Protein 4KRG (pdb70)

CATH classification: 3.40.50.150 (+1 more: 3.40.50.12180)

Organism: Haemonchus contortus (NCBI:txid6289)

Radius of gyration: 30.12 Å; Cα contacts (8 Å, |Δi|>4): 1728; chains: 2; bounding box: 74×87×88 Å

Structure (mmCIF, N/CA/C/O backbone):
data_4KRG
#
_entry.id   4KRG
#
_cell.length_a   72.998
_cell.length_b   72.998
_cell.length_c   360.620
_cell.angle_alpha   90.00
_cell.angle_beta   90.00
_cell.angle_gamma   120.00
#
_symmetry.space_group_name_H-M   'P 65'
#
loop_
_entity.id
_entity.type
_entity.pdbx_description
1 polymer 'Phosphoethanolamine N-methyltransferase 1'
2 non-polymer 'PHOSPHORIC ACID MONO-(2-AMINO-ETHYL) ESTER'
3 non-polymer S-ADENOSYL-L-HOMOCYSTEINE
4 non-polymer 'octyl beta-D-glucopyranoside'
5 non-polymer 'SODIUM ION'
6 water water
#
loop_
_atom_site.group_PDB
_atom_site.id
_atom_site.type_symbol
_atom_site.label_atom_id
_atom_site.label_alt_id
_atom_site.label_comp_id
_atom_site.label_asym_id
_atom_site.label_entity_id
_atom_site.label_seq_id
_atom_site.pdbx_PDB_ins_code
_atom_site.Cartn_x
_atom_site.Cartn_y
_atom_site.Cartn_z
_atom_site.occupancy
_atom_site.B_iso_or_equiv
_atom_site.auth_seq_id
_atom_site.auth_comp_id
_atom_site.auth_asym_id
_atom_site.auth_atom_id
_atom_site.pdbx_PDB_model_num
ATOM 1 N N . LEU A 1 1 ? -15.267 87.361 10.198 1.00 48.56 -5 LEU A N 1
ATOM 2 C CA . LEU A 1 1 ? -16.317 88.099 10.889 1.00 46.07 -5 LEU A CA 1
ATOM 3 C C . LEU A 1 1 ? -17.549 88.245 9.994 1.00 41.59 -5 LEU A C 1
ATOM 4 O O . LEU A 1 1 ? -18.199 89.291 9.983 1.00 44.81 -5 LEU A O 1
ATOM 9 N N . TYR A 1 2 ? -17.871 87.190 9.249 1.00 36.85 -4 TYR A N 1
ATOM 10 C CA . TYR A 1 2 ? -19.075 87.176 8.417 1.00 32.01 -4 TYR A CA 1
ATOM 11 C C . TYR A 1 2 ? -20.162 86.260 8.991 1.00 30.30 -4 TYR A C 1
ATOM 12 O O . TYR A 1 2 ? -19.891 85.474 9.902 1.00 30.48 -4 TYR A O 1
ATOM 21 N N . PHE A 1 3 ? -21.383 86.387 8.470 1.00 26.85 -3 PHE A N 1
ATOM 22 C CA . PHE A 1 3 ? -22.557 85.652 8.963 1.00 25.56 -3 PHE A CA 1
ATOM 23 C C . PHE A 1 3 ? -22.305 84.170 9.237 1.00 25.24 -3 PHE A C 1
ATOM 24 O O . PHE A 1 3 ? -21.865 83.428 8.352 1.00 24.52 -3 PHE A O 1
ATOM 32 N N . GLN A 1 4 ? -22.597 83.757 10.469 1.00 22.86 -2 GLN A N 1
ATOM 33 C CA . GLN A 1 4 ? -22.437 82.372 10.905 1.00 25.32 -2 GLN A CA 1
ATOM 34 C C . GLN A 1 4 ? -21.053 81.801 10.579 1.00 26.79 -2 GLN A C 1
ATOM 35 O O . GLN A 1 4 ? -20.912 80.607 10.305 1.00 27.92 -2 GLN A O 1
ATOM 41 N N . GLY A 1 5 ? -20.036 82.664 10.641 1.00 27.71 -1 GLY A N 1
ATOM 42 C CA . GLY A 1 5 ? -18.676 82.314 10.264 1.00 26.87 -1 GLY A CA 1
ATOM 43 C C . GLY A 1 5 ? -18.039 81.248 11.133 1.00 28.03 -1 GLY A C 1
ATOM 44 O O . GLY A 1 5 ? -16.927 80.795 10.860 1.00 29.82 -1 GLY A O 1
ATOM 45 N N . HIS A 1 6 ? -18.753 80.847 12.181 1.00 28.56 0 HIS A N 1
ATOM 46 C CA . HIS A 1 6 ? -18.260 79.853 13.122 1.00 30.23 0 HIS A CA 1
ATOM 47 C C . HIS A 1 6 ? -18.903 78.480 12.906 1.00 30.92 0 HIS A C 1
ATOM 48 O O . HIS A 1 6 ? -18.424 77.482 13.452 1.00 31.31 0 HIS A O 1
ATOM 63 N N . THR A 1 8 ? -21.131 77.507 9.608 1.00 27.03 2 THR A N 1
ATOM 64 C CA . THR A 1 8 ? -21.691 77.109 8.312 1.00 28.01 2 THR A CA 1
ATOM 65 C C . THR A 1 8 ? -21.067 75.816 7.796 1.00 27.68 2 THR A C 1
ATOM 66 O O . THR A 1 8 ? -19.962 75.445 8.188 1.00 28.42 2 THR A O 1
ATOM 70 N N . ALA A 1 9 ? -21.778 75.141 6.902 1.00 30.36 3 ALA A N 1
ATOM 71 C CA . ALA A 1 9 ? -21.279 73.912 6.302 1.00 30.95 3 ALA A CA 1
ATOM 72 C C . ALA A 1 9 ? -19.963 74.131 5.561 1.00 33.31 3 ALA A C 1
ATOM 73 O O . ALA A 1 9 ? -19.150 73.216 5.463 1.00 36.49 3 ALA A O 1
ATOM 75 N N . GLU A 1 10 ? -19.761 75.339 5.037 1.00 33.56 4 GLU A N 1
ATOM 76 C CA . GLU A 1 10 ? -18.541 75.662 4.303 1.00 34.80 4 GLU A CA 1
ATOM 77 C C . GLU A 1 10 ? -17.358 75.857 5.235 1.00 33.07 4 GLU A C 1
ATOM 78 O O . GLU A 1 10 ? -16.244 75.435 4.929 1.00 35.91 4 GLU A O 1
ATOM 84 N N . VAL A 1 11 ? -17.598 76.520 6.360 1.00 28.63 5 VAL A N 1
ATOM 85 C CA . VAL A 1 11 ? -16.570 76.682 7.376 1.00 28.98 5 VAL A CA 1
ATOM 86 C C . VAL A 1 11 ? -16.177 75.322 7.934 1.00 30.68 5 VAL A C 1
ATOM 87 O O . VAL A 1 11 ? -14.993 75.035 8.106 1.00 29.90 5 VAL A O 1
ATOM 91 N N . ARG A 1 12 ? -17.171 74.479 8.200 1.00 31.98 6 ARG A N 1
ATOM 92 C CA . ARG A 1 12 ? -16.903 73.124 8.676 1.00 31.73 6 ARG A CA 1
ATOM 93 C C . ARG A 1 12 ? -16.255 72.285 7.587 1.00 31.31 6 ARG A C 1
ATOM 94 O O . ARG A 1 12 ? -15.405 71.449 7.871 1.00 33.25 6 ARG A O 1
ATOM 102 N N . ARG A 1 13 ? -16.665 72.505 6.344 1.00 30.96 7 ARG A N 1
ATOM 103 C CA . ARG A 1 13 ? -16.031 71.837 5.219 1.00 29.95 7 ARG A CA 1
ATOM 104 C C . ARG A 1 13 ? -14.559 72.227 5.185 1.00 31.00 7 ARG A C 1
ATOM 105 O O . ARG A 1 13 ? -13.680 71.374 5.042 1.00 30.17 7 ARG A O 1
ATOM 113 N N . ASP A 1 14 ? -14.296 73.520 5.353 1.00 30.49 8 ASP A N 1
ATOM 114 C CA . ASP A 1 14 ? -12.940 74.045 5.244 1.00 30.75 8 ASP A CA 1
ATOM 115 C C . ASP A 1 14 ? -12.074 73.697 6.448 1.00 31.79 8 ASP A C 1
ATOM 116 O O . ASP A 1 14 ? -10.851 73.755 6.368 1.00 34.67 8 ASP A O 1
ATOM 121 N N . SER A 1 15 ? -12.695 73.332 7.566 1.00 31.18 9 SER A N 1
ATOM 122 C CA . SER A 1 15 ? -11.920 72.951 8.746 1.00 30.32 9 SER A CA 1
ATOM 123 C C . SER A 1 15 ? -11.214 71.619 8.514 1.00 28.35 9 SER A C 1
ATOM 124 O O . SER A 1 15 ? -10.142 71.368 9.062 1.00 30.62 9 SER A O 1
ATOM 127 N N . PHE A 1 16 ? -11.821 70.767 7.695 1.00 29.22 10 PHE A N 1
ATOM 128 C CA . PHE A 1 16 ? -11.225 69.481 7.352 1.00 24.89 10 PHE A CA 1
ATOM 129 C C . PHE A 1 16 ? -10.100 69.644 6.337 1.00 24.61 10 PHE A C 1
ATOM 130 O O . PHE A 1 16 ? -9.039 69.044 6.482 1.00 25.41 10 PHE A O 1
ATOM 138 N N . LYS A 1 17 ? -10.331 70.463 5.316 1.00 25.36 11 LYS A N 1
ATOM 139 C CA . LYS A 1 17 ? -9.302 70.760 4.320 1.00 26.06 11 LYS A CA 1
ATOM 140 C C . LYS A 1 17 ? -8.088 71.435 4.964 1.00 27.94 11 LYS A C 1
ATOM 141 O O . LYS A 1 17 ? -6.945 71.164 4.590 1.00 32.44 11 LYS A O 1
ATOM 147 N N . THR A 1 18 ? -8.345 72.290 5.952 1.00 29.09 12 THR A N 1
ATOM 148 C CA . THR A 1 18 ? -7.289 72.942 6.725 1.00 29.38 12 THR A CA 1
ATOM 149 C C . THR A 1 18 ? -6.507 71.933 7.565 1.00 30.13 12 THR A C 1
ATOM 150 O O . THR A 1 18 ? -5.281 72.003 7.655 1.00 30.54 12 THR A O 1
ATOM 154 N N . PHE A 1 19 ? -7.222 71.007 8.195 1.00 30.46 13 PHE A N 1
ATOM 155 C CA . PHE A 1 19 ? -6.578 69.943 8.951 1.00 31.20 13 PHE A CA 1
ATOM 156 C C . PHE A 1 19 ? -5.642 69.149 8.048 1.00 28.70 13 PHE A C 1
ATOM 157 O O . PHE A 1 19 ? -4.490 68.905 8.394 1.00 29.51 13 PHE A O 1
ATOM 165 N N . TRP A 1 20 ? -6.131 68.757 6.880 1.00 27.14 14 TRP A N 1
ATOM 166 C CA . TRP A 1 20 ? -5.314 67.947 5.991 1.00 25.40 14 TRP A CA 1
ATOM 167 C C . TRP A 1 20 ? -4.211 68.747 5.311 1.00 28.15 14 TRP A C 1
ATOM 168 O O . TRP A 1 20 ? -3.191 68.186 4.919 1.00 28.15 14 TRP A O 1
ATOM 179 N N . ASP A 1 21 ? -4.407 70.057 5.195 1.00 30.49 15 ASP A N 1
ATOM 180 C CA . ASP A 1 21 ? -3.349 70.940 4.715 1.00 33.50 15 ASP A CA 1
ATOM 181 C C . ASP A 1 21 ? -2.082 70.792 5.556 1.00 33.62 15 ASP A C 1
ATOM 182 O O . ASP A 1 21 ? -0.974 70.913 5.040 1.00 37.88 15 ASP A O 1
ATOM 187 N N . LYS A 1 22 ? -2.254 70.521 6.848 1.00 29.21 16 LYS A N 1
ATOM 188 C CA . LYS A 1 22 ? -1.126 70.373 7.762 1.00 34.46 16 LYS A CA 1
ATOM 189 C C . LYS A 1 22 ? -0.209 69.208 7.385 1.00 34.23 16 LYS A C 1
ATOM 190 O O . LYS A 1 22 ? 0.939 69.155 7.818 1.00 34.71 16 LYS A O 1
ATOM 196 N N . TYR A 1 23 ? -0.712 68.285 6.568 1.00 32.07 17 TYR A N 1
ATOM 197 C CA . TYR A 1 23 ? 0.036 67.077 6.222 1.00 31.01 17 TYR A CA 1
ATOM 198 C C . TYR A 1 23 ? 0.538 67.052 4.777 1.00 32.32 17 TYR A C 1
ATOM 199 O O . TYR A 1 23 ? 1.273 66.148 4.392 1.00 36.20 17 TYR A O 1
ATOM 208 N N . SER A 1 24 ? 0.159 68.051 3.986 1.00 33.26 18 SER A N 1
ATOM 209 C CA . SER A 1 24 ? 0.531 68.093 2.566 1.00 32.82 18 SER A CA 1
ATOM 210 C C . SER A 1 24 ? 2.039 68.258 2.345 1.00 36.79 18 SER A C 1
ATOM 211 O O . SER A 1 24 ? 2.542 68.043 1.239 1.00 38.06 18 SER A O 1
ATOM 214 N N . ASP A 1 25 ? 2.752 68.638 3.401 1.00 39.30 19 ASP A N 1
ATOM 215 C CA . ASP A 1 25 ? 4.207 68.685 3.373 1.00 44.03 19 ASP A CA 1
ATOM 216 C C . ASP A 1 25 ? 4.762 67.273 3.497 1.00 43.27 19 ASP A C 1
ATOM 217 O O . ASP A 1 25 ? 5.927 67.027 3.188 1.00 45.16 19 ASP A O 1
ATOM 222 N N . LYS A 1 26 ? 3.921 66.350 3.963 1.00 40.20 20 LYS A N 1
ATOM 223 C CA . LYS A 1 26 ? 4.324 64.959 4.153 1.00 38.16 20 LYS A CA 1
ATOM 224 C C . LYS A 1 26 ? 3.397 64.012 3.410 1.00 33.09 20 LYS A C 1
ATOM 225 O O . LYS A 1 26 ? 2.610 63.304 4.031 1.00 32.06 20 LYS A O 1
ATOM 231 N N . PRO A 1 27 ? 3.483 63.996 2.074 1.00 30.79 21 PRO A N 1
ATOM 232 C CA . PRO A 1 27 ? 2.663 63.043 1.323 1.00 26.43 21 PRO A CA 1
ATOM 233 C C . PRO A 1 27 ? 3.242 61.638 1.453 1.00 26.40 21 PRO A C 1
ATOM 234 O O . PRO A 1 27 ? 3.854 61.123 0.512 1.00 27.72 21 PRO A O 1
ATOM 238 N N . ASP A 1 28 ? 3.052 61.029 2.623 1.00 24.55 22 ASP A N 1
ATOM 239 C CA . ASP A 1 28 ? 3.576 59.691 2.887 1.00 25.55 22 ASP A CA 1
ATOM 240 C C . ASP A 1 28 ? 2.607 58.846 3.720 1.00 22.68 22 ASP A C 1
ATOM 241 O O . ASP A 1 28 ? 1.577 59.341 4.176 1.00 21.71 22 ASP A O 1
ATOM 246 N N . THR A 1 29 ? 2.950 57.578 3.928 1.00 23.64 23 THR A N 1
ATOM 247 C CA . THR A 1 29 ? 2.061 56.663 4.638 1.00 24.08 23 THR A CA 1
ATOM 248 C C . THR A 1 29 ? 1.828 57.059 6.096 1.00 25.25 23 THR A C 1
ATOM 249 O O . THR A 1 29 ? 0.820 56.673 6.686 1.00 26.31 23 THR A O 1
ATOM 253 N N . ASN A 1 30 ? 2.750 57.822 6.677 1.00 24.43 24 ASN A N 1
ATOM 254 C CA . ASN A 1 30 ? 2.552 58.324 8.030 1.00 22.66 24 ASN A CA 1
ATOM 255 C C . ASN A 1 30 ? 1.318 59.222 8.102 1.00 24.57 24 ASN A C 1
ATOM 256 O O . ASN A 1 30 ? 0.540 59.140 9.042 1.00 24.86 24 ASN A O 1
ATOM 261 N N . SER A 1 31 ? 1.146 60.081 7.102 1.00 24.51 25 SER A N 1
ATOM 262 C CA . SER A 1 31 ? -0.004 60.981 7.058 1.00 23.75 25 SER A CA 1
ATOM 263 C C . SER A 1 31 ? -1.313 60.258 6.756 1.00 24.11 25 SER A C 1
ATOM 264 O O . SER A 1 31 ? -2.349 60.543 7.368 1.00 24.40 25 SER A O 1
ATOM 283 N N . LEU A 1 34 ? -2.057 58.548 9.784 1.00 21.18 28 LEU A N 1
ATOM 284 C CA . LEU A 1 34 ? -1.871 59.398 10.966 1.00 22.65 28 LEU A CA 1
ATOM 285 C C . LEU A 1 34 ? -1.170 58.635 12.092 1.00 21.06 28 LEU A C 1
ATOM 286 O O . LEU A 1 34 ? -1.631 58.602 13.233 1.00 24.06 28 LEU A O 1
ATOM 291 N N . ASN A 1 35 ? -0.038 58.031 11.746 1.00 21.29 29 ASN A N 1
ATOM 292 C CA . ASN A 1 35 ? 0.695 57.144 12.637 1.00 24.40 29 ASN A CA 1
ATOM 293 C C . ASN A 1 35 ? 2.182 57.337 12.419 1.00 24.80 29 ASN A C 1
ATOM 294 O O . ASN A 1 35 ? 2.649 57.297 11.286 1.00 22.92 29 ASN A O 1
ATOM 299 N N . GLN A 1 36 ? 2.924 57.536 13.505 1.00 27.39 30 GLN A N 1
ATOM 300 C CA . GLN A 1 36 ? 4.345 57.861 13.411 1.00 28.70 30 GLN A CA 1
ATOM 301 C C . GLN A 1 36 ? 5.156 56.694 12.863 1.00 30.08 30 GLN A C 1
ATOM 302 O O . GLN A 1 36 ? 6.276 56.875 12.390 1.00 33.50 30 GLN A O 1
ATOM 308 N N . THR A 1 37 ? 4.584 55.496 12.938 1.00 29.12 31 THR A N 1
ATOM 309 C CA . THR A 1 37 ? 5.254 54.287 12.473 1.00 33.07 31 THR A CA 1
ATOM 310 C C . THR A 1 37 ? 4.367 53.521 11.500 1.00 27.61 31 THR A C 1
ATOM 311 O O . THR A 1 37 ? 4.215 52.308 11.607 1.00 27.17 31 THR A O 1
ATOM 315 N N . ALA A 1 38 ? 3.785 54.242 10.550 1.00 24.15 32 ALA A N 1
ATOM 316 C CA . ALA A 1 38 ? 2.840 53.649 9.615 1.00 22.69 32 ALA A CA 1
ATOM 317 C C . ALA A 1 38 ? 3.505 52.582 8.760 1.00 27.91 32 ALA A C 1
ATOM 318 O O . ALA A 1 38 ? 2.833 51.711 8.209 1.00 32.81 32 ALA A O 1
ATOM 320 N N . GLN A 1 39 ? 4.829 52.652 8.656 1.00 27.34 33 GLN A N 1
ATOM 321 C CA . GLN A 1 39 ? 5.593 51.665 7.906 1.00 29.70 33 GLN A CA 1
ATOM 322 C C . GLN A 1 39 ? 5.334 50.266 8.469 1.00 29.43 33 GLN A C 1
ATOM 323 O O . GLN A 1 39 ? 5.205 49.303 7.717 1.00 30.61 33 GLN A O 1
ATOM 329 N N . ASP A 1 40 ? 5.221 50.174 9.793 1.00 27.69 34 ASP A N 1
ATOM 330 C CA . ASP A 1 40 ? 4.952 48.909 10.474 1.00 30.17 34 ASP A CA 1
ATOM 331 C C . ASP A 1 40 ? 3.638 48.273 10.051 1.00 29.24 34 ASP A C 1
ATOM 332 O O . ASP A 1 40 ? 3.527 47.054 9.988 1.00 30.79 34 ASP A O 1
ATOM 337 N N . LEU A 1 41 ? 2.642 49.107 9.777 1.00 22.41 35 LEU A N 1
ATOM 338 C CA . LEU A 1 41 ? 1.281 48.619 9.579 1.00 20.29 35 LEU A CA 1
ATOM 339 C C . LEU A 1 41 ? 0.808 48.613 8.134 1.00 17.11 35 LEU A C 1
ATOM 340 O O . LEU A 1 41 ? -0.098 47.859 7.797 1.00 16.17 35 LEU A O 1
ATOM 345 N N . GLU A 1 42 ? 1.403 49.449 7.289 1.00 17.94 36 GLU A N 1
ATOM 346 C CA . GLU A 1 42 ? 0.786 49.796 5.998 1.00 17.92 36 GLU A CA 1
ATOM 347 C C . GLU A 1 42 ? 0.442 48.628 5.058 1.00 18.77 36 GLU A C 1
ATOM 348 O O . GLU A 1 42 ? -0.686 48.532 4.566 1.00 14.84 36 GLU A O 1
ATOM 354 N N . ALA A 1 43 ? 1.403 47.748 4.798 1.00 18.85 37 ALA A N 1
ATOM 355 C CA . ALA A 1 43 ? 1.168 46.682 3.828 1.00 17.38 37 ALA A CA 1
ATOM 356 C C . ALA A 1 43 ? 0.146 45.660 4.337 1.00 18.17 37 ALA A C 1
ATOM 357 O O . ALA A 1 43 ? -0.693 45.167 3.580 1.00 18.03 37 ALA A O 1
ATOM 359 N N . SER A 1 44 ? 0.232 45.339 5.622 1.00 18.10 38 SER A N 1
ATOM 360 C CA A SER A 1 44 ? -0.679 44.397 6.257 0.44 16.28 38 SER A CA 1
ATOM 361 C CA B SER A 1 44 ? -0.688 44.370 6.193 0.56 16.37 38 SER A CA 1
ATOM 362 C C . SER A 1 44 ? -2.105 44.932 6.243 1.00 17.42 38 SER A C 1
ATOM 363 O O . SER A 1 44 ? -3.059 44.217 5.960 1.00 20.73 38 SER A O 1
ATOM 368 N N . ASP A 1 45 ? -2.245 46.208 6.583 1.00 16.33 39 ASP A N 1
ATOM 369 C CA . ASP A 1 45 ? -3.557 46.851 6.579 1.00 14.97 39 ASP A CA 1
ATOM 370 C C . ASP A 1 45 ? -4.156 46.860 5.167 1.00 17.16 39 ASP A C 1
ATOM 371 O O . ASP A 1 45 ? -5.308 46.485 4.964 1.00 15.82 39 ASP A O 1
ATOM 376 N N . ARG A 1 46 ? -3.358 47.279 4.194 1.00 17.22 40 ARG A N 1
ATOM 377 C CA . ARG A 1 46 ? -3.827 47.372 2.818 1.00 16.78 40 ARG A CA 1
ATOM 378 C C . ARG A 1 46 ? -4.301 46.008 2.314 1.00 18.18 40 ARG A C 1
ATOM 379 O O . ARG A 1 46 ? -5.351 45.910 1.679 1.00 16.74 40 ARG A O 1
ATOM 387 N N . ALA A 1 47 ? -3.541 44.961 2.638 1.00 16.88 41 ALA A N 1
ATOM 388 C CA . ALA A 1 47 ? -3.896 43.594 2.262 1.00 15.32 41 ALA A CA 1
ATOM 389 C C . ALA A 1 47 ? -5.180 43.120 2.944 1.00 16.07 41 ALA A C 1
ATOM 390 O O . ALA A 1 47 ? -6.001 42.459 2.316 1.00 18.19 41 ALA A O 1
ATOM 392 N N . ASP A 1 48 ? -5.355 43.461 4.221 1.00 15.96 42 ASP A N 1
ATOM 393 C CA . ASP A 1 48 ? -6.601 43.168 4.932 1.00 14.72 42 ASP A CA 1
ATOM 394 C C . ASP A 1 48 ? -7.808 43.742 4.203 1.00 13.42 42 ASP A C 1
ATOM 395 O O . ASP A 1 48 ? -8.834 43.091 4.065 1.00 14.06 42 ASP A O 1
ATOM 400 N N . ILE A 1 49 ? -7.679 44.982 3.756 1.00 12.19 43 ILE A N 1
ATOM 401 C CA . ILE A 1 49 ? -8.771 45.662 3.079 1.00 14.56 43 ILE A CA 1
ATOM 402 C C . ILE A 1 49 ? -8.962 45.124 1.658 1.00 16.43 43 ILE A C 1
ATOM 403 O O . ILE A 1 49 ? -10.068 44.746 1.265 1.00 16.41 43 ILE A O 1
ATOM 408 N N . LEU A 1 50 ? -7.878 45.084 0.892 1.00 15.40 44 LEU A N 1
ATOM 409 C CA . LEU A 1 50 ? -7.966 44.683 -0.507 1.00 14.87 44 LEU A CA 1
ATOM 410 C C . LEU A 1 50 ? -8.405 43.229 -0.683 1.00 17.02 44 LEU A C 1
ATOM 411 O O . LEU A 1 50 ? -9.112 42.899 -1.632 1.00 16.70 44 LEU A O 1
ATOM 416 N N . SER A 1 51 ? -8.015 42.361 0.244 1.00 17.07 45 SER A N 1
ATOM 417 C CA . SER A 1 51 ? -8.403 40.961 0.144 1.00 16.52 45 SER A CA 1
ATOM 418 C C . SER A 1 51 ? -9.876 40.752 0.490 1.00 17.89 45 SER A C 1
ATOM 419 O O . SER A 1 51 ? -10.411 39.663 0.300 1.00 20.09 45 SER A O 1
ATOM 422 N N . SER A 1 52 ? -10.539 41.798 0.978 1.00 15.71 46 SER A N 1
ATOM 423 C CA . SER A 1 52 ? -11.954 41.690 1.330 1.00 17.26 46 SER A CA 1
ATOM 424 C C . SER A 1 52 ? -12.862 42.103 0.176 1.00 17.41 46 SER A C 1
ATOM 425 O O . SER A 1 52 ? -14.071 41.904 0.228 1.00 17.78 46 SER A O 1
ATOM 428 N N . LEU A 1 53 ? -12.272 42.678 -0.865 1.00 14.41 47 LEU A N 1
ATOM 429 C CA . LEU A 1 53 ? -13.041 43.160 -2.010 1.00 12.58 47 LEU A CA 1
ATOM 430 C C . LEU A 1 53 ? -13.380 42.060 -3.017 1.00 13.45 47 LEU A C 1
ATOM 431 O O . LEU A 1 53 ? -12.679 41.057 -3.123 1.00 14.92 47 LEU A O 1
ATOM 436 N N . PRO A 1 54 ? -14.468 42.249 -3.766 1.00 17.86 48 PRO A N 1
ATOM 437 C CA . PRO A 1 54 ? -14.695 41.328 -4.879 1.00 18.38 48 PRO A CA 1
ATOM 438 C C . PRO A 1 54 ? -13.612 41.489 -5.945 1.00 17.10 48 PRO A C 1
ATOM 439 O O . PRO A 1 54 ? -12.914 42.504 -5.970 1.00 16.69 48 PRO A O 1
ATOM 443 N N . HIS A 1 55 ? -13.454 40.480 -6.795 1.00 17.36 49 HIS A N 1
ATOM 444 C CA . HIS A 1 55 ? -12.538 40.579 -7.921 1.00 14.02 49 HIS A CA 1
ATOM 445 C C . HIS A 1 55 ? -12.976 41.720 -8.829 1.00 14.71 49 HIS A C 1
ATOM 446 O O . HIS A 1 55 ? -14.171 41.982 -8.981 1.00 15.00 49 HIS A O 1
ATOM 453 N N . LEU A 1 56 ? -12.011 42.387 -9.452 1.00 14.98 50 LEU A N 1
ATOM 454 C CA . LEU A 1 56 ? -12.290 43.637 -10.156 1.00 15.71 50 LEU A CA 1
ATOM 455 C C . LEU A 1 56 ? -12.083 43.588 -11.669 1.00 16.70 50 LEU A C 1
ATOM 456 O O . LEU A 1 56 ? -12.143 44.622 -12.330 1.00 16.65 50 LEU A O 1
ATOM 461 N N . THR A 1 57 ? -11.854 42.390 -12.205 1.00 16.54 51 THR A N 1
ATOM 462 C CA . THR A 1 57 ? -11.611 42.200 -13.634 1.00 16.10 51 THR A CA 1
ATOM 463 C C . THR A 1 57 ? -12.725 42.856 -14.462 1.00 16.47 51 THR A C 1
ATOM 464 O O . THR A 1 57 ? -13.908 42.579 -14.248 1.00 16.68 51 THR A O 1
ATOM 468 N N . ASN A 1 58 ? -12.328 43.746 -15.378 1.00 16.97 52 ASN A N 1
ATOM 469 C CA . ASN A 1 58 ? -13.237 44.455 -16.283 1.00 19.53 52 ASN A CA 1
ATOM 470 C C . ASN A 1 58 ? -14.130 45.505 -15.626 1.00 20.24 52 ASN A C 1
ATOM 471 O O . ASN A 1 58 ? -15.011 46.073 -16.273 1.00 23.17 52 ASN A O 1
ATOM 476 N N . LYS A 1 59 ? -13.888 45.779 -14.352 1.00 17.74 53 LYS A N 1
ATOM 477 C CA . LYS A 1 59 ? -14.745 46.692 -13.616 1.00 17.95 53 LYS A CA 1
ATOM 478 C C . LYS A 1 59 ? -14.150 48.092 -13.490 1.00 16.71 53 LYS A C 1
ATOM 479 O O . LYS A 1 59 ? -12.932 48.261 -13.504 1.00 15.57 53 LYS A O 1
ATOM 485 N N . ASP A 1 60 ? -15.031 49.084 -13.386 1.00 16.32 54 ASP A N 1
ATOM 486 C CA . ASP A 1 60 ? -14.646 50.471 -13.160 1.00 15.86 54 ASP A CA 1
ATOM 487 C C . ASP A 1 60 ? -14.775 50.820 -11.673 1.00 13.42 54 ASP A C 1
ATOM 488 O O . ASP A 1 60 ? -15.809 50.570 -11.059 1.00 14.47 54 ASP A O 1
ATOM 493 N N . VAL A 1 61 ? -13.724 51.407 -11.114 1.00 13.43 55 VAL A N 1
ATOM 494 C CA . VAL A 1 61 ? -13.652 51.697 -9.686 1.00 12.93 55 VAL A CA 1
ATOM 495 C C . VAL A 1 61 ? -13.407 53.182 -9.454 1.00 15.31 55 VAL A C 1
ATOM 496 O O . VAL A 1 61 ? -12.659 53.814 -10.195 1.00 13.40 55 VAL A O 1
ATOM 500 N N . VAL A 1 62 ? -14.044 53.753 -8.436 1.00 14.20 56 VAL A N 1
ATOM 501 C CA . VAL A 1 62 ? -13.695 55.102 -8.022 1.00 13.08 56 VAL A CA 1
ATOM 502 C C . VAL A 1 62 ? -13.172 55.057 -6.595 1.00 15.12 56 VAL A C 1
ATOM 503 O O . VAL A 1 62 ? -13.854 54.573 -5.691 1.00 16.91 56 VAL A O 1
ATOM 507 N N . ASP A 1 63 ? -11.936 55.519 -6.411 1.00 14.45 57 ASP A N 1
ATOM 508 C CA . ASP A 1 63 ? -11.287 55.524 -5.099 1.00 12.22 57 ASP A CA 1
ATOM 509 C C . ASP A 1 63 ? -11.295 56.955 -4.597 1.00 14.40 57 ASP A C 1
ATOM 510 O O . ASP A 1 63 ? -10.511 57.781 -5.059 1.00 16.36 57 ASP A O 1
ATOM 515 N N . ILE A 1 64 ? -12.195 57.245 -3.660 1.00 13.75 58 ILE A N 1
ATOM 516 C CA . ILE A 1 64 ? -12.435 58.615 -3.208 1.00 15.74 58 ILE A CA 1
ATOM 517 C C . ILE A 1 64 ? -11.735 58.899 -1.879 1.00 16.78 58 ILE A C 1
ATOM 518 O O . ILE A 1 64 ? -11.950 58.196 -0.898 1.00 15.84 58 ILE A O 1
ATOM 523 N N . GLY A 1 65 ? -10.907 59.942 -1.851 1.00 15.22 59 GLY A N 1
ATOM 524 C CA . GLY A 1 65 ? -10.073 60.217 -0.691 1.00 14.38 59 GLY A CA 1
ATOM 525 C C . GLY A 1 65 ? -8.849 59.324 -0.733 1.00 16.27 59 GLY A C 1
ATOM 526 O O . GLY A 1 65 ? -8.340 58.884 0.294 1.00 16.82 59 GLY A O 1
ATOM 527 N N . ALA A 1 66 ? -8.378 59.064 -1.949 1.00 14.88 60 ALA A N 1
ATOM 528 C CA . ALA A 1 66 ? -7.303 58.105 -2.200 1.00 13.69 60 ALA A CA 1
ATOM 529 C C . ALA A 1 66 ? -5.945 58.549 -1.672 1.00 14.39 60 ALA A C 1
ATOM 530 O O . ALA A 1 66 ? -5.038 57.727 -1.538 1.00 14.87 60 ALA A O 1
ATOM 532 N N . GLY A 1 67 ? -5.796 59.845 -1.403 1.00 17.44 61 GLY A N 1
ATOM 533 C CA . GLY A 1 67 ? -4.520 60.393 -0.967 1.00 18.05 61 GLY A CA 1
ATOM 534 C C . GLY A 1 67 ? -3.390 60.026 -1.919 1.00 17.41 61 GLY A C 1
ATOM 535 O O . GLY A 1 67 ? -3.553 60.087 -3.137 1.00 16.97 61 GLY A O 1
ATOM 536 N N . ILE A 1 68 ? -2.254 59.609 -1.365 1.00 17.45 62 ILE A N 1
ATOM 537 C CA . ILE A 1 68 ? -1.087 59.257 -2.169 1.00 17.35 62 ILE A CA 1
ATOM 538 C C . ILE A 1 68 ? -1.295 57.962 -2.953 1.00 18.64 62 ILE A C 1
ATOM 539 O O . ILE A 1 68 ? -0.407 57.519 -3.689 1.00 19.63 62 ILE A O 1
ATOM 544 N N . GLY A 1 69 ? -2.457 57.347 -2.757 1.00 16.41 63 GLY A N 1
ATOM 545 C CA . GLY A 1 69 ? -2.936 56.291 -3.626 1.00 18.36 63 GLY A CA 1
ATOM 546 C C . GLY A 1 69 ? -2.477 54.883 -3.335 1.00 16.89 63 GLY A C 1
ATOM 547 O O . GLY A 1 69 ? -2.400 54.065 -4.254 1.00 18.08 63 GLY A O 1
ATOM 548 N N . ARG A 1 70 ? -2.185 54.571 -2.076 1.00 17.17 64 ARG A N 1
ATOM 549 C CA . ARG A 1 70 ? -1.682 53.230 -1.769 1.00 16.32 64 ARG A CA 1
ATOM 550 C C . ARG A 1 70 ? -2.662 52.107 -2.142 1.00 14.84 64 ARG A C 1
ATOM 551 O O . ARG A 1 70 ? -2.246 51.003 -2.455 1.00 17.75 64 ARG A O 1
ATOM 559 N N . PHE A 1 71 ? -3.957 52.393 -2.127 1.00 14.28 65 PHE A N 1
ATOM 560 C CA . PHE A 1 71 ? -4.936 51.430 -2.621 1.00 13.44 65 PHE A CA 1
ATOM 561 C C . PHE A 1 71 ? -5.085 51.516 -4.139 1.00 15.34 65 PHE A C 1
ATOM 562 O O . PHE A 1 71 ? -5.189 50.491 -4.816 1.00 15.63 65 PHE A O 1
ATOM 570 N N . THR A 1 72 ? -5.108 52.741 -4.661 1.00 16.39 66 THR A N 1
ATOM 571 C CA . THR A 1 72 ? -5.229 52.976 -6.100 1.00 15.63 66 THR A CA 1
ATOM 572 C C . THR A 1 72 ? -4.209 52.152 -6.862 1.00 14.85 66 THR A C 1
ATOM 573 O O . THR A 1 72 ? -4.530 51.523 -7.868 1.00 17.37 66 THR A O 1
ATOM 577 N N . THR A 1 73 ? -2.984 52.138 -6.350 1.00 14.98 67 THR A N 1
ATOM 578 C CA . THR A 1 73 ? -1.886 51.399 -6.955 1.00 16.46 67 THR A CA 1
ATOM 579 C C . THR A 1 73 ? -2.238 49.934 -7.213 1.00 15.80 67 THR A C 1
ATOM 580 O O . THR A 1 73 ? -1.985 49.415 -8.296 1.00 19.15 67 THR A O 1
ATOM 584 N N . VAL A 1 74 ? -2.833 49.277 -6.225 1.00 12.91 68 VAL A N 1
ATOM 585 C CA . VAL A 1 74 ? -3.155 47.865 -6.347 1.00 14.17 68 VAL A CA 1
ATOM 586 C C . VAL A 1 74 ? -4.508 47.643 -7.027 1.00 14.70 68 VAL A C 1
ATOM 587 O O . VAL A 1 74 ? -4.685 46.668 -7.757 1.00 16.47 68 VAL A O 1
ATOM 591 N N . LEU A 1 75 ? -5.454 48.551 -6.802 1.00 17.00 69 LEU A N 1
ATOM 592 C CA . LEU A 1 75 ? -6.775 48.447 -7.428 1.00 15.40 69 LEU A CA 1
ATOM 593 C C . LEU A 1 75 ? -6.672 48.431 -8.954 1.00 15.15 69 LEU A C 1
ATOM 594 O O . LEU A 1 75 ? -7.326 47.634 -9.621 1.00 16.05 69 LEU A O 1
ATOM 599 N N . ALA A 1 76 ? -5.825 49.299 -9.495 1.00 15.25 70 ALA A N 1
ATOM 600 C CA . ALA A 1 76 ? -5.650 49.402 -10.941 1.00 14.23 70 ALA A CA 1
ATOM 601 C C . ALA A 1 76 ? -4.921 48.206 -11.557 1.00 17.53 70 ALA A C 1
ATOM 602 O O . ALA A 1 76 ? -4.810 48.119 -12.778 1.00 21.11 70 ALA A O 1
ATOM 604 N N . GLU A 1 77 ? -4.410 47.295 -10.734 1.00 15.63 71 GLU A N 1
ATOM 605 C CA . GLU A 1 77 ? -3.776 46.085 -11.257 1.00 16.83 71 GLU A CA 1
ATOM 606 C C . GLU A 1 77 ? -4.791 45.164 -11.907 1.00 18.69 71 GLU A C 1
ATOM 607 O O . GLU A 1 77 ? -4.471 44.459 -12.858 1.00 22.50 71 GLU A O 1
ATOM 613 N N . THR A 1 78 ? -6.012 45.146 -11.381 1.00 18.02 72 THR A N 1
ATOM 614 C CA . THR A 1 78 ? -7.028 44.245 -11.920 1.00 17.46 72 THR A CA 1
ATOM 615 C C . THR A 1 78 ? -8.291 44.925 -12.456 1.00 15.92 72 THR A C 1
ATOM 616 O O . THR A 1 78 ? -8.945 44.393 -13.352 1.00 17.84 72 THR A O 1
ATOM 620 N N . ALA A 1 79 ? -8.627 46.095 -11.916 1.00 16.38 73 ALA A N 1
ATOM 621 C CA . ALA A 1 79 ? -9.772 46.863 -12.404 1.00 13.99 73 ALA A CA 1
ATOM 622 C C . ALA A 1 79 ? -9.511 47.332 -13.829 1.00 16.11 73 ALA A C 1
ATOM 623 O O . ALA A 1 79 ? -8.361 47.570 -14.209 1.00 16.60 73 ALA A O 1
ATOM 625 N N . ARG A 1 80 ? -10.565 47.473 -14.622 1.00 14.41 74 ARG A N 1
ATOM 626 C CA . ARG A 1 80 ? -10.392 48.012 -15.962 1.00 15.03 74 ARG A CA 1
ATOM 627 C C . ARG A 1 80 ? -9.860 49.432 -15.870 1.00 16.09 74 ARG A C 1
ATOM 628 O O . ARG A 1 80 ? -8.934 49.805 -16.582 1.00 17.91 74 ARG A O 1
ATOM 636 N N . TRP A 1 81 ? -10.436 50.207 -14.962 1.00 14.33 75 TRP A N 1
ATOM 637 C CA . TRP A 1 81 ? -10.120 51.620 -14.845 1.00 14.25 75 TRP A CA 1
ATOM 638 C C . TRP A 1 81 ? -10.413 52.089 -13.431 1.00 14.98 75 TRP A C 1
ATOM 639 O O . TRP A 1 81 ? -11.355 51.622 -12.798 1.00 17.05 75 TRP A O 1
ATOM 650 N N . VAL A 1 82 ? -9.594 53.006 -12.935 1.00 15.90 76 VAL A N 1
ATOM 651 C CA . VAL A 1 82 ? -9.791 53.567 -11.606 1.00 15.84 76 VAL A CA 1
ATOM 652 C C . VAL A 1 82 ? -9.745 55.085 -11.691 1.00 16.94 76 VAL A C 1
ATOM 653 O O . VAL A 1 82 ? -8.840 55.646 -12.304 1.00 16.66 76 VAL A O 1
ATOM 657 N N . LEU A 1 83 ? -10.732 55.741 -11.093 1.00 15.08 77 LEU A N 1
ATOM 658 C CA . LEU A 1 83 ? -10.677 57.182 -10.887 1.00 16.43 77 LEU A CA 1
ATOM 659 C C . LEU A 1 83 ? -10.254 57.448 -9.454 1.00 19.05 77 LEU A C 1
ATOM 660 O O . LEU A 1 83 ? -10.920 57.026 -8.510 1.00 19.23 77 LEU A O 1
ATOM 665 N N . SER A 1 84 ? -9.147 58.159 -9.293 1.00 13.26 78 SER A N 1
ATOM 666 C CA . SER A 1 84 ? -8.574 58.383 -7.977 1.00 16.43 78 SER A CA 1
ATOM 667 C C . SER A 1 84 ? -8.674 59.867 -7.630 1.00 17.81 78 SER A C 1
ATOM 668 O O . SER A 1 84 ? -8.175 60.714 -8.371 1.00 16.09 78 SER A O 1
ATOM 671 N N . THR A 1 85 ? -9.331 60.185 -6.514 1.00 16.57 79 THR A N 1
ATOM 672 C CA . THR A 1 85 ? -9.581 61.580 -6.144 1.00 17.27 79 THR A CA 1
ATOM 673 C C . THR A 1 85 ? -9.138 61.890 -4.711 1.00 20.55 79 THR A C 1
ATOM 674 O O . THR A 1 85 ? -9.162 61.021 -3.842 1.00 19.41 79 THR A O 1
ATOM 678 N N . ASP A 1 86 ? -8.745 63.139 -4.474 1.00 20.46 80 ASP A N 1
ATOM 679 C CA . ASP A 1 86 ? -8.437 63.625 -3.130 1.00 21.08 80 ASP A CA 1
ATOM 680 C C . ASP A 1 86 ? -8.505 65.142 -3.157 1.00 21.05 80 ASP A C 1
ATOM 681 O O . ASP A 1 86 ? -8.255 65.750 -4.199 1.00 21.15 80 ASP A O 1
ATOM 686 N N . PHE A 1 87 ? -8.842 65.767 -2.031 1.00 20.35 81 PHE A N 1
ATOM 687 C CA . PHE A 1 87 ? -8.921 67.229 -2.032 1.00 20.47 81 PHE A CA 1
ATOM 688 C C . PHE A 1 87 ? -7.604 67.928 -1.667 1.00 19.59 81 PHE A C 1
ATOM 689 O O . PHE A 1 87 ? -7.509 69.152 -1.710 1.00 22.24 81 PHE A O 1
ATOM 697 N N . ILE A 1 88 ? -6.583 67.137 -1.347 1.00 17.95 82 ILE A N 1
ATOM 698 C CA . ILE A 1 88 ? -5.244 67.682 -1.150 1.00 21.40 82 ILE A CA 1
ATOM 699 C C . ILE A 1 88 ? -4.380 67.470 -2.390 1.00 24.03 82 ILE A C 1
ATOM 700 O O . ILE A 1 88 ? -4.095 66.339 -2.772 1.00 22.47 82 ILE A O 1
ATOM 705 N N . GLU A 1 89 ? -3.962 68.576 -2.998 1.00 27.00 83 GLU A N 1
ATOM 706 C CA . GLU A 1 89 ? -3.245 68.576 -4.268 1.00 28.09 83 GLU A CA 1
ATOM 707 C C . GLU A 1 89 ? -1.933 67.800 -4.264 1.00 29.33 83 GLU A C 1
ATOM 708 O O . GLU A 1 89 ? -1.678 67.003 -5.167 1.00 31.18 83 GLU A O 1
ATOM 714 N N . SER A 1 90 ? -1.098 68.021 -3.253 1.00 27.74 84 SER A N 1
ATOM 715 C CA A SER A 1 90 ? 0.200 67.357 -3.208 0.65 26.90 84 SER A CA 1
ATOM 716 C CA B SER A 1 90 ? 0.200 67.357 -3.197 0.35 26.74 84 SER A CA 1
ATOM 717 C C . SER A 1 90 ? 0.047 65.841 -3.080 1.00 23.43 84 SER A C 1
ATOM 718 O O . SER A 1 90 ? 0.878 65.085 -3.573 1.00 24.46 84 SER A O 1
ATOM 723 N N . PHE A 1 91 ? -1.021 65.399 -2.426 1.00 20.05 85 PHE A N 1
ATOM 724 C CA . PHE A 1 91 ? -1.271 63.966 -2.281 1.00 19.48 85 PHE A CA 1
ATOM 725 C C . PHE A 1 91 ? -1.524 63.346 -3.650 1.00 20.76 85 PHE A C 1
ATOM 726 O O . PHE A 1 91 ? -0.926 62.328 -3.995 1.00 21.24 85 PHE A O 1
ATOM 734 N N . ILE A 1 92 ? -2.399 63.978 -4.430 1.00 20.97 86 ILE A N 1
ATOM 735 C CA . ILE A 1 92 ? -2.687 63.530 -5.790 1.00 19.73 86 ILE A CA 1
ATOM 736 C C . ILE A 1 92 ? -1.413 63.557 -6.632 1.00 22.25 86 ILE A C 1
ATOM 737 O O . ILE A 1 92 ? -1.171 62.659 -7.447 1.00 23.68 86 ILE A O 1
ATOM 742 N N . GLU A 1 93 ? -0.593 64.584 -6.430 1.00 21.58 87 GLU A N 1
ATOM 743 C CA . GLU A 1 93 ? 0.681 64.674 -7.133 1.00 21.95 87 GLU A CA 1
ATOM 744 C C . GLU A 1 93 ? 1.605 63.509 -6.784 1.00 21.12 87 GLU A C 1
ATOM 745 O O . GLU A 1 93 ? 2.216 62.916 -7.665 1.00 22.09 87 GLU A O 1
ATOM 751 N N . LYS A 1 94 ? 1.699 63.177 -5.501 1.00 22.40 88 LYS A N 1
ATOM 752 C CA . LYS A 1 94 ? 2.478 62.011 -5.077 1.00 21.72 88 LYS A CA 1
ATOM 753 C C . LYS A 1 94 ? 1.879 60.709 -5.641 1.00 21.60 88 LYS A C 1
ATOM 754 O O . LYS A 1 94 ? 2.609 59.807 -6.037 1.00 23.95 88 LYS A O 1
ATOM 760 N N . ASN A 1 95 ? 0.549 60.637 -5.684 1.00 20.41 89 ASN A N 1
ATOM 761 C CA . ASN A 1 95 ? -0.188 59.524 -6.289 1.00 19.37 89 ASN A CA 1
ATOM 762 C C . ASN A 1 95 ? 0.239 59.311 -7.748 1.00 20.69 89 ASN A C 1
ATOM 763 O O . ASN A 1 95 ? 0.573 58.195 -8.160 1.00 20.80 89 ASN A O 1
ATOM 768 N N . GLN A 1 96 ? 0.239 60.393 -8.522 1.00 21.49 90 GLN A N 1
ATOM 769 C CA . GLN A 1 96 ? 0.642 60.353 -9.934 1.00 19.51 90 GLN A CA 1
ATOM 770 C C . GLN A 1 96 ? 2.100 59.973 -10.155 1.00 20.89 90 GLN A C 1
ATOM 771 O O . GLN A 1 96 ? 2.458 59.457 -11.209 1.00 23.91 90 GLN A O 1
ATOM 777 N N . GLU A 1 97 ? 2.949 60.260 -9.178 1.00 20.58 91 GLU A N 1
ATOM 778 C CA . GLU A 1 97 ? 4.365 59.939 -9.294 1.00 22.33 91 GLU A CA 1
ATOM 779 C C . GLU A 1 97 ? 4.587 58.450 -9.053 1.00 24.08 91 GLU A C 1
ATOM 780 O O . GLU A 1 97 ? 5.234 57.773 -9.853 1.00 25.43 91 GLU A O 1
ATOM 786 N N . ARG A 1 98 ? 4.031 57.946 -7.955 1.00 22.66 92 ARG A N 1
ATOM 787 C CA . ARG A 1 98 ? 4.142 56.537 -7.597 1.00 22.87 92 ARG A CA 1
ATOM 788 C C . ARG A 1 98 ? 3.569 55.655 -8.698 1.00 22.34 92 ARG A C 1
ATOM 789 O O . ARG A 1 98 ? 4.085 54.577 -8.978 1.00 25.59 92 ARG A O 1
ATOM 797 N N . ASN A 1 99 ? 2.500 56.131 -9.323 1.00 20.94 93 ASN A N 1
ATOM 798 C CA . ASN A 1 99 ? 1.758 55.340 -10.298 1.00 21.85 93 ASN A CA 1
ATOM 799 C C . ASN A 1 99 ? 2.017 55.750 -11.745 1.00 21.88 93 ASN A C 1
ATOM 800 O O . ASN A 1 99 ? 1.212 55.465 -12.633 1.00 21.60 93 ASN A O 1
ATOM 805 N N . ALA A 1 100 ? 3.149 56.408 -11.978 1.00 23.20 94 ALA A N 1
ATOM 806 C CA . ALA A 1 100 ? 3.510 56.861 -13.318 1.00 24.09 94 ALA A CA 1
ATOM 807 C C . ALA A 1 100 ? 3.684 55.695 -14.283 1.00 25.69 94 ALA A C 1
ATOM 808 O O . ALA A 1 100 ? 3.609 55.864 -15.497 1.00 27.79 94 ALA A O 1
ATOM 810 N N . HIS A 1 101 ? 3.920 54.508 -13.738 1.00 24.09 95 HIS A N 1
ATOM 811 C CA . HIS A 1 101 ? 4.140 53.330 -14.565 1.00 27.01 95 HIS A CA 1
ATOM 812 C C . HIS A 1 101 ? 2.834 52.696 -15.040 1.00 26.98 95 HIS A C 1
ATOM 813 O O . HIS A 1 101 ? 2.846 51.745 -15.825 1.00 29.10 95 HIS A O 1
ATOM 828 N N . GLY A 1 103 ? -1.279 52.988 -16.636 1.00 22.51 97 GLY A N 1
ATOM 829 C CA . GLY A 1 103 ? -1.968 53.749 -17.659 1.00 20.08 97 GLY A CA 1
ATOM 830 C C . GLY A 1 103 ? -3.483 53.709 -17.606 1.00 21.03 97 GLY A C 1
ATOM 831 O O . GLY A 1 103 ? -4.141 54.250 -18.494 1.00 21.19 97 GLY A O 1
ATOM 832 N N . ASN A 1 104 ? -4.045 53.084 -16.575 1.00 18.80 98 ASN A N 1
ATOM 833 C CA . ASN A 1 104 ? -5.501 52.993 -16.444 1.00 17.22 98 ASN A CA 1
ATOM 834 C C . ASN A 1 104 ? -6.053 53.743 -15.236 1.00 19.83 98 ASN A C 1
ATOM 835 O O . ASN A 1 104 ? -7.110 53.395 -14.710 1.00 18.32 98 ASN A O 1
ATOM 840 N N . ILE A 1 105 ? -5.334 54.772 -14.802 1.00 18.59 99 ILE A N 1
ATOM 841 C CA . ILE A 1 105 ? -5.771 55.579 -13.673 1.00 16.72 99 ILE A CA 1
ATOM 842 C C . ILE A 1 105 ? -6.028 57.022 -14.097 1.00 19.91 99 ILE A C 1
ATOM 843 O O . ILE A 1 105 ? -5.158 57.672 -14.682 1.00 20.79 99 ILE A O 1
ATOM 848 N N . SER A 1 106 ? -7.227 57.514 -13.804 1.00 16.92 100 SER A N 1
ATOM 849 C CA . SER A 1 106 ? -7.531 58.928 -13.952 1.00 17.01 100 SER A CA 1
ATOM 850 C C . SER A 1 106 ? -7.392 59.591 -12.586 1.00 16.03 100 SER A C 1
ATOM 851 O O . SER A 1 106 ? -7.670 58.963 -11.560 1.00 16.97 100 SER A O 1
ATOM 854 N N . TYR A 1 107 ? -6.967 60.853 -12.579 1.00 17.65 101 TYR A N 1
ATOM 855 C CA . TYR A 1 107 ? -6.769 61.600 -11.338 1.00 18.03 101 TYR A CA 1
ATOM 856 C C . TYR A 1 107 ? -7.646 62.836 -11.251 1.00 20.57 101 TYR A C 1
ATOM 857 O O . TYR A 1 107 ? -7.852 63.539 -12.234 1.00 22.82 101 TYR A O 1
ATOM 866 N N . GLN A 1 108 ? -8.145 63.125 -10.060 1.00 20.57 102 GLN A N 1
ATOM 867 C CA . GLN A 1 108 ? -8.909 64.348 -9.885 1.00 20.50 102 GLN A CA 1
ATOM 868 C C . GLN A 1 108 ? -8.606 64.976 -8.543 1.00 21.56 102 GLN A C 1
ATOM 869 O O . GLN A 1 108 ? -8.443 64.273 -7.552 1.00 22.12 102 GLN A O 1
ATOM 875 N N . ILE A 1 109 ? -8.501 66.300 -8.523 1.00 21.50 103 ILE A N 1
ATOM 876 C CA . ILE A 1 109 ? -8.372 67.027 -7.272 1.00 23.16 103 ILE A CA 1
ATOM 877 C C . ILE A 1 109 ? -9.708 67.700 -7.008 1.00 22.84 103 ILE A C 1
ATOM 878 O O . ILE A 1 109 ? -10.186 68.479 -7.829 1.00 24.90 103 ILE A O 1
ATOM 883 N N . GLY A 1 110 ? -10.317 67.389 -5.871 1.00 20.64 104 GLY A N 1
ATOM 884 C CA . GLY A 1 110 ? -11.592 67.981 -5.508 1.00 21.80 104 GLY A CA 1
ATOM 885 C C . GLY A 1 110 ? -12.149 67.380 -4.234 1.00 23.20 104 GLY A C 1
ATOM 886 O O . GLY A 1 110 ? -11.689 66.338 -3.763 1.00 23.09 104 GLY A O 1
ATOM 887 N N . ASP A 1 111 ? -13.152 68.040 -3.671 1.00 22.99 105 ASP A N 1
ATOM 888 C CA . ASP A 1 111 ? -13.790 67.555 -2.459 1.00 21.87 105 ASP A CA 1
ATOM 889 C C . ASP A 1 111 ? -14.830 66.498 -2.821 1.00 21.59 105 ASP A C 1
ATOM 890 O O . ASP A 1 111 ? -15.583 66.664 -3.778 1.00 21.54 105 ASP A O 1
ATOM 895 N N . ALA A 1 112 ? -14.864 65.415 -2.053 1.00 20.45 106 ALA A N 1
ATOM 896 C CA . ALA A 1 112 ? -15.825 64.331 -2.252 1.00 22.29 106 ALA A CA 1
ATOM 897 C C . ALA A 1 112 ? -17.273 64.829 -2.175 1.00 20.10 106 ALA A C 1
ATOM 898 O O . ALA A 1 112 ? -18.178 64.264 -2.795 1.00 20.88 106 ALA A O 1
ATOM 900 N N . VAL A 1 113 ? -17.484 65.886 -1.402 1.00 17.91 107 VAL A N 1
ATOM 901 C CA . VAL A 1 113 ? -18.810 66.478 -1.260 1.00 23.31 107 VAL A CA 1
ATOM 902 C C . VAL A 1 113 ? -19.339 67.047 -2.589 1.00 26.27 107 VAL A C 1
ATOM 903 O O . VAL A 1 113 ? -20.546 67.047 -2.834 1.00 27.90 107 VAL A O 1
ATOM 907 N N . HIS A 1 114 ? -18.428 67.486 -3.457 1.00 26.74 108 HIS A N 1
ATOM 908 C CA . HIS A 1 114 ? -18.796 68.095 -4.741 1.00 24.09 108 HIS A CA 1
ATOM 909 C C . HIS A 1 114 ? -18.638 67.162 -5.929 1.00 24.83 108 HIS A C 1
ATOM 910 O O . HIS A 1 114 ? -18.915 67.553 -7.060 1.00 26.61 108 HIS A O 1
ATOM 917 N N . LEU A 1 115 ? -18.168 65.945 -5.684 1.00 22.05 109 LEU A N 1
ATOM 918 C CA . LEU A 1 115 ? -17.928 65.004 -6.773 1.00 20.90 109 LEU A CA 1
ATOM 919 C C . LEU A 1 115 ? -19.245 64.681 -7.469 1.00 22.56 109 LEU A C 1
ATOM 920 O O . LEU A 1 115 ? -20.282 64.548 -6.821 1.00 23.24 109 LEU A O 1
ATOM 925 N N . GLN A 1 116 ? -19.209 64.603 -8.793 1.00 21.09 110 GLN A N 1
ATOM 926 C CA . GLN A 1 116 ? -20.378 64.218 -9.570 1.00 20.52 110 GLN A CA 1
ATOM 927 C C . GLN A 1 116 ? -19.958 63.328 -10.727 1.00 22.81 110 GLN A C 1
ATOM 928 O O . GLN A 1 116 ? -18.965 63.594 -11.395 1.00 24.88 110 GLN A O 1
ATOM 942 N N . ASP A 1 118 ? -21.793 60.242 -13.739 1.00 22.25 112 ASP A N 1
ATOM 943 C CA . ASP A 1 118 ? -23.029 59.737 -14.319 1.00 25.03 112 ASP A CA 1
ATOM 944 C C . ASP A 1 118 ? -23.657 58.623 -13.478 1.00 24.77 112 ASP A C 1
ATOM 945 O O . ASP A 1 118 ? -22.984 57.984 -12.673 1.00 24.89 112 ASP A O 1
ATOM 950 N N . GLU A 1 119 ? -24.955 58.411 -13.662 1.00 26.19 113 GLU A N 1
ATOM 951 C CA . GLU A 1 119 ? -25.627 57.282 -13.045 1.00 25.59 113 GLU A CA 1
ATOM 952 C C . GLU A 1 119 ? -25.040 56.001 -13.609 1.00 26.04 113 GLU A C 1
ATOM 953 O O . GLU A 1 119 ? -24.632 55.968 -14.776 1.00 25.62 113 GLU A O 1
ATOM 959 N N . LYS A 1 120 ? -25.021 54.955 -12.786 1.00 25.00 114 LYS A N 1
ATOM 960 C CA . LYS A 1 120 ? -24.573 53.631 -13.203 1.00 24.36 114 LYS A CA 1
ATOM 961 C C . LYS A 1 120 ? -23.266 53.724 -13.970 1.00 23.91 114 LYS A C 1
ATOM 962 O O . LYS A 1 120 ? -23.143 53.180 -15.057 1.00 28.63 114 LYS A O 1
ATOM 968 N N . SER A 1 121 ? -22.297 54.426 -13.397 1.00 21.65 115 SER A N 1
ATOM 969 C CA . SER A 1 121 ? -21.038 54.669 -14.078 1.00 20.26 115 SER A CA 1
ATOM 970 C C . SER A 1 121 ? -19.866 53.904 -13.475 1.00 22.13 115 SER A C 1
ATOM 971 O O . SER A 1 121 ? -18.806 53.831 -14.083 1.00 24.99 115 SER A O 1
ATOM 974 N N . VAL A 1 122 ? -20.042 53.354 -12.276 1.00 21.45 116 VAL A N 1
ATOM 975 C CA . VAL A 1 122 ? -18.994 52.528 -11.660 1.00 19.65 116 VAL A CA 1
ATOM 976 C C . VAL A 1 122 ? -19.537 51.222 -11.090 1.00 20.05 116 VAL A C 1
ATOM 977 O O . VAL A 1 122 ? -20.744 51.063 -10.904 1.00 20.16 116 VAL A O 1
ATOM 981 N N . ASP A 1 123 ? -18.629 50.292 -10.822 1.00 17.60 117 ASP A N 1
ATOM 982 C CA . ASP A 1 123 ? -18.985 49.007 -10.244 1.00 17.66 117 ASP A CA 1
ATOM 983 C C . ASP A 1 123 ? -18.582 48.930 -8.785 1.00 15.97 117 ASP A C 1
ATOM 984 O O . ASP A 1 123 ? -19.186 48.197 -8.008 1.00 17.35 117 ASP A O 1
ATOM 989 N N . LEU A 1 124 ? -17.547 49.678 -8.425 1.00 16.26 118 LEU A N 1
ATOM 990 C CA . LEU A 1 124 ? -17.083 49.737 -7.043 1.00 15.37 118 LEU A CA 1
ATOM 991 C C . LEU A 1 124 ? -16.817 51.178 -6.636 1.00 16.89 118 LEU A C 1
ATOM 992 O O . LEU A 1 124 ? -16.103 51.900 -7.327 1.00 16.32 118 LEU A O 1
ATOM 997 N N . VAL A 1 125 ? -17.416 51.598 -5.530 1.00 16.34 119 VAL A N 1
ATOM 998 C CA . VAL A 1 125 ? -17.051 52.851 -4.894 1.00 15.46 119 VAL A CA 1
ATOM 999 C C . VAL A 1 125 ? -16.176 52.473 -3.710 1.00 16.74 119 VAL A C 1
ATOM 1000 O O . VAL A 1 125 ? -16.642 51.846 -2.760 1.00 17.18 119 VAL A O 1
ATOM 1004 N N . PHE A 1 126 ? -14.896 52.815 -3.785 1.00 15.99 120 PHE A N 1
ATOM 1005 C CA . PHE A 1 126 ? -13.960 52.418 -2.750 1.00 12.74 120 PHE A CA 1
ATOM 1006 C C . PHE A 1 126 ? -13.559 53.600 -1.894 1.00 13.65 120 PHE A C 1
ATOM 1007 O O . PHE A 1 126 ? -13.102 54.625 -2.405 1.00 14.11 120 PHE A O 1
ATOM 1015 N N . THR A 1 127 ? -13.718 53.455 -0.586 1.00 13.59 121 THR A N 1
ATOM 1016 C CA . THR A 1 127 ? -13.213 54.443 0.345 1.00 12.90 121 THR A CA 1
ATOM 1017 C C . THR A 1 127 ? -12.554 53.734 1.519 1.00 13.03 121 THR A C 1
ATOM 1018 O O . THR A 1 127 ? -12.816 52.561 1.782 1.00 13.68 121 THR A O 1
ATOM 1022 N N . ASN A 1 128 ? -11.696 54.459 2.219 1.00 14.54 122 ASN A N 1
ATOM 1023 C CA . ASN A 1 128 ? -11.020 53.945 3.402 1.00 15.64 122 ASN A CA 1
ATOM 1024 C C . ASN A 1 128 ? -10.621 55.153 4.242 1.00 16.45 122 ASN A C 1
ATOM 1025 O O . ASN A 1 128 ? -9.764 55.932 3.825 1.00 16.98 122 ASN A O 1
ATOM 1030 N N . TRP A 1 129 ? -11.272 55.315 5.397 1.00 16.45 123 TRP A N 1
ATOM 1031 C CA . TRP A 1 129 ? -11.127 56.506 6.251 1.00 15.11 123 TRP A CA 1
ATOM 1032 C C . TRP A 1 129 ? -11.646 57.808 5.602 1.00 20.18 123 TRP A C 1
ATOM 1033 O O . TRP A 1 129 ? -10.861 58.714 5.332 1.00 20.98 123 TRP A O 1
ATOM 1044 N N . LEU A 1 130 ? -12.953 57.918 5.376 1.00 17.67 124 LEU A N 1
ATOM 1045 C CA . LEU A 1 130 ? -13.493 59.120 4.733 1.00 18.08 124 LEU A CA 1
ATOM 1046 C C . LEU A 1 130 ? -14.742 59.711 5.398 1.00 17.54 124 LEU A C 1
ATOM 1047 O O . LEU A 1 130 ? -14.820 60.924 5.595 1.00 17.32 124 LEU A O 1
ATOM 1068 N N . TYR A 1 133 ? -14.545 62.171 8.130 1.00 22.00 127 TYR A N 1
ATOM 1069 C CA . TYR A 1 133 ? -14.160 63.538 7.778 1.00 20.80 127 TYR A CA 1
ATOM 1070 C C . TYR A 1 133 ? -15.301 64.296 7.091 1.00 19.98 127 TYR A C 1
ATOM 1071 O O . TYR A 1 133 ? -15.082 65.350 6.491 1.00 19.76 127 TYR A O 1
ATOM 1080 N N . LEU A 1 134 ? -16.513 63.756 7.190 1.00 19.35 128 LEU A N 1
ATOM 1081 C CA . LEU A 1 134 ? -17.714 64.408 6.668 1.00 19.85 128 LEU A CA 1
ATOM 1082 C C . LEU A 1 134 ? -18.721 64.639 7.794 1.00 20.24 128 LEU A C 1
ATOM 1083 O O . LEU A 1 134 ? -18.705 63.924 8.785 1.00 20.20 128 LEU A O 1
ATOM 1088 N N . SER A 1 135 ? -19.601 65.629 7.647 1.00 20.70 129 SER A N 1
ATOM 1089 C CA . SER A 1 135 ? -20.669 65.828 8.627 1.00 21.66 129 SER A CA 1
ATOM 1090 C C . SER A 1 135 ? -21.717 64.751 8.417 1.00 20.51 129 SER A C 1
ATOM 1091 O O . SER A 1 135 ? -21.707 64.070 7.394 1.00 18.89 129 SER A O 1
ATOM 1094 N N . ASP A 1 136 ? -22.614 64.596 9.385 1.00 21.13 130 ASP A N 1
ATOM 1095 C CA . ASP A 1 136 ? -23.688 63.615 9.277 1.00 21.81 130 ASP A CA 1
ATOM 1096 C C . ASP A 1 136 ? -24.515 63.798 8.009 1.00 24.15 130 ASP A C 1
ATOM 1097 O O . ASP A 1 136 ? -24.864 62.822 7.346 1.00 25.02 130 ASP A O 1
ATOM 1102 N N . ARG A 1 137 ? -24.826 65.043 7.659 1.00 24.83 131 ARG A N 1
ATOM 1103 C CA . ARG A 1 137 ? -25.626 65.277 6.463 1.00 24.59 131 ARG A CA 1
ATOM 1104 C C . ARG A 1 137 ? -24.851 64.906 5.205 1.00 22.78 131 ARG A C 1
ATOM 1105 O O . ARG A 1 137 ? -25.406 64.321 4.276 1.00 22.90 131 ARG A O 1
ATOM 1113 N N . GLU A 1 138 ? -23.562 65.233 5.187 1.00 24.36 132 GLU A N 1
ATOM 1114 C CA . GLU A 1 138 ? -22.693 64.905 4.059 1.00 21.93 132 GLU A CA 1
ATOM 1115 C C . GLU A 1 138 ? -22.502 63.399 3.860 1.00 20.95 132 GLU A C 1
ATOM 1116 O O . GLU A 1 138 ? -22.431 62.929 2.723 1.00 20.86 132 GLU A O 1
ATOM 1122 N N . VAL A 1 139 ? -22.406 62.652 4.960 1.00 21.24 133 VAL A N 1
ATOM 1123 C CA . VAL A 1 139 ? -22.303 61.197 4.892 1.00 20.09 133 VAL A CA 1
ATOM 1124 C C . VAL A 1 139 ? -23.513 60.627 4.158 1.00 21.63 133 VAL A C 1
ATOM 1125 O O . VAL A 1 139 ? -23.375 59.803 3.250 1.00 21.62 133 VAL A O 1
ATOM 1129 N N . ILE A 1 140 ? -24.697 61.089 4.540 1.00 20.89 134 ILE A N 1
ATOM 1130 C CA . ILE A 1 140 ? -25.934 60.636 3.919 1.00 21.20 134 ILE A CA 1
ATOM 1131 C C . ILE A 1 140 ? -25.956 61.037 2.444 1.00 21.47 134 ILE A C 1
ATOM 1132 O O . ILE A 1 140 ? -26.277 60.226 1.572 1.00 22.80 134 ILE A O 1
ATOM 1137 N N . GLU A 1 141 ? -25.583 62.283 2.172 1.00 21.68 135 GLU A N 1
ATOM 1138 C CA . GLU A 1 141 ? -25.540 62.787 0.807 1.00 21.13 135 GLU A CA 1
ATOM 1139 C C . GLU A 1 141 ? -24.497 62.046 -0.023 1.00 20.81 135 GLU A C 1
ATOM 1140 O O . GLU A 1 141 ? -24.725 61.756 -1.192 1.00 23.62 135 GLU A O 1
ATOM 1146 N N . PHE A 1 142 ? -23.361 61.725 0.585 1.00 20.31 136 PHE A N 1
ATOM 1147 C CA . PHE A 1 142 ? -22.350 60.931 -0.099 1.00 19.23 136 PHE A CA 1
ATOM 1148 C C . PHE A 1 142 ? -22.892 59.561 -0.475 1.00 20.07 136 PHE A C 1
ATOM 1149 O O . PHE A 1 142 ? -22.654 59.075 -1.578 1.00 20.34 136 PHE A O 1
ATOM 1157 N N . LEU A 1 143 ? -23.622 58.937 0.445 1.00 20.79 137 LEU A N 1
ATOM 1158 C CA . LEU A 1 143 ? -24.104 57.573 0.228 1.00 20.59 137 LEU A CA 1
ATOM 1159 C C . LEU A 1 143 ? -25.229 57.494 -0.795 1.00 21.11 137 LEU A C 1
ATOM 1160 O O . LEU A 1 143 ? -25.352 56.503 -1.510 1.00 23.00 137 LEU A O 1
ATOM 1165 N N . LEU A 1 144 ? -26.050 58.535 -0.865 1.00 20.08 138 LEU A N 1
ATOM 1166 C CA . LEU A 1 144 ? -27.070 58.614 -1.906 1.00 20.43 138 LEU A CA 1
ATOM 1167 C C . LEU A 1 144 ? -26.436 58.861 -3.279 1.00 21.73 138 LEU A C 1
ATOM 1168 O O . LEU A 1 144 ? -26.958 58.422 -4.299 1.00 23.27 138 LEU A O 1
ATOM 1173 N N . ASN A 1 145 ? -25.303 59.556 -3.298 1.00 20.67 139 ASN A N 1
ATOM 1174 C CA . ASN A 1 145 ? -24.554 59.761 -4.536 1.00 18.67 139 ASN A CA 1
ATOM 1175 C C . ASN A 1 145 ? -23.898 58.474 -5.024 1.00 19.66 139 ASN A C 1
ATOM 1176 O O . ASN A 1 145 ? -23.955 58.150 -6.208 1.00 21.42 139 ASN A O 1
ATOM 1181 N N . ALA A 1 146 ? -23.276 57.743 -4.105 1.00 18.68 140 ALA A N 1
ATOM 1182 C CA . ALA A 1 146 ? -22.688 56.452 -4.429 1.00 18.41 140 ALA A CA 1
ATOM 1183 C C . ALA A 1 146 ? -23.763 55.551 -5.003 1.00 18.48 140 ALA A C 1
ATOM 1184 O O . ALA A 1 146 ? -23.539 54.811 -5.952 1.00 20.55 140 ALA A O 1
ATOM 1194 N N . ARG A 1 148 ? -26.459 56.453 -6.613 1.00 19.40 142 ARG A N 1
ATOM 1195 C CA . ARG A 1 148 ? -26.754 56.924 -7.961 1.00 19.85 142 ARG A CA 1
ATOM 1196 C C . ARG A 1 148 ? -25.717 56.441 -8.977 1.00 18.96 142 ARG A C 1
ATOM 1197 O O . ARG A 1 148 ? -26.065 56.042 -10.086 1.00 22.29 142 ARG A O 1
ATOM 1205 N N . TRP A 1 149 ? -24.448 56.479 -8.582 1.00 18.39 143 TRP A N 1
ATOM 1206 C CA . TRP A 1 149 ? -23.328 56.161 -9.465 1.00 17.68 143 TRP A CA 1
ATOM 1207 C C . TRP A 1 149 ? -23.138 54.675 -9.699 1.00 19.02 143 TRP A C 1
ATOM 1208 O O . TRP A 1 149 ? -22.619 54.265 -10.731 1.00 23.33 143 TRP A O 1
ATOM 1219 N N . LEU A 1 150 ? -23.534 53.866 -8.726 1.00 17.66 144 LEU A N 1
ATOM 1220 C CA . LEU A 1 150 ? -23.326 52.429 -8.815 1.00 17.44 144 LEU A CA 1
ATOM 1221 C C . LEU A 1 150 ? -24.267 51.766 -9.818 1.00 20.26 144 LEU A C 1
ATOM 1222 O O . LEU A 1 150 ? -25.446 52.119 -9.912 1.00 21.62 144 LEU A O 1
ATOM 1227 N N . ARG A 1 151 ? -23.738 50.811 -10.576 1.00 23.07 145 ARG A N 1
ATOM 1228 C CA . ARG A 1 151 ? -24.578 49.908 -11.355 1.00 22.66 145 ARG A CA 1
ATOM 1229 C C . ARG A 1 151 ? -25.248 48.897 -10.420 1.00 22.94 145 ARG A C 1
ATOM 1230 O O . ARG A 1 151 ? -24.774 48.676 -9.309 1.00 22.20 145 ARG A O 1
ATOM 1238 N N . ALA A 1 152 ? -26.358 48.304 -10.856 1.00 24.72 146 ALA A N 1
ATOM 1239 C CA . ALA A 1 152 ? -26.994 47.231 -10.095 1.00 24.92 146 ALA A CA 1
ATOM 1240 C C . ALA A 1 152 ? -25.965 46.121 -9.881 1.00 28.41 146 ALA A C 1
ATOM 1241 O O . ALA A 1 152 ? -25.119 45.906 -10.747 1.00 29.59 146 ALA A O 1
ATOM 1243 N N . ASP A 1 153 ? -26.044 45.434 -8.738 1.00 28.78 147 ASP A N 1
ATOM 1244 C CA . ASP A 1 153 ? -25.031 44.464 -8.278 1.00 27.13 147 ASP A CA 1
ATOM 1245 C C . ASP A 1 153 ? -23.717 45.108 -7.821 1.00 24.29 147 ASP A C 1
ATOM 1246 O O . ASP A 1 153 ? -22.835 44.422 -7.311 1.00 25.49 147 ASP A O 1
ATOM 1251 N N . GLY A 1 154 ? -23.588 46.418 -8.008 1.00 19.94 148 GLY A N 1
ATOM 1252 C CA . GLY A 1 154 ? -22.377 47.129 -7.636 1.00 18.41 148 GLY A CA 1
ATOM 1253 C C . GLY A 1 154 ? -22.129 47.133 -6.139 1.00 15.99 148 GLY A C 1
ATOM 1254 O O . GLY A 1 154 ? -23.032 46.879 -5.353 1.00 18.85 148 GLY A O 1
ATOM 1255 N N . TYR A 1 155 ? -20.901 47.442 -5.745 1.00 14.40 149 TYR A N 1
ATOM 1256 C CA . 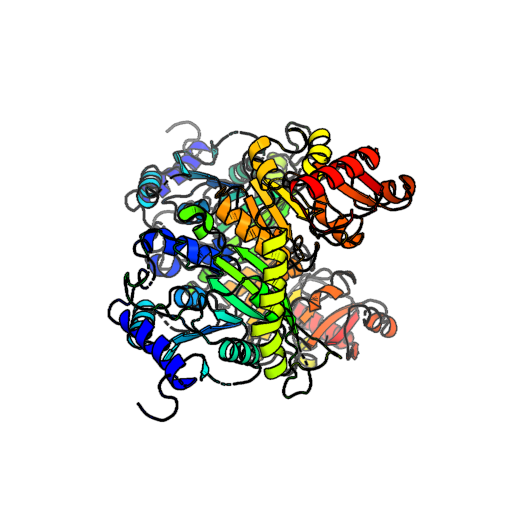TYR A 1 155 ? -20.514 47.429 -4.340 1.00 13.06 149 TYR A CA 1
ATOM 1257 C C . TYR A 1 155 ? -19.910 48.752 -3.899 1.00 15.44 149 TYR A C 1
ATOM 1258 O O . TYR A 1 155 ? -19.388 49.516 -4.713 1.00 15.31 149 TYR A O 1
ATOM 1267 N N . ILE A 1 156 ? -19.982 49.013 -2.596 1.00 13.89 150 ILE A N 1
ATOM 1268 C CA . ILE A 1 156 ? -19.239 50.103 -1.983 1.00 15.64 150 ILE A CA 1
ATOM 1269 C C . ILE A 1 156 ? -18.486 49.552 -0.778 1.00 15.85 150 ILE A C 1
ATOM 1270 O O . ILE A 1 156 ? -19.029 48.766 0.001 1.00 14.61 150 ILE A O 1
ATOM 1275 N N . HIS A 1 157 ? -17.219 49.925 -0.662 1.00 13.61 151 HIS A N 1
ATOM 1276 C CA . HIS A 1 157 ? -16.440 49.573 0.510 1.00 12.57 151 HIS A CA 1
ATOM 1277 C C . HIS A 1 157 ? -16.234 50.823 1.351 1.00 13.51 151 HIS A C 1
ATOM 1278 O O . HIS A 1 157 ? -15.845 51.870 0.832 1.00 13.44 151 HIS A O 1
ATOM 1285 N N . LEU A 1 158 ? -16.483 50.703 2.652 1.00 11.11 152 LEU A N 1
ATOM 1286 C CA . LEU A 1 158 ? -16.184 51.781 3.583 1.00 12.47 152 LEU A CA 1
ATOM 1287 C C . LEU A 1 158 ? -15.412 51.216 4.763 1.00 12.15 152 LEU A C 1
ATOM 1288 O O . LEU A 1 158 ? -15.590 50.067 5.126 1.00 13.44 152 LEU A O 1
ATOM 1293 N N . ARG A 1 159 ? -14.541 52.029 5.340 1.00 14.08 153 ARG A N 1
ATOM 1294 C CA . ARG A 1 159 ? -13.797 51.656 6.533 1.00 13.05 153 ARG A CA 1
ATOM 1295 C C . ARG A 1 159 ? -13.631 52.914 7.360 1.00 13.69 153 ARG A C 1
ATOM 1296 O O . ARG A 1 159 ? -13.155 53.931 6.855 1.00 13.04 153 ARG A O 1
ATOM 1304 N N . GLU A 1 160 ? -14.023 52.865 8.627 1.00 11.13 154 GLU A N 1
ATOM 1305 C CA . GLU A 1 160 ? -13.960 54.066 9.442 1.00 11.61 154 GLU A CA 1
ATOM 1306 C C . GLU A 1 160 ? -13.381 53.799 10.824 1.00 16.64 154 GLU A C 1
ATOM 1307 O O . GLU A 1 160 ? -13.512 52.698 11.359 1.00 16.56 154 GLU A O 1
ATOM 1313 N N . SER A 1 161 ? -12.731 54.809 11.393 1.00 15.20 155 SER A N 1
ATOM 1314 C CA . SER A 1 161 ? -12.335 54.755 12.789 1.00 16.04 155 SER A CA 1
ATOM 1315 C C . SER A 1 161 ? -13.597 54.984 13.593 1.00 18.12 155 SER A C 1
ATOM 1316 O O . SER A 1 161 ? -14.162 56.085 13.584 1.00 19.18 155 SER A O 1
ATOM 1319 N N . CYS A 1 162 ? -14.057 53.946 14.274 1.00 16.58 156 CYS A N 1
ATOM 1320 C CA . CYS A 1 162 ? -15.296 54.066 15.017 1.00 17.00 156 CYS A CA 1
ATOM 1321 C C . CYS A 1 162 ? -15.029 54.331 16.494 1.00 16.40 156 CYS A C 1
ATOM 1322 O O . CYS A 1 162 ? -14.138 53.724 17.083 1.00 18.64 156 CYS A O 1
ATOM 1325 N N . SER A 1 163 ? -15.779 55.275 17.059 1.00 18.03 157 SER A N 1
ATOM 1326 C CA . SER A 1 163 ? -15.741 55.617 18.487 1.00 19.42 157 SER A CA 1
ATOM 1327 C C . SER A 1 163 ? -14.456 56.267 19.024 1.00 19.50 157 SER A C 1
ATOM 1328 O O . SER A 1 163 ? -14.509 57.014 19.999 1.00 22.64 157 SER A O 1
ATOM 1331 N N . GLU A 1 164 ? -13.314 55.984 18.403 1.00 19.22 158 GLU A N 1
ATOM 1332 C CA . GLU A 1 164 ? -12.035 56.524 18.860 1.00 19.47 158 GLU A CA 1
ATOM 1333 C C . GLU A 1 164 ? -11.022 56.532 17.717 1.00 19.33 158 GLU A C 1
ATOM 1334 O O . GLU A 1 164 ? -11.206 55.835 16.720 1.00 16.60 158 GLU A O 1
ATOM 1340 N N . PRO A 1 165 ? -9.935 57.307 17.859 1.00 21.95 159 PRO A N 1
ATOM 1341 C CA . PRO A 1 165 ? -8.963 57.298 16.763 1.00 20.79 159 PRO A CA 1
ATOM 1342 C C . PRO A 1 165 ? -8.318 55.929 16.599 1.00 19.69 159 PRO A C 1
ATOM 1343 O O . PRO A 1 165 ? -8.289 55.143 17.546 1.00 19.37 159 PRO A O 1
ATOM 1347 N N . SER A 1 166 ? -7.798 55.660 15.409 1.00 19.28 160 SER A N 1
ATOM 1348 C CA . SER A 1 166 ? -7.147 54.389 15.125 1.00 17.66 160 SER A CA 1
ATOM 1349 C C . SER A 1 166 ? -6.095 54.070 16.168 1.00 19.01 160 SER A C 1
ATOM 1350 O O . SER A 1 166 ? -5.952 52.925 16.586 1.00 19.43 160 SER A O 1
ATOM 1353 N N . THR A 1 167 ? -5.371 55.103 16.590 1.00 21.22 161 THR A N 1
ATOM 1354 C CA . THR A 1 167 ? -4.315 54.971 17.584 1.00 23.68 161 THR A CA 1
ATOM 1355 C C . THR A 1 167 ? -4.816 55.154 19.020 1.00 20.95 161 THR A C 1
ATOM 1356 O O . THR A 1 167 ? -4.032 55.426 19.919 1.00 22.09 161 THR A O 1
ATOM 1360 N N . GLY A 1 168 ? -6.118 55.009 19.236 1.00 27.02 162 GLY A N 1
ATOM 1361 C CA . GLY A 1 168 ? -6.658 55.001 20.584 1.00 32.62 162 GLY A CA 1
ATOM 1362 C C . GLY A 1 168 ? -6.524 56.325 21.315 1.00 43.70 162 GLY A C 1
ATOM 1363 O O . GLY A 1 168 ? -6.073 57.315 20.739 1.00 45.22 162 GLY A O 1
ATOM 1364 N N . ARG A 1 169 ? -6.902 56.334 22.592 1.00 53.50 163 ARG A N 1
ATOM 1365 C CA . ARG A 1 169 ? -6.995 57.567 23.373 1.00 62.05 163 ARG A CA 1
ATOM 1366 C C . ARG A 1 169 ? -6.024 57.598 24.551 1.00 70.02 163 ARG A C 1
ATOM 1367 O O . ARG A 1 169 ? -6.388 57.166 25.647 1.00 76.87 163 ARG A O 1
ATOM 1375 N N . LEU A 1 170 ? -4.805 58.104 24.360 1.00 68.80 164 LEU A N 1
ATOM 1376 C CA . LEU A 1 170 ? -4.273 58.542 23.074 1.00 61.22 164 LEU A CA 1
ATOM 1377 C C . LEU A 1 170 ? -2.889 57.923 22.982 1.00 54.39 164 LEU A C 1
ATOM 1378 O O . LEU A 1 170 ? -2.118 57.996 23.936 1.00 56.73 164 LEU A O 1
ATOM 1383 N N . LYS A 1 171 ? -2.554 57.315 21.853 1.00 48.30 165 LYS A N 1
ATOM 1384 C CA . LYS A 1 171 ? -1.222 56.729 21.723 1.00 45.89 165 LYS A CA 1
ATOM 1385 C C . LYS A 1 171 ? -0.202 57.721 21.180 1.00 47.02 165 LYS A C 1
ATOM 1386 O O . LYS A 1 171 ? -0.508 58.525 20.295 1.00 42.15 165 LYS A O 1
ATOM 1392 N N . THR A 1 172 ? 1.016 57.639 21.717 1.00 52.63 166 THR A N 1
ATOM 1393 C CA . THR A 1 172 ? 2.180 58.338 21.172 1.00 53.95 166 THR A CA 1
ATOM 1394 C C . THR A 1 172 ? 2.388 57.966 19.709 1.00 48.15 166 THR A C 1
ATOM 1395 O O . THR A 1 172 ? 3.127 58.632 18.990 1.00 51.22 166 THR A O 1
ATOM 1399 N N . ALA A 1 173 ? 1.735 56.888 19.284 1.00 39.37 167 ALA A N 1
ATOM 1400 C CA . ALA A 1 173 ? 1.717 56.481 17.891 1.00 33.22 167 ALA A CA 1
ATOM 1401 C C . ALA A 1 173 ? 1.096 57.555 17.004 1.00 31.10 167 ALA A C 1
ATOM 1402 O O . ALA A 1 173 ? 1.405 57.644 15.822 1.00 32.88 167 ALA A O 1
ATOM 1404 N N . THR A 1 174 ? 0.213 58.367 17.571 1.00 29.14 168 THR A N 1
ATOM 1405 C CA . THR A 1 174 ? -0.557 59.301 16.763 1.00 27.70 168 THR A CA 1
ATOM 1406 C C . THR A 1 174 ? 0.266 60.414 16.121 1.00 28.79 168 THR A C 1
ATOM 1407 O O . THR A 1 174 ? 1.296 60.836 16.648 1.00 31.43 168 THR A O 1
ATOM 1419 N N . HIS A 1 176 ? -1.606 62.998 15.286 1.00 34.70 170 HIS A N 1
ATOM 1420 C CA . HIS A 1 176 ? -2.471 64.085 15.708 1.00 37.30 170 HIS A CA 1
ATOM 1421 C C . HIS A 1 176 ? -1.705 65.034 16.611 1.00 44.31 170 HIS A C 1
ATOM 1422 O O . HIS A 1 176 ? -0.723 64.647 17.246 1.00 46.62 170 HIS A O 1
ATOM 1429 N N . SER A 1 177 ? -2.155 66.282 16.657 1.00 48.12 171 SER A N 1
ATOM 1430 C CA . SER A 1 177 ? -1.605 67.248 17.592 1.00 52.95 171 SER A CA 1
ATOM 1431 C C . SER A 1 177 ? -2.155 66.972 18.987 1.00 54.30 171 SER A C 1
ATOM 1432 O O . SER A 1 177 ? -3.347 66.714 19.154 1.00 51.29 171 SER A O 1
ATOM 1435 N N . ALA A 1 178 ? -1.279 67.023 19.985 1.00 58.93 172 ALA A N 1
ATOM 1436 C CA . ALA A 1 178 ? -1.668 66.742 21.363 1.00 62.11 172 ALA A CA 1
ATOM 1437 C C . ALA A 1 178 ? -2.431 67.906 21.992 1.00 68.13 172 ALA A C 1
ATOM 1438 O O . ALA A 1 178 ? -3.110 67.737 23.006 1.00 71.25 172 ALA A O 1
ATOM 1440 N N . VAL A 1 179 ? -2.312 69.086 21.387 1.00 69.53 173 VAL A N 1
ATOM 1441 C CA . VAL A 1 179 ? -2.922 70.294 21.931 1.00 72.27 173 VAL A CA 1
ATOM 1442 C C . VAL A 1 179 ? -4.112 70.796 21.109 1.00 74.89 173 VAL A C 1
ATOM 1443 O O . VAL A 1 179 ? -5.094 71.288 21.671 1.00 78.59 173 VAL A O 1
ATOM 1447 N N . ASP A 1 180 ? -4.022 70.675 19.785 1.00 72.64 174 ASP A N 1
ATOM 1448 C CA . ASP A 1 180 ? -5.098 71.117 18.898 1.00 72.42 174 ASP A CA 1
ATOM 1449 C C . ASP A 1 180 ? -6.326 70.221 19.041 1.00 69.23 174 ASP A C 1
ATOM 1450 O O . ASP A 1 180 ? -6.209 69.035 19.351 1.00 66.50 174 ASP A O 1
ATOM 1455 N N . ALA A 1 181 ? -7.505 70.791 18.814 1.00 44.88 175 ALA A N 1
ATOM 1456 C CA . ALA A 1 181 ? -8.720 69.996 18.771 1.00 41.22 175 ALA A CA 1
ATOM 1457 C C . ALA A 1 181 ? -8.673 69.102 17.541 1.00 39.59 175 ALA A C 1
ATOM 1458 O O . ALA A 1 181 ? -8.158 69.498 16.493 1.00 39.64 175 ALA A O 1
ATOM 1460 N N . ASN A 1 182 ? -9.207 67.895 17.677 1.00 36.86 176 ASN A N 1
ATOM 1461 C CA . ASN A 1 182 ? -9.307 66.968 16.560 1.00 32.06 176 ASN A CA 1
ATOM 1462 C C . ASN A 1 182 ? -10.737 66.987 16.027 1.00 29.72 176 ASN A C 1
ATOM 1463 O O . ASN A 1 182 ? -11.665 66.579 16.725 1.00 33.43 176 ASN A O 1
ATOM 1468 N N . PRO A 1 183 ? -10.922 67.469 14.787 1.00 27.70 177 PRO A N 1
ATOM 1469 C CA . PRO A 1 183 ? -12.237 67.687 14.167 1.00 27.27 177 PRO A CA 1
ATOM 1470 C C . PRO A 1 183 ? -12.933 66.402 13.734 1.00 25.51 177 PRO A C 1
ATOM 1471 O O . PRO A 1 183 ? -14.125 66.417 13.417 1.00 25.54 177 PRO A O 1
ATOM 1475 N N . THR A 1 184 ? -12.183 65.308 13.714 1.00 22.72 178 THR A N 1
ATOM 1476 C CA . THR A 1 184 ? -12.671 64.033 13.207 1.00 21.29 178 THR A CA 1
ATOM 1477 C C . THR A 1 184 ? -13.949 63.557 13.910 1.00 21.78 178 THR A C 1
ATOM 1478 O O . THR A 1 184 ? -14.110 63.734 15.119 1.00 23.50 178 THR A O 1
ATOM 1482 N N . HIS A 1 185 ? -14.859 62.973 13.134 1.00 20.01 179 HIS A N 1
ATOM 1483 C CA . HIS A 1 185 ? -16.077 62.375 13.664 1.00 20.40 179 HIS A CA 1
ATOM 1484 C C . HIS A 1 185 ? -15.855 60.889 13.902 1.00 18.06 179 HIS A C 1
ATOM 1485 O O . HIS A 1 185 ? -15.848 60.103 12.956 1.00 18.22 179 HIS A O 1
ATOM 1492 N N . TYR A 1 186 ? -15.676 60.500 15.159 1.00 20.08 180 TYR A N 1
ATOM 1493 C CA . TYR A 1 186 ? -15.530 59.085 15.500 1.00 18.65 180 TYR A CA 1
ATOM 1494 C C . TYR A 1 186 ? -16.879 58.517 15.916 1.00 19.97 180 TYR A C 1
ATOM 1495 O O . TYR A 1 186 ? -17.243 58.541 17.091 1.00 20.93 180 TYR A O 1
ATOM 1504 N N . ARG A 1 187 ? -17.625 58.016 14.938 1.00 19.32 181 ARG A N 1
ATOM 1505 C CA . ARG A 1 187 ? -18.988 57.551 15.175 1.00 18.98 181 ARG A CA 1
ATOM 1506 C C . ARG A 1 187 ? -19.000 56.121 15.699 1.00 19.97 181 ARG A C 1
ATOM 1507 O O . ARG A 1 187 ? -18.003 55.415 15.598 1.00 22.41 181 ARG A O 1
ATOM 1515 N N . PHE A 1 188 ? -20.127 55.699 16.260 1.00 18.65 182 PHE A N 1
ATOM 1516 C CA . PHE A 1 188 ? -20.294 54.307 16.659 1.00 15.57 182 PHE A CA 1
ATOM 1517 C C . PHE A 1 188 ? -20.467 53.440 15.419 1.00 17.82 182 PHE A C 1
ATOM 1518 O O . PHE A 1 188 ? -21.157 53.834 14.481 1.00 18.41 182 PHE A O 1
ATOM 1526 N N . SER A 1 189 ? -19.850 52.259 15.427 1.00 16.47 183 SER A N 1
ATOM 1527 C CA . SER A 1 189 ? -19.933 51.315 14.310 1.00 16.01 183 SER A CA 1
ATOM 1528 C C . SER A 1 189 ? -21.369 50.988 13.939 1.00 15.95 183 SER A C 1
ATOM 1529 O O . SER A 1 189 ? -21.692 50.812 12.767 1.00 17.13 183 SER A O 1
ATOM 1532 N N . SER A 1 190 ? -22.228 50.904 14.949 1.00 17.13 184 SER A N 1
ATOM 1533 C CA . SER A 1 190 ? -23.630 50.550 14.743 1.00 17.33 184 SER A CA 1
ATOM 1534 C C . SER A 1 190 ? -24.372 51.567 13.870 1.00 16.51 184 SER A C 1
ATOM 1535 O O . SER A 1 190 ? -25.306 51.213 13.148 1.00 20.14 184 SER A O 1
ATOM 1538 N N . LEU A 1 191 ? -23.949 52.825 13.931 1.00 15.61 185 LEU A N 1
ATOM 1539 C CA . LEU A 1 191 ? -24.605 53.894 13.183 1.00 18.69 185 LEU A CA 1
ATOM 1540 C C . LEU A 1 191 ? -24.351 53.779 11.687 1.00 18.79 185 LEU A C 1
ATOM 1541 O O . LEU A 1 191 ? -25.217 54.085 10.862 1.00 18.08 185 LEU A O 1
ATOM 1546 N N . TYR A 1 192 ? -23.145 53.362 11.334 1.00 17.59 186 TYR A N 1
ATOM 1547 C CA . TYR A 1 192 ? -22.829 53.170 9.937 1.00 16.01 186 TYR A CA 1
ATOM 1548 C C . TYR A 1 192 ? -23.666 52.020 9.389 1.00 17.19 186 TYR A C 1
ATOM 1549 O O . TYR A 1 192 ? -24.317 52.165 8.363 1.00 20.28 186 TYR A O 1
ATOM 1558 N N . ILE A 1 193 ? -23.679 50.892 10.094 1.00 16.53 187 ILE A N 1
ATOM 1559 C CA . ILE A 1 193 ? -24.447 49.726 9.649 1.00 14.74 187 ILE A CA 1
ATOM 1560 C C . ILE A 1 193 ? -25.929 50.067 9.486 1.00 15.65 187 ILE A C 1
ATOM 1561 O O . ILE A 1 193 ? -26.528 49.772 8.456 1.00 17.19 187 ILE A O 1
ATOM 1566 N N . LYS A 1 194 ? -26.513 50.707 10.493 1.00 15.49 188 LYS A N 1
ATOM 1567 C CA . LYS A 1 194 ? -27.932 51.053 10.447 1.00 17.50 188 LYS A CA 1
ATOM 1568 C C . LYS A 1 194 ? -28.258 52.043 9.333 1.00 16.95 188 LYS A C 1
ATOM 1569 O O . LYS A 1 194 ? -29.277 51.905 8.663 1.00 18.90 188 LYS A O 1
ATOM 1575 N N . LEU A 1 195 ? -27.394 53.031 9.127 1.00 16.90 189 LEU A N 1
ATOM 1576 C CA . LEU A 1 195 ? -27.621 53.997 8.051 1.00 19.03 189 LEU A CA 1
ATOM 1577 C C . LEU A 1 195 ? -27.643 53.294 6.705 1.00 19.35 189 LEU A C 1
ATOM 1578 O O . LEU A 1 195 ? -28.526 53.522 5.898 1.00 21.64 189 LEU A O 1
ATOM 1583 N N . LEU A 1 196 ? -26.673 52.421 6.484 1.00 17.93 190 LEU A N 1
ATOM 1584 C CA . LEU A 1 196 ? -26.578 51.694 5.231 1.00 18.44 190 LEU A CA 1
ATOM 1585 C C . LEU A 1 196 ? -27.836 50.871 4.960 1.00 20.29 190 LEU A C 1
ATOM 1586 O O . LEU A 1 196 ? -28.378 50.894 3.855 1.00 21.96 190 LEU A O 1
ATOM 1591 N N . ARG A 1 197 ? -28.310 50.169 5.983 1.00 20.98 191 ARG A N 1
ATOM 1592 C CA . ARG A 1 197 ? -29.483 49.309 5.853 1.00 21.36 191 ARG A CA 1
ATOM 1593 C C . ARG A 1 197 ? -30.762 50.116 5.659 1.00 23.95 191 ARG A C 1
ATOM 1594 O O . ARG A 1 197 ? -31.720 49.633 5.063 1.00 27.71 191 ARG A O 1
ATOM 1602 N N . ALA A 1 198 ? -30.772 51.348 6.155 1.00 23.84 192 ALA A N 1
ATOM 1603 C CA . ALA A 1 198 ? -31.970 52.185 6.097 1.00 24.97 192 ALA A CA 1
ATOM 1604 C C . ALA A 1 198 ? -32.232 52.750 4.706 1.00 24.83 192 ALA A C 1
ATOM 1605 O O . ALA A 1 198 ? -33.385 52.875 4.294 1.00 30.05 192 ALA A O 1
ATOM 1607 N N . ILE A 1 199 ? -31.163 53.107 4.000 1.00 20.62 193 ILE A N 1
ATOM 1608 C CA . ILE A 1 199 ? -31.272 53.825 2.731 1.00 20.31 193 ILE A CA 1
ATOM 1609 C C . ILE A 1 199 ? -32.186 53.138 1.712 1.00 21.78 193 ILE A C 1
ATOM 1610 O O . ILE A 1 199 ? -32.083 51.933 1.467 1.00 24.27 193 ILE A O 1
ATOM 1615 N N . ARG A 1 200 ? -33.097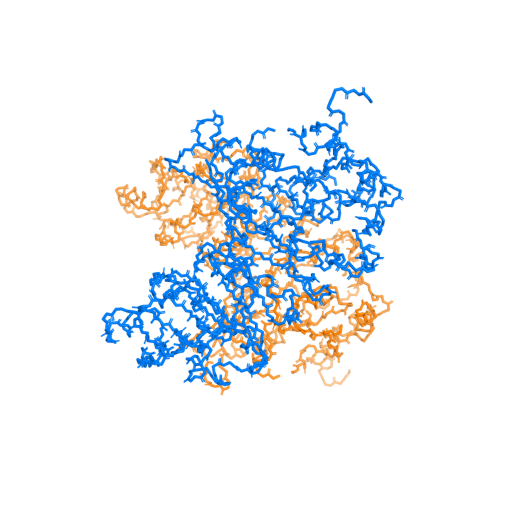 53.924 1.146 1.00 24.16 194 ARG A N 1
ATOM 1616 C CA . ARG A 1 200 ? -33.923 53.506 0.024 1.00 23.80 194 ARG A CA 1
ATOM 1617 C C . ARG A 1 200 ? -33.842 54.613 -1.010 1.00 27.35 194 ARG A C 1
ATOM 1618 O O . ARG A 1 200 ? -34.267 55.736 -0.749 1.00 30.54 194 ARG A O 1
ATOM 1626 N N . TYR A 1 201 ? -33.298 54.298 -2.179 1.00 27.45 195 TYR A N 1
ATOM 1627 C CA . TYR A 1 201 ? -33.091 55.294 -3.227 1.00 26.91 195 TYR A CA 1
ATOM 1628 C C . TYR A 1 201 ? -33.874 54.966 -4.492 1.00 26.52 195 TYR A C 1
ATOM 1629 O O . TYR A 1 201 ? -33.768 53.857 -5.021 1.00 26.59 195 TYR A O 1
ATOM 1638 N N . ARG A 1 202 ? -34.652 55.932 -4.977 1.00 28.31 196 ARG A N 1
ATOM 1639 C CA . ARG A 1 202 ? -35.319 55.789 -6.265 1.00 31.19 196 ARG A CA 1
ATOM 1640 C C . ARG A 1 202 ? -34.491 56.466 -7.345 1.00 30.98 196 ARG A C 1
ATOM 1641 O O . ARG A 1 202 ? -34.215 57.665 -7.264 1.00 30.92 196 ARG A O 1
ATOM 1649 N N . ASP A 1 203 ? -34.096 55.703 -8.359 1.00 28.88 197 ASP A N 1
ATOM 1650 C CA . ASP A 1 203 ? -33.266 56.262 -9.417 1.00 28.11 197 ASP A CA 1
ATOM 1651 C C . ASP A 1 203 ? -34.088 57.045 -10.452 1.00 30.93 197 ASP A C 1
ATOM 1652 O O . ASP A 1 203 ? -35.301 57.199 -10.302 1.00 31.69 197 ASP A O 1
ATOM 1657 N N . SER A 1 204 ? -33.427 57.549 -11.487 1.00 29.41 198 SER A N 1
ATOM 1658 C CA . SER A 1 204 ? -34.096 58.390 -12.473 1.00 31.19 198 SER A CA 1
ATOM 1659 C C . SER A 1 204 ? -35.122 57.622 -13.308 1.00 33.08 198 SER A C 1
ATOM 1660 O O . SER A 1 204 ? -35.998 58.222 -13.929 1.00 35.13 198 SER A O 1
ATOM 1663 N N . ASP A 1 205 ? -35.014 56.299 -13.320 1.00 33.38 199 ASP A N 1
ATOM 1664 C CA . ASP A 1 205 ? -35.981 55.469 -14.025 1.00 34.52 199 ASP A CA 1
ATOM 1665 C C . ASP A 1 205 ? -37.131 55.090 -13.102 1.00 33.25 199 ASP A C 1
ATOM 1666 O O . ASP A 1 205 ? -38.061 54.403 -13.508 1.00 34.86 199 ASP A O 1
ATOM 1671 N N . GLY A 1 206 ? -37.057 55.537 -11.854 1.00 32.64 200 GLY A N 1
ATOM 1672 C CA . GLY A 1 206 ? -38.106 55.264 -10.891 1.00 34.70 200 GLY A CA 1
ATOM 1673 C C . GLY A 1 206 ? -37.988 53.920 -10.191 1.00 36.55 200 GLY A C 1
ATOM 1674 O O . GLY A 1 206 ? -38.958 53.428 -9.617 1.00 38.81 200 GLY A O 1
ATOM 1675 N N . LYS A 1 207 ? -36.803 53.320 -10.234 1.00 35.32 201 LYS A N 1
ATOM 1676 C CA . LYS A 1 207 ? -36.586 52.039 -9.571 1.00 34.86 201 LYS A CA 1
ATOM 1677 C C . LYS A 1 207 ? -36.013 52.237 -8.174 1.00 31.28 201 LYS A C 1
ATOM 1678 O O . LYS A 1 207 ? -35.192 53.131 -7.961 1.00 31.92 201 LYS A O 1
ATOM 1700 N N . TRP A 1 209 ? -33.912 51.131 -4.701 1.00 26.05 203 TRP A N 1
ATOM 1701 C CA . TRP A 1 209 ? -32.734 50.369 -4.327 1.00 22.82 203 TRP A CA 1
ATOM 1702 C C . TRP A 1 209 ? -32.490 50.406 -2.831 1.00 23.39 203 TRP A C 1
ATOM 1703 O O . TRP A 1 209 ? -32.916 51.330 -2.145 1.00 26.75 203 TRP A O 1
ATOM 1714 N N . LYS A 1 210 ? -31.816 49.379 -2.332 1.00 23.65 204 LYS A N 1
ATOM 1715 C CA . LYS A 1 210 ? -31.355 49.364 -0.957 1.00 22.09 204 LYS A CA 1
ATOM 1716 C C . LYS A 1 210 ? -29.956 48.788 -0.922 1.00 21.71 204 LYS A C 1
ATOM 1717 O O . LYS A 1 210 ? -29.472 48.238 -1.912 1.00 21.39 204 LYS A O 1
ATOM 1723 N N . PHE A 1 211 ? -29.309 48.929 0.224 1.00 21.24 205 PHE A N 1
ATOM 1724 C CA . PHE A 1 211 ? -27.983 48.391 0.432 1.00 20.92 205 PHE A CA 1
ATOM 1725 C C . PHE A 1 211 ? -28.087 47.074 1.181 1.00 22.92 205 PHE A C 1
ATOM 1726 O O . PHE A 1 211 ? -28.833 46.970 2.153 1.00 24.75 205 PHE A O 1
ATOM 1734 N N . ASP A 1 212 ? -27.360 46.065 0.713 1.00 21.18 206 ASP A N 1
ATOM 1735 C CA . ASP A 1 212 ? -27.224 44.814 1.443 1.00 21.22 206 ASP A CA 1
ATOM 1736 C C . ASP A 1 212 ? -25.844 44.818 2.093 1.00 20.32 206 ASP A C 1
ATOM 1737 O O . ASP A 1 212 ? -24.838 44.551 1.420 1.00 17.23 206 ASP A O 1
ATOM 1742 N N . VAL A 1 213 ? -25.793 45.151 3.387 1.00 18.61 207 VAL A N 1
ATOM 1743 C CA . VAL A 1 213 ? -24.530 45.187 4.112 1.00 16.49 207 VAL A CA 1
ATOM 1744 C C . VAL A 1 213 ? -24.070 43.765 4.377 1.00 14.92 207 VAL A C 1
ATOM 1745 O O . VAL A 1 213 ? -24.625 43.072 5.227 1.00 17.65 207 VAL A O 1
ATOM 1749 N N . GLN A 1 214 ? -23.049 43.335 3.646 1.00 15.14 208 GLN A N 1
ATOM 1750 C CA . GLN A 1 214 ? -22.668 41.935 3.648 1.00 15.99 208 GLN A CA 1
ATOM 1751 C C . GLN A 1 214 ? -22.003 41.503 4.954 1.00 17.35 208 GLN A C 1
ATOM 1752 O O . GLN A 1 214 ? -22.122 40.350 5.369 1.00 16.67 208 GLN A O 1
ATOM 1758 N N . TRP A 1 215 ? -21.306 42.436 5.593 1.00 11.61 209 TRP A N 1
ATOM 1759 C CA . TRP A 1 215 ? -20.620 42.156 6.843 1.00 12.97 209 TRP A CA 1
ATOM 1760 C C . TRP A 1 215 ? -20.115 43.414 7.496 1.00 13.73 209 TRP A C 1
ATOM 1761 O O . TRP A 1 215 ? -20.018 44.462 6.855 1.00 11.88 209 TRP A O 1
ATOM 1772 N N . SER A 1 216 ? -19.812 43.289 8.784 1.00 12.86 210 SER A N 1
ATOM 1773 C CA . SER A 1 216 ? -19.041 44.277 9.518 1.00 12.57 210 SER A CA 1
ATOM 1774 C C . SER A 1 216 ? -17.892 43.537 10.197 1.00 14.78 210 SER A C 1
ATOM 1775 O O . SER A 1 216 ? -18.113 42.559 10.910 1.00 15.05 210 SER A O 1
ATOM 1778 N N . CYS A 1 217 ? -16.668 44.000 9.982 1.00 13.22 211 CYS A N 1
ATOM 1779 C CA . CYS A 1 217 ? -15.496 43.310 10.503 1.00 11.60 211 CYS A CA 1
ATOM 1780 C C . CYS A 1 217 ? -14.502 44.324 11.018 1.00 11.10 211 CYS A C 1
ATOM 1781 O O . CYS A 1 217 ? -14.483 45.456 10.558 1.00 11.47 211 CYS A O 1
ATOM 1784 N N . SER A 1 218 ? -13.681 43.904 11.970 1.00 9.79 212 SER A N 1
ATOM 1785 C CA . SER A 1 218 ? -12.591 44.720 12.489 1.00 10.43 212 SER A CA 1
ATOM 1786 C C . SER A 1 218 ? -11.355 44.427 11.653 1.00 14.50 212 SER A C 1
ATOM 1787 O O . SER A 1 218 ? -11.071 43.272 11.337 1.00 16.43 212 SER A O 1
ATOM 1790 N N . VAL A 1 219 ? -10.611 45.464 11.301 1.00 11.65 213 VAL A N 1
ATOM 1791 C CA . VAL A 1 219 ? -9.413 45.289 10.493 1.00 11.65 213 VAL A CA 1
ATOM 1792 C C . VAL A 1 219 ? -8.370 44.529 11.308 1.00 13.06 213 VAL A C 1
ATOM 1793 O O . VAL A 1 219 ? -7.950 45.004 12.368 1.00 13.73 213 VAL A O 1
ATOM 1797 N N . PRO A 1 220 ? -7.968 43.330 10.836 1.00 13.55 214 PRO A N 1
ATOM 1798 C CA . PRO A 1 220 ? -7.075 42.434 11.589 1.00 14.59 214 PRO A CA 1
ATOM 1799 C C . PRO A 1 220 ? -5.779 43.073 12.081 1.00 12.45 214 PRO A C 1
ATOM 1800 O O . PRO A 1 220 ? -5.415 42.883 13.242 1.00 14.80 214 PRO A O 1
ATOM 1804 N N . THR A 1 221 ? -5.104 43.824 11.219 1.00 12.19 215 THR A N 1
ATOM 1805 C CA . THR A 1 221 ? -3.865 44.513 11.583 1.00 14.43 215 THR A CA 1
ATOM 1806 C C . THR A 1 221 ? -4.001 45.444 12.792 1.00 15.74 215 THR A C 1
ATOM 1807 O O . THR A 1 221 ? -3.083 45.563 13.606 1.00 17.11 215 THR A O 1
ATOM 1811 N N . TYR A 1 222 ? -5.144 46.111 12.906 1.00 14.83 216 TYR A N 1
ATOM 1812 C CA . TYR A 1 222 ? -5.359 47.026 14.021 1.00 15.25 216 TYR A CA 1
ATOM 1813 C C . TYR A 1 222 ? -5.682 46.322 15.329 1.00 17.16 216 TYR A C 1
ATOM 1814 O O . TYR A 1 222 ? -5.456 46.869 16.405 1.00 19.16 216 TYR A O 1
ATOM 1823 N N . ILE A 1 223 ? -6.187 45.100 15.247 1.00 14.51 217 ILE A N 1
ATOM 1824 C CA . ILE A 1 223 ? -6.325 44.311 16.459 1.00 15.62 217 ILE A CA 1
ATOM 1825 C C . ILE A 1 223 ? -4.952 43.797 16.881 1.00 17.01 217 ILE A C 1
ATOM 1826 O O . ILE A 1 223 ? -4.543 43.987 18.028 1.00 19.72 217 ILE A O 1
ATOM 1831 N N . ARG A 1 224 ? -4.227 43.169 15.956 1.00 14.44 218 ARG A N 1
ATOM 1832 C CA . ARG A 1 224 ? -2.969 42.513 16.314 1.00 17.01 218 ARG A CA 1
ATOM 1833 C C . ARG A 1 224 ? -1.916 43.480 16.809 1.00 19.22 218 ARG A C 1
ATOM 1834 O O . ARG A 1 224 ? -1.205 43.193 17.771 1.00 19.80 218 ARG A O 1
ATOM 1842 N N . ARG A 1 225 ? -1.806 44.626 16.151 1.00 18.66 219 ARG A N 1
ATOM 1843 C CA . ARG A 1 225 ? -0.707 45.543 16.429 1.00 19.81 219 ARG A CA 1
ATOM 1844 C C . ARG A 1 225 ? -1.089 46.782 17.222 1.00 23.01 219 ARG A C 1
ATOM 1845 O O . ARG A 1 225 ? -0.225 47.432 17.800 1.00 27.44 219 ARG A O 1
ATOM 1853 N N . CYS A 1 226 ? -2.376 47.105 17.263 1.00 23.09 220 CYS A N 1
ATOM 1854 C CA . CYS A 1 226 ? -2.824 48.300 17.968 1.00 23.80 220 CYS A CA 1
ATOM 1855 C C . CYS A 1 226 ? -3.863 48.013 19.051 1.00 28.99 220 CYS A C 1
ATOM 1856 O O . CYS A 1 226 ? -4.392 48.941 19.663 1.00 34.00 220 CYS A O 1
ATOM 1859 N N . ASN A 1 227 ? -4.143 46.732 19.285 1.00 29.52 221 ASN A N 1
ATOM 1860 C CA . ASN A 1 227 ? -5.175 46.300 20.238 1.00 31.24 221 ASN A CA 1
ATOM 1861 C C . ASN A 1 227 ? -6.493 47.055 20.067 1.00 27.10 221 ASN A C 1
ATOM 1862 O O . ASN A 1 227 ? -7.207 47.319 21.038 1.00 27.91 221 ASN A O 1
ATOM 1867 N N . ASN A 1 228 ? -6.803 47.392 18.819 1.00 20.62 222 ASN A N 1
ATOM 1868 C CA . ASN A 1 228 ? -7.967 48.194 18.497 1.00 16.26 222 ASN A CA 1
ATOM 1869 C C . ASN A 1 228 ? -8.937 47.419 17.613 1.00 16.96 222 ASN A C 1
ATOM 1870 O O . ASN A 1 228 ? -8.619 47.098 16.464 1.00 16.88 222 ASN A O 1
ATOM 1875 N N . TRP A 1 229 ? -10.115 47.123 18.160 1.00 15.08 223 TRP A N 1
ATOM 1876 C CA . TRP A 1 229 ? -11.163 46.379 17.462 1.00 13.90 223 TRP A CA 1
ATOM 1877 C C . TRP A 1 229 ? -12.099 47.301 16.693 1.00 14.37 223 TRP A C 1
ATOM 1878 O O . TRP A 1 229 ? -12.981 46.837 15.972 1.00 17.04 223 TRP A O 1
ATOM 1889 N N . ARG A 1 230 ? -11.917 48.607 16.859 1.00 13.38 224 ARG A N 1
ATOM 1890 C CA . ARG A 1 230 ? -12.881 49.592 16.359 1.00 15.00 224 ARG A CA 1
ATOM 1891 C C . ARG A 1 230 ? -12.504 50.231 15.021 1.00 16.76 224 ARG A C 1
ATOM 1892 O O . ARG A 1 230 ? -13.087 51.240 14.624 1.00 19.58 224 ARG A O 1
ATOM 1900 N N . GLN A 1 231 ? -11.523 49.649 14.340 1.00 14.32 225 GLN A N 1
ATOM 1901 C CA . GLN A 1 231 ? -11.280 49.960 12.939 1.00 14.99 225 GLN A CA 1
ATOM 1902 C C . GLN A 1 231 ? -12.197 49.048 12.155 1.00 14.85 225 GLN A C 1
ATOM 1903 O O . GLN A 1 231 ? -11.885 47.877 11.932 1.00 13.61 225 GLN A O 1
ATOM 1909 N N . VAL A 1 232 ? -13.345 49.580 11.757 1.00 12.28 226 VAL A N 1
ATOM 1910 C CA . VAL A 1 232 ? -14.418 48.743 11.255 1.00 10.22 226 VAL A CA 1
ATOM 1911 C C . VAL A 1 232 ? -14.666 49.015 9.782 1.00 12.36 226 VAL A C 1
ATOM 1912 O O . VAL A 1 232 ? -14.683 50.166 9.337 1.00 11.17 226 VAL A O 1
ATOM 1916 N N . HIS A 1 233 ? -14.832 47.942 9.016 1.00 11.37 227 HIS A N 1
ATOM 1917 C CA . HIS A 1 233 ? -15.149 48.082 7.601 1.00 10.60 227 HIS A CA 1
ATOM 1918 C C . HIS A 1 233 ? -16.297 47.183 7.156 1.00 13.90 227 HIS A C 1
ATOM 1919 O O . HIS A 1 233 ? -16.652 46.214 7.837 1.00 12.51 227 HIS A O 1
ATOM 1926 N N . TRP A 1 234 ? -16.891 47.547 6.023 1.00 14.66 228 TRP A N 1
ATOM 1927 C CA . TRP A 1 234 ? -18.110 46.924 5.532 1.00 12.10 228 TRP A CA 1
ATOM 1928 C C . TRP A 1 234 ? -18.052 46.827 4.024 1.00 13.38 228 TRP A C 1
ATOM 1929 O O . TRP A 1 234 ? -17.610 47.759 3.358 1.00 13.09 228 TRP A O 1
ATOM 1940 N N . LEU A 1 235 ? -18.508 45.704 3.488 1.00 14.37 229 LEU A N 1
ATOM 1941 C CA . LEU A 1 235 ? -18.748 45.593 2.055 1.00 12.88 229 LEU A CA 1
ATOM 1942 C C . LEU A 1 235 ? -20.255 45.542 1.861 1.00 12.84 229 LEU A C 1
ATOM 1943 O O . LEU A 1 235 ? -20.949 44.746 2.496 1.00 13.41 229 LEU A O 1
ATOM 1948 N N . THR A 1 236 ? -20.749 46.401 0.983 1.00 15.16 230 THR A N 1
ATOM 1949 C CA . THR A 1 236 ? -22.174 46.653 0.850 1.00 13.48 230 THR A CA 1
ATOM 1950 C C . THR A 1 236 ? -22.589 46.634 -0.624 1.00 16.49 230 THR A C 1
ATOM 1951 O O . THR A 1 236 ? -21.930 47.237 -1.472 1.00 15.03 230 THR A O 1
ATOM 1955 N N . LYS A 1 237 ? -23.683 45.940 -0.919 1.00 16.95 231 LYS A N 1
ATOM 1956 C CA . LYS A 1 237 ? -24.110 45.703 -2.291 1.00 18.33 231 LYS A CA 1
ATOM 1957 C C . LYS A 1 237 ? -25.406 46.450 -2.615 1.00 19.43 231 LYS A C 1
ATOM 1958 O O . LYS A 1 237 ? -26.327 46.481 -1.798 1.00 21.86 231 LYS A O 1
ATOM 1964 N N . LYS A 1 238 ? -25.473 47.044 -3.807 1.00 18.70 232 LYS A N 1
ATOM 1965 C CA . LYS A 1 238 ? -26.679 47.722 -4.282 1.00 18.64 232 LYS A CA 1
ATOM 1966 C C . LYS A 1 238 ? -27.638 46.698 -4.874 1.00 17.69 232 LYS A C 1
ATOM 1967 O O . LYS A 1 238 ? -27.328 46.051 -5.871 1.00 21.87 232 LYS A O 1
ATOM 1973 N N . VAL A 1 239 ? -28.800 46.547 -4.247 1.00 19.29 233 VAL A N 1
ATOM 1974 C CA . VAL A 1 239 ? -29.763 45.525 -4.638 1.00 22.12 233 VAL A CA 1
ATOM 1975 C C . VAL A 1 239 ? -31.172 46.115 -4.699 1.00 22.49 233 VAL A C 1
ATOM 1976 O O . VAL A 1 239 ? -31.444 47.139 -4.083 1.00 23.97 233 VAL A O 1
ATOM 1980 N N . PRO A 1 240 ? -32.073 45.469 -5.450 1.00 24.85 234 PRO A N 1
ATOM 1981 C CA . PRO A 1 240 ? -33.415 46.040 -5.597 1.00 28.75 234 PRO A CA 1
ATOM 1982 C C . PRO A 1 240 ? -34.208 46.036 -4.289 1.00 29.19 234 PRO A C 1
ATOM 1983 O O . PRO A 1 240 ? -34.089 45.100 -3.503 1.00 29.30 234 PRO A O 1
ATOM 1987 N N . ALA A 1 241 ? -34.997 47.081 -4.063 1.00 29.53 235 ALA A N 1
ATOM 1988 C CA . ALA A 1 241 ? -35.915 47.127 -2.934 1.00 29.88 235 ALA A CA 1
ATOM 1989 C C . ALA A 1 241 ? -37.341 47.294 -3.451 1.00 37.77 235 ALA A C 1
ATOM 1990 O O . ALA A 1 241 ? -37.929 48.368 -3.319 1.00 39.51 235 ALA A O 1
ATOM 1992 N N . VAL A 1 242 ? -37.888 46.230 -4.037 1.00 40.62 236 VAL A N 1
ATOM 1993 C CA . VAL A 1 242 ? -39.223 46.269 -4.639 1.00 44.91 236 VAL A CA 1
ATOM 1994 C C . VAL A 1 242 ? -40.299 46.653 -3.621 1.00 44.43 236 VAL A C 1
ATOM 1995 O O . VAL A 1 242 ? -40.388 46.060 -2.547 1.00 44.94 236 VAL A O 1
ATOM 1999 N N . GLY A 1 243 ? -41.106 47.653 -3.961 1.00 43.66 237 GLY A N 1
ATOM 2000 C CA . GLY A 1 243 ? -42.231 48.031 -3.129 1.00 41.40 237 GLY A CA 1
ATOM 2001 C C . GLY A 1 243 ? -41.894 48.916 -1.945 1.00 42.05 237 GLY A C 1
ATOM 2002 O O . GLY A 1 243 ? -42.789 49.337 -1.215 1.00 47.34 237 GLY A O 1
ATOM 2003 N N . ASP A 1 244 ? -40.613 49.202 -1.741 1.00 38.34 238 ASP A N 1
ATOM 2004 C CA . ASP A 1 244 ? -40.213 50.044 -0.623 1.00 35.78 238 ASP A CA 1
ATOM 2005 C C . ASP A 1 244 ? -40.445 51.513 -0.954 1.00 38.72 238 ASP A C 1
ATOM 2006 O O . ASP A 1 244 ? -40.707 51.854 -2.108 1.00 39.74 238 ASP A O 1
ATOM 2011 N N . GLU A 1 245 ? -40.363 52.374 0.058 1.00 39.63 239 GLU A N 1
ATOM 2012 C CA . GLU A 1 245 ? -40.530 53.815 -0.140 1.00 39.07 239 GLU A CA 1
ATOM 2013 C C . GLU A 1 245 ? -39.227 54.569 0.136 1.00 32.80 239 GLU A C 1
ATOM 2014 O O . GLU A 1 245 ? -38.454 54.177 1.011 1.00 30.74 239 GLU A O 1
ATOM 2020 N N . GLU A 1 246 ? -38.993 55.650 -0.607 1.00 33.18 240 GLU A N 1
ATOM 2021 C CA . GLU A 1 246 ? -37.742 56.401 -0.501 1.00 33.28 240 GLU A CA 1
ATOM 2022 C C . GLU A 1 246 ? -37.502 56.907 0.907 1.00 34.26 240 GLU A C 1
ATOM 2023 O O . GLU A 1 246 ? -38.442 57.182 1.651 1.00 36.98 240 GLU A O 1
ATOM 2029 N N . THR A 1 247 ? -36.233 57.020 1.271 1.00 32.17 241 THR A N 1
ATOM 2030 C CA . THR A 1 247 ? -35.871 57.651 2.523 1.00 31.38 241 THR A CA 1
ATOM 2031 C C . THR A 1 247 ? -35.187 58.947 2.168 1.00 31.69 241 THR A C 1
ATOM 2032 O O . THR A 1 247 ? -34.153 58.940 1.506 1.00 29.30 241 THR A O 1
ATOM 2036 N N . SER A 1 248 ? -35.772 60.059 2.598 1.00 42.43 242 SER A N 1
ATOM 2037 C CA . SER A 1 248 ? -35.222 61.377 2.307 1.00 41.17 242 SER A CA 1
ATOM 2038 C C . SER A 1 248 ? -33.977 61.635 3.146 1.00 38.24 242 SER A C 1
ATOM 2039 O O . SER A 1 248 ? -33.684 60.880 4.069 1.00 37.83 242 SER A O 1
ATOM 2042 N N . VAL A 1 249 ? -33.255 62.708 2.830 1.00 36.18 243 VAL A N 1
ATOM 2043 C CA . VAL A 1 249 ? -32.086 63.104 3.613 1.00 35.22 243 VAL A CA 1
ATOM 2044 C C . VAL A 1 249 ? -32.491 63.544 5.022 1.00 35.84 243 VAL A C 1
ATOM 2045 O O . VAL A 1 249 ? -31.830 63.203 5.997 1.00 35.11 243 VAL A O 1
ATOM 2049 N N . ASP A 1 250 ? -33.587 64.288 5.123 1.00 36.73 244 ASP A N 1
ATOM 2050 C CA . ASP A 1 250 ? -34.076 64.745 6.419 1.00 37.61 244 ASP A CA 1
ATOM 2051 C C . ASP A 1 250 ? -34.552 63.595 7.308 1.00 36.83 244 ASP A C 1
ATOM 2052 O O . ASP A 1 250 ? -34.308 63.603 8.515 1.00 38.07 244 ASP A O 1
ATOM 2057 N N . ASP A 1 251 ? -35.225 62.615 6.708 1.00 35.41 245 ASP A N 1
ATOM 2058 C CA . ASP A 1 251 ? -35.712 61.440 7.435 1.00 34.50 245 ASP A CA 1
ATOM 2059 C C . ASP A 1 251 ? -34.556 60.573 7.929 1.00 31.77 245 ASP A C 1
ATOM 2060 O O . ASP A 1 251 ? -34.611 60.007 9.017 1.00 32.07 245 ASP A O 1
ATOM 2065 N N . LEU A 1 252 ? -33.511 60.470 7.117 1.00 29.49 246 LEU A N 1
ATOM 2066 C CA . LEU A 1 252 ? -32.331 59.698 7.479 1.00 27.91 246 LEU A CA 1
ATOM 2067 C C . LEU A 1 252 ? -31.500 60.442 8.511 1.00 27.69 246 LEU A C 1
ATOM 2068 O O . LEU A 1 252 ? -30.950 59.836 9.427 1.00 29.62 246 LEU A O 1
ATOM 2073 N N . LEU A 1 253 ? -31.424 61.760 8.364 1.00 28.25 247 LEU A N 1
ATOM 2074 C CA . LEU A 1 253 ? -30.628 62.600 9.257 1.00 27.33 247 LEU A CA 1
ATOM 2075 C C . LEU A 1 253 ? -31.139 62.564 10.694 1.00 27.39 247 LEU A C 1
ATOM 2076 O O . LEU A 1 253 ? -30.354 62.463 11.636 1.00 28.57 247 LEU A O 1
ATOM 2081 N N . ASN A 1 254 ? -32.452 62.628 10.862 1.00 28.59 248 ASN A N 1
ATOM 2082 C CA . ASN A 1 254 ? -33.046 62.507 12.188 1.00 28.98 248 ASN A CA 1
ATOM 2083 C C . ASN A 1 254 ? -32.596 61.236 12.888 1.00 28.05 248 ASN A C 1
ATOM 2084 O O . ASN A 1 254 ? -32.230 61.252 14.061 1.00 28.12 248 ASN A O 1
ATOM 2089 N N . LEU A 1 255 ? -32.628 60.132 12.156 1.00 27.12 249 LEU A N 1
ATOM 2090 C CA . LEU A 1 255 ? -32.236 58.852 12.713 1.00 26.00 249 LEU A CA 1
ATOM 2091 C C . LEU A 1 255 ? -30.743 58.798 13.019 1.00 27.10 249 LEU A C 1
ATOM 2092 O O . LEU A 1 255 ? -30.335 58.433 14.120 1.00 25.88 249 LEU A O 1
ATOM 2097 N N . PHE A 1 256 ? -29.936 59.172 12.035 1.00 25.52 250 PHE A N 1
ATOM 2098 C CA . PHE A 1 256 ? -28.488 59.036 12.108 1.00 23.65 250 PHE A CA 1
ATOM 2099 C C . PHE A 1 256 ? -27.888 59.973 13.157 1.00 26.64 250 PHE A C 1
ATOM 2100 O O . PHE A 1 256 ? -26.926 59.618 13.831 1.00 28.46 250 PHE A O 1
ATOM 2108 N N . SER A 1 257 ? -28.471 61.159 13.307 1.00 24.04 251 SER A N 1
ATOM 2109 C CA . SER A 1 257 ? -27.901 62.196 14.173 1.00 26.65 251 SER A CA 1
ATOM 2110 C C . SER A 1 257 ? -28.423 62.187 15.603 1.00 27.92 251 SER A C 1
ATOM 2111 O O . SER A 1 257 ? -27.698 62.545 16.531 1.00 27.51 251 SER A O 1
ATOM 2114 N N . GLN A 1 258 ? -29.682 61.796 15.777 1.00 30.34 252 GLN A N 1
ATOM 2115 C CA . GLN A 1 258 ? -30.330 61.885 17.086 1.00 35.13 252 GLN A CA 1
ATOM 2116 C C . GLN A 1 258 ? -30.874 60.559 17.639 1.00 37.19 252 GLN A C 1
ATOM 2117 O O . GLN A 1 258 ? -30.450 60.110 18.705 1.00 39.28 252 GLN A O 1
ATOM 2123 N N . ILE A 1 259 ? -31.810 59.945 16.919 1.00 26.82 253 ILE A N 1
ATOM 2124 C CA . ILE A 1 259 ? -32.507 58.748 17.397 1.00 28.18 253 ILE A CA 1
ATOM 2125 C C . ILE A 1 259 ? -31.576 57.565 17.703 1.00 28.20 253 ILE A C 1
ATOM 2126 O O . ILE A 1 259 ? -31.595 57.008 18.807 1.00 26.75 253 ILE A O 1
ATOM 2131 N N . TRP A 1 260 ? -30.773 57.182 16.714 1.00 26.77 254 TRP A N 1
ATOM 2132 C CA . TRP A 1 260 ? -29.867 56.044 16.852 1.00 24.07 254 TRP A CA 1
ATOM 2133 C C . TRP A 1 260 ? -28.747 56.222 17.888 1.00 23.16 254 TRP A C 1
ATOM 2134 O O . TRP A 1 260 ? -28.515 55.318 18.688 1.00 26.26 254 TRP A O 1
ATOM 2145 N N . PRO A 1 261 ? -28.040 57.372 17.880 1.00 24.51 255 PRO A N 1
ATOM 2146 C CA . PRO A 1 261 ? -26.980 57.495 18.893 1.00 24.36 255 PRO A CA 1
ATOM 2147 C C . PRO A 1 261 ? -27.546 57.453 20.309 1.00 27.08 255 PRO A C 1
ATOM 2148 O O . PRO A 1 261 ? -26.874 57.005 21.237 1.00 26.15 255 PRO A O 1
ATOM 2152 N N . ALA A 1 262 ? -28.784 57.910 20.458 1.00 27.31 256 ALA A N 1
ATOM 2153 C CA . ALA A 1 262 ? -29.468 57.859 21.737 1.00 30.54 256 ALA A CA 1
ATOM 2154 C C . ALA A 1 262 ? -29.759 56.413 22.127 1.00 31.90 256 ALA A C 1
ATOM 2155 O O . ALA A 1 262 ? -29.494 56.004 23.258 1.00 35.98 256 ALA A O 1
ATOM 2157 N N . GLU A 1 263 ? -30.312 55.647 21.191 1.00 28.22 257 GLU A N 1
ATOM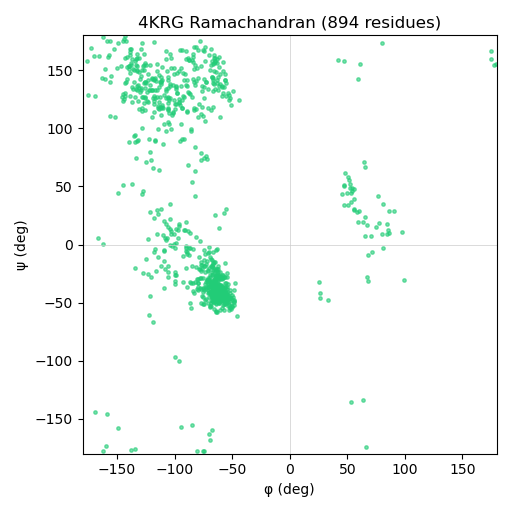 2158 C CA . GLU A 1 263 ? -30.617 54.245 21.437 1.00 25.85 257 GLU A CA 1
ATOM 2159 C C . GLU A 1 263 ? -29.354 53.456 21.726 1.00 24.34 257 GLU A C 1
ATOM 2160 O O . GLU A 1 263 ? -29.365 52.572 22.569 1.00 28.21 257 GLU A O 1
ATOM 2166 N N . GLN A 1 264 ? -28.265 53.773 21.033 1.00 23.36 258 GLN A N 1
ATOM 2167 C CA . GLN A 1 264 ? -26.986 53.136 21.322 1.00 20.36 258 GLN A CA 1
ATOM 2168 C C . GLN A 1 264 ? -26.557 53.409 22.752 1.00 21.22 258 GLN A C 1
ATOM 2169 O O . GLN A 1 264 ? -26.146 52.495 23.466 1.00 22.88 258 GLN A O 1
ATOM 2175 N N . LYS A 1 265 ? -26.661 54.664 23.175 1.00 24.78 259 LYS A N 1
ATOM 2176 C CA . LYS A 1 265 ? -26.239 55.030 24.525 1.00 24.29 259 LYS A CA 1
ATOM 2177 C C . LYS A 1 265 ? -26.977 54.264 25.623 1.00 27.11 259 LYS A C 1
ATOM 2178 O O . LYS A 1 265 ? -26.378 53.915 26.641 1.00 29.00 259 LYS A O 1
ATOM 2184 N N . THR A 1 266 ? -28.261 53.979 25.424 1.00 26.76 260 THR A N 1
ATOM 2185 C CA . THR A 1 266 ? -28.990 53.197 26.422 1.00 30.09 260 THR A CA 1
ATOM 2186 C C . THR A 1 266 ? -28.474 51.760 26.492 1.00 27.66 260 THR A C 1
ATOM 2187 O O . THR A 1 266 ? -28.467 51.150 27.560 1.00 30.73 260 THR A O 1
ATOM 2191 N N . TRP A 1 267 ? -28.046 51.219 25.358 1.00 23.44 261 TRP A N 1
ATOM 2192 C CA . TRP A 1 267 ? -27.492 49.872 25.340 1.00 22.75 261 TRP A CA 1
ATOM 2193 C C . TRP A 1 267 ? -26.118 49.811 26.005 1.00 22.99 261 TRP A C 1
ATOM 2194 O O . TRP A 1 267 ? -25.820 48.865 26.738 1.00 24.36 261 TRP A O 1
ATOM 2205 N N . ASP A 1 268 ? -25.297 50.831 25.775 1.00 21.85 262 ASP A N 1
ATOM 2206 C CA . ASP A 1 268 ? -24.028 50.943 26.487 1.00 22.69 262 ASP A CA 1
ATOM 2207 C C . ASP A 1 268 ? -24.248 50.914 27.999 1.00 22.22 262 ASP A C 1
ATOM 2208 O O . ASP A 1 268 ? -23.510 50.268 28.729 1.00 22.60 262 ASP A O 1
ATOM 2213 N N . GLU A 1 269 ? -25.277 51.612 28.460 1.00 24.95 263 GLU A N 1
ATOM 2214 C CA . GLU A 1 269 ? -25.583 51.682 29.887 1.00 27.46 263 GLU A CA 1
ATOM 2215 C C . GLU A 1 269 ? -26.011 50.345 30.455 1.00 27.55 263 GLU A C 1
ATOM 2216 O O . GLU A 1 269 ? -25.775 50.056 31.624 1.00 29.34 263 GLU A O 1
ATOM 2222 N N . LYS A 1 270 ? -26.668 49.536 29.637 1.00 26.96 264 LYS A N 1
ATOM 2223 C CA . LYS A 1 270 ? -27.109 48.227 30.097 1.00 30.37 264 LYS A CA 1
ATOM 2224 C C . LYS A 1 270 ? -25.976 47.205 30.091 1.00 29.74 264 LYS A C 1
ATOM 2225 O O . LYS A 1 270 ? -25.896 46.358 30.975 1.00 33.37 264 LYS A O 1
ATOM 2231 N N . LEU A 1 271 ? -25.093 47.296 29.104 1.00 26.69 265 LEU A N 1
ATOM 2232 C CA . LEU A 1 271 ? -24.168 46.200 28.829 1.00 23.99 265 LEU A CA 1
ATOM 2233 C C . LEU A 1 271 ? -22.693 46.410 29.178 1.00 22.43 265 LEU A C 1
ATOM 2234 O O . LEU A 1 271 ? -21.960 45.438 29.331 1.00 24.53 265 LEU A O 1
ATOM 2239 N N . ASP A 1 272 ? -22.247 47.653 29.306 1.00 21.74 266 ASP A N 1
ATOM 2240 C CA . ASP A 1 272 ? -20.811 47.904 29.456 1.00 24.34 266 ASP A CA 1
ATOM 2241 C C . ASP A 1 272 ? -20.175 47.366 30.750 1.00 24.80 266 ASP A C 1
ATOM 2242 O O . ASP A 1 272 ? -18.995 47.017 30.772 1.00 26.08 266 ASP A O 1
ATOM 2247 N N . ASN A 1 273 ? -20.943 47.285 31.826 1.00 24.68 267 ASN A N 1
ATOM 2248 C CA . ASN A 1 273 ? -20.377 46.759 33.066 1.00 27.71 267 ASN A CA 1
ATOM 2249 C C . ASN A 1 273 ? -20.530 45.252 33.238 1.00 22.90 267 ASN A C 1
ATOM 2250 O O . ASN A 1 273 ? -20.296 44.722 34.326 1.00 24.05 267 ASN A O 1
ATOM 2255 N N . GLU A 1 274 ? -20.910 44.559 32.169 1.00 22.79 268 GLU A N 1
ATOM 2256 C CA . GLU A 1 274 ? -21.153 43.122 32.264 1.00 23.64 268 GLU A CA 1
ATOM 2257 C C . GLU A 1 274 ? -19.896 42.380 32.706 1.00 25.11 268 GLU A C 1
ATOM 2258 O O . GLU A 1 274 ? -18.924 42.279 31.950 1.00 23.15 268 GLU A O 1
ATOM 2264 N N . LYS A 1 275 ? -19.923 41.868 33.932 1.00 17.81 269 LYS A N 1
ATOM 2265 C CA . LYS A 1 275 ? -18.774 41.167 34.505 1.00 19.74 269 LYS A CA 1
ATOM 2266 C C . LYS A 1 275 ? -18.659 39.704 34.072 1.00 21.22 269 LYS A C 1
ATOM 2267 O O . LYS A 1 275 ? -17.592 39.102 34.189 1.00 20.07 269 LYS A O 1
ATOM 2273 N N . TYR A 1 276 ? -19.765 39.141 33.591 1.00 19.22 270 TYR A N 1
ATOM 2274 C CA . TYR A 1 276 ? -19.832 37.751 33.140 1.00 17.45 270 TYR A CA 1
ATOM 2275 C C . TYR A 1 276 ? -21.203 37.560 32.506 1.00 19.01 270 TYR A C 1
ATOM 2276 O O . TYR A 1 276 ? -22.058 38.426 32.644 1.00 21.20 270 TYR A O 1
ATOM 2285 N N . SER A 1 277 ? -21.426 36.441 31.822 1.00 19.89 271 SER A N 1
ATOM 2286 C CA . SER A 1 277 ? -22.743 36.165 31.238 1.00 21.05 271 SER A CA 1
ATOM 2287 C C . SER A 1 277 ? -23.488 35.187 32.133 1.00 20.13 271 SER A C 1
ATOM 2288 O O . SER A 1 277 ? -22.867 34.320 32.744 1.00 20.30 271 SER A O 1
ATOM 2291 N N . TRP A 1 278 ? -24.810 35.306 32.225 1.00 19.08 272 TRP A N 1
ATOM 2292 C CA . TRP A 1 278 ? -25.537 34.364 33.068 1.00 19.24 272 TRP A CA 1
ATOM 2293 C C . TRP A 1 278 ? -25.434 32.953 32.529 1.00 15.31 272 TRP A C 1
ATOM 2294 O O . TRP A 1 278 ? -25.589 31.991 33.267 1.00 15.72 272 TRP A O 1
ATOM 2305 N N . THR A 1 279 ? -25.135 32.844 31.240 1.00 14.86 273 THR A N 1
ATOM 2306 C CA . THR A 1 279 ? -25.075 31.548 30.583 1.00 15.21 273 THR A CA 1
ATOM 2307 C C . THR A 1 279 ? -23.772 30.809 30.876 1.00 14.83 273 THR A C 1
ATOM 2308 O O . THR A 1 279 ? -23.645 29.634 30.547 1.00 14.99 273 THR A O 1
ATOM 2312 N N . ASP A 1 280 ? -22.803 31.501 31.476 1.00 14.87 274 ASP A N 1
ATOM 2313 C CA . ASP A 1 280 ? -21.514 30.892 31.805 1.00 14.75 274 ASP A CA 1
ATOM 2314 C C . ASP A 1 280 ? -21.691 29.613 32.605 1.00 16.99 274 ASP A C 1
ATOM 2315 O O . ASP A 1 280 ? -21.137 28.569 32.253 1.00 19.43 274 ASP A O 1
ATOM 2320 N N . LYS A 1 281 ? -22.464 29.716 33.684 1.00 16.16 275 LYS A N 1
ATOM 2321 C CA . LYS A 1 281 ? -22.714 28.599 34.588 1.00 21.92 275 LYS A CA 1
ATOM 2322 C C . LYS A 1 281 ? -23.377 27.432 33.859 1.00 24.08 275 LYS A C 1
ATOM 2323 O O . LYS A 1 281 ? -23.088 26.271 34.143 1.00 26.69 275 LYS A O 1
ATOM 2329 N N . ILE A 1 282 ? -24.254 27.748 32.911 1.00 21.54 276 ILE A N 1
ATOM 2330 C CA . ILE A 1 282 ? -24.956 26.729 32.130 1.00 20.55 276 ILE A CA 1
ATOM 2331 C C . ILE A 1 282 ? -24.031 26.023 31.146 1.00 18.00 276 ILE A C 1
ATOM 2332 O O . ILE A 1 282 ? -23.982 24.798 31.097 1.00 20.81 276 ILE A O 1
ATOM 2337 N N . PHE A 1 283 ? -23.299 26.808 30.365 1.00 18.46 277 PHE A N 1
ATOM 2338 C CA . PHE A 1 283 ? -22.371 26.275 29.373 1.00 18.55 277 PHE A CA 1
ATOM 2339 C C . PHE A 1 283 ? -21.215 25.522 30.020 1.00 22.63 277 PHE A C 1
ATOM 2340 O O . PHE A 1 283 ? -20.552 24.716 29.370 1.00 25.53 277 PHE A O 1
ATOM 2348 N N . SER A 1 284 ? -20.966 25.797 31.295 1.00 19.94 278 SER A N 1
ATOM 2349 C CA . SER A 1 284 ? -19.869 25.154 32.015 1.00 24.96 278 SER A CA 1
ATOM 2350 C C . SER A 1 284 ? -20.040 23.638 32.096 1.00 26.45 278 SER A C 1
ATOM 2351 O O . SER A 1 284 ? -19.059 22.899 32.180 1.00 29.88 278 SER A O 1
ATOM 2354 N N . ASN A 1 285 ? -21.280 23.168 32.056 1.00 26.75 279 ASN A N 1
ATOM 2355 C CA . ASN A 1 285 ? -21.525 21.733 32.147 1.00 30.53 279 ASN A CA 1
ATOM 2356 C C . ASN A 1 285 ? -21.710 21.031 30.801 1.00 30.73 279 ASN A C 1
ATOM 2357 O O . ASN A 1 285 ? -22.139 19.878 30.766 1.00 33.68 279 ASN A O 1
ATOM 2362 N N . ALA A 1 286 ? -21.377 21.714 29.704 1.00 25.93 280 ALA A N 1
ATOM 2363 C CA . ALA A 1 286 ? -21.500 21.125 28.367 1.00 23.79 280 ALA A CA 1
ATOM 2364 C C . ALA A 1 286 ? -20.281 21.369 27.487 1.00 25.81 280 ALA A C 1
ATOM 2365 O O . ALA A 1 286 ? -20.067 20.668 26.499 1.00 26.97 280 ALA A O 1
ATOM 2367 N N . ILE A 1 287 ? -19.490 22.374 27.834 1.00 26.33 281 ILE A N 1
ATOM 2368 C CA . ILE A 1 287 ? -18.274 22.644 27.083 1.00 25.70 281 ILE A CA 1
ATOM 2369 C C . ILE A 1 287 ? -17.054 22.177 27.871 1.00 26.25 281 ILE A C 1
ATOM 2370 O O . ILE A 1 287 ? -16.853 22.569 29.022 1.00 26.43 281 ILE A O 1
ATOM 2375 N N . ASP A 1 288 ? -16.256 21.317 27.246 1.00 26.11 282 ASP A N 1
ATOM 2376 C CA . ASP A 1 288 ? -15.020 20.822 27.833 1.00 23.60 282 ASP A CA 1
ATOM 2377 C C . ASP A 1 288 ? -13.940 20.893 26.769 1.00 22.95 282 ASP A C 1
ATOM 2378 O O . ASP A 1 288 ? -14.202 21.376 25.672 1.00 22.44 282 ASP A O 1
ATOM 2383 N N . ASP A 1 289 ? -12.741 20.403 27.068 1.00 28.07 283 ASP A N 1
ATOM 2384 C CA . ASP A 1 289 ? -11.648 20.468 26.093 1.00 31.55 283 ASP A CA 1
ATOM 2385 C C . ASP A 1 289 ? -11.735 19.402 24.992 1.00 30.35 283 ASP A C 1
ATOM 2386 O O . ASP A 1 289 ? -10.858 19.316 24.137 1.00 33.51 283 ASP A O 1
ATOM 2391 N N . GLU A 1 290 ? -12.792 18.598 25.012 1.00 27.45 284 GLU A N 1
ATOM 2392 C CA . GLU A 1 290 ? -13.116 17.749 23.872 1.00 28.64 284 GLU A CA 1
ATOM 2393 C C . GLU A 1 290 ? -13.973 18.528 22.870 1.00 28.45 284 GLU A C 1
ATOM 2394 O O . GLU A 1 290 ? -13.880 18.306 21.667 1.00 33.61 284 GLU A O 1
ATOM 2400 N N . VAL A 1 291 ? -14.803 19.441 23.371 1.00 21.34 285 VAL A N 1
ATOM 2401 C CA . VAL A 1 291 ? -15.547 20.352 22.504 1.00 20.50 285 VAL A CA 1
ATOM 2402 C C . VAL A 1 291 ? -14.631 21.448 21.969 1.00 20.65 285 VAL A C 1
ATOM 2403 O O . VAL A 1 291 ? -14.660 21.768 20.779 1.00 21.06 285 VAL A O 1
ATOM 2407 N N . VAL A 1 292 ? -13.818 22.015 22.857 1.00 21.71 286 VAL A N 1
ATOM 2408 C CA . VAL A 1 292 ? -12.906 23.103 22.509 1.00 20.25 286 VAL A CA 1
ATOM 2409 C C . VAL A 1 292 ? -11.456 22.739 22.824 1.00 25.00 286 VAL A C 1
ATOM 2410 O O . VAL A 1 292 ? -10.981 22.967 23.934 1.00 27.79 286 VAL A O 1
ATOM 2414 N N . PRO A 1 293 ? -10.747 22.155 21.850 1.00 27.15 287 PRO A N 1
ATOM 2415 C CA . PRO A 1 293 ? -9.338 21.825 22.102 1.00 28.36 287 PRO A CA 1
ATOM 2416 C C . PRO A 1 293 ? -8.495 23.088 22.286 1.00 25.35 287 PRO A C 1
ATOM 2417 O O . PRO A 1 293 ? -8.879 24.159 21.809 1.00 24.57 287 PRO A O 1
ATOM 2421 N N . LYS A 1 294 ? -7.364 22.970 22.975 1.00 23.23 288 LYS A N 1
ATOM 2422 C CA . LYS A 1 294 ? -6.500 24.126 23.192 1.00 21.87 288 LYS A CA 1
ATOM 2423 C C . LYS A 1 294 ? -6.012 24.697 21.866 1.00 21.76 288 LYS A C 1
ATOM 2424 O O . LYS A 1 294 ? -5.666 23.949 20.950 1.00 26.74 288 LYS A O 1
ATOM 2430 N N . ASN A 1 295 ? -6.008 26.022 21.770 1.00 16.70 289 ASN A N 1
ATOM 2431 C CA . ASN A 1 295 ? -5.583 26.736 20.560 1.00 20.23 289 ASN A CA 1
ATOM 2432 C C . ASN A 1 295 ? -6.465 26.486 19.321 1.00 21.73 289 ASN A C 1
ATOM 2433 O O . ASN A 1 295 ? -6.050 26.741 18.192 1.00 21.78 289 ASN A O 1
ATOM 2438 N N . SER A 1 296 ? -7.688 26.009 19.530 1.00 19.34 290 SER A N 1
ATOM 2439 C CA . SER A 1 296 ? -8.631 25.857 18.428 1.00 19.25 290 SER A CA 1
ATOM 2440 C C . SER A 1 296 ? -9.328 27.191 18.156 1.00 20.88 290 SER A C 1
ATOM 2441 O O . SER A 1 296 ? -9.168 28.141 18.921 1.00 22.58 290 SER A O 1
ATOM 2444 N N . THR A 1 297 ? -10.074 27.276 17.056 1.00 17.46 291 THR A N 1
ATOM 2445 C CA . THR A 1 297 ? -10.914 28.442 16.799 1.00 14.93 291 THR A CA 1
ATOM 2446 C C . THR A 1 297 ? -12.387 28.042 16.877 1.00 13.45 291 THR A C 1
ATOM 2447 O O . THR A 1 297 ? -12.852 27.199 16.120 1.00 15.40 291 THR A O 1
ATOM 2451 N N . ALA A 1 298 ? -13.105 28.640 17.816 1.00 14.22 292 ALA A N 1
ATOM 2452 C CA . ALA A 1 298 ? -14.523 28.359 18.008 1.00 16.35 292 ALA A CA 1
ATOM 2453 C C . ALA A 1 298 ? -15.378 29.329 17.196 1.00 15.15 292 ALA A C 1
ATOM 2454 O O . ALA A 1 298 ? -15.060 30.510 17.090 1.00 16.69 292 ALA A O 1
ATOM 2456 N N . TYR A 1 299 ? -16.468 28.833 16.630 1.00 15.00 293 TYR A N 1
ATOM 2457 C CA . TYR A 1 299 ? -17.432 29.694 15.966 1.00 13.32 293 TYR A CA 1
ATOM 2458 C C . TYR A 1 299 ? -18.566 29.935 16.949 1.00 14.08 293 TYR A C 1
ATOM 2459 O O . TYR A 1 299 ? -19.189 28.990 17.420 1.00 15.57 293 TYR A O 1
ATOM 2468 N N . VAL A 1 300 ? -18.811 31.194 17.282 1.00 12.11 294 VAL A N 1
ATOM 2469 C CA . VAL A 1 300 ? -19.856 31.536 18.243 1.00 17.36 294 VAL A CA 1
ATOM 2470 C C . VAL A 1 300 ? -20.942 32.385 17.585 1.00 16.48 294 VAL A C 1
ATOM 2471 O O . VAL A 1 300 ? -20.647 33.337 16.869 1.00 18.60 294 VAL A O 1
ATOM 2475 N N . PHE A 1 301 ? -22.201 32.026 17.818 1.00 13.81 295 PHE A N 1
ATOM 2476 C CA . PHE A 1 301 ? -23.319 32.709 17.176 1.00 12.93 295 PHE A CA 1
ATOM 2477 C C . PHE A 1 301 ? -24.322 33.144 18.246 1.00 15.36 295 PHE A C 1
ATOM 2478 O O . PHE A 1 301 ? -24.872 32.310 18.954 1.00 16.29 295 PHE A O 1
ATOM 2486 N N . THR A 1 302 ? -24.540 34.452 18.380 1.00 13.54 296 THR A N 1
ATOM 2487 C CA . THR A 1 302 ? -25.459 34.976 19.400 1.00 16.25 296 THR A CA 1
ATOM 2488 C C . THR A 1 302 ? -26.386 36.065 18.839 1.00 16.49 296 THR A C 1
ATOM 2489 O O . THR A 1 302 ? -26.025 37.242 18.816 1.00 16.81 296 THR A O 1
ATOM 2493 N N . PRO A 1 303 ? -27.590 35.669 18.388 1.00 16.57 297 PRO A N 1
ATOM 2494 C CA . PRO A 1 303 ? -28.516 36.623 17.766 1.00 16.62 297 PRO A CA 1
ATOM 2495 C C . PRO A 1 303 ? -29.211 37.527 18.782 1.00 19.96 297 PRO A C 1
ATOM 2496 O O . PRO A 1 303 ? -29.704 38.592 18.399 1.00 21.42 297 PRO A O 1
ATOM 2500 N N . ARG A 1 304 ? -29.255 37.099 20.043 1.00 18.86 298 ARG A N 1
ATOM 2501 C CA . ARG A 1 304 ? -29.876 37.876 21.120 1.00 17.65 298 ARG A CA 1
ATOM 2502 C C . ARG A 1 304 ? -31.284 38.338 20.761 1.00 18.79 298 ARG A C 1
ATOM 2503 O O . ARG A 1 304 ? -31.572 39.534 20.765 1.00 18.97 298 ARG A O 1
ATOM 2511 N N . GLN A 1 305 ? -32.155 37.383 20.453 1.00 18.38 299 GLN A N 1
ATOM 2512 C CA . GLN A 1 305 ? -33.528 37.698 20.093 1.00 16.97 299 GLN A CA 1
ATOM 2513 C C . GLN A 1 305 ? -34.426 37.825 21.318 1.00 17.80 299 GLN A C 1
ATOM 2514 O O . GLN A 1 305 ? -35.095 38.839 21.507 1.00 18.45 299 GLN A O 1
ATOM 2520 N N . ARG A 1 306 ? -34.446 36.790 22.149 1.00 17.51 300 ARG A N 1
ATOM 2521 C CA . ARG A 1 306 ? -35.312 36.781 23.321 1.00 20.76 300 ARG A CA 1
ATOM 2522 C C . ARG A 1 306 ? -34.884 37.832 24.337 1.00 20.77 300 ARG A C 1
ATOM 2523 O O . ARG A 1 306 ? -35.710 38.394 25.046 1.00 24.73 300 ARG A O 1
ATOM 2531 N N . SER A 1 307 ? -33.590 38.106 24.394 1.00 18.28 301 SER A N 1
ATOM 2532 C CA . SER A 1 307 ? -33.049 38.982 25.417 1.00 16.08 301 SER A CA 1
ATOM 2533 C C . SER A 1 307 ? -31.669 39.460 25.018 1.00 16.19 301 SER A C 1
ATOM 2534 O O . SER A 1 307 ? -30.898 38.700 24.444 1.00 15.90 301 SER A O 1
ATOM 2537 N N . PRO A 1 308 ? -31.338 40.719 25.339 1.00 15.61 302 PRO A N 1
ATOM 2538 C CA . PRO A 1 308 ? -29.985 41.202 25.034 1.00 18.33 302 PRO A CA 1
ATOM 2539 C C . PRO A 1 308 ? -28.915 40.489 25.857 1.00 17.67 302 PRO A C 1
ATOM 2540 O O . PRO A 1 308 ? -27.741 40.458 25.475 1.00 15.45 302 PRO A O 1
ATOM 2544 N N . PHE A 1 309 ? -29.331 39.914 26.981 1.00 17.46 303 PHE A N 1
ATOM 2545 C CA . PHE A 1 309 ? -28.411 39.259 27.902 1.00 17.16 303 PHE A CA 1
ATOM 2546 C C . PHE A 1 309 ? -28.190 37.783 27.591 1.00 16.10 303 PHE A C 1
ATOM 2547 O O . PHE A 1 309 ? -27.352 37.129 28.216 1.00 16.51 303 PHE A O 1
ATOM 2555 N N . LEU A 1 310 ? -28.946 37.261 26.632 1.00 15.42 304 LEU A N 1
ATOM 2556 C CA . LEU A 1 310 ? -28.776 35.874 26.211 1.00 16.70 304 LEU A CA 1
ATOM 2557 C C . LEU A 1 310 ? -27.680 35.798 25.148 1.00 16.36 304 LEU A C 1
ATOM 2558 O O . LEU A 1 310 ? -27.909 36.097 23.975 1.00 13.69 304 LEU A O 1
ATOM 2563 N N . HIS A 1 311 ? -26.484 35.414 25.579 1.00 16.71 305 HIS A N 1
ATOM 2564 C CA . HIS A 1 311 ? -25.346 35.283 24.679 1.00 15.65 305 HIS A CA 1
ATOM 2565 C C . HIS A 1 311 ? -24.250 34.440 25.319 1.00 16.48 305 HIS A C 1
ATOM 2566 O O . HIS A 1 311 ? -24.405 33.941 26.430 1.00 18.15 305 HIS A O 1
ATOM 2573 N N . VAL A 1 312 ? -23.146 34.293 24.596 1.00 16.86 306 VAL A N 1
ATOM 2574 C CA . VAL A 1 312 ? -22.014 33.477 25.006 1.00 17.30 306 VAL A CA 1
ATOM 2575 C C . VAL A 1 312 ? -20.900 34.406 25.449 1.00 15.13 306 VAL A C 1
ATOM 2576 O O . VAL A 1 312 ? -20.617 35.400 24.777 1.00 15.27 306 VAL A O 1
ATOM 2580 N N . ASN A 1 313 ? -20.277 34.096 26.580 1.00 14.98 307 ASN A N 1
ATOM 2581 C CA . ASN A 1 313 ? -19.165 34.894 27.079 1.00 14.91 307 ASN A CA 1
ATOM 2582 C C . ASN A 1 313 ? -17.893 34.463 26.362 1.00 15.22 307 ASN A C 1
ATOM 2583 O O . ASN A 1 313 ? -17.125 33.638 26.865 1.00 14.90 307 ASN A O 1
ATOM 2588 N N . SER A 1 314 ? -17.688 35.026 25.176 1.00 14.03 308 SER A N 1
ATOM 2589 C CA . SER A 1 314 ? -16.598 34.612 24.305 1.00 14.34 308 SER A CA 1
ATOM 2590 C C . SER A 1 314 ? -15.228 34.899 24.907 1.00 16.10 308 SER A C 1
ATOM 2591 O O . SER A 1 314 ? -14.256 34.193 24.627 1.00 14.82 308 SER A O 1
ATOM 2594 N N . HIS A 1 315 ? -15.145 35.935 25.734 1.00 14.31 309 HIS A N 1
ATOM 2595 C CA . HIS A 1 315 ? -13.893 36.227 26.404 1.00 14.40 309 HIS A CA 1
ATOM 2596 C C . HIS A 1 315 ? -13.558 35.147 27.417 1.00 15.94 309 HIS A C 1
ATOM 2597 O O . HIS A 1 315 ? -12.419 34.702 27.493 1.00 15.44 309 HIS A O 1
ATOM 2604 N N . LEU A 1 316 ? -14.555 34.703 28.172 1.00 16.83 310 LEU A N 1
ATOM 2605 C CA . LEU A 1 316 ? -14.340 33.621 29.124 1.00 17.39 310 LEU A CA 1
ATOM 2606 C C . LEU A 1 316 ? -14.034 32.314 28.393 1.00 18.72 310 LEU A C 1
ATOM 2607 O O . LEU A 1 316 ? -13.212 31.513 28.842 1.00 20.50 310 LEU A O 1
ATOM 2612 N N . LEU A 1 317 ? -14.693 32.107 27.258 1.00 17.73 311 LEU A N 1
ATOM 2613 C CA . LEU A 1 317 ? -14.425 30.942 26.435 1.00 16.51 311 LEU A CA 1
ATOM 2614 C C . LEU A 1 317 ? -12.953 30.907 26.043 1.00 16.39 311 LEU A C 1
ATOM 2615 O O . LEU A 1 317 ? -12.258 29.946 26.333 1.00 18.57 311 LEU A O 1
ATOM 2620 N N . ALA A 1 318 ? -12.480 31.973 25.406 1.00 16.37 312 ALA A N 1
ATOM 2621 C CA . ALA A 1 318 ? -11.082 32.064 25.004 1.00 16.68 312 ALA A CA 1
ATOM 2622 C C . ALA A 1 318 ? -10.117 31.915 26.178 1.00 20.82 312 ALA A C 1
ATOM 2623 O O . ALA A 1 318 ? -9.048 31.320 26.045 1.00 22.44 312 ALA A O 1
ATOM 2625 N N . GLU A 1 319 ? -10.480 32.471 27.327 1.00 18.05 313 GLU A N 1
ATOM 2626 C CA . GLU A 1 319 ? -9.605 32.397 28.495 1.00 19.31 313 GLU A CA 1
ATOM 2627 C C . GLU A 1 319 ? -9.496 30.981 29.034 1.00 17.71 313 GLU A C 1
ATOM 2628 O O . GLU A 1 319 ? -8.398 30.461 29.219 1.00 22.88 313 GLU A O 1
ATOM 2634 N N . LYS A 1 320 ? -10.644 30.360 29.285 1.00 16.74 314 LYS A N 1
ATOM 2635 C CA . LYS A 1 320 ? -10.684 29.059 29.937 1.00 20.06 314 LYS A CA 1
ATOM 2636 C C . LYS A 1 320 ? -10.202 27.915 29.055 1.00 21.03 314 LYS A C 1
ATOM 2637 O O . LYS A 1 320 ? -9.665 26.936 29.557 1.00 23.61 314 LYS A O 1
ATOM 2643 N N . PHE A 1 321 ? -10.393 28.026 27.746 1.00 19.23 315 PHE A N 1
ATOM 2644 C CA . PHE A 1 321 ? -9.993 26.936 26.864 1.00 21.97 315 PHE A CA 1
ATOM 2645 C C . PHE A 1 321 ? -8.797 27.258 25.975 1.00 24.00 315 PHE A C 1
ATOM 2646 O O . PHE A 1 321 ? -8.438 26.467 25.106 1.00 26.73 315 PHE A O 1
ATOM 2654 N N . THR A 1 322 ? -8.167 28.401 26.235 1.00 23.00 316 THR A N 1
ATOM 2655 C CA . THR A 1 322 ? -7.003 28.857 25.477 1.00 22.22 316 THR A CA 1
ATOM 2656 C C . THR A 1 322 ? -7.245 28.724 23.993 1.00 23.87 316 THR A C 1
ATOM 2657 O O . THR A 1 322 ? -6.435 28.136 23.279 1.00 27.30 316 THR A O 1
ATOM 2661 N N . CYS A 1 323 ? -8.369 29.265 23.537 1.00 23.50 317 CYS A N 1
ATOM 2662 C CA . CYS A 1 323 ? -8.778 29.129 22.150 1.00 21.29 317 CYS A CA 1
ATOM 2663 C C . CYS A 1 323 ? -9.062 30.491 21.544 1.00 19.72 317 CYS A C 1
ATOM 2664 O O . CYS A 1 323 ? -9.224 31.470 22.266 1.00 17.46 317 CYS A O 1
ATOM 2667 N N . ASN A 1 324 ? -9.122 30.547 20.218 1.00 16.70 318 ASN A N 1
ATOM 2668 C CA . ASN A 1 324 ? -9.524 31.762 19.531 1.00 14.71 318 ASN A CA 1
ATOM 2669 C C . ASN A 1 324 ? -11.020 31.698 19.251 1.00 15.94 318 ASN A C 1
ATOM 2670 O O . ASN A 1 324 ? -11.579 30.613 19.116 1.00 16.91 318 ASN A O 1
ATOM 2675 N N . VAL A 1 325 ? -11.678 32.847 19.173 1.00 14.39 319 VAL A N 1
ATOM 2676 C CA . VAL A 1 325 ? -13.127 32.854 19.017 1.00 16.62 319 VAL A CA 1
ATOM 2677 C C . VAL A 1 325 ? -13.565 33.879 17.976 1.00 16.74 319 VAL A C 1
ATOM 2678 O O . VAL A 1 325 ? -13.076 35.010 17.970 1.00 15.73 319 VAL A O 1
ATOM 2682 N N . TRP A 1 326 ? -14.459 33.458 17.082 1.00 14.05 320 TRP A N 1
ATOM 2683 C CA . TRP A 1 326 ? -15.201 34.373 16.227 1.00 14.10 320 TRP A CA 1
ATOM 2684 C C . TRP A 1 326 ? -16.670 34.340 16.641 1.00 14.50 320 TRP A C 1
ATOM 2685 O O . TRP A 1 326 ? -17.325 33.305 16.550 1.00 15.51 320 TRP A O 1
ATOM 2696 N N . ASN A 1 327 ? -17.180 35.479 17.094 1.00 12.39 321 ASN A N 1
ATOM 2697 C CA . ASN A 1 327 ? -18.530 35.569 17.622 1.00 11.23 321 ASN A CA 1
ATOM 2698 C C . ASN A 1 327 ? -19.353 36.462 16.708 1.00 13.26 321 ASN A C 1
ATOM 2699 O O . ASN A 1 327 ? -19.054 37.648 16.544 1.00 14.81 321 ASN A O 1
ATOM 2704 N N . VAL A 1 328 ? -20.387 35.877 16.115 1.00 13.34 322 VAL A N 1
ATOM 2705 C CA . VAL A 1 328 ? -21.291 36.581 15.209 1.00 14.48 322 VAL A CA 1
ATOM 2706 C C . VAL A 1 328 ? -22.408 37.235 16.007 1.00 15.51 322 VAL A C 1
ATOM 2707 O O . VAL A 1 328 ? -23.031 36.584 16.844 1.00 15.39 322 VAL A O 1
ATOM 2711 N N . GLU A 1 329 ? -22.647 38.521 15.758 1.00 15.02 323 GLU A N 1
ATOM 2712 C CA . GLU A 1 329 ? -23.780 39.240 16.339 1.00 13.63 323 GLU A CA 1
ATOM 2713 C C . GLU A 1 329 ? -24.707 39.653 15.193 1.00 16.64 323 GLU A C 1
ATOM 2714 O O . GLU A 1 329 ? -24.246 39.887 14.073 1.00 15.89 323 GLU A O 1
ATOM 2720 N N . THR A 1 330 ? -26.007 39.745 15.456 1.00 12.63 324 THR A N 1
ATOM 2721 C CA . THR A 1 330 ? -26.944 40.189 14.423 1.00 15.40 324 THR A CA 1
ATOM 2722 C C . THR A 1 330 ? -27.672 41.479 14.801 1.00 17.12 324 THR A C 1
ATOM 2723 O O . THR A 1 330 ? -28.403 42.042 13.991 1.00 16.44 324 THR A O 1
ATOM 2727 N N . LYS A 1 331 ? -27.471 41.938 16.032 1.00 17.99 325 LYS A N 1
ATOM 2728 C CA . LYS A 1 331 ? -28.059 43.197 16.486 1.00 19.43 325 LYS A CA 1
ATOM 2729 C C . LYS A 1 331 ? -26.989 44.291 16.543 1.00 18.85 325 LYS A C 1
ATOM 2730 O O . LYS A 1 331 ? -26.067 44.213 17.357 1.00 17.49 325 LYS A O 1
ATOM 2736 N N . GLU A 1 332 ? -27.116 45.299 15.680 1.00 18.17 326 GLU A N 1
ATOM 2737 C CA . GLU A 1 332 ? -26.105 46.354 15.554 1.00 15.99 326 GLU A CA 1
ATOM 2738 C C . GLU A 1 332 ? -25.666 46.976 16.878 1.00 15.48 326 GLU A C 1
ATOM 2739 O O . GLU A 1 332 ? -24.475 47.165 17.113 1.00 14.58 326 GLU A O 1
ATOM 2745 N N . TYR A 1 333 ? -26.631 47.294 17.738 1.00 14.77 327 TYR A N 1
ATOM 2746 C CA . TYR A 1 333 ? -26.335 47.990 18.983 1.00 15.06 327 TYR A CA 1
ATOM 2747 C C . TYR A 1 333 ? -25.581 47.091 19.937 1.00 16.07 327 TYR A C 1
ATOM 2748 O O . TYR A 1 333 ? -24.760 47.555 20.723 1.00 16.67 327 TYR A O 1
ATOM 2757 N N . LEU A 1 334 ? -25.878 45.800 19.869 1.00 16.17 328 LEU A N 1
ATOM 2758 C CA . LEU A 1 334 ? -25.288 44.831 20.782 1.00 17.25 328 LEU A CA 1
ATOM 2759 C C . LEU A 1 334 ? -23.906 44.425 20.272 1.00 15.94 328 LEU A C 1
ATOM 2760 O O . LEU A 1 334 ? -22.989 44.178 21.048 1.00 17.19 328 LEU A O 1
ATOM 2765 N N . TYR A 1 335 ? -23.754 44.407 18.955 1.00 17.11 329 TYR A N 1
ATOM 2766 C CA . TYR A 1 335 ? -22.448 44.206 18.337 1.00 15.99 329 TYR A CA 1
ATOM 2767 C C . TYR A 1 335 ? -21.480 45.312 18.755 1.00 12.37 329 TYR A C 1
ATOM 2768 O O . TYR A 1 335 ? -20.330 45.035 19.101 1.00 13.10 329 TYR A O 1
ATOM 2777 N N . ARG A 1 336 ? -21.945 46.558 18.734 1.00 14.10 330 ARG A N 1
ATOM 2778 C CA . ARG A 1 336 ? -21.126 47.676 19.187 1.00 12.89 330 ARG A CA 1
ATOM 2779 C C . ARG A 1 336 ? -20.627 47.422 20.626 1.00 12.98 330 ARG A C 1
ATOM 2780 O O . ARG A 1 336 ? -19.443 47.596 20.917 1.00 12.78 330 ARG A O 1
ATOM 2788 N N . THR A 1 337 ? -21.522 47.027 21.530 1.00 14.13 331 THR A N 1
ATOM 2789 C CA . THR A 1 337 ? -21.114 46.784 22.920 1.00 15.98 331 THR A CA 1
ATOM 2790 C C . THR A 1 337 ? -20.101 45.650 23.035 1.00 15.40 331 THR A C 1
ATOM 2791 O O . THR A 1 337 ? -19.302 45.618 23.966 1.00 16.62 331 THR A O 1
ATOM 2795 N N . SER A 1 338 ? -20.133 44.714 22.095 1.00 15.36 332 SER A N 1
ATOM 2796 C CA . SER A 1 338 ? -19.119 43.662 22.078 1.00 15.80 332 SER A CA 1
ATOM 2797 C C . SER A 1 338 ? -17.767 44.224 21.657 1.00 13.23 332 SER A C 1
ATOM 2798 O O . SER A 1 338 ? -16.729 43.797 22.164 1.00 13.85 332 SER A O 1
ATOM 2801 N N . LEU A 1 339 ? -17.773 45.179 20.730 1.00 13.14 333 LEU A N 1
ATOM 2802 C CA . LEU A 1 339 ? -16.531 45.863 20.351 1.00 12.04 333 LEU A CA 1
ATOM 2803 C C . LEU A 1 339 ? -15.974 46.677 21.520 1.00 16.41 333 LEU A C 1
ATOM 2804 O O . LEU A 1 339 ? -14.766 46.727 21.739 1.00 15.55 333 LEU A O 1
ATOM 2809 N N . THR A 1 340 ? -16.862 47.311 22.276 1.00 16.17 334 THR A N 1
ATOM 2810 C CA . THR A 1 340 ? -16.441 48.062 23.450 1.00 16.82 334 THR A CA 1
ATOM 2811 C C . THR A 1 340 ? -15.744 47.138 24.449 1.00 15.28 334 THR A C 1
ATOM 2812 O O . THR A 1 340 ? -14.649 47.432 24.921 1.00 14.48 334 THR A O 1
ATOM 2816 N N . LYS A 1 341 ? -16.365 46.002 24.735 1.00 15.88 335 LYS A N 1
ATOM 2817 C CA . LYS A 1 341 ? -15.753 45.009 25.609 1.00 14.59 335 LYS A CA 1
ATOM 2818 C C . LYS A 1 341 ? -14.402 44.535 25.061 1.00 16.47 335 LYS A C 1
ATOM 2819 O O . LYS A 1 341 ? -13.424 44.458 25.802 1.00 17.62 335 LYS A O 1
ATOM 2825 N N . ALA A 1 342 ? -14.345 44.250 23.761 1.00 14.13 336 ALA A N 1
ATOM 2826 C CA . ALA A 1 342 ? -13.121 43.751 23.143 1.00 14.34 336 ALA A CA 1
ATOM 2827 C C . ALA A 1 342 ? -11.949 44.716 23.317 1.00 15.70 336 ALA A C 1
ATOM 2828 O O . ALA A 1 342 ? -10.829 44.297 23.585 1.00 16.29 336 ALA A O 1
ATOM 2830 N N . ASN A 1 343 ? -12.209 46.012 23.178 1.00 13.23 337 ASN A N 1
ATOM 2831 C CA . ASN A 1 343 ? -11.148 47.004 23.318 1.00 15.59 337 ASN A CA 1
ATOM 2832 C C . ASN A 1 343 ? -10.639 47.142 24.740 1.00 17.94 337 ASN A C 1
ATOM 2833 O O . ASN A 1 343 ? -9.467 47.435 24.964 1.00 18.91 337 ASN A O 1
ATOM 2838 N N . ASN A 1 344 ? -11.526 46.948 25.706 1.00 16.92 338 ASN A N 1
ATOM 2839 C CA . ASN A 1 344 ? -11.121 47.039 27.095 1.00 17.75 338 ASN A CA 1
ATOM 2840 C C . ASN A 1 344 ? -10.381 45.789 27.567 1.00 18.56 338 ASN A C 1
ATOM 2841 O O . ASN A 1 344 ? -9.417 45.890 28.314 1.00 21.56 338 ASN A O 1
ATOM 2846 N N . GLN A 1 345 ? -10.803 44.618 27.100 1.00 15.73 339 GLN A N 1
ATOM 2847 C CA . GLN A 1 345 ? -10.141 43.377 27.493 1.00 15.45 339 GLN A CA 1
ATOM 2848 C C . GLN A 1 345 ? -8.787 43.190 26.812 1.00 17.30 339 GLN A C 1
ATOM 2849 O O . GLN A 1 345 ? -7.836 42.721 27.433 1.00 18.72 339 GLN A O 1
ATOM 2855 N N . LYS A 1 346 ? -8.698 43.559 25.539 1.00 16.66 340 LYS A N 1
ATOM 2856 C CA . LYS A 1 346 ? -7.462 43.399 24.783 1.00 16.72 340 LYS A CA 1
ATOM 2857 C C . LYS A 1 346 ? -6.945 41.960 24.788 1.00 15.86 340 LYS A C 1
ATOM 2858 O O . LYS A 1 346 ? -5.771 41.722 25.061 1.00 14.83 340 LYS A O 1
ATOM 2864 N N . ASP A 1 347 ? -7.841 41.015 24.503 1.00 15.17 341 ASP A N 1
ATOM 2865 C CA . ASP A 1 347 ? -7.475 39.629 24.220 1.00 14.58 341 ASP A CA 1
ATOM 2866 C C . ASP A 1 347 ? -7.642 39.429 22.720 1.00 16.49 341 ASP A C 1
ATOM 2867 O O . ASP A 1 347 ? -8.768 39.318 22.223 1.00 15.67 341 ASP A O 1
ATOM 2872 N N . GLN A 1 348 ? -6.520 39.373 22.008 1.00 15.82 342 GLN A N 1
ATOM 2873 C CA . GLN A 1 348 ? -6.524 39.355 20.552 1.00 13.49 342 GLN A CA 1
ATOM 2874 C C . GLN A 1 348 ? -7.123 38.072 19.974 1.00 13.99 342 GLN A C 1
ATOM 2875 O O . GLN A 1 348 ? -7.428 37.995 18.782 1.00 18.08 342 GLN A O 1
ATOM 2881 N N . ARG A 1 349 ? -7.296 37.070 20.822 1.00 14.99 343 ARG A N 1
ATOM 2882 C CA . ARG A 1 349 ? -7.872 35.809 20.388 1.00 14.26 343 ARG A CA 1
ATOM 2883 C C . ARG A 1 349 ? -9.371 35.915 20.123 1.00 14.54 343 ARG A C 1
ATOM 2884 O O . ARG A 1 349 ? -9.947 35.043 19.480 1.00 15.02 343 ARG A O 1
ATOM 2892 N N . VAL A 1 350 ? -9.996 36.979 20.626 1.00 12.44 344 VAL A N 1
ATOM 2893 C CA . VAL A 1 350 ? -11.448 37.130 20.534 1.00 13.11 344 VAL A CA 1
ATOM 2894 C C . VAL A 1 350 ? -11.809 38.150 19.467 1.00 14.86 344 VAL A C 1
ATOM 2895 O O . VAL A 1 350 ? -11.304 39.272 19.483 1.00 15.79 344 VAL A O 1
ATOM 2899 N N . ARG A 1 351 ? -12.669 37.750 18.532 1.00 12.60 345 ARG A N 1
ATOM 2900 C CA . ARG A 1 351 ? -13.070 38.615 17.425 1.00 11.58 345 ARG A CA 1
ATOM 2901 C C . ARG A 1 351 ? -14.585 38.590 17.275 1.00 13.24 345 ARG A C 1
ATOM 2902 O O . ARG A 1 351 ? -15.224 37.591 17.588 1.00 19.02 345 ARG A O 1
ATOM 2910 N N . PHE A 1 352 ? -15.158 39.689 16.803 1.00 12.14 346 PHE A N 1
ATOM 2911 C CA . PHE A 1 352 ? -16.594 39.763 16.558 1.00 13.37 346 PHE A CA 1
ATOM 2912 C C . PHE A 1 352 ? -16.836 40.237 15.143 1.00 13.14 346 PHE A C 1
ATOM 2913 O O . PHE A 1 352 ? -16.002 40.921 14.557 1.00 14.10 346 PHE A O 1
ATOM 2921 N N . GLY A 1 353 ? -17.982 39.862 14.596 1.00 14.29 347 GLY A N 1
ATOM 2922 C CA . GLY A 1 353 ? -18.423 40.376 13.317 1.00 13.44 347 GLY A CA 1
ATOM 2923 C C . GLY A 1 353 ? -19.916 40.581 13.407 1.00 14.48 347 GLY A C 1
ATOM 2924 O O . GLY A 1 353 ? -20.591 39.917 14.191 1.00 16.91 347 GLY A O 1
ATOM 2925 N N . TRP A 1 354 ? -20.436 41.516 12.626 1.00 13.26 348 TRP A N 1
ATOM 2926 C CA . TRP A 1 354 ? -21.874 41.648 12.493 1.00 13.66 348 TRP A CA 1
ATOM 2927 C C . TRP A 1 354 ? -22.293 41.077 11.145 1.00 14.78 348 TRP A C 1
ATOM 2928 O O . TRP A 1 354 ? -21.639 41.314 10.127 1.00 13.26 348 TRP A O 1
ATOM 2939 N N . ASN A 1 355 ? -23.381 40.317 11.151 1.00 13.74 349 ASN A N 1
ATOM 2940 C CA . ASN A 1 355 ? -24.041 39.902 9.926 1.00 14.35 349 ASN A CA 1
ATOM 2941 C C . ASN A 1 355 ? -25.548 40.019 10.110 1.00 15.05 349 ASN A C 1
ATOM 2942 O O . ASN A 1 355 ? -26.043 39.989 11.229 1.00 16.04 349 ASN A O 1
ATOM 2947 N N . GLU A 1 356 ? -26.274 40.151 9.009 1.00 13.64 350 GLU A N 1
ATOM 2948 C CA . GLU A 1 356 ? -27.725 40.276 9.067 1.00 17.34 350 GLU A CA 1
ATOM 2949 C C . GLU A 1 356 ? -28.381 38.985 9.557 1.00 16.68 350 GLU A C 1
ATOM 2950 O O . GLU A 1 356 ? -29.424 39.021 10.200 1.00 17.72 350 GLU A O 1
ATOM 2956 N N . SER A 1 357 ? -27.759 37.848 9.247 1.00 14.57 351 SER A N 1
ATOM 2957 C CA . SER A 1 357 ? -28.326 36.535 9.554 1.00 14.28 351 SER A CA 1
ATOM 2958 C C . SER A 1 357 ? -27.227 35.504 9.638 1.00 15.25 351 SER A C 1
ATOM 2959 O O . SER A 1 357 ? -26.074 35.803 9.334 1.00 17.73 351 SER A O 1
ATOM 2962 N N . LEU A 1 358 ? -27.588 34.282 10.017 1.00 14.95 352 LEU A N 1
ATOM 2963 C CA . LEU A 1 358 ? -26.637 33.177 10.006 1.00 16.20 352 LEU A CA 1
ATOM 2964 C C . LEU A 1 358 ? -26.125 32.919 8.592 1.00 16.41 352 LEU A C 1
ATOM 2965 O O . LEU A 1 358 ? -24.927 32.721 8.382 1.00 18.27 352 LEU A O 1
ATOM 2970 N N A SER A 1 359 ? -27.028 32.920 7.618 0.49 15.94 353 SER A N 1
ATOM 2971 N N C SER A 1 359 ? -27.050 32.924 7.637 0.51 15.89 353 SER A N 1
ATOM 2972 C CA A SER A 1 359 ? -26.640 32.626 6.241 0.49 17.49 353 SER A CA 1
ATOM 2973 C CA C SER A 1 359 ? -26.735 32.688 6.231 0.51 17.84 353 SER A CA 1
ATOM 2974 C C A SER A 1 359 ? -25.630 33.640 5.706 0.49 16.21 353 SER A C 1
ATOM 2975 C C C SER A 1 359 ? -25.648 33.635 5.731 0.51 16.38 353 SER A C 1
ATOM 2976 O O A SER A 1 359 ? -24.780 33.296 4.890 0.49 16.99 353 SER A O 1
ATOM 2977 O O C SER A 1 359 ? -24.763 33.241 4.975 0.51 16.83 353 SER A O 1
ATOM 2982 N N . SER A 1 360 ? -25.719 34.885 6.170 1.00 14.51 354 SER A N 1
ATOM 2983 C CA . SER A 1 360 ? -24.738 35.904 5.793 1.00 14.81 354 SER A CA 1
ATOM 2984 C C . SER A 1 360 ? -23.330 35.518 6.251 1.00 13.50 354 SER A C 1
ATOM 2985 O O . SER A 1 360 ? -22.371 35.588 5.480 1.00 14.44 354 SER A O 1
ATOM 2988 N N . SER A 1 361 ? -23.220 35.098 7.508 1.00 14.08 355 SER A N 1
ATOM 2989 C CA . SER A 1 361 ? -21.931 34.709 8.072 1.00 12.80 355 SER A CA 1
ATOM 2990 C C . SER A 1 361 ? -21.396 33.452 7.392 1.00 12.97 355 SER A C 1
ATOM 2991 O O . SER A 1 361 ? -20.198 33.319 7.149 1.00 15.43 355 SER A O 1
ATOM 2994 N N . ILE A 1 362 ? -22.288 32.521 7.090 1.00 15.70 356 ILE A N 1
ATOM 2995 C CA . ILE A 1 362 ? -21.871 31.292 6.429 1.00 16.31 356 ILE A CA 1
ATOM 2996 C C . ILE A 1 362 ? -21.287 31.593 5.047 1.00 18.18 356 ILE A C 1
ATOM 2997 O O . ILE A 1 362 ? -20.263 31.026 4.678 1.00 17.56 356 ILE A O 1
ATOM 3002 N N . ASP A 1 363 ? -21.919 32.494 4.294 1.00 18.16 357 ASP A N 1
ATOM 3003 C CA . ASP A 1 363 ? -21.399 32.899 2.984 1.00 17.95 357 ASP A CA 1
ATOM 3004 C C . ASP A 1 363 ? -19.988 33.461 3.096 1.00 16.46 357 ASP A C 1
ATOM 3005 O O . ASP A 1 363 ? -19.085 33.032 2.385 1.00 16.48 357 ASP A O 1
ATOM 3010 N N . TYR A 1 364 ? -19.816 34.426 3.988 1.00 14.71 358 TYR A N 1
ATOM 3011 C CA . TYR A 1 364 ? -18.513 35.011 4.280 1.00 14.44 358 TYR A CA 1
ATOM 3012 C C . TYR A 1 364 ? -17.446 33.946 4.509 1.00 15.23 358 TYR A C 1
ATOM 3013 O O . TYR A 1 364 ? -16.385 33.962 3.889 1.00 14.20 358 TYR A O 1
ATOM 3022 N N . TRP A 1 365 ? -17.733 33.005 5.398 1.00 12.64 359 TRP A N 1
ATOM 3023 C CA . TRP A 1 365 ? -16.718 32.028 5.768 1.00 14.79 359 TRP A CA 1
ATOM 3024 C C . TRP A 1 365 ? -16.555 30.932 4.719 1.00 14.80 359 TRP A C 1
ATOM 3025 O O . TRP A 1 365 ? -15.472 30.382 4.548 1.00 14.57 359 TRP A O 1
ATOM 3036 N N . ASN A 1 366 ? -17.629 30.640 3.998 1.00 16.39 360 ASN A N 1
ATOM 3037 C CA . ASN A 1 366 ? -17.560 29.744 2.853 1.00 20.65 360 ASN A CA 1
ATOM 3038 C C . ASN A 1 366 ? -16.592 30.278 1.808 1.00 20.23 360 ASN A C 1
ATOM 3039 O O . ASN A 1 366 ? -15.724 29.554 1.315 1.00 21.11 360 ASN A O 1
ATOM 3044 N N . GLN A 1 367 ? -16.743 31.558 1.479 1.00 19.50 361 GLN A N 1
ATOM 3045 C CA . GLN A 1 367 ? -15.897 32.205 0.484 1.00 19.44 361 GLN A CA 1
ATOM 3046 C C . GLN A 1 367 ? -14.434 32.171 0.888 1.00 19.38 361 GLN A C 1
ATOM 3047 O O . GLN A 1 367 ? -13.546 32.252 0.038 1.00 20.05 361 GLN A O 1
ATOM 3053 N N . ARG A 1 368 ? -14.191 32.041 2.187 1.00 16.58 362 ARG A N 1
ATOM 3054 C CA . ARG A 1 368 ? -12.837 32.082 2.718 1.00 15.39 362 ARG A CA 1
ATOM 3055 C C . ARG A 1 368 ? -12.284 30.699 3.074 1.00 17.12 362 ARG A C 1
ATOM 3056 O O . ARG A 1 368 ? -11.208 30.584 3.652 1.00 18.97 362 ARG A O 1
ATOM 3064 N N . ASP A 1 369 ? -13.013 29.656 2.684 1.00 18.00 363 ASP A N 1
ATOM 3065 C CA . ASP A 1 369 ? -12.628 28.269 2.951 1.00 20.31 363 ASP A CA 1
ATOM 3066 C C . ASP A 1 369 ? -12.261 28.012 4.407 1.00 18.24 363 ASP A C 1
ATOM 3067 O O . ASP A 1 369 ? -11.272 27.337 4.702 1.00 18.78 363 ASP A O 1
ATOM 3072 N N . ALA A 1 370 ? -13.081 28.542 5.306 1.00 16.74 364 ALA A N 1
ATOM 3073 C CA . ALA A 1 370 ? -12.898 28.354 6.737 1.00 15.19 364 ALA A CA 1
ATOM 3074 C C . ALA A 1 370 ? -13.425 27.000 7.173 1.00 15.37 364 ALA A C 1
ATOM 3075 O O . ALA A 1 370 ? -14.435 26.517 6.667 1.00 17.09 364 ALA A O 1
ATOM 3077 N N . SER A 1 371 ? -12.727 26.390 8.124 1.00 17.18 365 SER A N 1
ATOM 3078 C CA . SER A 1 371 ? -13.227 25.206 8.799 1.00 17.33 365 SER A CA 1
ATOM 3079 C C . SER A 1 371 ? -12.998 25.388 10.299 1.00 18.35 365 SER A C 1
ATOM 3080 O O . SER A 1 371 ? -11.919 25.104 10.814 1.00 17.53 365 SER A O 1
ATOM 3083 N N . PHE A 1 372 ? -14.012 25.890 10.995 1.00 16.34 366 PHE A N 1
ATOM 3084 C CA . PHE A 1 372 ? -13.897 26.123 12.429 1.00 15.08 366 PHE A CA 1
ATOM 3085 C C . PHE A 1 372 ? -13.845 24.800 13.173 1.00 15.82 366 PHE A C 1
ATOM 3086 O O . PHE A 1 372 ? -14.213 23.767 12.621 1.00 17.53 366 PHE A O 1
ATOM 3094 N N . ASP A 1 373 ? -13.402 24.833 14.427 1.00 16.18 367 ASP A N 1
ATOM 3095 C CA . ASP A 1 373 ? -13.191 23.602 15.194 1.00 17.17 367 ASP A CA 1
ATOM 3096 C C . ASP A 1 373 ? -14.402 23.130 16.000 1.00 19.66 367 ASP A C 1
ATOM 3097 O O . ASP A 1 373 ? -14.487 21.962 16.371 1.00 19.31 367 ASP A O 1
ATOM 3102 N N . CYS A 1 374 ? -15.330 24.047 16.263 1.00 19.41 368 CYS A N 1
ATOM 3103 C CA . CYS A 1 374 ? -16.530 23.761 17.038 1.00 17.45 368 CYS A CA 1
ATOM 3104 C C . CYS A 1 374 ? -17.496 24.938 16.934 1.00 19.45 368 CYS A C 1
ATOM 3105 O O . CYS A 1 374 ? -17.118 26.020 16.479 1.00 19.92 368 CYS A O 1
ATOM 3116 N N . VAL A 1 376 ? -20.418 27.112 19.356 1.00 16.66 370 VAL A N 1
ATOM 3117 C CA . VAL A 1 376 ? -21.166 27.387 20.581 1.00 17.30 370 VAL A CA 1
ATOM 3118 C C . VAL A 1 376 ? -22.163 28.484 20.233 1.00 17.77 370 VAL A C 1
ATOM 3119 O O . VAL A 1 376 ? -21.782 29.501 19.657 1.00 16.03 370 VAL A O 1
ATOM 3123 N N . ALA A 1 377 ? -23.437 28.284 20.551 1.00 15.88 371 ALA A N 1
ATOM 3124 C CA . ALA A 1 377 ? -24.447 29.258 20.145 1.00 15.78 371 ALA A CA 1
ATOM 3125 C C . ALA A 1 377 ? -25.624 29.328 21.091 1.00 15.87 371 ALA A C 1
ATOM 3126 O O . ALA A 1 377 ? -25.967 28.344 21.747 1.00 17.06 371 ALA A O 1
ATOM 3128 N N . THR A 1 378 ? -26.243 30.502 21.145 1.00 14.48 372 THR A N 1
ATOM 3129 C CA . THR A 1 378 ? -27.500 30.689 21.852 1.00 15.58 372 THR A CA 1
ATOM 3130 C C . THR A 1 378 ? -28.574 30.941 20.792 1.00 19.21 372 THR A C 1
ATOM 3131 O O . THR A 1 378 ? -28.298 31.604 19.800 1.00 21.89 372 THR A O 1
ATOM 3135 N N . GLU A 1 379 ? -29.778 30.402 20.986 1.00 16.64 373 GLU A N 1
ATOM 3136 C CA . GLU A 1 379 ? -30.920 30.668 20.096 1.00 17.03 373 GLU A CA 1
ATOM 3137 C C . GLU A 1 379 ? -30.757 30.261 18.627 1.00 18.35 373 GLU A C 1
ATOM 3138 O O . GLU A 1 379 ? -31.371 30.874 17.752 1.00 20.52 373 GLU A O 1
ATOM 3144 N N . LEU A 1 380 ? -29.956 29.241 18.344 1.00 17.41 374 LEU A N 1
ATOM 3145 C CA . LEU A 1 380 ? -29.761 28.810 16.954 1.00 18.03 374 LEU A CA 1
ATOM 3146 C C . LEU A 1 380 ? -31.039 28.274 16.316 1.00 16.67 374 LEU A C 1
ATOM 3147 O O . LEU A 1 380 ? -31.485 28.780 15.288 1.00 17.48 374 LEU A O 1
ATOM 3152 N N . LEU A 1 381 ? -31.617 27.240 16.922 1.00 19.16 375 LEU A N 1
ATOM 3153 C CA . LEU A 1 381 ? -32.838 26.627 16.398 1.00 18.53 375 LEU A CA 1
ATOM 3154 C C . LEU A 1 381 ? -34.017 27.593 16.482 1.00 21.51 375 LEU A C 1
ATOM 3155 O O . LEU A 1 381 ? -34.914 27.563 15.644 1.00 25.57 375 LEU A O 1
ATOM 3160 N N . ALA A 1 382 ? -33.997 28.454 17.494 1.00 19.57 376 ALA A N 1
ATOM 3161 C CA . ALA A 1 382 ? -35.088 29.384 17.739 1.00 21.10 376 ALA A CA 1
ATOM 3162 C C . ALA A 1 382 ? -35.215 30.440 16.639 1.00 22.93 376 ALA A C 1
ATOM 3163 O O . ALA A 1 382 ? -36.318 30.862 16.300 1.00 24.57 376 ALA A O 1
ATOM 3165 N N . THR A 1 383 ? -34.084 30.853 16.071 1.00 23.12 377 THR A N 1
ATOM 3166 C CA . THR A 1 383 ? -34.065 31.986 15.142 1.00 22.11 377 THR A CA 1
ATOM 3167 C C . THR A 1 383 ? -33.742 31.645 13.682 1.00 24.58 377 THR A C 1
ATOM 3168 O O . THR A 1 383 ? -34.019 32.445 12.785 1.00 26.50 377 THR A O 1
ATOM 3172 N N . CYS A 1 384 ? -33.150 30.475 13.443 1.00 23.03 378 CYS A N 1
ATOM 3173 C CA . CYS A 1 384 ? -32.719 30.091 12.094 1.00 23.72 378 CYS A CA 1
ATOM 3174 C C . CYS A 1 384 ? -33.537 28.945 11.514 1.00 23.26 378 CYS A C 1
ATOM 3175 O O . CYS A 1 384 ? -34.058 28.112 12.261 1.00 22.64 378 CYS A O 1
ATOM 3178 N N . ASP A 1 385 ? -33.630 28.887 10.185 1.00 23.82 379 ASP A N 1
ATOM 3179 C CA . ASP A 1 385 ? -34.332 27.775 9.538 1.00 25.13 379 ASP A CA 1
ATOM 3180 C C . ASP A 1 385 ? -33.410 26.594 9.227 1.00 24.71 379 ASP A C 1
ATOM 3181 O O . ASP A 1 385 ? -32.181 26.716 9.292 1.00 23.14 379 ASP A O 1
ATOM 3186 N N . ASP A 1 386 ? -34.013 25.453 8.903 1.00 25.00 380 ASP A N 1
ATOM 3187 C CA . ASP A 1 386 ? -33.262 24.244 8.592 1.00 26.99 380 ASP A CA 1
ATOM 3188 C C . ASP A 1 386 ? -32.225 24.454 7.503 1.00 25.60 380 ASP A C 1
ATOM 3189 O O . ASP A 1 386 ? -31.088 24.003 7.630 1.00 25.00 380 ASP A O 1
ATOM 3194 N N . GLU A 1 387 ? -32.625 25.126 6.430 1.00 25.43 381 GLU A N 1
ATOM 3195 C CA . GLU A 1 387 ? -31.722 25.362 5.314 1.00 26.19 381 GLU A CA 1
ATOM 3196 C C . GLU A 1 387 ? -30.415 26.032 5.752 1.00 23.45 381 GLU A C 1
ATOM 3197 O O . GLU A 1 387 ? -29.344 25.614 5.336 1.00 25.18 381 GLU A O 1
ATOM 3203 N N . SER A 1 388 ? -30.493 27.042 6.618 1.00 21.86 382 SER A N 1
ATOM 3204 C CA A SER A 1 388 ? -29.275 27.719 7.050 0.35 20.57 382 SER A CA 1
ATOM 3205 C CA B SER A 1 388 ? -29.305 27.748 7.109 0.65 20.54 382 SER A CA 1
ATOM 3206 C C . SER A 1 388 ? -28.488 26.896 8.071 1.00 19.91 382 SER A C 1
ATOM 3207 O O . SER A 1 388 ? -27.261 26.896 8.046 1.00 21.00 382 SER A O 1
ATOM 3212 N N . ILE A 1 389 ? -29.185 26.185 8.947 1.00 19.95 383 ILE A N 1
ATOM 3213 C CA . ILE A 1 389 ? -28.508 25.355 9.931 1.00 18.64 383 ILE A CA 1
ATOM 3214 C C . ILE A 1 389 ? -27.759 24.211 9.247 1.00 18.86 383 ILE A C 1
ATOM 3215 O O . ILE A 1 389 ? -26.620 23.907 9.590 1.00 21.41 383 ILE A O 1
ATOM 3220 N N . ASN A 1 390 ? -28.392 23.596 8.258 1.00 20.99 384 ASN A N 1
ATOM 3221 C CA . ASN A 1 390 ? -27.756 22.520 7.512 1.00 22.34 384 ASN A CA 1
ATOM 3222 C C . ASN A 1 390 ? -26.449 22.953 6.848 1.00 21.78 384 ASN A C 1
ATOM 3223 O O . ASN A 1 390 ? -25.560 22.141 6.623 1.00 25.16 384 ASN A O 1
ATOM 3228 N N . SER A 1 391 ? -26.325 24.240 6.549 1.00 21.36 385 SER A N 1
ATOM 3229 C CA . SER A 1 391 ? -25.154 24.732 5.832 1.00 20.53 385 SER A CA 1
ATOM 3230 C C . SER A 1 391 ? -23.998 25.080 6.756 1.00 19.62 385 SER A C 1
ATOM 3231 O O . SER A 1 391 ? -22.927 25.461 6.297 1.00 22.20 385 SER A O 1
ATOM 3234 N N . ILE A 1 392 ? -24.211 24.955 8.058 1.00 20.50 386 ILE A N 1
ATOM 3235 C CA . ILE A 1 392 ? -23.150 25.231 9.018 1.00 19.66 386 ILE A CA 1
ATOM 3236 C C . ILE A 1 392 ? -21.955 24.305 8.773 1.00 21.44 386 ILE A C 1
ATOM 3237 O O . ILE A 1 392 ? -20.803 24.728 8.842 1.00 19.48 386 ILE A O 1
ATOM 3242 N N . ALA A 1 393 ? -22.240 23.052 8.430 1.00 22.69 387 ALA A N 1
ATOM 3243 C CA . ALA A 1 393 ? -21.192 22.060 8.184 1.00 22.54 387 ALA A CA 1
ATOM 3244 C C . ALA A 1 393 ? -20.171 22.500 7.135 1.00 22.45 387 ALA A C 1
ATOM 3245 O O . ALA A 1 393 ? -19.017 22.083 7.173 1.00 24.33 387 ALA A O 1
ATOM 3247 N N . SER A 1 394 ? -20.593 23.341 6.198 1.00 20.56 388 SER A N 1
ATOM 3248 C CA . SER A 1 394 ? -19.696 23.783 5.137 1.00 20.81 388 SER A CA 1
ATOM 3249 C C . SER A 1 394 ? -18.584 24.693 5.661 1.00 19.87 388 SER A C 1
ATOM 3250 O O . SER A 1 394 ? -17.618 24.963 4.945 1.00 19.86 388 SER A O 1
ATOM 3253 N N . ILE A 1 395 ? -18.718 25.161 6.903 1.00 17.37 389 ILE A N 1
ATOM 3254 C CA . ILE A 1 395 ? -17.643 25.916 7.553 1.00 16.62 389 ILE A CA 1
ATOM 3255 C C . ILE A 1 395 ? -17.117 25.234 8.817 1.00 18.57 389 ILE A C 1
ATOM 3256 O O . ILE A 1 395 ? -16.384 25.851 9.588 1.00 21.35 389 ILE A O 1
ATOM 3269 N N . LYS A 1 397 ? -15.025 21.805 10.565 1.00 19.74 391 LYS A N 1
ATOM 3270 C CA . LYS A 1 397 ? -14.163 20.658 10.309 1.00 21.36 391 LYS A CA 1
ATOM 3271 C C . LYS A 1 397 ? -14.988 19.379 10.435 1.00 22.21 391 LYS A C 1
ATOM 3272 O O . LYS A 1 397 ? -16.067 19.398 11.026 1.00 20.81 391 LYS A O 1
ATOM 3278 N N . PRO A 1 398 ? -14.507 18.270 9.850 1.00 23.52 392 PRO A N 1
ATOM 3279 C CA . PRO A 1 398 ? -15.217 17.008 10.071 1.00 26.18 392 PRO A CA 1
ATOM 3280 C C . PRO A 1 398 ? -15.308 16.711 11.560 1.00 25.85 392 PRO A C 1
ATOM 3281 O O . PRO A 1 398 ? -14.318 16.904 12.267 1.00 27.21 392 PRO A O 1
ATOM 3285 N N . GLU A 1 399 ? -16.481 16.281 12.018 1.00 25.25 393 GLU A N 1
ATOM 3286 C CA . GLU A 1 399 ? -16.710 15.882 13.411 1.00 26.36 393 GLU A CA 1
ATOM 3287 C C . GLU A 1 399 ? -16.631 17.022 14.423 1.00 24.71 393 GLU A C 1
ATOM 3288 O O . GLU A 1 399 ? -16.489 16.775 15.616 1.00 25.47 393 GLU A O 1
ATOM 3294 N N . ALA A 1 400 ? -16.716 18.261 13.954 1.00 22.95 394 ALA A N 1
ATOM 3295 C CA . ALA A 1 400 ? -16.758 19.400 14.859 1.00 20.87 394 ALA A CA 1
ATOM 3296 C C . ALA A 1 400 ? -17.920 19.197 15.825 1.00 20.81 394 ALA A C 1
ATOM 3297 O O . ALA A 1 400 ? -18.984 18.727 15.424 1.00 22.01 394 ALA A O 1
ATOM 3299 N N . LYS A 1 401 ? -17.709 19.527 17.095 1.00 21.18 395 LYS A N 1
ATOM 3300 C CA . LYS A 1 401 ? -18.753 19.380 18.103 1.00 21.23 395 LYS A CA 1
ATOM 3301 C C . LYS A 1 401 ? -19.473 20.701 18.292 1.00 22.26 395 LYS A C 1
ATOM 3302 O O . LYS A 1 401 ? -18.882 21.767 18.130 1.00 19.52 395 LYS A O 1
ATOM 3308 N N . VAL A 1 402 ? -20.754 20.635 18.630 1.00 21.93 396 VAL A N 1
ATOM 3309 C CA . VAL A 1 402 ? -21.529 21.843 18.863 1.00 20.29 396 VAL A CA 1
ATOM 3310 C C . VAL A 1 402 ? -22.192 21.775 20.233 1.00 20.03 396 VAL A C 1
ATOM 3311 O O . VAL A 1 402 ? -22.411 20.692 20.777 1.00 19.70 396 VAL A O 1
ATOM 3315 N N . VAL A 1 403 ? -22.475 22.945 20.794 1.00 20.41 397 VAL A N 1
ATOM 3316 C CA . VAL A 1 403 ? -23.209 23.063 22.045 1.00 19.32 397 VAL A CA 1
ATOM 3317 C C . VAL A 1 403 ? -24.215 24.191 21.863 1.00 19.73 397 VAL A C 1
ATOM 3318 O O . VAL A 1 403 ? -23.840 25.317 21.531 1.00 20.85 397 VAL A O 1
ATOM 3322 N N . LEU A 1 404 ? -25.493 23.886 22.050 1.00 19.50 398 LEU A N 1
ATOM 3323 C CA . LEU A 1 404 ? -26.540 24.883 21.857 1.00 19.28 398 LEU A CA 1
ATOM 3324 C C . LEU A 1 404 ? -27.312 25.110 23.145 1.00 17.83 398 LEU A C 1
ATOM 3325 O O . LEU A 1 404 ? -27.698 24.154 23.806 1.00 18.38 398 LEU A O 1
ATOM 3330 N N . LEU A 1 405 ? -27.530 26.371 23.503 1.00 18.62 399 LEU A N 1
ATOM 3331 C CA . LEU A 1 405 ? -28.472 26.708 24.568 1.00 18.49 399 LEU A CA 1
ATOM 3332 C C . LEU A 1 405 ? -29.701 27.273 23.878 1.00 19.42 399 LEU A C 1
ATOM 3333 O O . LEU A 1 405 ? -29.597 28.191 23.063 1.00 21.07 399 LEU A O 1
ATOM 3338 N N . GLU A 1 406 ? -30.865 26.708 24.170 1.00 17.67 400 GLU A N 1
ATOM 3339 C CA . GLU A 1 406 ? -32.064 27.067 23.427 1.00 18.81 400 GLU A CA 1
ATOM 3340 C C . GLU A 1 406 ? -33.232 27.453 24.317 1.00 18.35 400 GLU A C 1
ATOM 3341 O O . GLU A 1 406 ? -33.605 26.693 25.203 1.00 18.62 400 GLU A O 1
ATOM 3347 N N . PRO A 1 407 ? -33.826 28.634 24.072 1.00 18.50 401 PRO A N 1
ATOM 3348 C CA . PRO A 1 407 ? -35.083 28.978 24.739 1.00 17.66 401 PRO A CA 1
ATOM 3349 C C . PRO A 1 407 ? -36.260 28.232 24.105 1.00 17.73 401 PRO A C 1
ATOM 3350 O O . PRO A 1 407 ? -36.391 28.183 22.883 1.00 16.72 401 PRO A O 1
ATOM 3354 N N . VAL A 1 408 ? -37.093 27.619 24.936 1.00 18.35 402 VAL A N 1
ATOM 3355 C CA . VAL A 1 408 ? -38.268 26.909 24.448 1.00 17.56 402 VAL A CA 1
ATOM 3356 C C . VAL A 1 408 ? -39.452 27.204 25.353 1.00 18.50 402 VAL A C 1
ATOM 3357 O O . VAL A 1 408 ? -39.292 27.774 26.428 1.00 17.69 402 VAL A O 1
ATOM 3361 N N . SER A 1 409 ? -40.640 26.822 24.903 1.00 19.84 403 SER A N 1
ATOM 3362 C CA . SER A 1 409 ? -41.823 26.841 25.752 1.00 21.82 403 SER A CA 1
ATOM 3363 C C . SER A 1 409 ? -42.055 25.416 26.236 1.00 20.29 403 SER A C 1
ATOM 3364 O O . SER A 1 409 ? -41.436 24.975 27.202 1.00 22.35 403 SER A O 1
ATOM 3367 N N . GLY A 1 410 ? -42.939 24.689 25.562 1.00 20.28 404 GLY A N 1
ATOM 3368 C CA . GLY A 1 410 ? -43.092 23.276 25.838 1.00 21.14 404 GLY A CA 1
ATOM 3369 C C . GLY A 1 410 ? -41.833 22.540 25.422 1.00 24.77 404 GLY A C 1
ATOM 3370 O O . GLY A 1 410 ? -41.224 22.873 24.406 1.00 27.59 404 GLY A O 1
ATOM 3371 N N . ILE A 1 411 ? -41.423 21.548 26.202 1.00 22.72 405 ILE A N 1
ATOM 3372 C CA . ILE A 1 411 ? -40.245 20.771 25.848 1.00 24.26 405 ILE A CA 1
ATOM 3373 C C . ILE A 1 411 ? -40.622 19.587 24.965 1.00 27.14 405 ILE A C 1
ATOM 3374 O O . ILE A 1 411 ? -41.323 18.677 25.393 1.00 26.18 405 ILE A O 1
ATOM 3379 N N . ASP A 1 412 ? -40.149 19.621 23.724 1.00 30.26 406 ASP A N 1
ATOM 3380 C CA . ASP A 1 412 ? -40.457 18.597 22.735 1.00 32.28 406 ASP A CA 1
ATOM 3381 C C . ASP A 1 412 ? -39.156 17.968 22.257 1.00 32.42 406 ASP A C 1
ATOM 3382 O O . ASP A 1 412 ? -38.662 18.309 21.183 1.00 31.43 406 ASP A O 1
ATOM 3387 N N . GLU A 1 413 ? -38.607 17.050 23.048 1.00 32.06 407 GLU A N 1
ATOM 3388 C CA . GLU A 1 413 ? -37.280 16.503 22.770 1.00 32.18 407 GLU A CA 1
ATOM 3389 C C . GLU A 1 413 ? -37.212 15.689 21.476 1.00 31.86 407 GLU A C 1
ATOM 3390 O O . GLU A 1 413 ? -36.235 15.775 20.735 1.00 29.75 407 GLU A O 1
ATOM 3396 N N . THR A 1 414 ? -38.255 14.913 21.206 1.00 30.68 408 THR A N 1
ATOM 3397 C CA . THR A 1 414 ? -38.322 14.112 19.988 1.00 32.67 408 THR A CA 1
ATOM 3398 C C . THR A 1 414 ? -38.227 14.989 18.741 1.00 33.70 408 THR A C 1
ATOM 3399 O O . THR A 1 414 ? -37.524 14.669 17.779 1.00 33.69 408 THR A O 1
ATOM 3403 N N . SER A 1 415 ? -38.923 16.116 18.776 1.00 32.66 409 SER A N 1
ATOM 3404 C CA . SER A 1 415 ? -38.958 17.025 17.646 1.00 31.08 409 SER A CA 1
ATOM 3405 C C . SER A 1 415 ? -37.619 17.735 17.446 1.00 27.73 409 SER A C 1
ATOM 3406 O O . SER A 1 415 ? -37.160 17.900 16.317 1.00 29.69 409 SER A O 1
ATOM 3409 N N . VAL A 1 416 ? -37.002 18.157 18.547 1.00 25.45 410 VAL A N 1
ATOM 3410 C CA . VAL A 1 416 ? -35.708 18.828 18.503 1.00 23.14 410 VAL A CA 1
ATOM 3411 C C . VAL A 1 416 ? -34.646 17.934 17.864 1.00 24.45 410 VAL A C 1
ATOM 3412 O O . VAL A 1 416 ? -33.857 18.380 17.030 1.00 24.85 410 VAL A O 1
ATOM 3416 N N . ARG A 1 417 ? -34.640 16.667 18.253 1.00 27.41 411 ARG A N 1
ATOM 3417 C CA . ARG A 1 417 ? -33.732 15.697 17.662 1.00 30.57 411 ARG A CA 1
ATOM 3418 C C . ARG A 1 417 ? -33.961 15.589 16.163 1.00 30.12 411 ARG A C 1
ATOM 3419 O O . ARG A 1 417 ? -33.018 15.519 15.386 1.00 30.93 411 ARG A O 1
ATOM 3427 N N . GLN A 1 418 ? -35.221 15.594 15.758 1.00 30.83 412 GLN A N 1
ATOM 3428 C CA . GLN A 1 418 ? -35.546 15.409 14.356 1.00 32.36 412 GLN A CA 1
ATOM 3429 C C . GLN A 1 418 ? -35.126 16.598 13.493 1.00 32.86 412 GLN A C 1
ATOM 3430 O O . GLN A 1 418 ? -34.697 16.410 12.357 1.00 36.08 412 GLN A O 1
ATOM 3436 N N . ARG A 1 419 ? -35.231 17.812 14.025 1.00 30.22 413 ARG A N 1
ATOM 3437 C CA . ARG A 1 419 ? -34.734 18.975 13.303 1.00 28.50 413 ARG A CA 1
ATOM 3438 C C . ARG A 1 419 ? -33.233 18.855 13.078 1.00 29.92 413 ARG A C 1
ATOM 3439 O O . ARG A 1 419 ? -32.752 18.974 11.952 1.00 28.30 413 ARG A O 1
ATOM 3455 N N . THR A 1 421 ? -31.246 16.250 13.372 1.00 26.81 415 THR A N 1
ATOM 3456 C CA . THR A 1 421 ? -30.921 15.069 12.572 1.00 28.73 415 THR A CA 1
ATOM 3457 C C . THR A 1 421 ? -31.190 15.335 11.089 1.00 31.50 415 THR A C 1
ATOM 3458 O O . THR A 1 421 ? -30.479 14.833 10.219 1.00 32.44 415 THR A O 1
ATOM 3462 N N . THR A 1 422 ? -32.198 16.155 10.804 1.00 29.43 416 THR A N 1
ATOM 3463 C CA . THR A 1 422 ? -32.490 16.557 9.428 1.00 31.02 416 THR A CA 1
ATOM 3464 C C . THR A 1 422 ? -31.410 17.506 8.900 1.00 30.20 416 THR A C 1
ATOM 3465 O O . THR A 1 422 ? -31.077 17.499 7.712 1.00 33.44 416 THR A O 1
ATOM 3469 N N . CYS A 1 423 ? -30.861 18.311 9.798 1.00 26.62 417 CYS A N 1
ATOM 3470 C CA . CYS A 1 423 ? -29.865 19.306 9.428 1.00 28.04 417 CYS A CA 1
ATOM 3471 C C . CYS A 1 423 ? -28.445 18.769 9.550 1.00 27.52 417 CYS A C 1
ATOM 3472 O O . CYS A 1 423 ? -27.479 19.525 9.498 1.00 31.07 417 CYS A O 1
ATOM 3475 N N . GLY A 1 424 ? -28.328 17.457 9.715 1.00 26.72 418 GLY A N 1
ATOM 3476 C CA . GLY A 1 424 ? -27.049 16.790 9.583 1.00 28.66 418 GLY A CA 1
ATOM 3477 C C . GLY A 1 424 ? -26.285 16.504 10.859 1.00 29.53 418 GLY A C 1
ATOM 3478 O O . GLY A 1 424 ? -25.119 16.119 10.803 1.00 3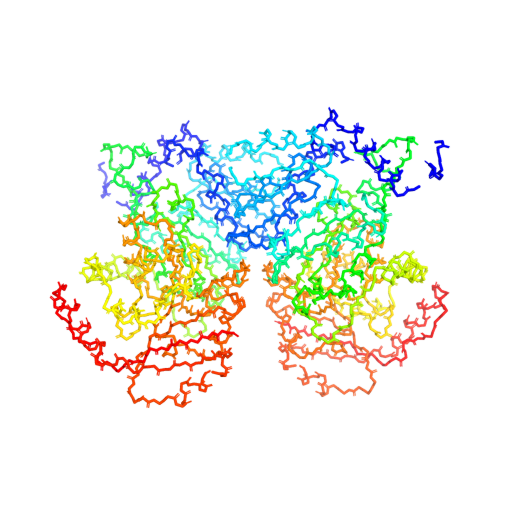1.13 418 GLY A O 1
ATOM 3479 N N . PHE A 1 425 ? -26.920 16.678 12.011 1.00 28.31 419 PHE A N 1
ATOM 3480 C CA . PHE A 1 425 ? -26.212 16.429 13.258 1.00 25.41 419 PHE A CA 1
ATOM 3481 C C . PHE A 1 425 ? -26.306 14.973 13.689 1.00 26.95 419 PHE A C 1
ATOM 3482 O O . PHE A 1 425 ? -27.199 14.242 13.267 1.00 27.97 419 PHE A O 1
ATOM 3490 N N . LYS A 1 426 ? -25.365 14.564 14.532 1.00 27.44 420 LYS A N 1
ATOM 3491 C CA . LYS A 1 426 ? -25.296 13.200 15.035 1.00 28.47 420 LYS A CA 1
ATOM 3492 C C . LYS A 1 426 ? -24.942 13.241 16.513 1.00 27.42 420 LYS A C 1
ATOM 3493 O O . LYS A 1 426 ? -24.462 14.263 17.004 1.00 26.36 420 LYS A O 1
ATOM 3499 N N . ASN A 1 427 ? -25.173 12.133 17.211 1.00 28.22 421 ASN A N 1
ATOM 3500 C CA . ASN A 1 427 ? -24.874 12.039 18.633 1.00 29.36 421 ASN A CA 1
ATOM 3501 C C . ASN A 1 427 ? -25.496 13.199 19.400 1.00 28.28 421 ASN A C 1
ATOM 3502 O O . ASN A 1 427 ? -24.808 13.948 20.093 1.00 31.07 421 ASN A O 1
ATOM 3507 N N . ILE A 1 428 ? -26.807 13.346 19.251 1.00 26.74 422 ILE A N 1
ATOM 3508 C CA . ILE A 1 428 ? -27.552 14.423 19.888 1.00 23.98 422 ILE A CA 1
ATOM 3509 C C . ILE A 1 428 ? -27.941 14.038 21.310 1.00 24.23 422 ILE A C 1
ATOM 3510 O O . ILE A 1 428 ? -28.537 12.988 21.530 1.00 25.67 422 ILE A O 1
ATOM 3515 N N . THR A 1 429 ? -27.599 14.884 22.274 1.00 21.66 423 THR A N 1
ATOM 3516 C CA . THR A 1 429 ? -28.099 14.732 23.633 1.00 22.90 423 THR A CA 1
ATOM 3517 C C . THR A 1 429 ? -28.815 16.017 24.013 1.00 22.54 423 THR A C 1
ATOM 3518 O O . THR A 1 429 ? -28.437 17.095 23.563 1.00 23.85 423 THR A O 1
ATOM 3522 N N . ILE A 1 430 ? -29.860 15.904 24.821 1.00 22.30 424 ILE A N 1
ATOM 3523 C CA . ILE A 1 430 ? -30.629 17.069 25.225 1.00 22.01 424 ILE A CA 1
ATOM 3524 C C . ILE A 1 430 ? -30.827 17.053 26.734 1.00 23.95 424 ILE A C 1
ATOM 3525 O O . ILE A 1 430 ? -31.356 16.089 27.273 1.00 27.29 424 ILE A O 1
ATOM 3530 N N . VAL A 1 431 ? -30.399 18.117 27.407 1.00 21.98 425 VAL A N 1
ATOM 3531 C CA . VAL A 1 431 ? -30.599 18.263 28.847 1.00 21.78 425 VAL A CA 1
ATOM 3532 C C . VAL A 1 431 ? -31.451 19.493 29.159 1.00 20.65 425 VAL A C 1
ATOM 3533 O O . VAL A 1 431 ? -31.145 20.591 28.721 1.00 18.83 425 VAL A O 1
ATOM 3537 N N . ASP A 1 432 ? -32.528 19.296 29.910 1.00 21.96 426 ASP A N 1
ATOM 3538 C CA . ASP A 1 432 ? -33.351 20.392 30.395 1.00 19.94 426 ASP A CA 1
ATOM 3539 C C . ASP A 1 432 ? -32.543 21.186 31.425 1.00 19.42 426 ASP A C 1
ATOM 3540 O O . ASP A 1 432 ? -32.196 20.661 32.488 1.00 21.19 426 ASP A O 1
ATOM 3545 N N . VAL A 1 433 ? -32.244 22.447 31.114 1.00 19.64 427 VAL A N 1
ATOM 3546 C CA . VAL A 1 433 ? -31.546 23.325 32.056 1.00 21.24 427 VAL A CA 1
ATOM 3547 C C . VAL A 1 433 ? -32.394 24.513 32.520 1.00 22.33 427 VAL A C 1
ATOM 3548 O O . VAL A 1 433 ? -31.858 25.569 32.846 1.00 21.26 427 VAL A O 1
ATOM 3552 N N . THR A 1 434 ? -33.709 24.332 32.569 1.00 20.78 428 THR A N 1
ATOM 3553 C CA . THR A 1 434 ? -34.621 25.421 32.921 1.00 19.55 428 THR A CA 1
ATOM 3554 C C . THR A 1 434 ? -34.402 25.991 34.325 1.00 19.81 428 THR A C 1
ATOM 3555 O O . THR A 1 434 ? -34.289 27.205 34.497 1.00 18.39 428 THR A O 1
ATOM 3559 N N . GLN A 1 435 ? -34.345 25.116 35.325 1.00 19.91 429 GLN A N 1
ATOM 3560 C CA . GLN A 1 435 ? -34.172 25.560 36.706 1.00 20.10 429 GLN A CA 1
ATOM 3561 C C . GLN A 1 435 ? -32.810 26.205 36.937 1.00 20.11 429 GLN A C 1
ATOM 3562 O O . GLN A 1 435 ? -32.717 27.234 37.602 1.00 18.83 429 GLN A O 1
ATOM 3568 N N . GLU A 1 436 ? -31.759 25.602 36.385 1.00 21.31 430 GLU A N 1
ATOM 3569 C CA . GLU A 1 436 ? -30.414 26.172 36.467 1.00 20.58 430 GLU A CA 1
ATOM 3570 C C . GLU A 1 436 ? -30.371 27.564 35.835 1.00 19.21 430 GLU A C 1
ATOM 3571 O O . GLU A 1 436 ? -29.774 28.489 36.384 1.00 18.74 430 GLU A O 1
ATOM 3577 N N . SER A 1 437 ? -31.009 27.701 34.676 1.00 16.54 431 SER A N 1
ATOM 3578 C CA . SER A 1 437 ? -31.054 28.971 33.963 1.00 15.63 431 SER A CA 1
ATOM 3579 C C . SER A 1 437 ? -31.843 30.017 34.746 1.00 15.45 431 SER A C 1
ATOM 3580 O O . SER A 1 437 ? -31.433 31.172 34.824 1.00 16.97 431 SER A O 1
ATOM 3583 N N . LEU A 1 438 ? -32.970 29.606 35.320 1.00 16.57 432 LEU A N 1
ATOM 3584 C CA . LEU A 1 438 ? -33.761 30.482 36.178 1.00 17.42 432 LEU A CA 1
ATOM 3585 C C . LEU A 1 438 ? -32.914 31.047 37.313 1.00 15.60 432 LEU A C 1
ATOM 3586 O O . LEU A 1 438 ? -32.951 32.242 37.591 1.00 17.40 432 LEU A O 1
ATOM 3591 N N . ASN A 1 439 ? -32.134 30.185 37.952 1.00 15.93 433 ASN A N 1
ATOM 3592 C CA . ASN A 1 439 ? -31.294 30.597 39.070 1.00 16.24 433 ASN A CA 1
ATOM 3593 C C . ASN A 1 439 ? -30.170 31.522 38.616 1.00 16.32 433 ASN A C 1
ATOM 3594 O O . ASN A 1 439 ? -29.896 32.537 39.247 1.00 17.99 433 ASN A O 1
ATOM 3599 N N . ALA A 1 440 ? -29.516 31.151 37.520 1.00 14.53 434 ALA A N 1
ATOM 3600 C CA . ALA A 1 440 ? -28.369 31.902 37.024 1.00 16.00 434 ALA A CA 1
ATOM 3601 C C . ALA A 1 440 ? -28.779 33.262 36.464 1.00 15.03 434 ALA A C 1
ATOM 3602 O O . ALA A 1 440 ? -28.095 34.258 36.690 1.00 16.77 434 ALA A O 1
ATOM 3604 N N . GLU A 1 441 ? -29.891 33.313 35.735 1.00 15.76 435 GLU A N 1
ATOM 3605 C CA . GLU A 1 441 ? -30.349 34.588 35.185 1.00 16.64 435 GLU A CA 1
ATOM 3606 C C . GLU A 1 441 ? -30.721 35.587 36.277 1.00 15.49 435 GLU A C 1
ATOM 3607 O O . GLU A 1 441 ? -30.364 36.760 36.190 1.00 16.22 435 GLU A O 1
ATOM 3613 N N . VAL A 1 442 ? -31.429 35.137 37.308 1.00 17.10 436 VAL A N 1
ATOM 3614 C CA . VAL A 1 442 ? -31.786 36.054 38.391 1.00 17.57 436 VAL A CA 1
ATOM 3615 C C . VAL A 1 442 ? -30.540 36.535 39.153 1.00 17.72 436 VAL A C 1
ATOM 3616 O O . VAL A 1 442 ? -30.427 37.716 39.481 1.00 19.99 436 VAL A O 1
ATOM 3620 N N . SER A 1 443 ? -29.587 35.634 39.379 1.00 14.70 437 SER A N 1
ATOM 3621 C CA . SER A 1 443 ? -28.353 35.985 40.075 1.00 14.56 437 SER A CA 1
ATOM 3622 C C . SER A 1 443 ? -27.609 37.057 39.302 1.00 17.08 437 SER A C 1
ATOM 3623 O O . SER A 1 443 ? -27.037 37.971 39.886 1.00 18.51 437 SER A O 1
ATOM 3626 N N . PHE A 1 444 ? -27.620 36.924 37.983 1.00 15.37 438 PHE A N 1
ATOM 3627 C CA . PHE A 1 444 ? -26.924 37.841 37.094 1.00 14.75 438 PHE A CA 1
ATOM 3628 C C . PHE A 1 444 ? -27.557 39.232 37.083 1.00 16.22 438 PHE A C 1
ATOM 3629 O O . PHE A 1 444 ? -26.863 40.244 37.075 1.00 17.36 438 PHE A O 1
ATOM 3637 N N . ILE A 1 445 ? -28.880 39.280 37.068 1.00 16.42 439 ILE A N 1
ATOM 3638 C CA . ILE A 1 445 ? -29.603 40.551 37.024 1.00 16.41 439 ILE A CA 1
ATOM 3639 C C . ILE A 1 445 ? -29.449 41.343 38.325 1.00 17.86 439 ILE A C 1
ATOM 3640 O O . ILE A 1 445 ? -29.213 42.559 38.308 1.00 18.89 439 ILE A O 1
ATOM 3645 N N . LYS A 1 446 ? -29.571 40.655 39.454 1.00 17.85 440 LYS A N 1
ATOM 3646 C CA . LYS A 1 446 ? -29.443 41.310 40.751 1.00 18.28 440 LYS A CA 1
ATOM 3647 C C . LYS A 1 446 ? -28.025 41.832 40.943 1.00 20.28 440 LYS A C 1
ATOM 3648 O O . LYS A 1 446 ? -27.818 42.919 41.483 1.00 21.04 440 LYS A O 1
ATOM 3654 N N . ASP A 1 447 ? -27.057 41.036 40.495 1.00 19.35 441 ASP A N 1
ATOM 3655 C CA . ASP A 1 447 ? -25.638 41.337 40.648 1.00 18.84 441 ASP A CA 1
ATOM 3656 C C . ASP A 1 447 ? -25.239 42.582 39.874 1.00 16.13 441 ASP A C 1
ATOM 3657 O O . ASP A 1 447 ? -24.362 43.330 40.294 1.00 18.21 441 ASP A O 1
ATOM 3662 N N . HIS A 1 448 ? -25.887 42.787 38.733 1.00 15.27 442 HIS A N 1
ATOM 3663 C CA . HIS A 1 448 ? -25.606 43.938 37.881 1.00 17.26 442 HIS A CA 1
ATOM 3664 C C . HIS A 1 448 ? -26.611 45.068 38.087 1.00 22.02 442 HIS A C 1
ATOM 3665 O O . HIS A 1 448 ? -26.521 46.110 37.430 1.00 23.51 442 HIS A O 1
ATOM 3672 N N . ASN A 1 449 ? -27.557 44.858 39.003 1.00 19.74 443 ASN A N 1
ATOM 3673 C CA . ASN A 1 449 ? -28.583 45.851 39.315 1.00 20.73 443 ASN A CA 1
ATOM 3674 C C . ASN A 1 449 ? -29.371 46.267 38.079 1.00 22.62 443 ASN A C 1
ATOM 3675 O O . ASN A 1 449 ? -29.704 47.434 37.895 1.00 27.63 443 ASN A O 1
ATOM 3680 N N . LEU A 1 450 ? -29.662 45.300 37.222 1.00 22.92 444 LEU A N 1
ATOM 3681 C CA . LEU A 1 450 ? -30.498 45.552 36.063 1.00 20.84 444 LEU A CA 1
ATOM 3682 C C . LEU A 1 450 ? -31.949 45.469 36.514 1.00 20.32 444 LEU A C 1
ATOM 3683 O O . LEU A 1 450 ? -32.389 44.432 36.990 1.00 22.15 444 LEU A O 1
ATOM 3688 N N . ASP A 1 451 ? -32.693 46.559 36.400 1.00 41.91 445 ASP A N 1
ATOM 3689 C CA . ASP A 1 451 ? -34.099 46.515 36.783 1.00 44.36 445 ASP A CA 1
ATOM 3690 C C . ASP A 1 451 ? -34.925 45.942 35.647 1.00 39.46 445 ASP A C 1
ATOM 3691 O O . ASP A 1 451 ? -35.781 46.617 35.080 1.00 42.18 445 ASP A O 1
ATOM 3696 N N . VAL A 1 452 ? -34.649 44.688 35.312 1.00 31.19 446 VAL A N 1
ATOM 3697 C CA . VAL A 1 452 ? -35.343 44.025 34.226 1.00 29.99 446 VAL A CA 1
ATOM 3698 C C . VAL A 1 452 ? -35.883 42.679 34.705 1.00 32.30 446 VAL A C 1
ATOM 3699 O O . VAL A 1 452 ? -35.530 42.212 35.791 1.00 35.39 446 VAL A O 1
ATOM 3703 N N . GLU A 1 453 ? -36.743 42.059 33.903 1.00 28.95 447 GLU A N 1
ATOM 3704 C CA . GLU A 1 453 ? -37.302 40.764 34.268 1.00 28.12 447 GLU A CA 1
ATOM 3705 C C . GLU A 1 453 ? -36.460 39.658 33.670 1.00 21.83 447 GLU A C 1
ATOM 3706 O O . GLU A 1 453 ? -35.613 39.918 32.819 1.00 23.16 447 GLU A O 1
ATOM 3712 N N . LEU A 1 454 ? -36.682 38.427 34.118 1.00 20.52 448 LEU A N 1
ATOM 3713 C CA . LEU A 1 454 ? -35.996 37.286 33.530 1.00 19.74 448 LEU A CA 1
ATOM 3714 C C . LEU A 1 454 ? -36.516 37.107 32.113 1.00 20.10 448 LEU A C 1
ATOM 3715 O O . LEU A 1 454 ? -37.640 37.512 31.817 1.00 20.58 448 LEU A O 1
ATOM 3720 N N . SER A 1 455 ? -35.696 36.510 31.245 1.00 17.14 449 SER A N 1
ATOM 3721 C CA . SER A 1 455 ? -36.118 36.161 29.891 1.00 16.10 449 SER A CA 1
ATOM 3722 C C . SER A 1 455 ? -37.458 35.434 29.939 1.00 19.51 449 SER A C 1
ATOM 3723 O O . SER A 1 4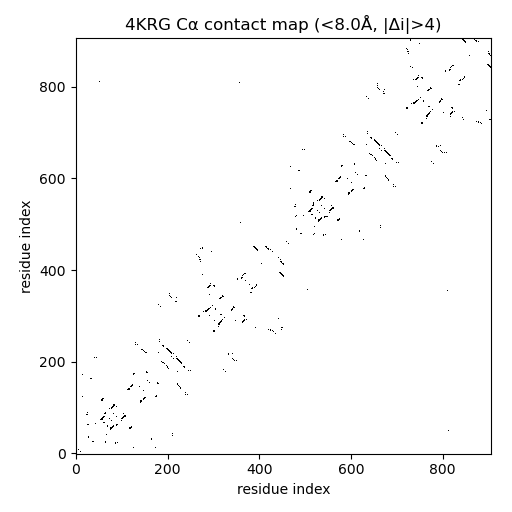55 ? -38.324 35.659 29.096 1.00 24.85 449 SER A O 1
ATOM 3726 N N . GLY A 1 456 ? -37.627 34.575 30.941 1.00 20.60 450 GLY A N 1
ATOM 3727 C CA . GLY A 1 456 ? -38.919 33.984 31.233 1.00 20.59 450 GLY A CA 1
ATOM 3728 C C . GLY A 1 456 ? -39.218 32.743 30.423 1.00 21.60 450 GLY A C 1
ATOM 3729 O O . GLY A 1 456 ? -40.358 32.277 30.393 1.00 24.99 450 GLY A O 1
ATOM 3730 N N . CYS A 1 457 ? -38.193 32.210 29.764 1.00 21.22 451 CYS A N 1
ATOM 3731 C CA . CYS A 1 457 ? -38.346 31.030 28.922 1.00 20.99 451 CYS A CA 1
ATOM 3732 C C . CYS A 1 457 ? -37.792 29.792 29.602 1.00 20.33 451 CYS A C 1
ATOM 3733 O O . CYS A 1 457 ? -37.040 29.895 30.569 1.00 21.38 451 CYS A O 1
ATOM 3736 N N . ASN A 1 458 ? -38.166 28.622 29.090 1.00 18.31 452 ASN A N 1
ATOM 3737 C CA . ASN A 1 458 ? -37.511 27.380 29.474 1.00 19.34 452 ASN A CA 1
ATOM 3738 C C . ASN A 1 458 ? -36.248 27.207 28.631 1.00 18.48 452 ASN A C 1
ATOM 3739 O O . ASN A 1 458 ? -36.113 27.857 27.597 1.00 18.35 452 ASN A O 1
ATOM 3744 N N . TYR A 1 459 ? -35.320 26.357 29.072 1.00 16.21 453 TYR A N 1
ATOM 3745 C CA . TYR A 1 459 ? -34.054 26.204 28.359 1.00 15.88 453 TYR A CA 1
ATOM 3746 C C . TYR A 1 459 ? -33.587 24.769 28.201 1.00 16.45 453 TYR A C 1
ATOM 3747 O O . TYR A 1 459 ? -33.637 23.978 29.140 1.00 17.47 453 TYR A O 1
ATOM 3756 N N . LEU A 1 460 ? -33.128 24.455 26.994 1.00 17.04 454 LEU A N 1
ATOM 3757 C CA . LEU A 1 460 ? -32.507 23.175 26.708 1.00 16.48 454 LEU A CA 1
ATOM 3758 C C . LEU A 1 460 ? -31.036 23.399 26.411 1.00 15.73 454 LEU A C 1
ATOM 3759 O O . LEU A 1 460 ? -30.661 24.367 25.740 1.00 17.27 454 LEU A O 1
ATOM 3764 N N . LEU A 1 461 ? -30.200 22.504 26.915 1.00 15.78 455 LEU A N 1
ATOM 3765 C CA . LEU A 1 461 ? -28.785 22.529 26.599 1.00 17.35 455 LEU A CA 1
ATOM 3766 C C . LEU A 1 461 ? -28.534 21.312 25.735 1.00 21.14 455 LEU A C 1
ATOM 3767 O O . LEU A 1 461 ? -28.795 20.186 26.152 1.00 24.06 455 LEU A O 1
ATOM 3772 N N . ILE A 1 462 ? -28.052 21.542 24.521 1.00 22.42 456 ILE A N 1
ATOM 3773 C CA . ILE A 1 462 ? -27.897 20.469 23.547 1.00 23.84 456 ILE A CA 1
ATOM 3774 C C . ILE A 1 462 ? -26.441 20.335 23.091 1.00 23.60 456 ILE A C 1
ATOM 3775 O O . ILE A 1 462 ? -25.761 21.335 22.856 1.00 22.07 456 ILE A O 1
ATOM 3780 N N . LYS A 1 463 ? -25.967 19.094 22.993 1.00 23.30 457 LYS A N 1
ATOM 3781 C CA . LYS A 1 463 ? -24.642 18.804 22.466 1.00 21.60 457 LYS A CA 1
ATOM 3782 C C . LYS A 1 463 ? -24.799 17.809 21.326 1.00 23.43 457 LYS A C 1
ATOM 3783 O O . LYS A 1 463 ? -25.600 16.878 21.422 1.00 24.72 457 LYS A O 1
ATOM 3789 N N . ALA A 1 464 ? -24.048 18.016 20.248 1.00 24.09 458 ALA A N 1
ATOM 3790 C CA . ALA A 1 464 ? -24.036 17.090 19.121 1.00 26.34 458 ALA A CA 1
ATOM 3791 C C . ALA A 1 464 ? -22.768 17.283 18.300 1.00 27.41 458 ALA A C 1
ATOM 3792 O O . ALA A 1 464 ? -21.869 18.020 18.694 1.00 26.87 458 ALA A O 1
ATOM 3794 N N . SER A 1 465 ? -22.692 16.607 17.166 1.00 29.64 459 SER A N 1
ATOM 3795 C CA . SER A 1 465 ? -21.586 16.818 16.252 1.00 37.42 459 SER A CA 1
ATOM 3796 C C . SER A 1 465 ? -22.079 16.582 14.844 1.00 39.93 459 SER A C 1
ATOM 3797 O O . SER A 1 465 ? -23.210 16.145 14.644 1.00 39.49 459 SER A O 1
ATOM 3800 N N . LEU A 1 466 ? -21.227 16.872 13.870 1.00 43.93 460 LEU A N 1
ATOM 3801 C CA . LEU A 1 466 ? -21.570 16.672 12.468 1.00 45.96 460 LEU A CA 1
ATOM 3802 C C . LEU A 1 466 ? -20.892 15.420 11.918 1.00 52.59 460 LEU A C 1
ATOM 3803 O O . LEU A 1 466 ? -21.344 14.815 10.943 1.00 56.76 460 LEU A O 1
ATOM 3809 N N . LEU B 1 1 ? 30.063 6.875 -16.377 1.00 52.16 -5 LEU B N 1
ATOM 3810 C CA . LEU B 1 1 ? 30.775 5.785 -17.034 1.00 53.44 -5 LEU B CA 1
ATOM 3811 C C . LEU B 1 1 ? 30.405 4.452 -16.406 1.00 50.47 -5 LEU B C 1
ATOM 3812 O O . LEU B 1 1 ? 30.604 3.394 -17.002 1.00 52.32 -5 LEU B O 1
ATOM 3817 N N . TYR B 1 2 ? 29.853 4.512 -15.200 1.00 44.18 -4 TYR B N 1
ATOM 3818 C CA . TYR B 1 2 ? 29.439 3.308 -14.495 1.00 39.06 -4 TYR B CA 1
ATOM 3819 C C . TYR B 1 2 ? 28.159 2.727 -15.091 1.00 34.37 -4 TYR B C 1
ATOM 3820 O O . TYR B 1 2 ? 27.650 3.244 -16.087 1.00 32.98 -4 TYR B O 1
ATOM 3829 N N . PHE B 1 3 ? 27.657 1.652 -14.486 1.00 29.84 -3 PHE B N 1
ATOM 3830 C CA . PHE B 1 3 ? 26.481 0.939 -14.989 1.00 30.93 -3 PHE B CA 1
ATOM 3831 C C . PHE B 1 3 ? 25.287 1.853 -15.262 1.00 31.82 -3 PHE B C 1
ATOM 3832 O O . PHE B 1 3 ? 24.788 2.533 -14.358 1.00 24.77 -3 PHE B O 1
ATOM 3840 N N . GLN B 1 4 ? 24.845 1.855 -16.518 1.00 32.14 -2 GLN B N 1
ATOM 3841 C CA . GLN B 1 4 ? 23.696 2.640 -16.957 1.00 32.66 -2 GLN B CA 1
ATOM 3842 C C . GLN B 1 4 ? 23.857 4.133 -16.636 1.00 31.86 -2 GLN B C 1
ATOM 3843 O O . GLN B 1 4 ? 22.872 4.846 -16.437 1.00 31.76 -2 GLN B O 1
ATOM 3849 N N . GLY B 1 5 ? 25.105 4.603 -16.625 1.00 31.53 -1 GLY B N 1
ATOM 3850 C CA . GLY B 1 5 ? 25.419 5.968 -16.230 1.00 31.15 -1 GLY B CA 1
ATOM 3851 C C . GLY B 1 5 ? 24.843 7.059 -17.115 1.00 34.74 -1 GLY B C 1
ATOM 3852 O O . GLY B 1 5 ? 24.996 8.252 -16.825 1.00 30.95 -1 GLY B O 1
ATOM 3853 N N . HIS B 1 6 ? 24.176 6.652 -18.192 1.00 34.19 0 HIS B N 1
ATOM 3854 C CA . HIS B 1 6 ? 23.586 7.594 -19.131 1.00 36.41 0 HIS B CA 1
ATOM 3855 C C . HIS B 1 6 ? 22.061 7.642 -19.027 1.00 40.08 0 HIS B C 1
ATOM 3856 O O . HIS B 1 6 ? 21.413 8.356 -19.797 1.00 41.35 0 HIS B O 1
ATOM 3871 N N . THR B 1 8 ? 20.089 6.160 -15.645 1.00 37.80 2 THR B N 1
ATOM 3872 C CA . THR B 1 8 ? 19.457 5.914 -14.341 1.00 40.24 2 THR B CA 1
ATOM 3873 C C . THR B 1 8 ? 18.646 7.124 -13.865 1.00 43.94 2 THR B C 1
ATOM 3874 O O . THR B 1 8 ? 18.863 8.249 -14.318 1.00 45.02 2 THR B O 1
ATOM 3878 N N . ALA B 1 9 ? 17.711 6.882 -12.951 1.00 44.93 3 ALA B N 1
ATOM 3879 C CA . ALA B 1 9 ? 16.897 7.948 -12.379 1.00 44.07 3 ALA B CA 1
ATOM 3880 C C . ALA B 1 9 ? 17.771 8.962 -11.654 1.00 39.85 3 ALA B C 1
ATOM 3881 O O . ALA B 1 9 ? 17.520 10.168 -11.723 1.00 39.61 3 ALA B O 1
ATOM 3883 N N . GLU B 1 10 ? 18.790 8.464 -10.956 1.00 37.31 4 GLU B N 1
ATOM 3884 C CA . GLU B 1 10 ? 19.746 9.324 -10.267 1.00 36.85 4 GLU B CA 1
ATOM 3885 C C . GLU B 1 10 ? 20.504 10.199 -11.254 1.00 34.90 4 GLU B C 1
ATOM 3886 O O . GLU B 1 10 ? 20.744 11.374 -10.997 1.00 37.53 4 GLU B O 1
ATOM 3892 N N . VAL B 1 11 ? 20.890 9.612 -12.381 1.00 31.27 5 VAL B N 1
ATOM 3893 C CA . VAL B 1 11 ? 21.574 10.355 -13.428 1.00 36.30 5 VAL B CA 1
ATOM 3894 C C . VAL B 1 11 ? 20.660 11.442 -13.981 1.00 39.09 5 VAL B C 1
ATOM 3895 O O . VAL B 1 11 ? 21.077 12.588 -14.159 1.00 41.66 5 VAL B O 1
ATOM 3899 N N . ARG B 1 12 ? 19.406 11.081 -14.233 1.00 33.84 6 ARG B N 1
ATOM 3900 C CA . ARG B 1 12 ? 18.425 12.043 -14.729 1.00 33.48 6 ARG B CA 1
ATOM 3901 C C . ARG B 1 12 ? 18.082 13.086 -13.676 1.00 30.51 6 ARG B C 1
ATOM 3902 O O . ARG B 1 12 ? 17.867 14.247 -14.001 1.00 29.85 6 ARG B O 1
ATOM 3910 N N . ARG B 1 13 ? 18.029 12.669 -12.416 1.00 30.32 7 ARG B N 1
ATOM 3911 C CA . ARG B 1 13 ? 17.804 13.611 -11.329 1.00 32.04 7 ARG B CA 1
ATOM 3912 C C . ARG B 1 13 ? 18.950 14.623 -11.315 1.00 34.19 7 ARG B C 1
ATOM 3913 O O . ARG B 1 13 ? 18.731 15.827 -11.175 1.00 33.01 7 ARG B O 1
ATOM 3921 N N . ASP B 1 14 ? 20.167 14.120 -11.506 1.00 37.60 8 ASP B N 1
ATOM 3922 C CA . ASP B 1 14 ? 21.378 14.940 -11.500 1.00 40.04 8 ASP B CA 1
ATOM 3923 C C . ASP B 1 14 ? 21.386 16.005 -12.584 1.00 38.01 8 ASP B C 1
ATOM 3924 O O . ASP B 1 14 ? 21.824 17.130 -12.354 1.00 38.06 8 ASP B O 1
ATOM 3929 N N . SER B 1 15 ? 20.912 15.646 -13.771 1.00 38.60 9 SER B N 1
ATOM 3930 C CA . SER B 1 15 ? 20.870 16.590 -14.883 1.00 37.36 9 SER B CA 1
ATOM 3931 C C . SER B 1 15 ? 20.015 17.813 -14.558 1.00 29.20 9 SER B C 1
ATOM 3932 O O . SER B 1 15 ? 20.321 18.923 -14.985 1.00 26.91 9 SER B O 1
ATOM 3935 N N . PHE B 1 16 ? 18.950 17.604 -13.793 1.00 27.99 10 PHE B N 1
ATOM 3936 C CA . PHE B 1 16 ? 18.080 18.697 -13.376 1.00 23.63 10 PHE B CA 1
ATOM 3937 C C . PHE B 1 16 ? 18.738 19.548 -12.303 1.00 25.52 10 PHE B C 1
ATOM 3938 O O . PHE B 1 16 ? 18.523 20.759 -12.242 1.00 26.20 10 PHE B O 1
ATOM 3946 N N . LYS B 1 17 ? 19.533 18.907 -11.452 1.00 28.42 11 LYS B N 1
ATOM 3947 C CA . LYS B 1 17 ? 20.321 19.615 -10.449 1.00 28.94 11 LYS B CA 1
ATOM 3948 C C . LYS B 1 17 ? 21.369 20.465 -11.151 1.00 27.91 11 LYS B C 1
ATOM 3949 O O . LYS B 1 17 ? 21.441 21.682 -10.943 1.00 26.55 11 LYS B O 1
ATOM 3955 N N . THR B 1 18 ? 22.168 19.806 -11.989 1.00 30.18 12 THR B N 1
ATOM 3956 C CA . THR B 1 18 ? 23.160 20.468 -12.835 1.00 32.24 12 THR B CA 1
ATOM 3957 C C . THR B 1 18 ? 22.557 21.656 -13.584 1.00 30.20 12 THR B C 1
ATOM 3958 O O . THR B 1 18 ? 23.118 22.756 -13.574 1.00 32.80 12 THR B O 1
ATOM 3962 N N . PHE B 1 19 ? 21.411 21.421 -14.219 1.00 25.81 13 PHE B N 1
ATOM 3963 C CA . PHE B 1 19 ? 20.684 22.457 -14.938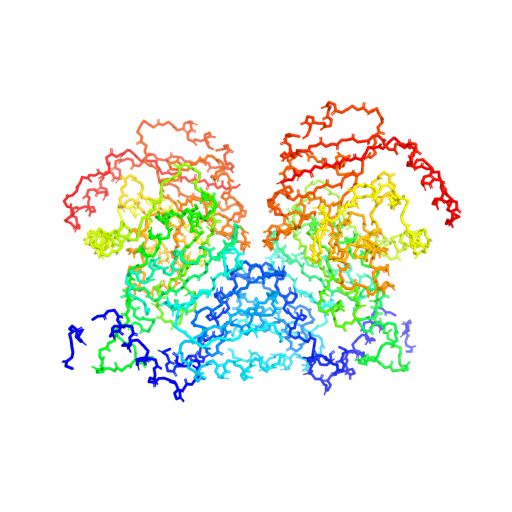 1.00 23.43 13 PHE B CA 1
ATOM 3964 C C . PHE B 1 19 ? 20.433 23.661 -14.052 1.00 24.06 13 PHE B C 1
ATOM 3965 O O . PHE B 1 19 ? 20.816 24.780 -14.388 1.00 26.21 13 PHE B O 1
ATOM 3973 N N . TRP B 1 20 ? 19.795 23.436 -12.912 1.00 22.55 14 TRP B N 1
ATOM 3974 C CA . TRP B 1 20 ? 19.424 24.550 -12.051 1.00 22.88 14 TRP B CA 1
ATOM 3975 C C . TRP B 1 20 ? 20.634 25.177 -11.374 1.00 26.33 14 TRP B C 1
ATOM 3976 O O . TRP B 1 20 ? 20.657 26.385 -11.129 1.00 25.57 14 TRP B O 1
ATOM 3987 N N . ASP B 1 21 ? 21.648 24.359 -11.106 1.00 28.80 15 ASP B N 1
ATOM 3988 C CA . ASP B 1 21 ? 22.912 24.848 -10.567 1.00 31.39 15 ASP B CA 1
ATOM 3989 C C . ASP B 1 21 ? 23.561 25.877 -11.491 1.00 32.68 15 ASP B C 1
ATOM 3990 O O . ASP B 1 21 ? 24.326 26.722 -11.034 1.00 34.51 15 ASP B O 1
ATOM 3995 N N . LYS B 1 22 ? 23.257 25.804 -12.786 1.00 30.14 16 LYS B N 1
ATOM 3996 C CA . LYS B 1 22 ? 23.790 26.773 -13.736 1.00 33.43 16 LYS B CA 1
ATOM 3997 C C . LYS B 1 22 ? 23.303 28.181 -13.407 1.00 32.63 16 LYS B C 1
ATOM 3998 O O . LYS B 1 22 ? 23.947 29.164 -13.762 1.00 35.48 16 LYS B O 1
ATOM 4004 N N . TYR B 1 23 ? 22.174 28.271 -12.708 1.00 28.92 17 TYR B N 1
ATOM 4005 C CA . TYR B 1 23 ? 21.593 29.563 -12.358 1.00 27.45 17 TYR B CA 1
ATOM 4006 C C . TYR B 1 23 ? 21.836 29.916 -10.893 1.00 25.97 17 TYR B C 1
ATOM 4007 O O . TYR B 1 23 ? 21.245 30.851 -10.368 1.00 25.27 17 TYR B O 1
ATOM 4016 N N . SER B 1 24 ? 22.737 29.179 -10.252 1.00 28.05 18 SER B N 1
ATOM 4017 C CA . SER B 1 24 ? 22.979 29.337 -8.818 1.00 27.86 18 SER B CA 1
ATOM 4018 C C . SER B 1 24 ? 23.577 30.693 -8.435 1.00 27.38 18 SER B C 1
ATOM 4019 O O . SER B 1 24 ? 23.252 31.246 -7.382 1.00 26.04 18 SER B O 1
ATOM 4022 N N . ASP B 1 25 ? 24.442 31.235 -9.289 1.00 27.74 19 ASP B N 1
ATOM 4023 C CA . ASP B 1 25 ? 25.086 32.512 -8.992 1.00 32.21 19 ASP B CA 1
ATOM 4024 C C . ASP B 1 25 ? 24.246 33.711 -9.433 1.00 27.41 19 ASP B C 1
ATOM 4025 O O . ASP B 1 25 ? 24.728 34.842 -9.435 1.00 29.01 19 ASP B O 1
ATOM 4030 N N . LYS B 1 26 ? 22.994 33.463 -9.814 1.00 25.75 20 LYS B N 1
ATOM 4031 C CA . LYS B 1 26 ? 22.056 34.554 -10.080 1.00 26.56 20 LYS B CA 1
ATOM 4032 C C . LYS B 1 26 ? 20.714 34.303 -9.412 1.00 23.96 20 LYS B C 1
ATOM 4033 O O . LYS B 1 26 ? 19.742 33.960 -10.080 1.00 20.77 20 LYS B O 1
ATOM 4039 N N . PRO B 1 27 ? 20.670 34.480 -8.083 1.00 25.75 21 PRO B N 1
ATOM 4040 C CA . PRO B 1 27 ? 19.471 34.257 -7.274 1.00 25.59 21 PRO B CA 1
ATOM 4041 C C . PRO B 1 27 ? 18.494 35.419 -7.427 1.00 24.65 21 PRO B C 1
ATOM 4042 O O . PRO B 1 27 ? 18.324 36.224 -6.507 1.00 23.01 21 PRO B O 1
ATOM 4046 N N . ASP B 1 28 ? 17.847 35.492 -8.587 1.00 26.83 22 ASP B N 1
ATOM 4047 C CA . ASP B 1 28 ? 16.951 36.602 -8.890 1.00 28.08 22 ASP B CA 1
ATOM 4048 C C . ASP B 1 28 ? 15.726 36.179 -9.698 1.00 25.99 22 ASP B C 1
ATOM 4049 O O . ASP B 1 28 ? 15.595 35.018 -10.094 1.00 23.48 22 ASP B O 1
ATOM 4054 N N . THR B 1 29 ? 14.839 37.137 -9.946 1.00 24.61 23 THR B N 1
ATOM 4055 C CA . THR B 1 29 ? 13.597 36.866 -10.653 1.00 21.48 23 THR B CA 1
ATOM 4056 C C . THR B 1 29 ? 13.843 36.442 -12.095 1.00 21.48 23 THR B C 1
ATOM 4057 O O . THR B 1 29 ? 13.076 35.653 -12.644 1.00 21.28 23 THR B O 1
ATOM 4061 N N . ASN B 1 30 ? 14.902 36.962 -12.711 1.00 21.55 24 ASN B N 1
ATOM 4062 C CA . ASN B 1 30 ? 15.264 36.506 -14.049 1.00 21.67 24 ASN B CA 1
ATOM 4063 C C . ASN B 1 30 ? 15.464 34.991 -14.094 1.00 21.58 24 ASN B C 1
ATOM 4064 O O . ASN B 1 30 ? 14.991 34.325 -15.006 1.00 24.53 24 ASN B O 1
ATOM 4069 N N . SER B 1 31 ? 16.146 34.453 -13.088 1.00 18.63 25 SER B N 1
ATOM 4070 C CA . SER B 1 31 ? 16.411 33.021 -13.020 1.00 18.05 25 SER B CA 1
ATOM 4071 C C . SER B 1 31 ? 15.167 32.204 -12.673 1.00 19.60 25 SER B C 1
ATOM 4072 O O . SER B 1 31 ? 14.969 31.106 -13.197 1.00 20.06 25 SER B O 1
ATOM 4091 N N . LEU B 1 34 ? 13.156 32.097 -15.757 1.00 20.11 28 LEU B N 1
ATOM 4092 C CA . LEU B 1 34 ? 14.006 31.854 -16.931 1.00 24.33 28 LEU B CA 1
ATOM 4093 C C . LEU B 1 34 ? 13.747 32.890 -18.029 1.00 27.12 28 LEU B C 1
ATOM 4094 O O . LEU B 1 34 ? 13.646 32.561 -19.212 1.00 26.56 28 LEU B O 1
ATOM 4099 N N . ASN B 1 35 ? 13.644 34.149 -17.610 1.00 29.60 29 ASN B N 1
ATOM 4100 C CA . ASN B 1 35 ? 13.207 35.233 -18.478 1.00 28.73 29 ASN B CA 1
ATOM 4101 C C . ASN B 1 35 ? 14.046 36.481 -18.247 1.00 27.50 29 ASN B C 1
ATOM 4102 O O . ASN B 1 35 ? 14.196 36.924 -17.115 1.00 26.38 29 ASN B O 1
ATOM 4107 N N . GLN B 1 36 ? 14.596 37.038 -19.322 1.00 31.42 30 GLN B N 1
ATOM 4108 C CA . GLN B 1 36 ? 15.417 38.246 -19.235 1.00 34.64 30 GLN B CA 1
ATOM 4109 C C . GLN B 1 36 ? 14.568 39.443 -18.820 1.00 37.11 30 GLN B C 1
ATOM 4110 O O . GLN B 1 36 ? 15.069 40.400 -18.233 1.00 41.28 30 GLN B O 1
ATOM 4116 N N . THR B 1 37 ? 13.278 39.378 -19.136 1.00 34.68 31 THR B N 1
ATOM 4117 C CA . THR B 1 37 ? 12.347 40.460 -18.836 1.00 36.27 31 THR B CA 1
ATOM 4118 C C . THR B 1 37 ? 11.462 40.121 -17.644 1.00 32.81 31 THR B C 1
ATOM 4119 O O . THR B 1 37 ? 10.296 40.506 -17.607 1.00 34.83 31 THR B O 1
ATOM 4123 N N . ALA B 1 38 ? 12.017 39.399 -16.674 1.00 29.67 32 ALA B N 1
ATOM 4124 C CA . ALA B 1 38 ? 11.234 38.927 -15.538 1.00 24.38 32 ALA B CA 1
ATOM 4125 C C . ALA B 1 38 ? 10.507 40.066 -14.830 1.00 27.14 32 ALA B C 1
ATOM 4126 O O . ALA B 1 38 ? 9.327 39.950 -14.514 1.00 25.65 32 ALA B O 1
ATOM 4128 N N . GLN B 1 39 ? 11.200 41.179 -14.612 1.00 31.64 33 GLN B N 1
ATOM 4129 C CA . GLN B 1 39 ? 10.622 42.286 -13.849 1.00 35.08 33 GLN B CA 1
ATOM 4130 C C . GLN B 1 39 ? 9.408 42.966 -14.484 1.00 33.90 33 GLN B C 1
ATOM 4131 O O . GLN B 1 39 ? 8.702 43.714 -13.813 1.00 33.38 33 GLN B O 1
ATOM 4137 N N . ASP B 1 40 ? 9.169 42.720 -15.769 1.00 34.62 34 ASP B N 1
ATOM 4138 C CA . ASP B 1 40 ? 7.962 43.224 -16.424 1.00 35.83 34 ASP B CA 1
ATOM 4139 C C . ASP B 1 40 ? 6.893 42.151 -16.456 1.00 31.29 34 ASP B C 1
ATOM 4140 O O . ASP B 1 40 ? 5.837 42.327 -17.061 1.00 32.02 34 ASP B O 1
ATOM 4145 N N . LEU B 1 41 ? 7.189 41.035 -15.803 1.00 22.06 35 LEU B N 1
ATOM 4146 C CA . LEU B 1 41 ? 6.274 39.908 -15.719 1.00 21.10 35 LEU B CA 1
ATOM 4147 C C . LEU B 1 41 ? 6.061 39.482 -14.282 1.00 20.10 35 LEU B C 1
ATOM 4148 O O . LEU B 1 41 ? 5.041 38.884 -13.953 1.00 20.79 35 LEU B O 1
ATOM 4153 N N . GLU B 1 42 ? 7.035 39.780 -13.430 1.00 20.04 36 GLU B N 1
ATOM 4154 C CA . GLU B 1 42 ? 7.115 39.155 -12.109 1.00 19.90 36 GLU B CA 1
ATOM 4155 C C . GLU B 1 42 ? 5.899 39.421 -11.229 1.00 21.20 36 GLU B C 1
ATOM 4156 O O . GLU B 1 42 ? 5.257 38.486 -10.750 1.00 21.34 36 GLU B O 1
ATOM 4162 N N . ALA B 1 43 ? 5.588 40.691 -11.009 1.00 19.31 37 ALA B N 1
ATOM 4163 C CA . ALA B 1 43 ? 4.530 41.039 -10.069 1.00 17.77 37 ALA B CA 1
ATOM 4164 C C . ALA B 1 43 ? 3.141 40.574 -10.517 1.00 16.62 37 ALA B C 1
ATOM 4165 O O . ALA B 1 43 ? 2.347 40.099 -9.705 1.00 17.73 37 ALA B O 1
ATOM 4167 N N . SER B 1 44 ? 2.842 40.723 -11.801 1.00 16.81 38 SER B N 1
ATOM 4168 C CA . SER B 1 44 ? 1.518 40.375 -12.296 1.00 15.03 38 SER B CA 1
ATOM 4169 C C . SER B 1 44 ? 1.305 38.864 -12.306 1.00 15.62 38 SER B C 1
ATOM 4170 O O . SER B 1 44 ? 0.233 38.375 -11.960 1.00 13.34 38 SER B O 1
ATOM 4173 N N . ASP B 1 45 ? 2.330 38.125 -12.719 1.00 15.62 39 ASP B N 1
ATOM 4174 C CA . ASP B 1 45 ? 2.269 36.667 -12.693 1.00 15.20 39 ASP B CA 1
ATOM 4175 C C . ASP B 1 45 ? 2.051 36.183 -11.266 1.00 13.58 39 ASP B C 1
ATOM 4176 O O . ASP B 1 45 ? 1.231 35.303 -11.008 1.00 12.00 39 ASP B O 1
ATOM 4181 N N . ARG B 1 46 ? 2.790 36.777 -10.339 1.00 12.32 40 ARG B N 1
ATOM 4182 C CA . ARG B 1 46 ? 2.671 36.427 -8.934 1.00 12.29 40 ARG B CA 1
ATOM 4183 C C . ARG B 1 46 ? 1.242 36.672 -8.452 1.00 12.59 40 ARG B C 1
ATOM 4184 O O . ARG B 1 46 ? 0.660 35.821 -7.781 1.00 14.04 40 ARG B O 1
ATOM 4192 N N . ALA B 1 47 ? 0.668 37.812 -8.831 1.00 12.83 41 ALA B N 1
ATOM 4193 C CA . ALA B 1 47 ? -0.711 38.123 -8.464 1.00 15.37 41 ALA B CA 1
ATOM 4194 C C . ALA B 1 47 ? -1.705 37.145 -9.099 1.00 18.78 41 ALA B C 1
ATOM 4195 O O . ALA B 1 47 ? -2.661 36.712 -8.447 1.00 17.54 41 ALA B O 1
ATOM 4197 N N . ASP B 1 48 ? -1.482 36.802 -10.363 1.00 15.88 42 ASP B N 1
ATOM 4198 C CA . ASP B 1 48 ? -2.345 35.844 -11.051 1.00 14.95 42 ASP B CA 1
ATOM 4199 C C . ASP B 1 48 ? -2.449 34.562 -10.240 1.00 15.39 42 ASP B C 1
ATOM 4200 O O . ASP B 1 48 ? -3.536 34.057 -9.993 1.00 16.33 42 ASP B O 1
ATOM 4205 N N . ILE B 1 49 ? -1.300 34.047 -9.825 1.00 13.67 43 ILE B N 1
ATOM 4206 C CA . ILE B 1 49 ? -1.245 32.792 -9.093 1.00 10.13 43 ILE B CA 1
ATOM 4207 C C . ILE B 1 49 ? -1.836 32.929 -7.694 1.00 13.34 43 ILE B C 1
ATOM 4208 O O . ILE B 1 49 ? -2.719 32.166 -7.302 1.00 14.17 43 ILE B O 1
ATOM 4213 N N . LEU B 1 50 ? -1.351 33.909 -6.941 1.00 14.38 44 LEU B N 1
ATOM 4214 C CA . LEU B 1 50 ? -1.770 34.073 -5.556 1.00 16.93 44 LEU B CA 1
ATOM 4215 C C . LEU B 1 50 ? -3.269 34.296 -5.422 1.00 15.63 44 LEU B C 1
ATOM 4216 O O . LEU B 1 50 ? -3.905 33.742 -4.531 1.00 16.22 44 LEU B O 1
ATOM 4221 N N . SER B 1 51 ? -3.837 35.090 -6.322 1.00 15.12 45 SER B N 1
ATOM 4222 C CA . SER B 1 51 ? -5.253 35.422 -6.228 1.00 16.08 45 SER B CA 1
ATOM 4223 C C . SER B 1 51 ? -6.169 34.220 -6.464 1.00 15.17 45 SER B C 1
ATOM 4224 O O . SER B 1 51 ? -7.343 34.269 -6.122 1.00 19.58 45 SER B O 1
ATOM 4227 N N . SER B 1 52 ? -5.633 33.137 -7.024 1.00 14.42 46 SER B N 1
ATOM 4228 C CA . SER B 1 52 ? -6.439 31.946 -7.300 1.00 16.49 46 SER B CA 1
ATOM 4229 C C . SER B 1 52 ? -6.518 30.981 -6.126 1.00 15.60 46 SER B C 1
ATOM 4230 O O . SER B 1 52 ? -7.275 30.018 -6.166 1.00 15.52 46 SER B O 1
ATOM 4233 N N . LEU B 1 53 ? -5.726 31.232 -5.090 1.00 16.40 47 LEU B N 1
ATOM 4234 C CA . LEU B 1 53 ? -5.635 30.319 -3.953 1.00 13.36 47 LEU B CA 1
ATOM 4235 C C . LEU B 1 53 ? -6.746 30.552 -2.932 1.00 13.59 47 LEU B C 1
ATOM 4236 O O . LEU B 1 53 ? -7.313 31.646 -2.859 1.00 15.68 47 LEU B O 1
ATOM 4241 N N . PRO B 1 54 ? -7.050 29.525 -2.124 1.00 14.83 48 PRO B N 1
ATOM 4242 C CA . PRO B 1 54 ? -7.955 29.750 -0.995 1.00 13.45 48 PRO B CA 1
ATOM 4243 C C . PRO B 1 54 ? -7.325 30.709 0.009 1.00 16.12 48 PRO B C 1
ATOM 4244 O O . PRO B 1 54 ? -6.106 30.863 0.033 1.00 16.72 48 PRO B O 1
ATOM 4248 N N . HIS B 1 55 ? -8.145 31.359 0.824 1.00 17.14 49 HIS B N 1
ATOM 4249 C CA . HIS B 1 55 ? -7.610 32.167 1.909 1.00 16.69 49 HIS B CA 1
ATOM 4250 C C . HIS B 1 55 ? -6.850 31.256 2.871 1.00 19.90 49 HIS B C 1
ATOM 4251 O O . HIS B 1 55 ? -7.250 30.111 3.096 1.00 19.87 49 HIS B O 1
ATOM 4258 N N . LEU B 1 56 ? -5.761 31.763 3.444 1.00 19.36 50 LEU B N 1
ATOM 4259 C CA . LEU B 1 56 ? -4.807 30.898 4.144 1.00 17.79 50 LEU B CA 1
ATOM 4260 C C . LEU B 1 56 ? -4.780 31.015 5.672 1.00 15.14 50 LEU B C 1
ATOM 4261 O O . LEU B 1 56 ? -3.952 30.382 6.329 1.00 16.38 50 LEU B O 1
ATOM 4266 N N . THR B 1 57 ? -5.693 31.805 6.230 1.00 18.11 51 THR B N 1
ATOM 4267 C CA . THR B 1 57 ? -5.731 32.042 7.679 1.00 17.51 51 THR B CA 1
ATOM 4268 C C . THR B 1 57 ? -5.739 30.742 8.503 1.00 17.82 51 THR B C 1
ATOM 4269 O O . THR B 1 57 ? -6.571 29.857 8.284 1.00 17.73 51 THR B O 1
ATOM 4273 N N . ASN B 1 58 ? -4.793 30.642 9.438 1.00 15.29 52 ASN B N 1
ATOM 4274 C CA . ASN B 1 58 ? -4.618 29.465 10.290 1.00 15.69 52 ASN B CA 1
ATOM 4275 C C . ASN B 1 58 ? -4.200 28.195 9.558 1.00 17.10 52 ASN B C 1
ATOM 4276 O O . ASN B 1 58 ? -4.141 27.122 10.161 1.00 18.17 52 ASN B O 1
ATOM 4281 N N . LYS B 1 59 ? -3.897 28.321 8.270 1.00 16.90 53 LYS B N 1
ATOM 4282 C CA . LYS B 1 59 ? -3.518 27.171 7.461 1.00 16.10 53 LYS B CA 1
ATOM 4283 C C . LYS B 1 59 ? -2.002 26.935 7.402 1.00 16.65 53 LYS B C 1
ATOM 4284 O O . LYS B 1 59 ? -1.210 27.881 7.442 1.00 17.52 53 LYS B O 1
ATOM 4290 N N . ASP B 1 60 ? -1.616 25.663 7.299 1.00 15.26 54 ASP B N 1
ATOM 4291 C CA . ASP B 1 60 ? -0.217 25.271 7.125 1.00 15.81 54 ASP B CA 1
ATOM 4292 C C . ASP B 1 60 ? 0.070 24.996 5.648 1.00 16.12 54 ASP B C 1
ATOM 4293 O O . ASP B 1 60 ? -0.652 24.242 5.003 1.00 18.23 54 ASP B O 1
ATOM 4298 N N . VAL B 1 61 ? 1.142 25.590 5.139 1.00 13.79 55 VAL B N 1
ATOM 4299 C CA . VAL B 1 61 ? 1.445 25.572 3.718 1.00 14.25 55 VAL B CA 1
ATOM 4300 C C . VAL B 1 61 ? 2.857 25.070 3.485 1.00 16.52 55 VAL B C 1
ATOM 4301 O O . VAL B 1 61 ? 3.771 25.433 4.215 1.00 19.80 55 VAL B O 1
ATOM 4305 N N . VAL B 1 62 ? 3.051 24.242 2.465 1.00 16.14 56 VAL B N 1
ATOM 4306 C CA . VAL B 1 62 ? 4.407 23.997 2.001 1.00 17.81 56 VAL B CA 1
ATOM 4307 C C . VAL B 1 62 ? 4.593 24.508 0.570 1.00 18.45 56 VAL B C 1
ATOM 4308 O O . VAL B 1 62 ? 3.752 24.277 -0.300 1.00 17.26 56 VAL B O 1
ATOM 4312 N N . ASP B 1 63 ? 5.686 25.235 0.358 1.00 15.03 57 ASP B N 1
ATOM 4313 C CA . ASP B 1 63 ? 6.039 25.785 -0.944 1.00 15.42 57 ASP B CA 1
ATOM 4314 C C . ASP B 1 63 ? 7.220 24.959 -1.421 1.00 15.98 57 ASP B C 1
ATOM 4315 O O . ASP B 1 63 ? 8.355 25.193 -1.003 1.00 16.05 57 ASP B O 1
ATOM 4320 N N . ILE B 1 64 ? 6.947 23.967 -2.265 1.00 16.34 58 ILE B N 1
ATOM 4321 C CA . ILE B 1 64 ? 7.988 23.061 -2.742 1.00 17.69 58 ILE B CA 1
ATOM 4322 C C . ILE B 1 64 ? 8.596 23.573 -4.041 1.00 17.03 58 ILE B C 1
ATOM 4323 O O . ILE B 1 64 ? 7.878 23.856 -4.995 1.00 17.59 58 ILE B O 1
ATOM 4328 N N . GLY B 1 65 ? 9.920 23.694 -4.072 1.00 16.95 59 GLY B N 1
ATOM 4329 C CA . GLY B 1 65 ? 10.600 24.299 -5.206 1.00 17.18 59 GLY B CA 1
ATOM 4330 C C . GLY B 1 65 ? 10.467 25.808 -5.166 1.00 17.23 59 GLY B C 1
ATOM 4331 O O . GLY B 1 65 ? 10.250 26.456 -6.187 1.00 19.06 59 GLY B O 1
ATOM 4332 N N . ALA B 1 66 ? 10.620 26.369 -3.971 1.00 17.62 60 ALA B N 1
ATOM 4333 C CA . ALA B 1 66 ? 10.303 27.775 -3.721 1.00 19.85 60 ALA B CA 1
ATOM 4334 C C . ALA B 1 66 ? 11.265 28.786 -4.347 1.00 18.67 60 ALA B C 1
ATOM 4335 O O . ALA B 1 66 ? 10.903 29.948 -4.521 1.00 18.97 60 ALA B O 1
ATOM 4337 N N . GLY B 1 67 ? 12.488 28.361 -4.658 1.00 20.37 61 GLY B N 1
ATOM 4338 C CA . GLY B 1 67 ? 13.483 29.264 -5.213 1.00 19.07 61 GLY B CA 1
ATOM 4339 C C . GLY B 1 67 ? 13.837 30.358 -4.219 1.00 19.36 61 GLY B C 1
ATOM 4340 O O . GLY B 1 67 ? 14.046 30.081 -3.040 1.00 21.25 61 GLY B O 1
ATOM 4341 N N . ILE B 1 68 ? 13.888 31.604 -4.681 1.00 17.30 62 ILE B N 1
ATOM 4342 C CA . ILE B 1 68 ? 14.223 32.712 -3.794 1.00 17.18 62 ILE B CA 1
ATOM 4343 C C . ILE B 1 68 ? 13.026 33.202 -2.973 1.00 19.94 62 ILE B C 1
ATOM 4344 O O . ILE B 1 68 ? 13.117 34.210 -2.266 1.00 22.09 62 ILE B O 1
ATOM 4349 N N . GLY B 1 69 ? 11.904 32.496 -3.073 1.00 17.38 63 GLY B N 1
ATOM 4350 C CA . GLY B 1 69 ? 10.764 32.768 -2.217 1.00 17.15 63 GLY B CA 1
ATOM 4351 C C . GLY B 1 69 ? 9.772 33.774 -2.763 1.00 17.53 63 GLY B C 1
ATOM 4352 O O . GLY B 1 69 ? 9.102 34.464 -1.991 1.00 18.54 63 GLY B O 1
ATOM 4353 N N . ARG B 1 70 ? 9.670 33.860 -4.088 1.00 16.42 64 ARG B N 1
ATOM 4354 C CA . ARG B 1 70 ? 8.726 34.770 -4.733 1.00 13.19 64 ARG B CA 1
ATOM 4355 C C . ARG B 1 70 ? 7.321 34.611 -4.139 1.00 16.84 64 ARG B C 1
ATOM 4356 O O . ARG B 1 70 ? 6.683 35.588 -3.761 1.00 18.21 64 ARG B O 1
ATOM 4364 N N . PHE B 1 71 ? 6.866 33.370 -4.008 1.00 13.33 65 PHE B N 1
ATOM 4365 C CA . PHE B 1 71 ? 5.550 33.102 -3.437 1.00 14.30 65 PHE B CA 1
ATOM 4366 C C . PHE B 1 71 ? 5.550 32.928 -1.910 1.00 14.76 65 PHE B C 1
ATOM 4367 O O . PHE B 1 71 ? 4.611 33.353 -1.237 1.00 15.55 65 PHE B O 1
ATOM 4375 N N . THR B 1 72 ? 6.596 32.306 -1.371 1.00 13.91 66 THR B N 1
ATOM 4376 C CA . THR B 1 72 ? 6.719 32.107 0.075 1.00 12.23 66 THR B CA 1
ATOM 4377 C C . THR B 1 72 ? 6.542 33.414 0.845 1.00 14.51 66 THR B C 1
ATOM 4378 O O . THR B 1 72 ? 5.866 33.454 1.867 1.00 15.13 66 THR B O 1
ATOM 4382 N N . THR B 1 73 ? 7.135 34.486 0.332 1.00 17.11 67 THR B N 1
ATOM 4383 C CA . THR B 1 73 ? 7.014 35.804 0.933 1.00 17.51 67 THR B CA 1
ATOM 4384 C C . THR B 1 73 ? 5.553 36.185 1.168 1.00 19.27 67 THR B C 1
ATOM 4385 O O . THR B 1 73 ? 5.196 36.649 2.249 1.00 23.37 67 THR B O 1
ATOM 4389 N N . VAL B 1 74 ? 4.701 35.964 0.176 1.00 17.76 68 VAL B N 1
ATOM 4390 C CA . VAL B 1 74 ? 3.314 36.387 0.290 1.00 15.78 68 VAL B CA 1
ATOM 4391 C C . VAL B 1 74 ? 2.463 35.362 1.027 1.00 13.31 68 VAL B C 1
ATOM 4392 O O . VAL B 1 74 ? 1.618 35.724 1.839 1.00 14.25 68 VAL B O 1
ATOM 4396 N N . LEU B 1 75 ? 2.692 34.084 0.752 1.00 14.59 69 LEU B N 1
ATOM 4397 C CA . LEU B 1 75 ? 1.963 33.024 1.442 1.00 15.36 69 LEU B CA 1
ATOM 4398 C C . LEU B 1 75 ? 2.079 33.191 2.958 1.00 16.75 69 LEU B C 1
ATOM 4399 O O . LEU B 1 75 ? 1.097 33.081 3.690 1.00 17.01 69 LEU B O 1
ATOM 4404 N N . ALA B 1 76 ? 3.289 33.493 3.411 1.00 17.22 70 ALA B N 1
ATOM 4405 C CA . ALA B 1 76 ? 3.573 33.624 4.831 1.00 16.54 70 ALA B CA 1
ATOM 4406 C C . ALA B 1 76 ? 2.877 34.822 5.465 1.00 16.49 70 ALA B C 1
ATOM 4407 O O . ALA B 1 76 ? 2.750 34.893 6.682 1.00 15.63 70 ALA B O 1
ATOM 4409 N N . GLU B 1 77 ? 2.443 35.772 4.648 1.00 16.13 71 GLU B N 1
ATOM 4410 C CA . GLU B 1 77 ? 1.784 36.966 5.164 1.00 18.89 71 GLU B CA 1
ATOM 4411 C C . GLU B 1 77 ? 0.393 36.661 5.711 1.00 18.66 71 GLU B C 1
ATOM 4412 O O . GLU B 1 77 ? -0.127 37.403 6.538 1.00 20.36 71 GLU B O 1
ATOM 4418 N N . THR B 1 78 ? -0.207 35.564 5.259 1.00 17.87 72 THR B N 1
ATOM 4419 C CA . THR B 1 78 ? -1.522 35.167 5.760 1.00 17.75 72 THR B CA 1
ATOM 4420 C C . THR B 1 78 ? -1.568 33.759 6.358 1.00 17.93 72 THR B C 1
ATOM 4421 O O . THR B 1 78 ? -2.422 33.476 7.201 1.00 19.68 72 THR B O 1
ATOM 4425 N N . ALA B 1 79 ? -0.664 32.878 5.920 1.00 16.27 73 ALA B N 1
ATOM 4426 C CA . ALA B 1 79 ? -0.638 31.494 6.409 1.00 15.36 73 ALA B CA 1
ATOM 4427 C C . ALA B 1 79 ? -0.245 31.446 7.875 1.00 15.56 73 ALA B C 1
ATOM 4428 O O . ALA B 1 79 ? 0.379 32.379 8.375 1.00 17.64 73 ALA B O 1
ATOM 4430 N N . ARG B 1 80 ? -0.592 30.368 8.571 1.00 16.19 74 ARG B N 1
ATOM 4431 C CA . ARG B 1 80 ? -0.050 30.174 9.914 1.00 15.66 74 ARG B CA 1
ATOM 4432 C C . ARG B 1 80 ? 1.450 29.941 9.826 1.00 15.85 74 ARG B C 1
ATOM 4433 O O . ARG B 1 80 ? 2.222 30.550 10.551 1.00 17.51 74 ARG B O 1
ATOM 4441 N N . TRP B 1 81 ? 1.848 29.063 8.915 1.00 16.80 75 TRP B N 1
ATOM 4442 C CA . TRP B 1 81 ? 3.231 28.626 8.820 1.00 15.74 75 TRP B CA 1
ATOM 4443 C C . TRP B 1 81 ? 3.511 28.140 7.408 1.00 14.69 75 TRP B C 1
ATOM 4444 O O . TRP B 1 81 ? 2.669 27.492 6.794 1.00 15.37 75 TRP B O 1
ATOM 4455 N N . VAL B 1 82 ? 4.691 28.467 6.894 1.00 13.12 76 VAL B N 1
ATOM 4456 C CA . VAL B 1 82 ? 5.092 28.034 5.558 1.00 15.32 76 VAL B CA 1
ATOM 4457 C C . VAL B 1 82 ? 6.431 27.310 5.611 1.00 18.60 76 VAL B C 1
ATOM 4458 O O . VAL B 1 82 ? 7.401 27.837 6.155 1.00 18.38 76 VAL B O 1
ATOM 4462 N N . LEU B 1 83 ? 6.480 26.102 5.060 1.00 16.32 77 LEU B N 1
ATOM 4463 C CA . LEU B 1 83 ? 7.752 25.446 4.795 1.00 15.48 77 LEU B CA 1
ATOM 4464 C C . LEU B 1 83 ? 8.140 25.798 3.372 1.00 16.48 77 LEU B C 1
ATOM 4465 O O . LEU B 1 83 ? 7.348 25.628 2.446 1.00 17.75 77 LEU B O 1
ATOM 4470 N N . SER B 1 84 ? 9.355 26.301 3.200 1.00 15.96 78 SER B N 1
ATOM 4471 C CA . SER B 1 84 ? 9.822 26.760 1.902 1.00 16.15 78 SER B CA 1
ATOM 4472 C C . SER B 1 84 ? 11.051 25.940 1.495 1.00 18.74 78 SER B C 1
ATOM 4473 O O . SER B 1 84 ? 12.122 26.076 2.092 1.00 21.16 78 SER B O 1
ATOM 4476 N N . THR B 1 85 ? 10.897 25.077 0.492 1.00 18.84 79 THR B N 1
ATOM 4477 C CA . THR B 1 85 ? 11.974 24.163 0.106 1.00 19.25 79 THR B CA 1
ATOM 4478 C C . THR B 1 85 ? 12.527 24.414 -1.302 1.00 21.36 79 THR B C 1
ATOM 4479 O O . THR B 1 85 ? 11.839 24.955 -2.174 1.00 21.13 79 THR B O 1
ATOM 4483 N N . ASP B 1 86 ? 13.779 24.007 -1.511 1.00 19.96 80 ASP B N 1
ATOM 4484 C CA . ASP B 1 86 ? 14.406 24.036 -2.828 1.00 19.81 80 ASP B CA 1
ATOM 4485 C C . ASP B 1 86 ? 15.666 23.198 -2.772 1.00 20.00 80 ASP B C 1
ATOM 4486 O O . ASP B 1 86 ? 16.177 22.921 -1.686 1.00 17.88 80 ASP B O 1
ATOM 4491 N N . PHE B 1 87 ? 16.184 22.795 -3.929 1.00 21.61 81 PHE B N 1
ATOM 4492 C CA . PHE B 1 87 ? 17.441 22.043 -3.922 1.00 22.34 81 PHE B CA 1
ATOM 4493 C C . PHE B 1 87 ? 18.687 22.879 -4.238 1.00 22.83 81 PHE B C 1
ATOM 4494 O O . PHE B 1 87 ? 19.805 22.374 -4.188 1.00 27.24 81 PHE B O 1
ATOM 4502 N N . ILE B 1 88 ? 18.490 24.162 -4.532 1.00 20.16 82 ILE B N 1
ATOM 4503 C CA . ILE B 1 88 ? 19.619 25.063 -4.730 1.00 20.21 82 ILE B CA 1
ATOM 4504 C C . ILE B 1 88 ? 19.850 25.922 -3.492 1.00 19.80 82 ILE B C 1
ATOM 4505 O O . ILE B 1 88 ? 19.022 26.768 -3.152 1.00 19.81 82 ILE B O 1
ATOM 4510 N N . GLU B 1 89 ? 20.980 25.692 -2.825 1.00 21.98 83 GLU B N 1
ATOM 4511 C CA . GLU B 1 89 ? 21.308 26.374 -1.577 1.00 21.91 83 GLU B CA 1
ATOM 4512 C C . GLU B 1 89 ? 21.314 27.891 -1.726 1.00 21.91 83 GLU B C 1
ATOM 4513 O O . GLU B 1 89 ? 20.763 28.605 -0.892 1.00 20.87 83 GLU B O 1
ATOM 4519 N N . SER B 1 90 ? 21.922 28.385 -2.797 1.00 24.17 84 SER B N 1
ATOM 4520 C CA . SER B 1 90 ? 21.972 29.826 -3.024 1.00 26.69 84 SER B CA 1
ATOM 4521 C C . SER B 1 90 ? 20.577 30.440 -3.159 1.00 24.23 84 SER B C 1
ATOM 4522 O O . SER B 1 90 ? 20.376 31.602 -2.822 1.00 24.55 84 SER B O 1
ATOM 4525 N N . PHE B 1 91 ? 19.617 29.660 -3.648 1.00 22.74 85 PHE B N 1
ATOM 4526 C CA . PHE B 1 91 ? 18.241 30.138 -3.780 1.00 19.08 85 PHE B CA 1
ATOM 4527 C C . PHE B 1 91 ? 17.577 30.250 -2.419 1.00 20.55 85 PHE B C 1
ATOM 4528 O O . PHE B 1 91 ? 16.941 31.257 -2.116 1.00 20.90 85 PHE B O 1
ATOM 4536 N N . ILE B 1 92 ? 17.723 29.212 -1.599 1.00 22.64 86 ILE B N 1
ATOM 4537 C CA . ILE B 1 92 ? 17.153 29.221 -0.256 1.00 21.38 86 ILE B CA 1
ATOM 4538 C C . ILE B 1 92 ? 17.816 30.287 0.616 1.00 20.30 86 ILE B C 1
ATOM 4539 O O . ILE B 1 92 ? 17.152 30.939 1.424 1.00 21.22 86 ILE B O 1
ATOM 4544 N N . GLU B 1 93 ? 19.121 30.482 0.449 1.00 21.34 87 GLU B N 1
ATOM 4545 C CA . GLU B 1 93 ? 19.795 31.542 1.193 1.00 23.17 87 GLU B CA 1
ATOM 4546 C C . GLU B 1 93 ? 19.215 32.916 0.852 1.00 24.08 87 GLU B C 1
ATOM 4547 O O . GLU B 1 93 ? 19.035 33.754 1.732 1.00 24.72 87 GLU B O 1
ATOM 4553 N N . LYS B 1 94 ? 18.903 33.131 -0.421 1.00 23.02 88 LYS B N 1
ATOM 4554 C CA . LYS B 1 94 ? 18.271 34.378 -0.850 1.00 22.65 88 LYS B CA 1
ATOM 4555 C C . LYS B 1 94 ? 16.856 34.494 -0.277 1.00 21.03 88 LYS B C 1
ATOM 4556 O O . LYS B 1 94 ? 16.445 35.560 0.169 1.00 24.38 88 LYS B O 1
ATOM 4562 N N . ASN B 1 95 ? 16.127 33.384 -0.304 1.00 18.25 89 ASN B N 1
ATOM 4563 C CA . ASN B 1 95 ? 14.811 33.253 0.328 1.00 18.35 89 ASN B CA 1
ATOM 4564 C C . ASN B 1 95 ? 14.859 33.739 1.783 1.00 19.77 89 ASN B C 1
ATOM 4565 O O . ASN B 1 95 ? 14.080 34.610 2.190 1.00 19.67 89 ASN B O 1
ATOM 4570 N N . GLN B 1 96 ? 15.786 33.180 2.559 1.00 21.56 90 GLN B N 1
ATOM 4571 C CA . GLN B 1 96 ? 15.967 33.566 3.962 1.00 20.23 90 GLN B CA 1
ATOM 4572 C C . GLN B 1 96 ? 16.274 35.048 4.118 1.00 21.04 90 GLN B C 1
ATOM 4573 O O . GLN B 1 96 ? 15.678 35.727 4.947 1.00 21.39 90 GLN B O 1
ATOM 4579 N N . GLU B 1 97 ? 17.221 35.533 3.323 1.00 25.43 91 GLU B N 1
ATOM 4580 C CA . GLU B 1 97 ? 17.568 36.950 3.276 1.00 26.97 91 GLU B CA 1
ATOM 4581 C C . GLU B 1 97 ? 16.324 37.8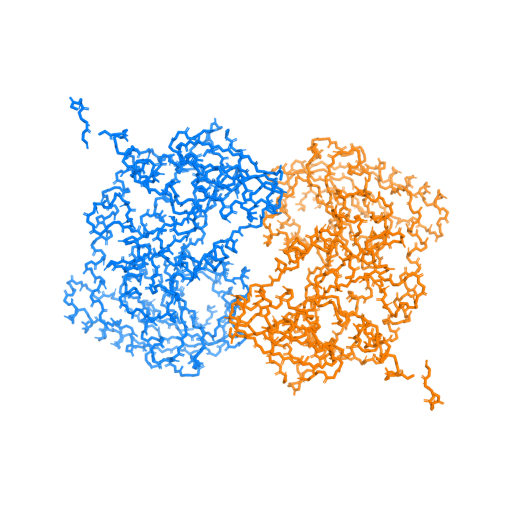20 3.048 1.00 26.01 91 GLU B C 1
ATOM 4582 O O . GLU B 1 97 ? 16.033 38.715 3.845 1.00 27.23 91 GLU B O 1
ATOM 4588 N N . ARG B 1 98 ? 15.580 37.535 1.979 1.00 19.42 92 ARG B N 1
ATOM 4589 C CA . ARG B 1 98 ? 14.395 38.318 1.628 1.00 19.69 92 ARG B CA 1
ATOM 4590 C C . ARG B 1 98 ? 13.337 38.300 2.727 1.00 20.31 92 ARG B C 1
ATOM 4591 O O . ARG B 1 98 ? 12.563 39.243 2.866 1.00 23.64 92 ARG B O 1
ATOM 4599 N N . ASN B 1 99 ? 13.307 37.226 3.506 1.00 18.36 93 ASN B N 1
ATOM 4600 C CA . ASN B 1 99 ? 12.228 37.013 4.466 1.00 18.89 93 ASN B CA 1
ATOM 4601 C C . ASN B 1 99 ? 12.669 36.961 5.925 1.00 21.60 93 ASN B C 1
ATOM 4602 O O . ASN B 1 99 ? 11.967 36.407 6.771 1.00 22.72 93 ASN B O 1
ATOM 4607 N N . ALA B 1 100 ? 13.823 37.560 6.214 1.00 23.32 94 ALA B N 1
ATOM 4608 C CA . ALA B 1 100 ? 14.408 37.529 7.551 1.00 25.17 94 ALA B CA 1
ATOM 4609 C C . ALA B 1 100 ? 13.533 38.214 8.594 1.00 26.31 94 ALA B C 1
ATOM 4610 O O . ALA B 1 100 ? 13.612 37.914 9.780 1.00 26.56 94 ALA B O 1
ATOM 4612 N N . HIS B 1 101 ? 12.693 39.136 8.149 1.00 26.19 95 HIS B N 1
ATOM 4613 C CA . HIS B 1 101 ? 11.841 39.870 9.073 1.00 28.90 95 HIS B CA 1
ATOM 4614 C C . HIS B 1 101 ? 10.565 39.095 9.373 1.00 25.66 95 HIS B C 1
ATOM 4615 O O . HIS B 1 101 ? 9.801 39.470 10.261 1.00 25.66 95 HIS B O 1
ATOM 4630 N N . GLY B 1 103 ? 8.609 35.649 10.632 1.00 19.15 97 GLY B N 1
ATOM 4631 C CA . GLY B 1 103 ? 8.932 34.671 11.654 1.00 19.58 97 GLY B CA 1
ATOM 4632 C C . GLY B 1 103 ? 8.210 33.338 11.553 1.00 20.17 97 GLY B C 1
ATOM 4633 O O . GLY B 1 103 ? 8.427 32.453 12.379 1.00 20.37 97 GLY B O 1
ATOM 4634 N N . ASN B 1 104 ? 7.358 33.177 10.549 1.00 16.52 98 ASN B N 1
ATOM 4635 C CA . ASN B 1 104 ? 6.562 31.955 10.437 1.00 15.32 98 ASN B CA 1
ATOM 4636 C C . ASN B 1 104 ? 6.951 31.089 9.247 1.00 16.54 98 ASN B C 1
ATOM 4637 O O . ASN B 1 104 ? 6.119 30.387 8.681 1.00 15.72 98 ASN B O 1
ATOM 4642 N N . ILE B 1 105 ? 8.223 31.138 8.873 1.00 17.52 99 ILE B N 1
ATOM 4643 C CA . ILE B 1 105 ? 8.705 30.366 7.740 1.00 17.86 99 ILE B CA 1
ATOM 4644 C C . ILE B 1 105 ? 9.840 29.433 8.157 1.00 18.85 99 ILE B C 1
ATOM 4645 O O . ILE B 1 105 ? 10.772 29.839 8.852 1.00 16.78 99 ILE B O 1
ATOM 4650 N N . SER B 1 106 ? 9.741 28.178 7.737 1.00 17.51 100 SER B N 1
ATOM 4651 C CA . SER B 1 106 ? 10.811 27.210 7.912 1.00 17.84 100 SER B CA 1
ATOM 4652 C C . SER B 1 106 ? 11.379 26.879 6.540 1.00 18.77 100 SER B C 1
ATOM 4653 O O . SER B 1 106 ? 10.634 26.813 5.564 1.00 20.55 100 SER B O 1
ATOM 4656 N N . TYR B 1 107 ? 12.691 26.666 6.472 1.00 18.59 101 TYR B N 1
ATOM 4657 C CA . TYR B 1 107 ? 13.376 26.455 5.202 1.00 18.13 101 TYR B CA 1
ATOM 4658 C C . TYR B 1 107 ? 14.051 25.094 5.151 1.00 18.74 101 TYR B C 1
ATOM 4659 O O . TYR B 1 107 ? 14.600 24.616 6.146 1.00 19.31 101 TYR B O 1
ATOM 4668 N N . GLN B 1 108 ? 14.032 24.472 3.983 1.00 18.33 102 GLN B N 1
ATOM 4669 C CA . GLN B 1 108 ? 14.702 23.192 3.834 1.00 17.26 102 GLN B CA 1
ATOM 4670 C C . GLN B 1 108 ? 15.353 23.088 2.471 1.00 19.58 102 GLN B C 1
ATOM 4671 O O . GLN B 1 108 ? 14.709 23.315 1.453 1.00 19.38 102 GLN B O 1
ATOM 4677 N N . ILE B 1 109 ? 16.639 22.755 2.459 1.00 22.00 103 ILE B N 1
ATOM 4678 C CA . ILE B 1 109 ? 17.337 22.492 1.211 1.00 20.17 103 ILE B CA 1
ATOM 4679 C C . ILE B 1 109 ? 17.283 20.999 0.948 1.00 19.01 103 ILE B C 1
ATOM 4680 O O . ILE B 1 109 ? 17.804 20.207 1.726 1.00 20.55 103 ILE B O 1
ATOM 4685 N N . GLY B 1 110 ? 16.636 20.616 -0.146 1.00 21.30 104 GLY B N 1
ATOM 4686 C CA . GLY B 1 110 ? 16.520 19.218 -0.508 1.00 22.43 104 GLY B CA 1
ATOM 4687 C C . GLY B 1 110 ? 15.722 19.035 -1.778 1.00 25.16 104 GLY B C 1
ATOM 4688 O O . GLY B 1 110 ? 14.905 19.881 -2.139 1.00 23.61 104 GLY B O 1
ATOM 4689 N N . ASP B 1 111 ? 15.967 17.922 -2.459 1.00 27.04 105 ASP B N 1
ATOM 4690 C CA . ASP B 1 111 ? 15.253 17.589 -3.682 1.00 24.51 105 ASP B CA 1
ATOM 4691 C C . ASP B 1 111 ? 13.834 17.133 -3.352 1.00 23.38 105 ASP B C 1
ATOM 4692 O O . ASP B 1 111 ? 13.648 16.208 -2.562 1.00 23.91 105 ASP B O 1
ATOM 4697 N N . ALA B 1 112 ? 12.848 17.779 -3.971 1.00 21.88 106 ALA B N 1
ATOM 4698 C CA . ALA B 1 112 ? 11.429 17.504 -3.742 1.00 21.90 106 ALA B CA 1
ATOM 4699 C C . ALA B 1 112 ? 11.049 16.017 -3.763 1.00 23.98 106 ALA B C 1
ATOM 4700 O O . ALA B 1 112 ? 10.134 15.584 -3.055 1.00 22.34 106 ALA B O 1
ATOM 4702 N N . VAL B 1 113 ? 11.747 15.243 -4.588 1.00 23.17 107 VAL B N 1
ATOM 4703 C CA . VAL B 1 113 ? 11.456 13.824 -4.745 1.00 25.02 107 VAL B CA 1
ATOM 4704 C C . VAL B 1 113 ? 11.703 13.048 -3.447 1.00 25.02 107 VAL B C 1
ATOM 4705 O O . VAL B 1 113 ? 11.065 12.024 -3.195 1.00 28.01 107 VAL B O 1
ATOM 4709 N N . HIS B 1 114 ? 12.607 13.555 -2.612 1.00 23.05 108 HIS B N 1
ATOM 4710 C CA . HIS B 1 114 ? 12.978 12.868 -1.375 1.00 24.14 108 HIS B CA 1
ATOM 4711 C C . HIS B 1 114 ? 12.435 13.539 -0.124 1.00 24.17 108 HIS B C 1
ATOM 4712 O O . HIS B 1 114 ? 12.723 13.119 0.993 1.00 26.31 108 HIS B O 1
ATOM 4719 N N . LEU B 1 115 ? 11.641 14.581 -0.328 1.00 22.28 109 LEU B N 1
ATOM 4720 C CA . LEU B 1 115 ? 10.974 15.296 0.751 1.00 22.09 109 LEU B CA 1
ATOM 4721 C C . LEU B 1 115 ? 9.963 14.393 1.454 1.00 21.74 109 LEU B C 1
ATOM 4722 O O . LEU B 1 115 ? 9.188 13.694 0.807 1.00 22.99 109 LEU B O 1
ATOM 4727 N N . GLN B 1 116 ? 9.974 14.396 2.779 1.00 23.66 110 GLN B N 1
ATOM 4728 C CA . GLN B 1 116 ? 9.002 13.614 3.533 1.00 24.79 110 GLN B CA 1
ATOM 4729 C C . GLN B 1 116 ? 8.299 14.459 4.583 1.00 25.01 110 GLN B C 1
ATOM 4730 O O . GLN B 1 116 ? 8.896 15.364 5.165 1.00 25.04 110 GLN B O 1
ATOM 4744 N N . ASP B 1 118 ? 4.804 14.148 7.698 1.00 27.07 112 ASP B N 1
ATOM 4745 C CA . ASP B 1 118 ? 3.766 13.357 8.345 1.00 27.77 112 ASP B CA 1
ATOM 4746 C C . ASP B 1 118 ? 2.472 13.346 7.527 1.00 24.04 112 ASP B C 1
ATOM 4747 O O . ASP B 1 118 ? 2.243 14.230 6.700 1.00 21.93 112 ASP B O 1
ATOM 4752 N N . GLU B 1 119 ? 1.638 12.336 7.769 1.00 23.17 113 GLU B N 1
ATOM 4753 C CA . GLU B 1 119 ? 0.308 12.262 7.177 1.00 21.79 113 GLU B CA 1
ATOM 4754 C C . GLU B 1 119 ? -0.552 13.375 7.748 1.00 22.41 113 GLU B C 1
ATOM 4755 O O . GLU B 1 119 ? -0.436 13.697 8.932 1.00 21.26 113 GLU B O 1
ATOM 4761 N N . LYS B 1 120 ? -1.422 13.939 6.914 1.00 24.55 114 LYS B N 1
ATOM 4762 C CA . LYS B 1 120 ? -2.396 14.937 7.357 1.00 26.74 114 LYS B CA 1
ATOM 4763 C C . LYS B 1 120 ? -1.709 16.086 8.084 1.00 22.07 114 LYS B C 1
ATOM 4764 O O . LYS B 1 120 ? -2.128 16.479 9.165 1.00 22.17 114 LYS B O 1
ATOM 4770 N N . SER B 1 121 ? -0.649 16.615 7.485 1.00 20.01 115 SER B N 1
ATOM 4771 C CA . SER B 1 121 ? 0.175 17.613 8.154 1.00 21.16 115 SER B CA 1
ATOM 4772 C C . SER B 1 121 ? 0.187 18.977 7.460 1.00 21.01 115 SER B C 1
ATOM 4773 O O . SER B 1 121 ? 0.811 19.915 7.954 1.00 20.65 115 SER B O 1
ATOM 4776 N N . VAL B 1 122 ? -0.477 19.087 6.311 1.00 20.04 116 VAL B N 1
ATOM 4777 C CA . VAL B 1 122 ? -0.518 20.363 5.584 1.00 20.18 116 VAL B CA 1
ATOM 4778 C C . VAL B 1 122 ? -1.888 20.656 4.989 1.00 17.90 116 VAL B C 1
ATOM 4779 O O . VAL B 1 122 ? -2.639 19.746 4.654 1.00 19.41 116 VAL B O 1
ATOM 4783 N N . ASP B 1 123 ? -2.204 21.935 4.855 1.00 14.25 117 ASP B N 1
ATOM 4784 C CA . ASP B 1 123 ? -3.493 22.334 4.319 1.00 13.89 117 ASP B CA 1
ATOM 4785 C C . ASP B 1 123 ? -3.412 22.694 2.844 1.00 18.32 117 ASP B C 1
ATOM 4786 O O . ASP B 1 123 ? -4.398 22.580 2.121 1.00 17.19 117 ASP B O 1
ATOM 4791 N N . LEU B 1 124 ? -2.234 23.126 2.405 1.00 16.20 118 LEU B N 1
ATOM 4792 C CA . LEU B 1 124 ? -2.014 23.459 1.001 1.00 13.22 118 LEU B CA 1
ATOM 4793 C C . LEU B 1 124 ? -0.610 23.100 0.571 1.00 14.08 118 LEU B C 1
ATOM 4794 O O . LEU B 1 124 ? 0.362 23.553 1.164 1.00 14.24 118 LEU B O 1
ATOM 4799 N N . VAL B 1 125 ? -0.502 22.274 -0.458 1.00 12.10 119 VAL B N 1
ATOM 4800 C CA . VAL B 1 125 ? 0.775 22.084 -1.117 1.00 12.61 119 VAL B CA 1
ATOM 4801 C C . VAL B 1 125 ? 0.815 23.068 -2.282 1.00 13.80 119 VAL B C 1
ATOM 4802 O O . VAL B 1 125 ? -0.022 23.011 -3.181 1.00 14.24 119 VAL B O 1
ATOM 4806 N N . PHE B 1 126 ? 1.766 23.993 -2.242 1.00 13.83 120 PHE B N 1
ATOM 4807 C CA . PHE B 1 126 ? 1.901 24.981 -3.297 1.00 12.52 120 PHE B CA 1
ATOM 4808 C C . PHE B 1 126 ? 3.099 24.648 -4.156 1.00 14.32 120 PHE B C 1
ATOM 4809 O O . PHE B 1 126 ? 4.205 24.476 -3.647 1.00 16.00 120 PHE B O 1
ATOM 4817 N N . THR B 1 127 ? 2.885 24.555 -5.459 1.00 12.91 121 THR B N 1
ATOM 4818 C CA . THR B 1 127 ? 3.992 24.460 -6.394 1.00 14.65 121 THR B CA 1
ATOM 4819 C C . THR B 1 127 ? 3.728 25.427 -7.538 1.00 16.38 121 THR B C 1
ATOM 4820 O O . THR B 1 127 ? 2.579 25.776 -7.819 1.00 18.05 121 THR B O 1
ATOM 4824 N N . ASN B 1 128 ? 4.794 25.873 -8.186 1.00 12.89 122 ASN B N 1
ATOM 4825 C CA . ASN B 1 128 ? 4.681 26.701 -9.380 1.00 13.80 122 ASN B CA 1
ATOM 4826 C C . ASN B 1 128 ? 5.918 26.443 -10.216 1.00 13.66 122 ASN B C 1
ATOM 4827 O O . ASN B 1 128 ? 7.017 26.836 -9.824 1.00 16.62 122 ASN B O 1
ATOM 4832 N N . TRP B 1 129 ? 5.726 25.764 -11.346 1.00 12.75 123 TRP B N 1
ATOM 4833 C CA . TRP B 1 129 ? 6.818 25.301 -12.207 1.00 14.78 123 TRP B CA 1
ATOM 4834 C C . TRP B 1 129 ? 7.669 24.266 -11.472 1.00 16.55 123 TRP B C 1
ATOM 4835 O O . TRP B 1 129 ? 8.803 24.541 -11.098 1.00 18.04 123 TRP B O 1
ATOM 4846 N N . LEU B 1 130 ? 7.127 23.073 -11.270 1.00 16.54 124 LEU B N 1
ATOM 4847 C CA . LEU B 1 130 ? 7.894 22.014 -10.623 1.00 15.96 124 LEU B CA 1
ATOM 4848 C C . LEU B 1 130 ? 7.828 20.668 -11.345 1.00 15.93 124 LEU B C 1
ATOM 4849 O O . LEU B 1 130 ? 8.857 20.036 -11.551 1.00 19.04 124 LEU B O 1
ATOM 4870 N N . TYR B 1 133 ? 10.141 19.591 -14.011 1.00 18.75 127 TYR B N 1
ATOM 4871 C CA . TYR B 1 133 ? 11.509 19.256 -13.627 1.00 19.05 127 TYR B CA 1
ATOM 4872 C C . TYR B 1 133 ? 11.574 17.870 -12.987 1.00 22.16 127 TYR B C 1
ATOM 4873 O O . TYR B 1 133 ? 12.547 17.534 -12.316 1.00 22.94 127 TYR B O 1
ATOM 4882 N N . LEU B 1 134 ? 10.535 17.070 -13.215 1.00 22.33 128 LEU B N 1
ATOM 4883 C CA . LEU B 1 134 ? 10.451 15.713 -12.676 1.00 21.46 128 LEU B CA 1
ATOM 4884 C C . LEU B 1 134 ? 10.125 14.724 -13.791 1.00 23.23 128 LEU B C 1
ATOM 4885 O O . LEU B 1 134 ? 9.368 15.049 -14.702 1.00 24.56 128 LEU B O 1
ATOM 4890 N N . SER B 1 135 ? 10.678 13.515 -13.719 1.00 24.10 129 SER B N 1
ATOM 4891 C CA . SER B 1 135 ? 10.309 12.474 -14.677 1.00 24.29 129 SER B CA 1
ATOM 4892 C C . SER B 1 135 ? 8.843 12.135 -14.468 1.00 23.37 129 SER B C 1
ATOM 4893 O O . SER B 1 135 ? 8.288 12.422 -13.409 1.00 24.00 129 SER B O 1
ATOM 4896 N N . ASP B 1 136 ? 8.220 11.529 -15.475 1.00 24.49 130 ASP B N 1
ATOM 4897 C CA . ASP B 1 136 ? 6.833 11.095 -15.367 1.00 23.51 130 ASP B CA 1
ATOM 4898 C C . ASP B 1 136 ? 6.615 10.318 -14.066 1.00 23.45 130 ASP B C 1
ATOM 4899 O O . ASP B 1 136 ? 5.682 10.598 -13.316 1.00 21.81 130 ASP B O 1
ATOM 4904 N N . ARG B 1 137 ? 7.495 9.357 -13.790 1.00 26.49 131 ARG B N 1
ATOM 4905 C CA . ARG B 1 137 ? 7.399 8.562 -12.568 1.00 24.93 131 ARG B CA 1
ATOM 4906 C C . ARG B 1 137 ? 7.485 9.424 -11.305 1.00 24.93 131 ARG B C 1
ATOM 4907 O O . ARG B 1 137 ? 6.702 9.250 -10.365 1.00 24.94 131 ARG B O 1
ATOM 4915 N N . GLU B 1 138 ? 8.432 10.357 -11.281 1.00 20.43 132 GLU B N 1
ATOM 4916 C CA . GLU B 1 138 ? 8.577 11.248 -10.132 1.00 20.50 132 GLU B CA 1
ATOM 4917 C C . GLU B 1 138 ? 7.368 12.170 -9.959 1.00 21.14 132 GLU B C 1
ATOM 4918 O O . GLU B 1 138 ? 7.029 12.544 -8.840 1.00 21.09 132 GLU B O 1
ATOM 4924 N N . VAL B 1 139 ? 6.717 12.529 -11.061 1.00 21.19 133 VAL B N 1
ATOM 4925 C CA . VAL B 1 139 ? 5.510 13.344 -10.983 1.00 19.29 133 VAL B CA 1
ATOM 4926 C C . VAL B 1 139 ? 4.410 12.575 -10.252 1.00 19.95 133 VAL B C 1
ATOM 4927 O O . VAL B 1 139 ? 3.790 13.091 -9.321 1.00 20.77 133 VAL B O 1
ATOM 4931 N N . ILE B 1 140 ? 4.190 11.330 -10.659 1.00 21.00 134 ILE B N 1
ATOM 4932 C CA . ILE B 1 140 ? 3.156 10.493 -10.051 1.00 21.40 134 ILE B CA 1
ATOM 4933 C C . ILE B 1 140 ? 3.394 10.277 -8.555 1.00 23.48 134 ILE B C 1
ATOM 4934 O O . ILE B 1 140 ? 2.484 10.453 -7.742 1.00 24.91 134 ILE B O 1
ATOM 4939 N N . GLU B 1 141 ? 4.619 9.911 -8.192 1.00 24.61 135 GLU B N 1
ATOM 4940 C CA . GLU B 1 141 ? 4.963 9.704 -6.791 1.00 23.26 135 GLU B CA 1
ATOM 4941 C C . GLU B 1 141 ? 4.795 10.986 -5.986 1.00 23.20 135 GLU B C 1
ATOM 4942 O O . GLU B 1 141 ? 4.411 10.945 -4.820 1.00 24.11 135 GLU B O 1
ATOM 4948 N N . PHE B 1 142 ? 5.082 12.122 -6.614 1.00 21.89 136 PHE B N 1
ATOM 4949 C CA . PHE B 1 142 ? 4.924 13.409 -5.952 1.00 20.99 136 PHE B CA 1
ATOM 4950 C C . PHE B 1 142 ? 3.475 13.637 -5.555 1.00 22.78 136 PHE B C 1
ATOM 4951 O O . PHE B 1 142 ? 3.188 13.974 -4.405 1.00 22.45 136 PHE B O 1
ATOM 4959 N N . LEU B 1 143 ? 2.563 13.450 -6.507 1.00 20.84 137 LEU B N 1
ATOM 4960 C CA . LEU B 1 143 ? 1.142 13.678 -6.252 1.00 18.38 137 LEU B CA 1
ATOM 4961 C C . LEU B 1 143 ? 0.620 12.730 -5.185 1.00 19.85 137 LEU B C 1
ATOM 4962 O O . LEU B 1 143 ? -0.232 13.093 -4.380 1.00 23.30 137 LEU B O 1
ATOM 4967 N N . LEU B 1 144 ? 1.151 11.516 -5.172 1.00 22.52 138 LEU B N 1
ATOM 4968 C CA . LEU B 1 144 ? 0.783 10.544 -4.152 1.00 23.38 138 LEU B CA 1
ATOM 4969 C C . LEU B 1 144 ? 1.335 10.917 -2.772 1.00 23.05 138 LEU B C 1
ATOM 4970 O O . LEU B 1 144 ? 0.721 10.605 -1.751 1.00 23.17 138 LEU B O 1
ATOM 4975 N N . ASN B 1 145 ? 2.487 11.583 -2.743 1.00 22.94 139 ASN B N 1
ATOM 4976 C CA . ASN B 1 145 ? 2.976 12.192 -1.506 1.00 22.00 139 ASN B CA 1
ATOM 4977 C C . ASN B 1 145 ? 2.010 13.269 -1.027 1.00 20.57 139 ASN B C 1
ATOM 4978 O O . ASN B 1 145 ? 1.643 13.312 0.144 1.00 20.97 139 ASN B O 1
ATOM 4983 N N . ALA B 1 146 ? 1.609 14.142 -1.946 1.00 18.82 140 ALA B N 1
ATOM 4984 C CA . ALA B 1 146 ? 0.664 15.206 -1.627 1.00 19.35 140 ALA B CA 1
ATOM 4985 C C . ALA B 1 146 ? -0.612 14.617 -1.033 1.00 19.92 140 ALA B C 1
ATOM 4986 O O . ALA B 1 146 ? -1.117 15.098 -0.024 1.00 20.02 140 ALA B O 1
ATOM 4996 N N . ARG B 1 148 ? -0.833 12.034 0.640 1.00 23.06 142 ARG B N 1
ATOM 4997 C CA . ARG B 1 148 ? -0.497 11.600 1.991 1.00 22.04 142 ARG B CA 1
ATOM 4998 C C . ARG B 1 148 ? -0.471 12.763 2.986 1.00 20.83 142 ARG B C 1
ATOM 4999 O O . ARG B 1 148 ? -1.035 12.677 4.078 1.00 20.77 142 ARG B O 1
ATOM 5007 N N . TRP B 1 149 ? 0.181 13.849 2.582 1.00 20.03 143 TRP B N 1
ATOM 5008 C CA . TRP B 1 149 ? 0.417 15.011 3.434 1.00 19.00 143 TRP B CA 1
ATOM 5009 C C . TRP B 1 149 ? -0.818 15.853 3.706 1.00 18.26 143 TRP B C 1
ATOM 5010 O O . TRP B 1 149 ? -0.992 16.374 4.803 1.00 21.10 143 TRP B O 1
ATOM 5021 N N . LEU B 1 150 ? -1.667 16.001 2.697 1.00 19.45 144 LEU B N 1
ATOM 5022 C CA . LEU B 1 150 ? -2.799 16.919 2.783 1.00 18.53 144 LEU B CA 1
ATOM 5023 C C . LEU B 1 150 ? -3.833 16.490 3.816 1.00 19.03 144 LEU B C 1
ATOM 5024 O O . LEU B 1 150 ? -4.243 15.327 3.859 1.00 22.37 144 LEU B O 1
ATOM 5029 N N . ARG B 1 151 ? -4.247 17.438 4.653 1.00 18.92 145 ARG B N 1
ATOM 5030 C CA . ARG B 1 151 ? -5.372 17.229 5.559 1.00 19.32 145 ARG B CA 1
ATOM 5031 C C . ARG B 1 151 ? -6.682 17.116 4.765 1.00 23.79 145 ARG B C 1
ATOM 5032 O O . ARG B 1 151 ? -6.711 17.402 3.569 1.00 25.51 145 ARG B O 1
ATOM 5040 N N . ALA B 1 152 ? -7.753 16.683 5.427 1.00 26.08 146 ALA B N 1
ATOM 5041 C CA . ALA B 1 152 ? -9.078 16.634 4.812 1.00 25.62 146 ALA B CA 1
ATOM 5042 C C . ALA B 1 152 ? -9.410 17.965 4.143 1.00 25.69 146 ALA B C 1
ATOM 5043 O O . ALA B 1 152 ? -9.224 19.022 4.746 1.00 24.02 146 ALA B O 1
ATOM 5045 N N . ASP B 1 153 ? -9.888 17.904 2.900 1.00 25.96 147 ASP B N 1
ATOM 5046 C CA . ASP B 1 153 ? -10.243 19.097 2.127 1.00 27.37 147 ASP B CA 1
ATOM 5047 C C . ASP B 1 153 ? -9.084 20.075 1.928 1.00 23.11 147 ASP B C 1
ATOM 5048 O O . ASP B 1 153 ? -9.299 21.278 1.775 1.00 21.97 147 ASP B O 1
ATOM 5053 N N . GLY B 1 154 ? -7.862 19.554 1.931 1.00 19.79 148 GLY B N 1
ATOM 5054 C CA . GLY B 1 154 ? -6.689 20.363 1.660 1.00 17.55 148 GLY B CA 1
ATOM 5055 C C . GLY B 1 154 ? -6.520 20.527 0.163 1.00 17.98 148 GLY B C 1
ATOM 5056 O O . GLY B 1 154 ? -7.196 19.856 -0.615 1.00 17.18 148 GLY B O 1
ATOM 5057 N N . TYR B 1 155 ? -5.609 21.407 -0.241 1.00 17.58 149 TYR B N 1
ATOM 5058 C CA . TYR B 1 155 ? -5.455 21.762 -1.650 1.00 16.96 149 TYR B CA 1
ATOM 5059 C C . TYR B 1 155 ? -4.027 21.590 -2.136 1.00 17.08 149 TYR B C 1
ATOM 5060 O O . TYR B 1 155 ? -3.081 21.737 -1.368 1.00 15.19 149 TYR B O 1
ATOM 5069 N N . ILE B 1 156 ? -3.880 21.285 -3.423 1.00 16.14 150 ILE B N 1
ATOM 5070 C CA . ILE B 1 156 ? -2.595 21.399 -4.090 1.00 15.04 150 ILE B CA 1
ATOM 5071 C C . ILE B 1 156 ? -2.752 22.374 -5.254 1.00 14.49 150 ILE B C 1
ATOM 5072 O O . ILE B 1 156 ? -3.726 22.308 -6.000 1.00 15.82 150 ILE B O 1
ATOM 5077 N N . HIS B 1 157 ? -1.818 23.305 -5.379 1.00 13.68 151 HIS B N 1
ATOM 5078 C CA . HIS B 1 157 ? -1.773 24.152 -6.560 1.00 12.61 151 HIS B CA 1
ATOM 5079 C C . HIS B 1 157 ? -0.589 23.731 -7.425 1.00 15.26 151 HIS B C 1
ATOM 5080 O O . HIS B 1 157 ? 0.520 23.540 -6.922 1.00 14.82 151 HIS B O 1
ATOM 5087 N N . LEU B 1 158 ? -0.839 23.592 -8.725 1.00 14.79 152 LEU B N 1
ATOM 5088 C CA . LEU B 1 158 ? 0.191 23.238 -9.694 1.00 13.27 152 LEU B CA 1
ATOM 5089 C C . LEU B 1 158 ? 0.121 24.230 -10.841 1.00 13.37 152 LEU B C 1
ATOM 5090 O O . LEU B 1 158 ? -0.960 24.648 -11.215 1.00 12.76 152 LEU B O 1
ATOM 5095 N N . ARG B 1 159 ? 1.275 24.611 -11.378 1.00 11.68 153 ARG B N 1
ATOM 5096 C CA . ARG B 1 159 ? 1.348 25.475 -12.554 1.00 12.23 153 ARG B CA 1
ATOM 5097 C C . ARG B 1 159 ? 2.532 25.003 -13.375 1.00 15.40 153 ARG B C 1
ATOM 5098 O O . ARG B 1 159 ? 3.646 24.910 -12.861 1.00 16.71 153 ARG B O 1
ATOM 5106 N N . GLU B 1 160 ? 2.309 24.700 -14.647 1.00 16.44 154 GLU B N 1
ATOM 5107 C CA . GLU B 1 160 ? 3.384 24.145 -15.459 1.00 16.81 154 GLU B CA 1
ATOM 5108 C C . GLU B 1 160 ? 3.442 24.743 -16.858 1.00 17.35 154 GLU B C 1
ATOM 5109 O O . GLU B 1 160 ? 2.439 25.222 -17.385 1.00 15.63 154 GLU B O 1
ATOM 5115 N N . SER B 1 161 ? 4.632 24.711 -17.447 1.00 16.56 155 SER B N 1
ATOM 5116 C CA . SER B 1 161 ? 4.792 25.043 -18.853 1.00 13.55 155 SER B CA 1
ATOM 5117 C C . SER B 1 161 ? 4.377 23.831 -19.671 1.00 17.14 155 SER B C 1
ATOM 5118 O O . SER B 1 161 ? 5.061 22.806 -19.672 1.00 21.01 155 SER B O 1
ATOM 5121 N N . CYS B 1 162 ? 3.247 23.943 -20.357 1.00 15.26 156 CYS B N 1
ATOM 5122 C CA . CYS B 1 162 ? 2.733 22.828 -21.141 1.00 16.00 156 CYS B CA 1
ATOM 5123 C C . CYS B 1 162 ? 3.090 22.955 -22.623 1.00 16.92 156 CYS B C 1
ATOM 5124 O O . CYS B 1 162 ? 3.014 24.039 -23.203 1.00 18.28 156 CYS B O 1
ATOM 5127 N N . SER B 1 163 ? 3.514 21.837 -23.206 1.00 18.92 157 SER B N 1
ATOM 5128 C CA . SER B 1 163 ? 3.778 21.710 -24.639 1.00 18.37 157 SER B CA 1
ATOM 5129 C C . SER B 1 163 ? 4.970 22.501 -25.183 1.00 18.90 157 SER B C 1
ATOM 5130 O O . SER B 1 163 ? 5.600 22.067 -26.145 1.00 22.52 157 SER B O 1
ATOM 5133 N N . GLU B 1 164 ? 5.270 23.652 -24.589 1.00 17.93 158 GLU B N 1
ATOM 5134 C CA . GLU B 1 164 ? 6.394 24.477 -25.032 1.00 19.81 158 GLU B CA 1
ATOM 5135 C C . GLU B 1 164 ? 6.866 25.413 -23.918 1.00 20.32 158 GLU B C 1
ATOM 5136 O O . GLU B 1 164 ? 6.128 25.656 -22.962 1.00 18.74 158 GLU B O 1
ATOM 5142 N N . PRO B 1 165 ? 8.098 25.941 -24.034 1.00 20.94 159 PRO B N 1
ATOM 5143 C CA . PRO B 1 165 ? 8.597 26.822 -22.970 1.00 21.02 159 PRO B CA 1
ATOM 5144 C C . PRO B 1 165 ? 7.705 28.030 -22.742 1.00 18.90 159 PRO B C 1
ATOM 5145 O O . PRO B 1 165 ? 6.959 28.425 -23.639 1.00 20.06 159 PRO B O 1
ATOM 5149 N N . SER B 1 166 ? 7.790 28.615 -21.554 1.00 18.04 160 SER B N 1
ATOM 5150 C CA . SER B 1 166 ? 7.000 29.794 -21.232 1.00 18.07 160 SER B CA 1
ATOM 5151 C C . SER B 1 166 ? 7.277 30.908 -22.228 1.00 21.00 160 SER B C 1
ATOM 5152 O O . SER B 1 166 ? 6.413 31.742 -22.496 1.00 23.59 160 SER B O 1
ATOM 5155 N N . THR B 1 167 ? 8.479 30.897 -22.791 1.00 21.86 161 THR B N 1
ATOM 5156 C CA . THR B 1 167 ? 8.930 31.964 -23.672 1.00 24.45 161 THR B CA 1
ATOM 5157 C C . THR B 1 167 ? 8.741 31.680 -25.163 1.00 28.34 161 THR B C 1
ATOM 5158 O O . THR B 1 167 ? 9.340 32.349 -25.992 1.00 31.43 161 THR B O 1
ATOM 5162 N N . GLY B 1 168 ? 7.914 30.696 -25.505 1.00 56.60 162 GLY B N 1
ATOM 5163 C CA . GLY B 1 168 ? 7.490 30.513 -26.886 1.00 63.57 162 GLY B CA 1
ATOM 5164 C C . GLY B 1 168 ? 8.455 29.804 -27.823 1.00 71.56 162 GLY B C 1
ATOM 5165 O O . GLY B 1 168 ? 9.595 29.520 -27.451 1.00 71.02 162 GLY B O 1
ATOM 5166 N N . ARG B 1 169 ? 7.980 29.528 -29.041 1.00 80.13 163 ARG B N 1
ATOM 5167 C CA . ARG B 1 169 ? 8.740 28.829 -30.089 1.00 87.26 163 ARG B CA 1
ATOM 5168 C C . ARG B 1 169 ? 10.169 29.335 -30.265 1.00 90.89 163 ARG B C 1
ATOM 5169 O O . ARG B 1 169 ? 11.136 28.588 -30.091 1.00 92.30 163 ARG B O 1
ATOM 5177 N N . LEU B 1 170 ? 10.275 30.609 -30.634 1.00 92.62 164 LEU B N 1
ATOM 5178 C CA . LEU B 1 170 ? 11.534 31.230 -31.023 1.00 92.41 164 LEU B CA 1
ATOM 5179 C C . LEU B 1 170 ? 11.525 32.676 -30.550 1.00 89.45 164 LEU B C 1
ATOM 5180 O O . LEU B 1 170 ? 11.776 33.591 -31.334 1.00 94.42 164 LEU B O 1
ATOM 5185 N N . LYS B 1 171 ? 11.216 32.890 -29.276 1.00 81.27 165 LYS B N 1
ATOM 5186 C CA . LYS B 1 171 ? 11.184 34.246 -28.747 1.00 75.99 165 LYS B CA 1
ATOM 5187 C C . LYS B 1 171 ? 12.391 34.515 -27.873 1.00 72.19 165 LYS B C 1
ATOM 5188 O O . LYS B 1 171 ? 12.872 33.630 -27.159 1.00 68.85 165 LYS B O 1
ATOM 5194 N N . THR B 1 172 ? 12.878 35.749 -27.938 1.00 71.17 166 THR B N 1
ATOM 5195 C CA . THR B 1 172 ? 13.974 36.189 -27.092 1.00 63.79 166 THR B CA 1
ATOM 5196 C C . THR B 1 172 ? 13.497 36.274 -25.650 1.00 56.09 166 THR B C 1
ATOM 5197 O O . THR B 1 172 ? 12.414 35.783 -25.314 1.00 54.75 166 THR B O 1
ATOM 5201 N N . ALA B 1 173 ? 14.317 36.892 -24.807 1.00 51.14 167 ALA B N 1
ATOM 5202 C CA . ALA B 1 173 ? 14.086 36.943 -23.365 1.00 46.49 167 ALA B CA 1
ATOM 5203 C C . ALA B 1 173 ? 14.231 35.582 -22.674 1.00 42.74 167 ALA B C 1
ATOM 5204 O O . ALA B 1 173 ? 14.239 35.511 -21.450 1.00 44.74 167 ALA B O 1
ATOM 5206 N N . THR B 1 174 ? 14.361 34.504 -23.439 1.00 39.23 168 THR B N 1
ATOM 5207 C CA . THR B 1 174 ? 14.592 33.203 -22.820 1.00 38.02 168 THR B CA 1
ATOM 5208 C C . THR B 1 174 ? 15.991 33.127 -22.216 1.00 37.68 168 THR B C 1
ATOM 5209 O O . THR B 1 174 ? 16.957 33.648 -22.784 1.00 38.33 168 THR B O 1
ATOM 5221 N N . HIS B 1 176 ? 17.179 30.141 -21.499 1.00 35.66 170 HIS B N 1
ATOM 5222 C CA . HIS B 1 176 ? 17.653 28.842 -21.951 1.00 37.10 170 HIS B CA 1
ATOM 5223 C C . HIS B 1 176 ? 18.857 29.012 -22.862 1.00 39.61 170 HIS B C 1
ATOM 5224 O O . HIS B 1 176 ? 18.921 29.959 -23.647 1.00 38.50 170 HIS B O 1
ATOM 5231 N N . SER B 1 177 ? 19.813 28.094 -22.743 1.00 44.38 171 SER B N 1
ATOM 5232 C CA . SER B 1 177 ? 21.027 28.129 -23.552 1.00 44.11 171 SER B CA 1
ATOM 5233 C C . SER B 1 177 ? 20.705 27.967 -25.030 1.00 46.11 171 SER B C 1
ATOM 5234 O O . SER B 1 177 ? 19.822 27.192 -25.399 1.00 45.61 171 SER B O 1
ATOM 5237 N N . ALA B 1 178 ? 21.429 28.703 -25.869 1.00 49.03 172 ALA B N 1
ATOM 5238 C CA . ALA B 1 178 ? 21.237 28.642 -27.314 1.00 50.84 172 ALA B CA 1
ATOM 5239 C C . ALA B 1 178 ? 21.714 27.311 -27.884 1.00 55.28 172 ALA B C 1
ATOM 5240 O O . ALA B 1 178 ? 21.316 26.924 -28.982 1.00 59.74 172 ALA B O 1
ATOM 5242 N N . VAL B 1 179 ? 22.566 26.614 -27.137 1.00 56.52 173 VAL B N 1
ATOM 5243 C CA . VAL B 1 179 ? 23.142 25.362 -27.618 1.00 63.23 173 VAL B CA 1
ATOM 5244 C C . VAL B 1 179 ? 22.854 24.140 -26.735 1.00 66.03 173 VAL B C 1
ATOM 5245 O O . VAL B 1 179 ? 22.504 23.075 -27.247 1.00 69.33 173 VAL B O 1
ATOM 5249 N N . ASP B 1 180 ? 22.991 24.300 -25.420 1.00 64.81 174 ASP B N 1
ATOM 5250 C CA . ASP B 1 180 ? 22.885 23.180 -24.482 1.00 65.15 174 ASP B CA 1
ATOM 5251 C C . ASP B 1 180 ? 21.521 22.492 -24.502 1.00 60.91 174 ASP B C 1
ATOM 5252 O O . ASP B 1 180 ? 20.504 23.108 -24.824 1.00 59.34 174 ASP B O 1
ATOM 5257 N N . ALA B 1 181 ? 21.511 21.209 -24.158 1.00 43.72 175 ALA B N 1
ATOM 5258 C CA . ALA B 1 181 ? 20.269 20.452 -24.100 1.00 42.32 175 ALA B CA 1
ATOM 5259 C C . ALA B 1 181 ? 19.432 20.895 -22.909 1.00 39.59 175 ALA B C 1
ATOM 5260 O O . ALA B 1 181 ? 19.937 21.039 -21.799 1.00 40.74 175 ALA B O 1
ATOM 5262 N N . ASN B 1 182 ? 18.148 21.111 -23.157 1.00 36.22 176 ASN B N 1
ATOM 5263 C CA . ASN B 1 182 ? 17.197 21.463 -22.120 1.00 27.70 176 ASN B CA 1
ATOM 5264 C C . ASN B 1 182 ? 16.509 20.185 -21.662 1.00 24.15 176 ASN B C 1
ATOM 5265 O O . ASN B 1 182 ? 15.879 19.503 -22.461 1.00 24.16 176 ASN B O 1
ATOM 5270 N N . PRO B 1 183 ? 16.639 19.845 -20.372 1.00 27.29 177 PRO B N 1
ATOM 5271 C CA . PRO B 1 183 ? 16.037 18.601 -19.882 1.00 25.72 177 PRO B CA 1
ATOM 5272 C C . PRO B 1 183 ? 14.563 18.740 -19.501 1.00 25.77 177 PRO B C 1
ATOM 5273 O O . PRO B 1 183 ? 13.938 17.738 -19.147 1.00 25.83 177 PRO B O 1
ATOM 5277 N N . THR B 1 184 ? 14.020 19.954 -19.580 1.00 24.47 178 THR B N 1
ATOM 5278 C CA . THR B 1 184 ? 12.655 20.220 -19.126 1.00 22.04 178 THR B CA 1
ATOM 5279 C C . THR B 1 184 ? 11.625 19.404 -19.901 1.00 24.96 178 THR B C 1
ATOM 5280 O O . THR B 1 184 ? 11.715 19.268 -21.126 1.00 24.38 178 THR B O 1
ATOM 5284 N N . HIS B 1 185 ? 10.656 18.846 -19.181 1.00 21.77 179 HIS B N 1
ATOM 5285 C CA . HIS B 1 185 ? 9.541 18.166 -19.820 1.00 20.44 179 HIS B CA 1
ATOM 5286 C C . HIS B 1 185 ? 8.400 19.159 -19.989 1.00 19.44 179 HIS B C 1
ATOM 5287 O O . HIS B 1 185 ? 7.964 19.787 -19.022 1.00 21.79 179 HIS B O 1
ATOM 5294 N N . TYR B 1 186 ? 7.932 19.319 -21.223 1.00 18.98 180 TYR B N 1
ATOM 5295 C CA . TYR B 1 186 ? 6.788 20.177 -21.500 1.00 18.80 180 TYR B CA 1
ATOM 5296 C C . TYR B 1 186 ? 5.595 19.319 -21.906 1.00 21.24 180 TYR B C 1
ATOM 5297 O O . TYR B 1 186 ? 5.361 19.089 -23.093 1.00 25.54 180 TYR B O 1
ATOM 5306 N N . ARG B 1 187 ? 4.846 18.849 -20.910 1.00 19.90 181 ARG B N 1
ATOM 5307 C CA . ARG B 1 187 ? 3.746 17.905 -21.122 1.00 18.79 181 ARG B CA 1
ATOM 5308 C C . ARG B 1 187 ? 2.464 18.588 -21.587 1.00 17.28 181 ARG B C 1
ATOM 5309 O O . ARG B 1 187 ? 2.221 19.746 -21.256 1.00 16.94 181 ARG B O 1
ATOM 5317 N N . PHE B 1 188 ? 1.639 17.863 -22.339 1.00 19.87 182 PHE B N 1
ATOM 5318 C CA . PHE B 1 188 ? 0.316 18.358 -22.716 1.00 17.99 182 PHE B CA 1
ATOM 5319 C C . PHE B 1 188 ? -0.474 18.635 -21.440 1.00 18.81 182 PHE B C 1
ATOM 5320 O O . PHE B 1 188 ? -0.452 17.826 -20.508 1.00 17.37 182 PHE B O 1
ATOM 5328 N N . SER B 1 189 ? -1.177 19.763 -21.408 1.00 16.33 183 SER B N 1
ATOM 5329 C CA . SER B 1 189 ? -1.966 20.157 -20.243 1.00 18.35 183 SER B CA 1
ATOM 5330 C C . SER B 1 189 ? -2.971 19.081 -19.872 1.00 17.39 183 SER B C 1
ATOM 5331 O O . SER B 1 189 ? -3.283 18.879 -18.700 1.00 17.66 183 SER B O 1
ATOM 5334 N N . SER B 1 190 ? -3.465 18.389 -20.893 1.00 18.56 184 SER B N 1
ATOM 5335 C CA . SER B 1 190 ? -4.461 17.340 -20.717 1.00 17.36 184 SER B CA 1
ATOM 5336 C C . SER B 1 190 ? -3.935 16.181 -19.874 1.00 17.31 184 SER B C 1
ATOM 5337 O O . SER B 1 190 ? -4.691 15.556 -19.130 1.00 21.75 184 SER B O 1
ATOM 5340 N N . LEU B 1 191 ? -2.645 15.890 -19.986 1.00 16.35 185 LEU B N 1
ATOM 5341 C CA . LEU B 1 191 ? -2.063 14.777 -19.233 1.00 18.76 185 LEU B CA 1
ATOM 5342 C C . LEU B 1 191 ? -2.139 15.054 -17.737 1.00 18.65 185 LEU B C 1
ATOM 5343 O O . LEU B 1 191 ? -2.450 14.168 -16.937 1.00 18.79 185 LEU B O 1
ATOM 5348 N N . TYR B 1 192 ? -1.854 16.297 -17.371 1.00 18.96 186 TYR B N 1
ATOM 5349 C CA . TYR B 1 192 ? -1.885 16.705 -15.979 1.00 15.87 186 TYR B CA 1
ATOM 5350 C C . TYR B 1 192 ? -3.294 16.625 -15.400 1.00 14.89 186 TYR B C 1
ATOM 5351 O O . TYR B 1 192 ? -3.484 16.130 -14.301 1.00 14.26 186 TYR B O 1
ATOM 5360 N N . ILE B 1 193 ? -4.286 17.101 -16.140 1.00 16.26 187 ILE B N 1
ATOM 5361 C CA . ILE B 1 193 ? -5.657 17.038 -15.644 1.00 15.97 187 ILE B CA 1
ATOM 5362 C C . ILE B 1 193 ? -6.098 15.588 -15.477 1.00 18.85 187 ILE B C 1
ATOM 5363 O O . ILE B 1 193 ? -6.585 15.201 -14.415 1.00 19.61 187 ILE B O 1
ATOM 5368 N N . LYS B 1 194 ? -5.909 14.784 -16.519 1.00 18.16 188 LYS B N 1
ATOM 5369 C CA . LYS B 1 194 ? -6.289 13.375 -16.469 1.00 19.34 188 LYS B CA 1
ATOM 5370 C C . LYS B 1 194 ? -5.603 12.602 -15.338 1.00 20.86 188 LYS B C 1
ATOM 5371 O O . LYS B 1 194 ? -6.231 11.763 -14.695 1.00 22.48 188 LYS B O 1
ATOM 5377 N N . LEU B 1 195 ? -4.329 12.884 -15.085 1.00 19.55 189 LEU B N 1
ATOM 5378 C CA . LEU B 1 195 ? -3.629 12.222 -13.982 1.00 19.42 189 LEU B CA 1
ATOM 5379 C C . LEU B 1 195 ? -4.223 12.622 -12.632 1.00 19.89 189 LEU B C 1
ATOM 5380 O O . LEU B 1 195 ? -4.523 11.773 -11.808 1.00 21.76 189 LEU B O 1
ATOM 5385 N N . LEU B 1 196 ? -4.404 13.919 -12.419 1.00 19.38 190 LEU B N 1
ATOM 5386 C CA . LEU B 1 196 ? -4.996 14.400 -11.176 1.00 19.15 190 LEU B CA 1
ATOM 5387 C C . LEU B 1 196 ? -6.362 13.767 -10.915 1.00 18.76 190 LEU B C 1
ATOM 5388 O O . LEU B 1 196 ? -6.691 13.410 -9.782 1.00 22.89 190 LEU B O 1
ATOM 5393 N N . ARG B 1 197 ? -7.142 13.607 -11.976 1.00 17.78 191 ARG B N 1
ATOM 5394 C CA . ARG B 1 197 ? -8.496 13.069 -11.865 1.00 20.25 191 ARG B CA 1
ATOM 5395 C C . ARG B 1 197 ? -8.526 11.556 -11.727 1.00 20.82 191 ARG B C 1
ATOM 5396 O O . ARG B 1 197 ? -9.510 10.996 -11.254 1.00 23.64 191 ARG B O 1
ATOM 5404 N N . ALA B 1 198 ? -7.453 10.897 -12.146 1.00 19.25 192 ALA B N 1
ATOM 5405 C CA . ALA B 1 198 ? -7.411 9.440 -12.138 1.00 21.48 192 ALA B CA 1
ATOM 5406 C C . ALA B 1 198 ? -6.998 8.889 -10.780 1.00 21.51 192 ALA B C 1
ATOM 5407 O O . ALA B 1 198 ? -7.451 7.818 -10.379 1.00 23.39 192 ALA B O 1
ATOM 5409 N N . ILE B 1 199 ? -6.130 9.620 -10.085 1.00 21.80 193 ILE B N 1
ATOM 5410 C CA . ILE B 1 199 ? -5.566 9.158 -8.822 1.00 22.94 193 ILE B CA 1
ATOM 5411 C C . ILE B 1 199 ? -6.636 8.782 -7.792 1.00 25.18 193 ILE B C 1
ATOM 5412 O O . ILE B 1 199 ? -7.557 9.556 -7.515 1.00 27.22 193 ILE B O 1
ATOM 5417 N N . ARG B 1 200 ? -6.509 7.577 -7.246 1.00 28.27 194 ARG B N 1
ATOM 5418 C CA . ARG B 1 200 ? -7.297 7.143 -6.100 1.00 26.93 194 ARG B CA 1
ATOM 5419 C C . ARG B 1 200 ? -6.319 6.684 -5.032 1.00 28.31 194 ARG B C 1
ATOM 5420 O O . ARG B 1 200 ? -5.467 5.833 -5.293 1.00 28.38 194 ARG B O 1
ATOM 5428 N N . TYR B 1 201 ? -6.440 7.249 -3.835 1.00 29.32 195 TYR B N 1
ATOM 5429 C CA . TYR B 1 201 ? -5.482 7.004 -2.758 1.00 29.10 195 TYR B CA 1
ATOM 5430 C C . TYR B 1 201 ? -6.150 6.509 -1.471 1.00 29.63 195 TYR B C 1
ATOM 5431 O O . TYR B 1 201 ? -7.170 7.054 -1.046 1.00 29.10 195 TYR B O 1
ATOM 5440 N N . ARG B 1 202 ? -5.567 5.476 -0.859 1.00 32.04 196 ARG B N 1
ATOM 5441 C CA . ARG B 1 202 ? -6.052 4.933 0.411 1.00 30.29 196 ARG B CA 1
ATOM 5442 C C . ARG B 1 202 ? -5.132 5.340 1.565 1.00 29.13 196 ARG B C 1
ATOM 5443 O O . ARG B 1 202 ? -3.961 4.964 1.582 1.00 30.08 196 ARG B O 1
ATOM 5451 N N . ASP B 1 203 ? -5.645 6.097 2.531 1.00 29.15 197 ASP B N 1
ATOM 5452 C CA . ASP B 1 203 ? -4.795 6.513 3.649 1.00 30.62 197 ASP B CA 1
ATOM 5453 C C . ASP B 1 203 ? -4.587 5.389 4.676 1.00 37.77 197 ASP B C 1
ATOM 5454 O O . ASP B 1 203 ? -5.173 4.310 4.552 1.00 39.70 197 ASP B O 1
ATOM 5459 N N . SER B 1 204 ? -3.751 5.635 5.681 1.00 39.03 198 SER B N 1
ATOM 5460 C CA . SER B 1 204 ? -3.411 4.600 6.657 1.00 44.25 198 SER B CA 1
ATOM 5461 C C . SER B 1 204 ? -4.580 4.254 7.576 1.00 47.35 198 SER B C 1
ATOM 5462 O O . SER B 1 204 ? -4.494 3.328 8.380 1.00 48.48 198 SER B O 1
ATOM 5465 N N . ASP B 1 205 ? -5.669 5.004 7.461 1.00 47.31 199 ASP B N 1
ATOM 5466 C CA . ASP B 1 205 ? -6.874 4.716 8.227 1.00 47.31 199 ASP B CA 1
ATOM 5467 C C . ASP B 1 205 ? -7.894 3.978 7.357 1.00 44.48 199 ASP B C 1
ATOM 5468 O O . ASP B 1 205 ? -9.045 3.786 7.753 1.00 43.83 199 ASP B O 1
ATOM 5473 N N . GLY B 1 206 ? -7.455 3.570 6.168 1.00 40.79 200 GLY B N 1
ATOM 5474 C CA . GLY B 1 206 ? -8.292 2.819 5.251 1.00 38.37 200 GLY B CA 1
ATOM 5475 C C . GLY B 1 206 ? -9.261 3.662 4.440 1.00 37.26 200 GLY B C 1
ATOM 5476 O O . GLY B 1 206 ? -10.124 3.124 3.742 1.00 35.83 200 GLY B O 1
ATOM 5477 N N . LYS B 1 207 ? -9.120 4.983 4.518 1.00 36.12 201 LYS B N 1
ATOM 5478 C CA . LYS B 1 207 ? -10.031 5.883 3.813 1.00 33.79 201 LYS B CA 1
ATOM 5479 C C . LYS B 1 207 ? -9.590 6.115 2.368 1.00 30.81 201 LYS B C 1
ATOM 5480 O O . LYS B 1 207 ? -8.399 6.287 2.099 1.00 30.11 201 LYS B O 1
ATOM 5494 N N . TRP B 1 209 ? -9.487 8.368 -1.048 1.00 26.58 203 TRP B N 1
ATOM 5495 C CA . TRP B 1 209 ? -9.556 9.763 -1.466 1.00 24.54 203 TRP B CA 1
ATOM 5496 C C . TRP B 1 209 ? -9.327 9.906 -2.963 1.00 25.55 203 TRP B C 1
ATOM 5497 O O . TRP B 1 209 ? -8.755 9.025 -3.606 1.00 26.56 203 TRP B O 1
ATOM 5508 N N . LYS B 1 210 ? -9.772 11.036 -3.504 1.00 24.62 204 LYS B N 1
ATOM 5509 C CA . LYS B 1 210 ? -9.552 11.375 -4.897 1.00 23.92 204 LYS B CA 1
ATOM 5510 C C . LYS B 1 210 ? -9.347 12.873 -4.984 1.00 22.75 204 LYS B C 1
ATOM 5511 O O . LYS B 1 210 ? -9.460 13.583 -3.985 1.00 25.32 204 LYS B O 1
ATOM 5517 N N . PHE B 1 211 ? -9.033 13.351 -6.178 1.00 20.43 205 PHE B N 1
ATOM 5518 C CA . PHE B 1 211 ? -8.830 14.771 -6.391 1.00 19.12 205 PHE B CA 1
ATOM 5519 C C . PHE B 1 211 ? -10.021 15.358 -7.131 1.00 21.47 205 PHE B C 1
ATOM 5520 O O . PHE B 1 211 ? -10.593 14.713 -8.007 1.00 23.12 205 PHE B O 1
ATOM 5528 N N . ASP B 1 212 ? -10.409 16.570 -6.747 1.00 19.86 206 ASP B N 1
ATOM 5529 C CA . ASP B 1 212 ? -11.359 17.367 -7.511 1.00 19.39 206 ASP B CA 1
ATOM 5530 C C . ASP B 1 212 ? -10.566 18.518 -8.116 1.00 17.98 206 ASP B C 1
ATOM 5531 O O . ASP B 1 212 ? -10.181 19.443 -7.400 1.00 17.70 206 ASP B O 1
ATOM 5536 N N . VAL B 1 213 ? -10.278 18.427 -9.417 1.00 17.05 207 VAL B N 1
ATOM 5537 C CA . VAL B 1 213 ? -9.644 19.517 -10.142 1.00 15.65 207 VAL B CA 1
ATOM 5538 C C . VAL B 1 213 ? -10.732 20.535 -10.398 1.00 14.34 207 VAL B C 1
ATOM 5539 O O . VAL B 1 213 ? -11.673 20.273 -11.147 1.00 19.63 207 VAL B O 1
ATOM 5543 N N . GLN B 1 214 ? -10.625 21.689 -9.754 1.00 13.23 208 GLN B N 1
ATOM 5544 C CA . GLN B 1 214 ? -11.743 22.623 -9.750 1.00 16.25 208 GLN B CA 1
ATOM 5545 C C . GLN B 1 214 ? -11.759 23.517 -10.981 1.00 16.78 208 GLN B C 1
ATOM 5546 O O . GLN B 1 214 ? -12.787 24.105 -11.306 1.00 14.88 208 GLN B O 1
ATOM 5552 N N . TRP B 1 215 ? -10.610 23.601 -11.649 1.00 16.53 209 TRP B N 1
ATOM 5553 C CA . TRP B 1 215 ? -10.459 24.352 -12.890 1.00 13.58 209 TRP B CA 1
ATOM 5554 C C . TRP B 1 215 ? -9.071 24.193 -13.473 1.00 16.16 209 TRP B C 1
ATOM 5555 O O . TRP B 1 215 ? -8.118 23.870 -12.755 1.00 12.49 209 TRP B O 1
ATOM 5566 N N . SER B 1 216 ? -8.974 24.431 -14.780 1.00 15.94 210 SER B N 1
ATOM 5567 C CA . SER B 1 216 ? -7.698 24.545 -15.476 1.00 15.40 210 SER B CA 1
ATOM 5568 C C . SER B 1 216 ? -7.702 25.861 -16.234 1.00 14.36 210 SER B C 1
ATOM 5569 O O . SER B 1 216 ? -8.569 26.084 -17.081 1.00 14.80 210 SER B O 1
ATOM 5572 N N . CYS B 1 217 ? -6.737 26.730 -15.945 1.00 13.40 211 CYS B N 1
ATOM 5573 C CA . CYS B 1 217 ? -6.704 28.057 -16.558 1.00 13.96 211 CYS B CA 1
ATOM 5574 C C . CYS B 1 217 ? -5.316 28.465 -17.027 1.00 15.07 211 CYS B C 1
ATOM 5575 O O . CYS B 1 217 ? -4.311 28.053 -16.457 1.00 16.34 211 CYS B O 1
ATOM 5578 N N . SER B 1 218 ? -5.275 29.302 -18.058 1.00 14.02 212 SER B N 1
ATOM 5579 C CA . SER B 1 218 ? -4.029 29.901 -18.522 1.00 14.03 212 SER B CA 1
ATOM 5580 C C . SER B 1 218 ? -3.696 31.093 -17.634 1.00 14.74 212 SER B C 1
ATOM 5581 O O . SER B 1 218 ? -4.588 31.852 -17.247 1.00 15.28 212 SER B O 1
ATOM 5584 N N . VAL B 1 219 ? -2.421 31.274 -17.313 1.00 13.40 213 VAL B N 1
ATOM 5585 C CA . VAL B 1 219 ? -2.016 32.426 -16.522 1.00 13.18 213 VAL B CA 1
ATOM 5586 C C . VAL B 1 219 ? -2.139 33.666 -17.402 1.00 14.61 213 VAL B C 1
ATOM 5587 O O . VAL B 1 219 ? -1.465 33.758 -18.430 1.00 16.31 213 VAL B O 1
ATOM 5591 N N . PRO B 1 220 ? -3.018 34.616 -17.023 1.00 13.74 214 PRO B N 1
ATOM 5592 C CA . PRO B 1 220 ? -3.322 35.735 -17.928 1.00 12.66 214 PRO B CA 1
ATOM 5593 C C . PRO B 1 220 ? -2.117 36.600 -18.291 1.00 15.13 214 PRO B C 1
ATOM 5594 O O . PRO B 1 220 ? -2.034 37.064 -19.429 1.00 16.12 214 PRO B O 1
ATOM 5598 N N . THR B 1 221 ? -1.196 36.799 -17.354 1.00 15.74 215 THR B N 1
ATOM 5599 C CA . THR B 1 221 ? -0.003 37.593 -17.619 1.00 15.48 215 THR B CA 1
ATOM 5600 C C . THR B 1 221 ? 0.718 37.127 -18.880 1.00 14.65 215 THR B C 1
ATOM 5601 O O . THR B 1 221 ? 1.102 37.935 -19.719 1.00 16.46 215 THR B O 1
ATOM 5605 N N . TYR B 1 222 ? 0.884 35.817 -19.017 1.00 15.74 216 TYR B N 1
ATOM 5606 C CA . TYR B 1 222 ? 1.582 35.252 -20.170 1.00 14.46 216 TYR B CA 1
ATOM 5607 C C . TYR B 1 222 ? 0.797 35.357 -21.479 1.00 16.68 216 TYR B C 1
ATOM 5608 O O . TYR B 1 222 ? 1.386 35.443 -22.558 1.00 17.99 216 TYR B O 1
ATOM 5617 N N . ILE B 1 223 ? -0.528 35.363 -21.394 1.00 16.01 217 ILE B N 1
ATOM 5618 C CA . ILE B 1 223 ? -1.317 35.668 -22.577 1.00 15.19 217 ILE B CA 1
ATOM 5619 C C . ILE B 1 223 ? -1.067 37.123 -22.962 1.00 17.19 217 ILE B C 1
ATOM 5620 O O . ILE B 1 223 ? -0.765 37.425 -24.117 1.00 19.22 217 ILE B O 1
ATOM 5625 N N . ARG B 1 224 ? -1.179 38.022 -21.988 1.00 17.83 218 ARG B N 1
ATOM 5626 C CA . ARG B 1 224 ? -1.084 39.457 -22.255 1.00 19.94 218 ARG B CA 1
ATOM 5627 C C . ARG B 1 224 ? 0.295 39.898 -22.708 1.00 21.75 218 ARG B C 1
ATOM 5628 O O . ARG B 1 224 ? 0.432 40.796 -23.539 1.00 23.74 218 ARG B O 1
ATOM 5636 N N . ARG B 1 225 ? 1.321 39.277 -22.150 1.00 22.52 219 ARG B N 1
ATOM 5637 C CA . ARG B 1 225 ? 2.687 39.716 -22.394 1.00 24.36 219 ARG B CA 1
ATOM 5638 C C . ARG B 1 225 ? 3.414 38.895 -23.441 1.00 24.54 219 ARG B C 1
ATOM 5639 O O . ARG B 1 225 ? 4.232 39.426 -24.184 1.00 29.44 219 ARG B O 1
ATOM 5647 N N . CYS B 1 226 ? 3.119 37.602 -23.500 1.00 23.80 220 CYS B N 1
ATOM 5648 C CA . CYS B 1 226 ? 3.820 36.710 -24.420 1.00 23.64 220 CYS B CA 1
ATOM 5649 C C . CYS B 1 226 ? 2.924 36.130 -25.514 1.00 22.38 220 CYS B C 1
ATOM 5650 O O . CYS B 1 226 ? 3.409 35.545 -26.480 1.00 24.19 220 CYS B O 1
ATOM 5653 N N . ASN B 1 227 ? 1.620 36.315 -25.366 1.00 24.46 221 ASN B N 1
ATOM 5654 C CA . ASN B 1 227 ? 0.656 35.619 -26.211 1.00 23.49 221 ASN B CA 1
ATOM 5655 C C . ASN B 1 227 ? 0.940 34.117 -26.173 1.00 18.48 221 ASN B C 1
ATOM 5656 O O . ASN B 1 227 ? 1.102 33.459 -27.201 1.00 19.29 221 ASN B O 1
ATOM 5661 N N . ASN B 1 228 ? 1.023 33.595 -24.955 1.00 17.44 222 ASN B N 1
ATOM 5662 C CA . ASN B 1 228 ? 1.186 32.170 -24.731 1.00 14.96 222 ASN B CA 1
ATOM 5663 C C . ASN B 1 228 ? 0.121 31.697 -23.753 1.00 16.46 222 ASN B C 1
ATOM 5664 O O . ASN B 1 228 ? 0.102 32.110 -22.594 1.00 17.83 222 ASN B O 1
ATOM 5669 N N . TRP B 1 229 ? -0.775 30.847 -24.241 1.00 15.35 223 TRP B N 1
ATOM 5670 C CA . TRP B 1 229 ? -1.889 30.335 -23.454 1.00 13.70 223 TRP B CA 1
ATOM 5671 C C . TRP B 1 229 ? -1.478 29.083 -22.694 1.00 13.13 223 TRP B C 1
ATOM 5672 O O . TRP B 1 229 ? -2.262 28.527 -21.929 1.00 13.76 223 TRP B O 1
ATOM 5683 N N . ARG B 1 230 ? -0.246 28.639 -22.909 1.00 16.81 224 ARG B N 1
ATOM 5684 C CA . ARG B 1 230 ? 0.185 27.322 -22.435 1.00 17.31 224 ARG B CA 1
ATOM 5685 C C . ARG B 1 230 ? 0.914 27.338 -21.094 1.00 15.62 224 ARG B C 1
ATOM 5686 O O . ARG B 1 230 ? 1.606 26.379 -20.740 1.00 15.19 224 ARG B O 1
ATOM 5694 N N . GLN B 1 231 ? 0.751 28.435 -20.359 1.00 13.72 225 GLN B N 1
ATOM 5695 C CA . GLN B 1 231 ? 1.141 28.500 -18.960 1.00 13.06 225 GLN B CA 1
ATOM 5696 C C . GLN B 1 231 ? -0.112 28.155 -18.189 1.00 15.53 225 GLN B C 1
ATOM 5697 O O . GLN B 1 231 ? -0.925 29.029 -17.888 1.00 17.49 225 GLN B O 1
ATOM 5703 N N . VAL B 1 232 ? -0.289 26.872 -17.907 1.00 13.99 226 VAL B N 1
ATOM 5704 C CA . VAL B 1 232 ? -1.544 26.395 -17.351 1.00 15.56 226 VAL B CA 1
ATOM 5705 C C . VAL B 1 232 ? -1.373 26.118 -15.868 1.00 15.87 226 VAL B C 1
ATOM 5706 O O . VAL B 1 232 ? -0.352 25.572 -15.452 1.00 17.32 226 VAL B O 1
ATOM 5710 N N . HIS B 1 233 ? -2.365 26.509 -15.069 1.00 13.73 227 HIS B N 1
ATOM 5711 C CA . HIS B 1 233 ? -2.374 26.151 -13.649 1.00 12.51 227 HIS B CA 1
ATOM 5712 C C . HIS B 1 233 ? -3.705 25.566 -13.169 1.00 12.12 227 HIS B C 1
ATOM 5713 O O . HIS B 1 233 ? -4.734 25.723 -13.816 1.00 13.77 227 HIS B O 1
ATOM 5720 N N . TRP B 1 234 ? -3.661 24.864 -12.043 1.00 11.92 228 TRP B N 1
ATOM 5721 C CA . TRP B 1 234 ? -4.806 24.112 -11.557 1.00 11.76 228 TRP B CA 1
ATOM 5722 C C . TRP B 1 234 ? -4.887 24.228 -10.049 1.00 10.43 228 TRP B C 1
ATOM 5723 O O . TRP B 1 234 ? -3.864 24.225 -9.376 1.00 13.58 228 TRP B O 1
ATOM 5734 N N . LEU B 1 235 ? -6.104 24.315 -9.524 1.00 12.58 229 LEU B N 1
ATOM 5735 C CA . LEU B 1 235 ? -6.338 24.182 -8.092 1.00 13.12 229 LEU B CA 1
ATOM 5736 C C . LEU B 1 235 ? -7.166 22.936 -7.859 1.00 14.83 229 LEU B C 1
ATOM 5737 O O . LEU B 1 235 ? -8.234 22.762 -8.450 1.00 18.02 229 LEU B O 1
ATOM 5742 N N . THR B 1 236 ? -6.670 22.078 -6.983 1.00 13.90 230 THR B N 1
ATOM 5743 C CA . THR B 1 236 ? -7.240 20.758 -6.803 1.00 14.27 230 THR B CA 1
ATOM 5744 C C . THR B 1 236 ? -7.435 20.483 -5.318 1.00 13.75 230 THR B C 1
ATOM 5745 O O . THR B 1 236 ? -6.570 20.802 -4.506 1.00 15.14 230 THR B O 1
ATOM 5749 N N . LYS B 1 237 ? -8.581 19.896 -4.976 1.00 14.89 231 LYS B N 1
ATOM 5750 C CA . LYS B 1 237 ? -8.964 19.665 -3.587 1.00 15.19 231 LYS B CA 1
ATOM 5751 C C . LYS B 1 237 ? -8.976 18.177 -3.256 1.00 18.17 231 LYS B C 1
ATOM 5752 O O . LYS B 1 237 ? -9.414 17.364 -4.071 1.00 17.15 231 LYS B O 1
ATOM 5758 N N . LYS B 1 238 ? -8.504 17.818 -2.061 1.00 17.38 232 LYS B N 1
ATOM 5759 C CA . LYS B 1 238 ? -8.574 16.431 -1.597 1.00 19.70 232 LYS B CA 1
ATOM 5760 C C . LYS B 1 238 ? -9.965 16.130 -1.035 1.00 22.35 232 LYS B C 1
ATOM 5761 O O . LYS B 1 238 ? -10.390 16.734 -0.051 1.00 23.52 232 LYS B O 1
ATOM 5767 N N . VAL B 1 239 ? -10.675 15.205 -1.676 1.00 22.41 233 VAL B N 1
ATOM 5768 C CA . VAL B 1 239 ? -12.051 14.884 -1.303 1.00 24.17 233 VAL B CA 1
ATOM 5769 C C . VAL B 1 239 ? -12.260 13.371 -1.221 1.00 24.14 233 VAL B C 1
ATOM 5770 O O . VAL B 1 239 ? -11.488 12.610 -1.797 1.00 24.71 233 VAL B O 1
ATOM 5774 N N . PRO B 1 240 ? -13.303 12.931 -0.497 1.00 26.66 234 PRO B N 1
ATOM 5775 C CA . PRO B 1 240 ? -13.531 11.491 -0.318 1.00 26.86 234 PRO B CA 1
ATOM 5776 C C . PRO B 1 240 ? -13.826 10.750 -1.629 1.00 27.29 234 PRO B C 1
ATOM 5777 O O . PRO B 1 240 ? -14.282 11.366 -2.593 1.00 30.75 234 PRO B O 1
ATOM 5781 N N . ALA B 1 241 ? -13.559 9.446 -1.653 1.00 26.01 235 ALA B N 1
ATOM 5782 C CA . ALA B 1 241 ? -13.786 8.615 -2.834 1.00 27.97 235 ALA B CA 1
ATOM 5783 C C . ALA B 1 241 ? -14.132 7.178 -2.439 1.00 33.71 235 ALA B C 1
ATOM 5784 O O . ALA B 1 241 ? -13.607 6.229 -3.025 1.00 34.40 235 ALA B O 1
ATOM 5786 N N . VAL B 1 242 ? -15.013 7.032 -1.448 1.00 35.51 236 VAL B N 1
ATOM 5787 C CA . VAL B 1 242 ? -15.393 5.728 -0.898 1.00 38.89 236 VAL B CA 1
ATOM 5788 C C . VAL B 1 242 ? -15.852 4.749 -1.975 1.00 44.03 236 VAL B C 1
ATOM 5789 O O . VAL B 1 242 ? -16.720 5.070 -2.790 1.00 44.46 236 VAL B O 1
ATOM 5793 N N . GLY B 1 243 ? -15.276 3.553 -1.973 1.00 46.76 237 GLY B N 1
ATOM 5794 C CA . GLY B 1 243 ? -15.687 2.535 -2.918 1.00 47.90 237 GLY B CA 1
ATOM 5795 C C . GLY B 1 243 ? -14.787 2.413 -4.131 1.00 49.69 237 GLY B C 1
ATOM 5796 O O . GLY B 1 243 ? -14.658 1.330 -4.697 1.00 55.51 237 GLY B O 1
ATOM 5797 N N . ASP B 1 244 ? -14.169 3.514 -4.546 1.00 45.74 238 ASP B N 1
ATOM 5798 C CA . ASP B 1 244 ? -13.289 3.480 -5.709 1.00 45.70 238 ASP B CA 1
ATOM 5799 C C . ASP B 1 244 ? -12.051 2.637 -5.416 1.00 45.92 238 ASP B C 1
ATOM 5800 O O . ASP B 1 244 ? -11.671 2.479 -4.257 1.00 44.57 238 ASP B O 1
ATOM 5805 N N . GLU B 1 245 ? -11.431 2.098 -6.464 1.00 47.77 239 GLU B N 1
ATOM 5806 C CA . GLU B 1 245 ? -10.251 1.243 -6.313 1.00 50.95 239 GLU B CA 1
ATOM 5807 C C . GLU B 1 245 ? -8.930 2.010 -6.448 1.00 45.17 239 GLU B C 1
ATOM 5808 O O . GLU B 1 245 ? -8.766 2.842 -7.343 1.00 43.82 239 GLU B O 1
ATOM 5814 N N . GLU B 1 246 ? -7.991 1.709 -5.554 1.00 43.81 240 GLU B N 1
ATOM 5815 C CA . GLU B 1 246 ? -6.697 2.382 -5.517 1.00 40.44 240 GLU B CA 1
ATOM 5816 C C . GLU B 1 246 ? -5.901 2.159 -6.797 1.00 38.97 240 GLU B C 1
ATOM 5817 O O . GLU B 1 246 ? -5.788 1.039 -7.291 1.00 41.92 240 GLU B O 1
ATOM 5823 N N . THR B 1 247 ? -5.356 3.245 -7.328 1.00 36.02 241 THR B N 1
ATOM 5824 C CA . THR B 1 247 ? -4.551 3.196 -8.533 1.00 32.70 241 THR B CA 1
ATOM 5825 C C . THR B 1 247 ? -3.108 2.939 -8.154 1.00 34.00 241 THR B C 1
ATOM 5826 O O . THR B 1 247 ? -2.567 3.615 -7.282 1.00 36.55 241 THR B O 1
ATOM 5830 N N . SER B 1 248 ? -2.484 1.973 -8.816 1.00 35.33 242 SER B N 1
ATOM 5831 C CA . SER B 1 248 ? -1.065 1.708 -8.614 1.00 31.70 242 SER B CA 1
ATOM 5832 C C . SER B 1 248 ? -0.239 2.654 -9.477 1.00 30.12 242 SER B C 1
ATOM 5833 O O . SER B 1 248 ? -0.696 3.076 -10.539 1.00 28.80 242 SER B O 1
ATOM 5836 N N . VAL B 1 249 ? 0.971 2.982 -9.023 1.00 29.02 243 VAL B N 1
ATOM 5837 C CA . VAL B 1 249 ? 1.889 3.833 -9.789 1.00 30.87 243 VAL B CA 1
ATOM 5838 C C . VAL B 1 249 ? 2.118 3.315 -11.207 1.00 29.29 243 VAL B C 1
ATOM 5839 O O . VAL B 1 249 ? 2.076 4.077 -12.170 1.00 28.53 243 VAL B O 1
ATOM 5843 N N . ASP B 1 250 ? 2.357 2.015 -11.331 1.00 30.59 244 ASP B N 1
ATOM 5844 C CA . ASP B 1 250 ? 2.627 1.419 -12.631 1.00 29.56 244 ASP B CA 1
ATOM 5845 C C . ASP B 1 250 ? 1.486 1.635 -13.625 1.00 29.20 244 ASP B C 1
ATOM 5846 O O . ASP B 1 250 ? 1.727 1.976 -14.783 1.00 29.49 244 ASP B O 1
ATOM 5851 N N . ASP B 1 251 ? 0.251 1.449 -13.170 1.00 31.71 245 ASP B N 1
ATOM 5852 C CA . ASP B 1 251 ? -0.912 1.647 -14.031 1.00 35.04 245 ASP B CA 1
ATOM 5853 C C . ASP B 1 251 ? -1.008 3.089 -14.510 1.00 34.62 245 ASP B C 1
ATOM 5854 O O . 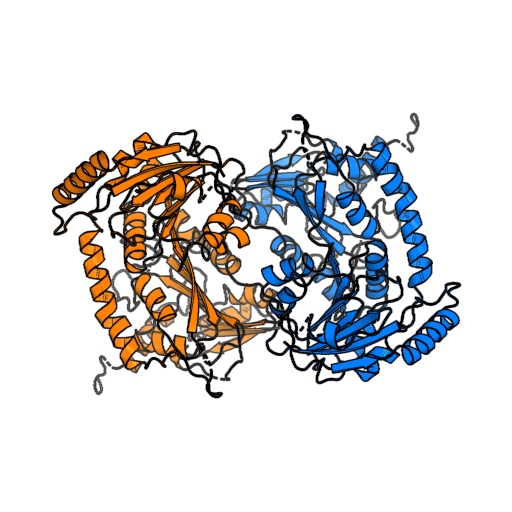ASP B 1 251 ? -1.160 3.346 -15.704 1.00 34.50 245 ASP B O 1
ATOM 5859 N N . LEU B 1 252 ? -0.909 4.020 -13.565 1.00 34.34 246 LEU B N 1
ATOM 5860 C CA . LEU B 1 252 ? -0.930 5.444 -13.871 1.00 32.45 246 LEU B CA 1
ATOM 5861 C C . LEU B 1 252 ? 0.199 5.829 -14.816 1.00 31.92 246 LEU B C 1
ATOM 5862 O O . LEU B 1 252 ? -0.003 6.615 -15.739 1.00 30.31 246 LEU B O 1
ATOM 5867 N N . LEU B 1 253 ? 1.380 5.256 -14.604 1.00 31.72 247 LEU B N 1
ATOM 5868 C CA . LEU B 1 253 ? 2.529 5.562 -15.453 1.00 30.66 247 LEU B CA 1
ATOM 5869 C C . LEU B 1 253 ? 2.272 5.217 -16.917 1.00 31.01 247 LEU B C 1
ATOM 5870 O O . LEU B 1 253 ? 2.569 6.009 -17.810 1.00 30.52 247 LEU B O 1
ATOM 5875 N N . ASN B 1 254 ? 1.700 4.047 -17.169 1.00 31.80 248 ASN B N 1
ATOM 5876 C CA . ASN B 1 254 ? 1.392 3.685 -18.545 1.00 34.29 248 ASN B CA 1
ATOM 5877 C C . ASN B 1 254 ? 0.339 4.598 -19.167 1.00 33.13 248 ASN B C 1
ATOM 5878 O O . ASN B 1 254 ? 0.424 4.941 -20.341 1.00 34.25 248 ASN B O 1
ATOM 5883 N N . LEU B 1 255 ? -0.657 4.987 -18.382 1.00 30.87 249 LEU B N 1
ATOM 5884 C CA . LEU B 1 255 ? -1.651 5.927 -18.873 1.00 29.14 249 LEU B CA 1
ATOM 5885 C C . LEU B 1 255 ? -1.005 7.289 -19.113 1.00 26.99 249 LEU B C 1
ATOM 5886 O O . LEU B 1 255 ? -1.167 7.889 -20.171 1.00 24.70 249 LEU B O 1
ATOM 5891 N N . PHE B 1 256 ? -0.251 7.753 -18.126 1.00 24.86 250 PHE B N 1
ATOM 5892 C CA . PHE B 1 256 ? 0.354 9.076 -18.155 1.00 24.17 250 PHE B CA 1
ATOM 5893 C C . PHE B 1 256 ? 1.392 9.201 -19.268 1.00 23.43 250 PHE B C 1
ATOM 5894 O O . PHE B 1 256 ? 1.458 10.227 -19.939 1.00 24.18 250 PHE B O 1
ATOM 5902 N N . SER B 1 257 ? 2.189 8.154 -19.473 1.00 24.44 251 SER B N 1
ATOM 5903 C CA . SER B 1 257 ? 3.321 8.230 -20.399 1.00 26.36 251 SER B CA 1
ATOM 5904 C C . SER B 1 257 ? 3.053 7.631 -21.772 1.00 28.69 251 SER B C 1
ATOM 5905 O O . SER B 1 257 ? 3.721 7.981 -22.742 1.00 30.34 251 SER B O 1
ATOM 5908 N N . GLN B 1 258 ? 2.094 6.717 -21.852 1.00 28.46 252 GLN B N 1
ATOM 5909 C CA . GLN B 1 258 ? 1.869 5.975 -23.086 1.00 29.38 252 GLN B CA 1
ATOM 5910 C C . GLN B 1 258 ? 0.487 6.187 -23.686 1.00 30.95 252 GLN B C 1
ATOM 5911 O O . GLN B 1 258 ? 0.355 6.753 -24.772 1.00 30.06 252 GLN B O 1
ATOM 5917 N N . ILE B 1 259 ? -0.537 5.718 -22.978 1.00 31.47 253 ILE B N 1
ATOM 5918 C CA . ILE B 1 259 ? -1.894 5.699 -23.516 1.00 31.26 253 ILE B CA 1
ATOM 5919 C C . ILE B 1 259 ? -2.454 7.098 -23.779 1.00 29.08 253 ILE B C 1
ATOM 5920 O O . ILE B 1 259 ? -2.845 7.420 -24.907 1.00 30.12 253 ILE B O 1
ATOM 5925 N N . TRP B 1 260 ? -2.487 7.925 -22.739 1.00 27.53 254 TRP B N 1
ATOM 5926 C CA . TRP B 1 260 ? -3.010 9.283 -22.864 1.00 25.46 254 TRP B CA 1
ATOM 5927 C C . TRP B 1 260 ? -2.277 10.169 -23.882 1.00 24.18 254 TRP B C 1
ATOM 5928 O O . TRP B 1 260 ? -2.928 10.901 -24.620 1.00 27.22 254 TRP B O 1
ATOM 5939 N N . PRO B 1 261 ? -0.931 10.124 -23.918 1.00 26.01 255 PRO B N 1
ATOM 5940 C CA . PRO B 1 261 ? -0.259 10.933 -24.945 1.00 27.32 255 PRO B CA 1
ATOM 5941 C C . PRO B 1 261 ? -0.679 10.550 -26.362 1.00 25.32 255 PRO B C 1
ATOM 5942 O O . PRO B 1 261 ? -0.899 11.424 -27.200 1.00 24.47 255 PRO B O 1
ATOM 5946 N N . ALA B 1 262 ? -0.800 9.253 -26.615 1.00 25.90 256 ALA B N 1
ATOM 5947 C CA . ALA B 1 262 ? -1.226 8.776 -27.920 1.00 27.12 256 ALA B CA 1
ATOM 5948 C C . ALA B 1 262 ? -2.665 9.196 -28.205 1.00 26.60 256 ALA B C 1
ATOM 5949 O O . ALA B 1 262 ? -3.000 9.555 -29.333 1.00 27.07 256 ALA B O 1
ATOM 5951 N N . GLU B 1 263 ? -3.513 9.153 -27.182 1.00 25.76 257 GLU B N 1
ATOM 5952 C CA . GLU B 1 263 ? -4.893 9.598 -27.320 1.00 25.23 257 GLU B CA 1
ATOM 5953 C C . GLU B 1 263 ? -4.974 11.073 -27.686 1.00 27.27 257 GLU B C 1
ATOM 5954 O O . GLU B 1 263 ? -5.775 11.449 -28.525 1.00 32.35 257 GLU B O 1
ATOM 5960 N N . GLN B 1 264 ? -4.154 11.908 -27.058 1.00 23.13 258 GLN B N 1
ATOM 5961 C CA . GLN B 1 264 ? -4.132 13.328 -27.391 1.00 26.05 258 GLN B CA 1
ATOM 5962 C C . GLN B 1 264 ? -3.711 13.544 -28.835 1.00 26.44 258 GLN B C 1
ATOM 5963 O O . GLN B 1 264 ? -4.281 14.375 -29.540 1.00 25.30 258 GLN B O 1
ATOM 5969 N N . LYS B 1 265 ? -2.712 12.785 -29.268 1.00 24.29 259 LYS B N 1
ATOM 5970 C CA . LYS B 1 265 ? -2.167 12.914 -30.615 1.00 26.55 259 LYS B CA 1
ATOM 5971 C C . LYS B 1 265 ? -3.221 12.644 -31.689 1.00 28.30 259 LYS B C 1
ATOM 5972 O O . LYS B 1 265 ? -3.263 13.328 -32.712 1.00 28.67 259 LYS B O 1
ATOM 5978 N N . THR B 1 266 ? -4.090 11.669 -31.445 1.00 28.77 260 THR B N 1
ATOM 5979 C CA . THR B 1 266 ? -5.168 11.373 -32.385 1.00 29.44 260 THR B CA 1
ATOM 5980 C C . THR B 1 266 ? -6.174 12.528 -32.498 1.00 27.74 260 THR B C 1
ATOM 5981 O O . THR B 1 266 ? -6.800 12.711 -33.541 1.00 31.38 260 THR B O 1
ATOM 5985 N N . TRP B 1 267 ? -6.327 13.301 -31.425 1.00 25.45 261 TRP B N 1
ATOM 5986 C CA . TRP B 1 267 ? -7.208 14.469 -31.436 1.00 24.93 261 TRP B CA 1
ATOM 5987 C C . TRP B 1 267 ? -6.520 15.670 -32.084 1.00 24.77 261 TRP B C 1
ATOM 5988 O O . TRP B 1 267 ? -7.147 16.436 -32.820 1.00 25.43 261 TRP B O 1
ATOM 5999 N N . ASP B 1 268 ? -5.227 15.825 -31.813 1.00 24.34 262 ASP B N 1
ATOM 6000 C CA . ASP B 1 268 ? -4.431 16.864 -32.459 1.00 25.47 262 ASP B CA 1
ATOM 6001 C C . ASP B 1 268 ? -4.572 16.817 -33.976 1.00 26.78 262 ASP B C 1
ATOM 6002 O O . ASP B 1 268 ? -4.912 17.808 -34.605 1.00 29.71 262 ASP B O 1
ATOM 6007 N N . GLU B 1 269 ? -4.318 15.652 -34.556 1.00 27.27 263 GLU B N 1
ATOM 6008 C CA . GLU B 1 269 ? -4.397 15.483 -36.003 1.00 28.55 263 GLU B CA 1
ATOM 6009 C C . GLU B 1 269 ? -5.762 15.836 -36.576 1.00 27.77 263 GLU B C 1
ATOM 6010 O O . GLU B 1 269 ? -5.851 16.413 -37.654 1.00 31.08 263 GLU B O 1
ATOM 6016 N N . LYS B 1 270 ? -6.823 15.490 -35.855 1.00 26.93 264 LYS B N 1
ATOM 6017 C CA . LYS B 1 270 ? -8.183 15.727 -36.339 1.00 28.63 264 LYS B CA 1
ATOM 6018 C C . LYS B 1 270 ? -8.632 17.186 -36.244 1.00 26.44 264 LYS B C 1
ATOM 6019 O O . LYS B 1 270 ? -9.466 17.635 -37.029 1.00 26.74 264 LYS B O 1
ATOM 6025 N N . LEU B 1 271 ? -8.082 17.918 -35.281 1.00 23.97 265 LEU B N 1
ATOM 6026 C CA . LEU B 1 271 ? -8.571 19.257 -34.976 1.00 22.53 265 LEU B CA 1
ATOM 6027 C C . LEU B 1 271 ? -7.581 20.400 -35.216 1.00 23.66 265 LEU B C 1
ATOM 6028 O O . LEU B 1 271 ? -7.998 21.544 -35.383 1.00 22.49 265 LEU B O 1
ATOM 6033 N N . ASP B 1 272 ? -6.284 20.111 -35.226 1.00 23.38 266 ASP B N 1
ATOM 6034 C CA . ASP B 1 272 ? -5.289 21.183 -35.310 1.00 25.44 266 ASP B CA 1
ATOM 6035 C C . ASP B 1 272 ? -5.428 22.061 -36.551 1.00 31.01 266 ASP B C 1
ATOM 6036 O O . ASP B 1 272 ? -5.082 23.240 -36.536 1.00 37.08 266 ASP B O 1
ATOM 6041 N N . ASN B 1 273 ? -5.936 21.492 -37.628 1.00 29.09 267 ASN B N 1
ATOM 6042 C CA . ASN B 1 273 ? -6.022 22.253 -38.860 1.00 31.46 267 ASN B CA 1
ATOM 6043 C C . ASN B 1 273 ? -7.456 22.615 -39.217 1.00 31.69 267 ASN B C 1
ATOM 6044 O O . ASN B 1 273 ? -7.768 22.921 -40.369 1.00 36.48 267 ASN B O 1
ATOM 6049 N N . GLU B 1 274 ? -8.320 22.582 -38.207 1.00 27.64 268 GLU B N 1
ATOM 6050 C CA . GLU B 1 274 ? -9.685 23.068 -38.332 1.00 27.22 268 GLU B CA 1
ATOM 6051 C C . GLU B 1 274 ? -9.611 24.535 -38.746 1.00 28.54 268 GLU B C 1
ATOM 6052 O O . GLU B 1 274 ? -8.873 25.321 -38.146 1.00 32.61 268 GLU B O 1
ATOM 6058 N N . LYS B 1 275 ? -10.359 24.900 -39.780 1.00 20.49 269 LYS B N 1
ATOM 6059 C CA . LYS B 1 275 ? -10.297 26.251 -40.333 1.00 22.39 269 LYS B CA 1
ATOM 6060 C C . LYS B 1 275 ? -11.442 27.139 -39.840 1.00 24.12 269 LYS B C 1
ATOM 6061 O O . LYS B 1 275 ? -11.284 28.349 -39.695 1.00 24.42 269 LYS B O 1
ATOM 6067 N N . TYR B 1 276 ? -12.588 26.511 -39.592 1.00 23.05 270 TYR B N 1
ATOM 6068 C CA . TYR B 1 276 ? -13.802 27.162 -39.103 1.00 19.31 270 TYR B CA 1
ATOM 6069 C C . TYR B 1 276 ? -14.633 26.045 -38.466 1.00 18.46 270 TYR B C 1
ATOM 6070 O O . TYR B 1 276 ? -14.242 24.885 -38.536 1.00 21.92 270 TYR B O 1
ATOM 6079 N N . SER B 1 277 ? -15.766 26.368 -37.850 1.00 20.11 271 SER B N 1
ATOM 6080 C CA . SER B 1 277 ? -16.647 25.321 -37.323 1.00 17.66 271 SER B CA 1
ATOM 6081 C C . SER B 1 277 ? -17.864 25.210 -38.217 1.00 17.67 271 SER B C 1
ATOM 6082 O O . SER B 1 277 ? -18.294 26.202 -38.800 1.00 16.14 271 SER B O 1
ATOM 6085 N N . TRP B 1 278 ? -18.436 24.017 -38.328 1.00 16.15 272 TRP B N 1
ATOM 6086 C CA . TRP B 1 278 ? -19.629 23.891 -39.144 1.00 16.74 272 TRP B CA 1
ATOM 6087 C C . TRP B 1 278 ? -20.784 24.710 -38.582 1.00 17.92 272 TRP B C 1
ATOM 6088 O O . TRP B 1 278 ? -21.658 25.138 -39.320 1.00 19.13 272 TRP B O 1
ATOM 6099 N N . THR B 1 279 ? -20.769 24.950 -37.274 1.00 17.58 273 THR B N 1
ATOM 6100 C CA . THR B 1 279 ? -21.861 25.676 -36.632 1.00 17.17 273 THR B CA 1
ATOM 6101 C C . THR B 1 279 ? -21.859 27.168 -36.980 1.00 18.34 273 THR B C 1
ATOM 6102 O O . THR B 1 279 ? -22.844 27.862 -36.742 1.00 17.69 273 THR B O 1
ATOM 6106 N N . ASP B 1 280 ? -20.751 27.651 -37.539 1.00 18.04 274 ASP B N 1
ATOM 6107 C CA . ASP B 1 280 ? -20.593 29.072 -37.859 1.00 21.12 274 ASP B CA 1
ATOM 6108 C C . ASP B 1 280 ? -21.742 29.653 -38.665 1.00 21.83 274 ASP B C 1
ATOM 6109 O O . ASP B 1 280 ? -22.287 30.698 -38.320 1.00 21.48 274 ASP B O 1
ATOM 6114 N N . LYS B 1 281 ? -22.102 28.975 -39.747 1.00 20.14 275 LYS B N 1
ATOM 6115 C CA . LYS B 1 281 ? -23.138 29.490 -40.624 1.00 23.28 275 LYS B CA 1
ATOM 6116 C C . LYS B 1 281 ? -24.495 29.425 -39.931 1.00 24.90 275 LYS B C 1
ATOM 6117 O O . LYS B 1 281 ? -25.382 30.230 -40.204 1.00 29.16 275 LYS B O 1
ATOM 6123 N N . ILE B 1 282 ? -24.638 28.473 -39.016 1.00 22.68 276 ILE B N 1
ATOM 6124 C CA . ILE B 1 282 ? -25.866 28.323 -38.248 1.00 20.65 276 ILE B CA 1
ATOM 6125 C C . ILE B 1 282 ? -25.991 29.430 -37.202 1.00 20.01 276 ILE B C 1
ATOM 6126 O O . ILE B 1 282 ? -27.032 30.067 -37.086 1.00 23.52 276 ILE B O 1
ATOM 6131 N N . PHE B 1 283 ? -24.919 29.663 -36.451 1.00 17.97 277 PHE B N 1
ATOM 6132 C CA . PHE B 1 283 ? -24.915 30.691 -35.413 1.00 19.26 277 PHE B CA 1
ATOM 6133 C C . PHE B 1 283 ? -25.035 32.101 -35.985 1.00 22.74 277 PHE B C 1
ATOM 6134 O O . PHE B 1 283 ? -25.702 32.947 -35.404 1.00 26.30 277 PHE B O 1
ATOM 6142 N N . SER B 1 284 ? -24.388 32.348 -37.122 1.00 24.82 278 SER B N 1
ATOM 6143 C CA . SER B 1 284 ? -24.294 33.698 -37.692 1.00 27.91 278 SER B CA 1
ATOM 6144 C C . SER B 1 284 ? -25.649 34.348 -37.933 1.00 34.07 278 SER B C 1
ATOM 6145 O O . SER B 1 284 ? -25.776 35.573 -37.906 1.00 38.16 278 SER B O 1
ATOM 6148 N N . ASN B 1 285 ? -26.660 33.525 -38.175 1.00 34.40 279 ASN B N 1
ATOM 6149 C CA . ASN B 1 285 ? -28.011 34.027 -38.372 1.00 36.37 279 ASN B CA 1
ATOM 6150 C C . ASN B 1 285 ? -28.699 34.401 -37.056 1.00 33.59 279 ASN B C 1
ATOM 6151 O O . ASN B 1 285 ? -29.640 35.195 -37.043 1.00 34.80 279 ASN B O 1
ATOM 6156 N N . ALA B 1 286 ? -28.209 33.839 -35.953 1.00 26.94 280 ALA B N 1
ATOM 6157 C CA . ALA B 1 286 ? -28.821 34.049 -34.644 1.00 25.54 280 ALA B CA 1
ATOM 6158 C C . ALA B 1 286 ? -28.083 35.099 -33.831 1.00 25.55 280 ALA B C 1
ATOM 6159 O O . ALA B 1 286 ? -28.663 35.741 -32.959 1.00 29.82 280 ALA B O 1
ATOM 6161 N N . ILE B 1 287 ? -26.799 35.266 -34.107 1.00 22.81 281 ILE B N 1
ATOM 6162 C CA . ILE B 1 287 ? -25.989 36.185 -33.325 1.00 23.09 281 ILE B CA 1
ATOM 6163 C C . ILE B 1 287 ? -25.887 37.540 -34.016 1.00 24.96 281 ILE B C 1
ATOM 6164 O O . ILE B 1 287 ? -25.498 37.627 -35.178 1.00 27.11 281 ILE B O 1
ATOM 6169 N N . ASP B 1 288 ? -26.252 38.596 -33.298 1.00 26.98 282 ASP B N 1
ATOM 6170 C CA . ASP B 1 288 ? -26.021 39.957 -33.768 1.00 27.31 282 ASP B CA 1
ATOM 6171 C C . ASP B 1 288 ? -25.534 40.806 -32.603 1.00 26.37 282 ASP B C 1
ATOM 6172 O O . ASP B 1 288 ? -25.354 40.286 -31.507 1.00 25.88 282 ASP B O 1
ATOM 6177 N N . ASP B 1 289 ? -25.333 42.103 -32.824 1.00 30.47 283 ASP B N 1
ATOM 6178 C CA . ASP B 1 289 ? -24.774 42.963 -31.775 1.00 30.43 283 ASP B CA 1
ATOM 6179 C C . ASP B 1 289 ? -25.756 43.306 -30.649 1.00 30.40 283 ASP B C 1
ATOM 6180 O O . ASP B 1 289 ? -25.385 43.954 -29.674 1.00 33.04 283 ASP B O 1
ATOM 6185 N N . GLU B 1 290 ? -27.006 42.876 -30.782 1.00 29.80 284 GLU B N 1
ATOM 6186 C CA . GLU B 1 290 ? -27.920 42.905 -29.650 1.00 30.30 284 GLU B CA 1
ATOM 6187 C C . GLU B 1 290 ? -27.591 41.748 -28.702 1.00 29.67 284 GLU B C 1
ATOM 6188 O O . GLU B 1 290 ? -27.658 41.895 -27.480 1.00 29.03 284 GLU B O 1
ATOM 6194 N N . VAL B 1 291 ? -27.232 40.597 -29.268 1.00 25.60 285 VAL B N 1
ATOM 6195 C CA . VAL B 1 291 ? -26.738 39.493 -28.459 1.00 23.91 285 VAL B CA 1
ATOM 6196 C C . VAL B 1 291 ? -25.364 39.836 -27.895 1.00 24.15 285 VAL B C 1
ATOM 6197 O O . VAL B 1 291 ? -25.154 39.777 -26.687 1.00 24.43 285 VAL B O 1
ATOM 6201 N N . VAL B 1 292 ? -24.440 40.204 -28.783 1.00 24.15 286 VAL B N 1
ATOM 6202 C CA . VAL B 1 292 ? -23.055 40.493 -28.417 1.00 22.65 286 VAL B CA 1
ATOM 6203 C C . VAL B 1 292 ? -22.679 41.951 -28.698 1.00 25.29 286 VAL B C 1
ATOM 6204 O O . VAL B 1 292 ? -22.195 42.270 -29.781 1.00 29.09 286 VAL B O 1
ATOM 6208 N N . PRO B 1 293 ? -22.901 42.846 -27.724 1.00 27.00 287 PRO B N 1
ATOM 6209 C CA . PRO B 1 293 ? -22.514 44.251 -27.912 1.00 27.74 287 PRO B CA 1
ATOM 6210 C C . PRO B 1 293 ? -21.008 44.410 -28.130 1.00 27.43 287 PRO B C 1
ATOM 6211 O O . PRO B 1 293 ? -20.235 43.513 -27.792 1.00 27.02 287 PRO B O 1
ATOM 6215 N N . LYS B 1 294 ? -20.599 45.545 -28.687 1.00 30.22 288 LYS B N 1
ATOM 6216 C CA . LYS B 1 294 ? -19.182 45.814 -28.924 1.00 28.85 288 LYS B CA 1
ATOM 6217 C C . LYS B 1 294 ? -18.378 45.781 -27.625 1.00 22.69 288 LYS B C 1
ATOM 6218 O O . LYS B 1 294 ? -18.807 46.323 -26.610 1.00 22.54 288 LYS B O 1
ATOM 6224 N N . ASN B 1 295 ? -17.221 45.123 -27.666 1.00 22.50 289 ASN B N 1
ATOM 6225 C CA . ASN B 1 295 ? -16.316 45.033 -26.514 1.00 23.69 289 ASN B CA 1
ATOM 6226 C C . ASN B 1 295 ? -16.936 44.374 -25.271 1.00 23.83 289 ASN B C 1
ATOM 6227 O O . ASN B 1 295 ? -16.440 44.540 -24.159 1.00 24.79 289 ASN B O 1
ATOM 6232 N N . SER B 1 296 ? -18.011 43.617 -25.456 1.00 22.92 290 SER B N 1
ATOM 6233 C CA . SER B 1 296 ? -18.593 42.859 -24.353 1.00 22.51 290 SER B CA 1
ATOM 6234 C C . SER B 1 296 ? -17.716 41.640 -24.074 1.00 21.65 290 SER B C 1
ATOM 6235 O O . SER B 1 296 ? -16.671 41.475 -24.702 1.00 23.58 290 SER B O 1
ATOM 6238 N N . THR B 1 297 ? -18.115 40.801 -23.119 1.00 16.99 291 THR B N 1
ATOM 6239 C CA . THR B 1 297 ? -17.412 39.542 -22.873 1.00 15.86 291 THR B CA 1
ATOM 6240 C C . THR B 1 297 ? -18.391 38.371 -22.924 1.00 15.51 291 THR B C 1
ATOM 6241 O O . THR B 1 297 ? -19.299 38.277 -22.107 1.00 19.86 291 THR B O 1
ATOM 6245 N N . ALA B 1 298 ? -18.205 37.486 -23.896 1.00 14.26 292 ALA B N 1
ATOM 6246 C CA . ALA B 1 298 ? -19.106 36.359 -24.101 1.00 15.86 292 ALA B CA 1
ATOM 6247 C C . ALA B 1 298 ? -18.683 35.139 -23.291 1.00 15.55 292 ALA B C 1
ATOM 6248 O O . ALA B 1 298 ? -17.506 34.780 -23.259 1.00 16.30 292 ALA B O 1
ATOM 6250 N N . TYR B 1 299 ? -19.655 34.490 -22.660 1.00 13.48 293 TYR B N 1
ATOM 6251 C CA . TYR B 1 299 ? -19.429 33.211 -22.000 1.00 13.03 293 TYR B CA 1
ATOM 6252 C C . TYR B 1 299 ? -19.853 32.132 -22.981 1.00 13.14 293 TYR B C 1
ATOM 6253 O O . TYR B 1 299 ? -20.985 32.128 -23.449 1.00 14.28 293 TYR B O 1
ATOM 6262 N N . VAL B 1 300 ? -18.937 31.232 -23.312 1.00 13.68 294 VAL B N 1
ATOM 6263 C CA . VAL B 1 300 ? -19.225 30.170 -24.264 1.00 12.45 294 VAL B CA 1
ATOM 6264 C C . VAL B 1 300 ? -19.053 28.791 -23.613 1.00 13.61 294 VAL B C 1
ATOM 6265 O O . VAL B 1 300 ? -18.065 28.530 -22.929 1.00 14.22 294 VAL B O 1
ATOM 6269 N N . PHE B 1 301 ? -20.026 27.913 -23.811 1.00 12.46 295 PHE B N 1
ATOM 6270 C CA . PHE B 1 301 ? -19.962 26.579 -23.220 1.00 16.89 295 PHE B CA 1
ATOM 6271 C C . PHE B 1 301 ? -20.065 25.518 -24.317 1.00 15.41 295 PHE B C 1
ATOM 6272 O O . PHE B 1 301 ? -21.019 25.501 -25.081 1.00 15.86 295 PHE B O 1
ATOM 6280 N N . THR B 1 302 ? -19.062 24.645 -24.402 1.00 15.78 296 THR B N 1
ATOM 6281 C CA . THR B 1 302 ? -19.003 23.633 -25.457 1.00 16.24 296 THR B CA 1
ATOM 6282 C C . THR B 1 302 ? -18.519 22.298 -24.892 1.00 17.43 296 THR B C 1
ATOM 6283 O O . THR B 1 302 ? -17.318 22.021 -24.895 1.00 17.51 296 THR B O 1
ATOM 6287 N N . PRO B 1 303 ? -19.454 21.469 -24.394 1.00 15.46 297 PRO B N 1
ATOM 6288 C CA . PRO B 1 303 ? -19.073 20.191 -23.784 1.00 14.50 297 PRO B CA 1
ATOM 6289 C C . PRO B 1 303 ? -18.635 19.130 -24.796 1.00 13.64 297 PRO B C 1
ATOM 6290 O O . PRO B 1 303 ? -17.995 18.156 -24.390 1.00 13.88 297 PRO B O 1
ATOM 6294 N N . ARG B 1 304 ? -18.985 19.309 -26.073 1.00 13.76 298 ARG B N 1
ATOM 6295 C CA . ARG B 1 304 ? -18.557 18.401 -27.136 1.00 15.73 298 ARG B CA 1
ATOM 6296 C C . ARG B 1 304 ? -18.865 16.946 -26.814 1.00 18.04 298 ARG B C 1
ATOM 6297 O O . ARG B 1 304 ? -18.001 16.078 -26.935 1.00 18.19 298 ARG B O 1
ATOM 6305 N N . GLN B 1 305 ? -20.095 16.680 -26.395 1.00 19.34 299 GLN B N 1
ATOM 6306 C CA . GLN B 1 305 ? -20.463 15.325 -26.012 1.00 21.25 299 GLN B CA 1
ATOM 6307 C C . GLN B 1 305 ? -20.918 14.545 -27.234 1.00 24.56 299 GLN B C 1
ATOM 6308 O O . GLN B 1 305 ? -20.435 13.446 -27.495 1.00 28.21 299 GLN B O 1
ATOM 6314 N N . ARG B 1 306 ? -21.836 15.124 -27.998 1.00 25.52 300 ARG B N 1
ATOM 6315 C CA . ARG B 1 306 ? -22.380 14.446 -29.171 1.00 27.06 300 ARG B CA 1
ATOM 6316 C C . ARG B 1 306 ? -21.329 14.292 -30.274 1.00 24.86 300 ARG B C 1
ATOM 6317 O O . ARG B 1 306 ? -21.303 13.292 -30.985 1.00 28.09 300 ARG B O 1
ATOM 6325 N N . SER B 1 307 ? -20.453 15.277 -30.402 1.00 19.17 301 SER B N 1
ATOM 6326 C CA . SER B 1 307 ? -19.422 15.244 -31.431 1.00 19.03 301 SER B CA 1
ATOM 6327 C C . SER B 1 307 ? -18.296 16.198 -31.070 1.00 18.44 301 SER B C 1
ATOM 6328 O O . SER B 1 307 ? -18.548 17.278 -30.551 1.00 19.17 301 SER B O 1
ATOM 6331 N N . PRO B 1 308 ? -17.046 15.813 -31.367 1.00 18.84 302 PRO B N 1
ATOM 6332 C CA . PRO B 1 308 ? -15.905 16.696 -31.090 1.00 19.69 302 PRO B CA 1
ATOM 6333 C C . PRO B 1 308 ? -15.865 17.932 -31.988 1.00 18.95 302 PRO B C 1
ATOM 6334 O O . PRO B 1 308 ? -15.080 18.840 -31.732 1.00 21.24 302 PRO B O 1
ATOM 6338 N N . PHE B 1 309 ? -16.694 17.955 -33.027 1.00 17.36 303 PHE B N 1
ATOM 6339 C CA . PHE B 1 309 ? -16.737 19.080 -33.958 1.00 17.24 303 PHE B CA 1
ATOM 6340 C C . PHE B 1 309 ? -17.958 19.956 -33.728 1.00 18.16 303 PHE B C 1
ATOM 6341 O O . PHE B 1 309 ? -18.170 20.944 -34.436 1.00 17.35 303 PHE B O 1
ATOM 6349 N N . LEU B 1 310 ? -18.771 19.574 -32.746 1.00 17.36 304 LEU B N 1
ATOM 6350 C CA . LEU B 1 310 ? -19.921 20.377 -32.358 1.00 15.99 304 LEU B CA 1
ATOM 6351 C C . LEU B 1 310 ? -19.482 21.322 -31.252 1.00 16.17 304 LEU B C 1
ATOM 6352 O O . LEU B 1 310 ? -19.519 20.971 -30.070 1.00 17.88 304 LEU B O 1
ATOM 6357 N N . HIS B 1 311 ? -19.030 22.507 -31.654 1.00 14.59 305 HIS B N 1
ATOM 6358 C CA . HIS B 1 311 ? -18.658 23.554 -30.710 1.00 14.23 305 HIS B CA 1
ATOM 6359 C C . HIS B 1 311 ? -18.916 24.939 -31.303 1.00 14.56 305 HIS B C 1
ATOM 6360 O O . HIS B 1 311 ? -19.730 25.091 -32.209 1.00 14.53 305 HIS B O 1
ATOM 6367 N N . VAL B 1 312 ? -18.219 25.935 -30.762 1.00 15.39 306 VAL B N 1
ATOM 6368 C CA . VAL B 1 312 ? -18.374 27.336 -31.139 1.00 15.80 306 VAL B CA 1
ATOM 6369 C C . VAL B 1 312 ? -17.020 27.891 -31.576 1.00 16.77 306 VAL B C 1
ATOM 6370 O O . VAL B 1 312 ? -16.020 27.710 -30.879 1.00 21.41 306 VAL B O 1
ATOM 6374 N N . ASN B 1 313 ? -16.981 28.555 -32.725 1.00 16.87 307 ASN B N 1
ATOM 6375 C CA . ASN B 1 313 ? -15.755 29.178 -33.219 1.00 16.83 307 ASN B CA 1
ATOM 6376 C C . ASN B 1 313 ? -15.513 30.465 -32.446 1.00 15.59 307 ASN B C 1
ATOM 6377 O O . ASN B 1 313 ? -15.796 31.560 -32.940 1.00 18.43 307 ASN B O 1
ATOM 6382 N N . SER B 1 314 ? -14.998 30.326 -31.228 1.00 14.00 308 SER B N 1
ATOM 6383 C CA . SER B 1 314 ? -14.765 31.469 -30.350 1.00 15.15 308 SER B CA 1
ATOM 6384 C C . SER B 1 314 ? -13.909 32.559 -30.980 1.00 13.21 308 SER B C 1
ATOM 6385 O O . SER B 1 314 ? -14.155 33.745 -30.776 1.00 17.35 308 SER B O 1
ATOM 6388 N N . HIS B 1 315 ? -12.904 32.158 -31.746 1.00 14.01 309 HIS B N 1
ATOM 6389 C CA . HIS B 1 315 ? -12.022 33.117 -32.391 1.00 14.77 309 HIS B CA 1
ATOM 6390 C C . HIS B 1 315 ? -12.742 33.971 -33.430 1.00 18.53 309 HIS B C 1
ATOM 6391 O O . HIS B 1 315 ? -12.468 35.163 -33.559 1.00 19.85 309 HIS B O 1
ATOM 6398 N N . LEU B 1 316 ? -13.666 33.368 -34.166 1.00 16.88 310 LEU B N 1
ATOM 6399 C CA . LEU B 1 316 ? -14.419 34.116 -35.161 1.00 18.69 310 LEU B CA 1
ATOM 6400 C C . LEU B 1 316 ? -15.428 35.035 -34.489 1.00 17.61 310 LEU B C 1
ATOM 6401 O O . LEU B 1 316 ? -15.672 36.146 -34.952 1.00 17.58 310 LEU B O 1
ATOM 6406 N N . LEU B 1 317 ? -16.013 34.558 -33.393 1.00 14.65 311 LEU B N 1
ATOM 6407 C CA . LEU B 1 317 ? -16.931 35.363 -32.601 1.00 15.72 311 LEU B CA 1
ATOM 6408 C C . LEU B 1 317 ? -16.266 36.649 -32.126 1.00 16.59 311 LEU B C 1
ATOM 6409 O O . LEU B 1 317 ? -16.850 37.717 -32.210 1.00 18.66 311 LEU B O 1
ATOM 6414 N N . ALA B 1 318 ? -15.038 36.548 -31.637 1.00 15.55 312 ALA B N 1
ATOM 6415 C CA . ALA B 1 318 ? -14.327 37.722 -31.158 1.00 16.48 312 ALA B CA 1
ATOM 6416 C C . ALA B 1 318 ? -13.998 38.649 -32.315 1.00 16.38 312 ALA B C 1
ATOM 6417 O O . ALA B 1 318 ? -14.151 39.858 -32.216 1.00 17.55 312 ALA B O 1
ATOM 6419 N N . GLU B 1 319 ? -13.540 38.078 -33.419 1.00 16.03 313 GLU B N 1
ATOM 6420 C CA . GLU B 1 319 ? -13.168 38.878 -34.584 1.00 18.55 313 GLU B CA 1
ATOM 6421 C C . GLU B 1 319 ? -14.343 39.658 -35.168 1.00 19.70 313 GLU B C 1
ATOM 6422 O O . GLU B 1 319 ? -14.244 40.858 -35.409 1.00 20.31 313 GLU B O 1
ATOM 6428 N N . LYS B 1 320 ? -15.455 38.966 -35.390 1.00 20.21 314 LYS B N 1
ATOM 6429 C CA . LYS B 1 320 ? -16.588 39.549 -36.096 1.00 21.06 314 LYS B CA 1
ATOM 6430 C C . LYS B 1 320 ? -17.450 40.436 -35.214 1.00 22.07 314 LYS B C 1
ATOM 6431 O O . LYS B 1 320 ? -18.063 41.388 -35.693 1.00 24.88 314 LYS B O 1
ATOM 6437 N N . PHE B 1 321 ? -17.495 40.129 -33.925 1.00 20.60 315 PHE B N 1
ATOM 6438 C CA . PHE B 1 321 ? -18.302 40.911 -33.004 1.00 20.98 315 PHE B CA 1
ATOM 6439 C C . PHE B 1 321 ? -17.474 41.803 -32.089 1.00 25.20 315 PHE B C 1
ATOM 6440 O O . PHE B 1 321 ? -18.016 42.468 -31.207 1.00 28.78 315 PHE B O 1
ATOM 6448 N N . THR B 1 322 ? -16.168 41.831 -32.344 1.00 23.18 316 THR B N 1
ATOM 6449 C CA . THR B 1 322 ? -15.232 42.717 -31.661 1.00 21.97 316 THR B CA 1
ATOM 6450 C C . THR B 1 322 ? -15.430 42.662 -30.157 1.00 22.59 316 THR B C 1
ATOM 6451 O O . THR B 1 322 ? -15.768 43.664 -29.529 1.00 23.96 316 THR B O 1
ATOM 6455 N N . CYS B 1 323 ? -15.231 41.475 -29.591 1.00 20.39 317 CYS B N 1
ATOM 6456 C CA . CYS B 1 323 ? -15.481 41.242 -28.177 1.00 19.63 317 CYS B CA 1
ATOM 6457 C C . CYS B 1 323 ? -14.454 40.290 -27.582 1.00 18.78 317 CYS B C 1
ATOM 6458 O O . CYS B 1 323 ? -13.557 39.814 -28.275 1.00 18.64 317 CYS B O 1
ATOM 6461 N N . ASN B 1 324 ? -14.600 40.028 -26.290 1.00 16.91 318 ASN B N 1
ATOM 6462 C CA . ASN B 1 324 ? -13.798 39.033 -25.598 1.00 16.55 318 ASN B CA 1
ATOM 6463 C C . ASN B 1 324 ? -14.647 37.784 -25.400 1.00 14.32 318 ASN B C 1
ATOM 6464 O O . ASN B 1 324 ? -15.872 37.851 -25.475 1.00 15.86 318 ASN B O 1
ATOM 6469 N N . VAL B 1 325 ? -14.001 36.648 -25.161 1.00 13.25 319 VAL B N 1
ATOM 6470 C CA . VAL B 1 325 ? -14.692 35.367 -25.075 1.00 12.86 319 VAL B CA 1
ATOM 6471 C C . VAL B 1 325 ? -14.026 34.471 -24.028 1.00 16.29 319 VAL B C 1
ATOM 6472 O O . VAL B 1 325 ? -12.807 34.304 -24.040 1.00 17.82 319 VAL B O 1
ATOM 6476 N N . TRP B 1 326 ? -14.822 33.914 -23.119 1.00 12.29 320 TRP B N 1
ATOM 6477 C CA . TRP B 1 326 ? -14.347 32.859 -22.231 1.00 12.53 320 TRP B CA 1
ATOM 6478 C C . TRP B 1 326 ? -15.058 31.563 -22.601 1.00 13.43 320 TRP B C 1
ATOM 6479 O O . TRP B 1 326 ? -16.256 31.429 -22.395 1.00 13.69 320 TRP B O 1
ATOM 6490 N N . ASN B 1 327 ? -14.305 30.613 -23.148 1.00 13.61 321 ASN B N 1
ATOM 6491 C CA . ASN B 1 327 ? -14.864 29.372 -23.660 1.00 13.68 321 ASN B CA 1
ATOM 6492 C C . ASN B 1 327 ? -14.547 28.225 -22.708 1.00 14.35 321 ASN B C 1
ATOM 6493 O O . ASN B 1 327 ? -13.380 27.878 -22.507 1.00 14.81 321 ASN B O 1
ATOM 6498 N N . VAL B 1 328 ? -15.589 27.642 -22.124 1.00 13.59 322 VAL B N 1
ATOM 6499 C CA . VAL B 1 328 ? -15.447 26.483 -21.242 1.00 14.77 322 VAL B CA 1
ATOM 6500 C C . VAL B 1 328 ? -15.465 25.196 -22.063 1.00 14.79 322 VAL B C 1
ATOM 6501 O O . VAL B 1 328 ? -16.364 24.990 -22.881 1.00 14.00 322 VAL B O 1
ATOM 6505 N N . GLU B 1 329 ? -14.470 24.343 -21.837 1.00 15.31 323 GLU B N 1
ATOM 6506 C CA . GLU B 1 329 ? -14.401 23.012 -22.440 1.00 15.66 323 GLU B CA 1
ATOM 6507 C C . GLU B 1 329 ? -14.475 22.002 -21.300 1.00 16.33 323 GLU B C 1
ATOM 6508 O O . GLU B 1 329 ? -13.887 22.219 -20.248 1.00 17.26 323 GLU B O 1
ATOM 6514 N N . THR B 1 330 ? -15.188 20.902 -21.494 1.00 15.63 324 THR B N 1
ATOM 6515 C CA . THR B 1 330 ? -15.270 19.889 -20.447 1.00 14.76 324 THR B CA 1
ATOM 6516 C C . THR B 1 330 ? -14.495 18.630 -20.828 1.00 16.26 324 THR B C 1
ATOM 6517 O O . THR B 1 330 ? -14.373 17.703 -20.032 1.00 17.17 324 THR B O 1
ATOM 6521 N N . LYS B 1 331 ? -13.970 18.604 -22.050 1.00 15.28 325 LYS B N 1
ATOM 6522 C CA . LYS B 1 331 ? -13.172 17.473 -22.518 1.00 15.91 325 LYS B CA 1
ATOM 6523 C C . LYS B 1 331 ? -11.685 17.819 -22.559 1.00 15.16 325 LYS B C 1
ATOM 6524 O O . LYS B 1 331 ? -11.272 18.704 -23.310 1.00 17.12 325 LYS B O 1
ATOM 6530 N N . GLU B 1 332 ? -10.895 17.119 -21.746 1.00 17.74 326 GLU B N 1
ATOM 6531 C CA . GLU B 1 332 ? -9.462 17.387 -21.601 1.00 16.85 326 GLU B CA 1
ATOM 6532 C C . GLU B 1 332 ? -8.697 17.474 -22.920 1.00 17.61 326 GLU B C 1
ATOM 6533 O O . GLU B 1 332 ? -7.975 18.441 -23.168 1.00 18.28 326 GLU B O 1
ATOM 6539 N N . TYR B 1 333 ? -8.840 16.451 -23.757 1.00 17.00 327 TYR B N 1
ATOM 6540 C CA . TYR B 1 333 ? -8.097 16.392 -25.008 1.00 18.67 327 TYR B CA 1
ATOM 6541 C C . TYR B 1 333 ? -8.457 17.535 -25.950 1.00 18.85 327 TYR B C 1
ATOM 6542 O O . TYR B 1 333 ? -7.600 18.059 -26.659 1.00 19.87 327 TYR B O 1
ATOM 6551 N N . LEU B 1 334 ? -9.731 17.911 -25.962 1.00 15.74 328 LEU B N 1
ATOM 6552 C CA . LEU B 1 334 ? -10.208 18.918 -26.907 1.00 16.80 328 LEU B CA 1
ATOM 6553 C C . LEU B 1 334 ? -9.847 20.312 -26.397 1.00 15.02 328 LEU B C 1
ATOM 6554 O O . LEU B 1 334 ? -9.442 21.181 -27.169 1.00 16.96 328 LEU B O 1
ATOM 6559 N N . TYR B 1 335 ? -9.969 20.498 -25.087 1.00 15.35 329 TYR B N 1
ATOM 6560 C CA . TYR B 1 335 ? -9.412 21.661 -24.403 1.00 14.21 329 TYR B CA 1
ATOM 6561 C C . TYR B 1 335 ? -7.956 21.898 -24.793 1.00 15.26 329 TYR B C 1
ATOM 6562 O O . TYR B 1 335 ? -7.570 23.024 -25.098 1.00 19.34 329 TYR B O 1
ATOM 6571 N N . ARG B 1 336 ? -7.146 20.842 -24.773 1.00 14.59 330 ARG B N 1
ATOM 6572 C CA . ARG B 1 336 ? -5.757 20.945 -25.212 1.00 13.93 330 ARG B CA 1
ATOM 6573 C C . ARG B 1 336 ? -5.689 21.516 -26.637 1.00 14.00 330 ARG B C 1
ATOM 6574 O O . ARG B 1 336 ? -4.907 22.426 -26.910 1.00 14.02 330 ARG B O 1
ATOM 6582 N N . THR B 1 337 ? -6.488 20.976 -27.552 1.00 16.05 331 THR B N 1
ATOM 6583 C CA . THR B 1 337 ? -6.463 21.466 -28.935 1.00 15.56 331 THR B CA 1
ATOM 6584 C C . THR B 1 337 ? -6.906 22.924 -29.017 1.00 14.84 331 THR B C 1
ATOM 6585 O O . THR B 1 337 ? -6.426 23.672 -29.862 1.00 15.01 331 THR B O 1
ATOM 6589 N N . SER B 1 338 ? -7.820 23.329 -28.139 1.00 13.77 332 SER B N 1
ATOM 6590 C CA . SER B 1 338 ? -8.228 24.736 -28.088 1.00 13.79 332 SER B CA 1
ATOM 6591 C C . SER B 1 338 ? -7.060 25.665 -27.751 1.00 14.52 332 SER B C 1
ATOM 6592 O O . SER B 1 338 ? -6.886 26.707 -28.380 1.00 14.00 332 SER B O 1
ATOM 6595 N N . LEU B 1 339 ? -6.260 25.285 -26.761 1.00 17.04 333 LEU B N 1
ATOM 6596 C CA . LEU B 1 339 ? -5.080 26.069 -26.389 1.00 14.83 333 LEU B CA 1
ATOM 6597 C C . LEU B 1 339 ? -4.067 26.132 -27.531 1.00 13.63 333 LEU B C 1
ATOM 6598 O O . LEU B 1 339 ? -3.393 27.142 -27.720 1.00 16.75 333 LEU B O 1
ATOM 6603 N N . THR B 1 340 ? -3.958 25.045 -28.285 1.00 14.03 334 THR B N 1
ATOM 6604 C CA . THR B 1 340 ? -3.117 25.031 -29.471 1.00 15.86 334 THR B CA 1
ATOM 6605 C C . THR B 1 340 ? -3.611 26.091 -30.443 1.00 14.59 334 THR B C 1
ATOM 6606 O O . THR B 1 340 ? -2.831 26.891 -30.959 1.00 19.31 334 THR B O 1
ATOM 6610 N N . LYS B 1 341 ? -4.917 26.102 -30.677 1.00 14.74 335 LYS B N 1
ATOM 6611 C CA . LYS B 1 341 ? -5.508 27.079 -31.578 1.00 15.04 335 LYS B CA 1
ATOM 6612 C C . LYS B 1 341 ? -5.310 28.505 -31.049 1.00 13.99 335 LYS B C 1
ATOM 6613 O O . LYS B 1 341 ? -5.017 29.413 -31.813 1.00 18.66 335 LYS B O 1
ATOM 6619 N N . ALA B 1 342 ? -5.442 28.690 -29.739 1.00 13.55 336 ALA B N 1
ATOM 6620 C CA . ALA B 1 342 ? -5.267 30.004 -29.126 1.00 13.92 336 ALA B CA 1
ATOM 6621 C C . ALA B 1 342 ? -3.859 30.534 -29.375 1.00 15.45 336 ALA B C 1
ATOM 6622 O O . ALA B 1 342 ? -3.674 31.703 -29.710 1.00 17.61 336 ALA B O 1
ATOM 6624 N N . ASN B 1 343 ? -2.862 29.671 -29.203 1.00 16.61 337 ASN B N 1
ATOM 6625 C CA . ASN B 1 343 ? -1.478 30.064 -29.442 1.00 17.86 337 ASN B CA 1
ATOM 6626 C C . ASN B 1 343 ? -1.229 30.334 -30.916 1.00 18.05 337 ASN B C 1
ATOM 6627 O O . ASN B 1 343 ? -0.448 31.216 -31.264 1.00 19.85 337 ASN B O 1
ATOM 6632 N N . ASN B 1 344 ? -1.895 29.573 -31.778 1.00 17.07 338 ASN B N 1
ATOM 6633 C CA . ASN B 1 344 ? -1.773 29.791 -33.217 1.00 19.54 338 ASN B CA 1
ATOM 6634 C C . ASN B 1 344 ? -2.416 31.101 -33.663 1.00 21.77 338 ASN B C 1
ATOM 6635 O O . ASN B 1 344 ? -1.893 31.786 -34.534 1.00 24.46 338 ASN B O 1
ATOM 6640 N N . GLN B 1 345 ? -3.551 31.439 -33.061 1.00 21.13 339 GLN B N 1
ATOM 6641 C CA . GLN B 1 345 ? -4.294 32.639 -33.432 1.00 21.06 339 GLN B CA 1
ATOM 6642 C C . GLN B 1 345 ? -3.715 33.921 -32.828 1.00 20.30 339 GLN B C 1
ATOM 6643 O O . GLN B 1 345 ? -3.784 34.974 -33.453 1.00 18.71 339 GLN B O 1
ATOM 6649 N N . LYS B 1 346 ? -3.148 33.829 -31.625 1.00 17.22 340 LYS B N 1
ATOM 6650 C CA . LYS B 1 346 ? -2.594 34.989 -30.922 1.00 19.14 340 LYS B CA 1
ATOM 6651 C C . LYS B 1 346 ? -3.597 36.130 -30.780 1.00 20.94 340 LYS B C 1
ATOM 6652 O O . LYS B 1 346 ? -3.265 37.283 -31.049 1.00 24.22 340 LYS B O 1
ATOM 6658 N N . ASP B 1 347 ? -4.820 35.801 -30.374 1.00 17.19 341 ASP B N 1
ATOM 6659 C CA . ASP B 1 347 ? -5.846 36.806 -30.123 1.00 17.81 341 ASP B CA 1
ATOM 6660 C C . ASP B 1 347 ? -6.194 36.816 -28.636 1.00 15.97 341 ASP B C 1
ATOM 6661 O O . ASP B 1 347 ? -6.984 35.992 -28.173 1.00 14.73 341 ASP B O 1
ATOM 6666 N N . GLN B 1 348 ? -5.627 37.771 -27.901 1.00 16.12 342 GLN B N 1
ATOM 6667 C CA . GLN B 1 348 ? -5.711 37.769 -26.436 1.00 15.99 342 GLN B CA 1
ATOM 6668 C C . GLN B 1 348 ? -7.127 37.995 -25.889 1.00 17.47 342 GLN B C 1
ATOM 6669 O O . GLN B 1 348 ? -7.363 37.880 -24.682 1.00 17.92 342 GLN B O 1
ATOM 6675 N N . ARG B 1 349 ? -8.062 38.291 -26.784 1.00 16.60 343 ARG B N 1
ATOM 6676 C CA . ARG B 1 349 ? -9.464 38.435 -26.416 1.00 16.95 343 ARG B CA 1
ATOM 6677 C C . ARG B 1 349 ? -10.131 37.085 -26.200 1.00 17.36 343 ARG B C 1
ATOM 6678 O O . ARG B 1 349 ? -11.210 37.009 -25.624 1.00 16.94 343 ARG B O 1
ATOM 6686 N N . VAL B 1 350 ? -9.491 36.016 -26.664 1.00 15.57 344 VAL B N 1
ATOM 6687 C CA . VAL B 1 350 ? -10.125 34.700 -26.658 1.00 15.07 344 VAL B CA 1
ATOM 6688 C C . VAL B 1 350 ? -9.422 33.755 -25.704 1.00 15.05 344 VAL B C 1
ATOM 6689 O O . VAL B 1 350 ? -8.247 33.440 -25.883 1.00 16.22 344 VAL B O 1
ATOM 6693 N N . ARG B 1 351 ? -10.143 33.315 -24.680 1.00 14.31 345 ARG B N 1
ATOM 6694 C CA . ARG B 1 351 ? -9.554 32.478 -23.645 1.00 14.92 345 ARG B CA 1
ATOM 6695 C C . ARG B 1 351 ? -10.421 31.260 -23.340 1.00 15.25 345 ARG B C 1
ATOM 6696 O O . ARG B 1 351 ? -11.632 31.268 -23.566 1.00 13.83 345 ARG B O 1
ATOM 6704 N N . PHE B 1 352 ? -9.776 30.205 -22.858 1.00 13.12 346 PHE B N 1
ATOM 6705 C CA . PHE B 1 352 ? -10.440 28.934 -22.622 1.00 12.47 346 PHE B CA 1
ATOM 6706 C C . PHE B 1 352 ? -10.239 28.498 -21.185 1.00 11.39 346 PHE B C 1
ATOM 6707 O O . PHE B 1 352 ? -9.264 28.873 -20.534 1.00 12.84 346 PHE B O 1
ATOM 6715 N N . GLY B 1 353 ? -11.159 27.689 -20.696 1.00 11.34 347 GLY B N 1
ATOM 6716 C CA . GLY B 1 353 ? -11.000 27.078 -19.398 1.00 13.95 347 GLY B CA 1
ATOM 6717 C C . GLY B 1 353 ? -11.468 25.652 -19.525 1.00 15.85 347 GLY B C 1
ATOM 6718 O O . GLY B 1 353 ? -12.355 25.357 -20.326 1.00 18.62 347 GLY B O 1
ATOM 6719 N N . TRP B 1 354 ? -10.853 24.756 -18.768 1.00 12.86 348 TRP B N 1
ATOM 6720 C CA . TRP B 1 354 ? -11.421 23.432 -18.600 1.00 12.84 348 TRP B CA 1
ATOM 6721 C C . TRP B 1 354 ? -12.112 23.390 -17.243 1.00 14.29 348 TRP B C 1
ATOM 6722 O O . TRP B 1 354 ? -11.583 23.897 -16.252 1.00 13.20 348 TRP B O 1
ATOM 6733 N N . ASN B 1 355 ? -13.300 22.801 -17.206 1.00 12.17 349 ASN B N 1
ATOM 6734 C CA . ASN B 1 355 ? -13.980 22.497 -15.957 1.00 14.05 349 ASN B CA 1
ATOM 6735 C C . ASN B 1 355 ? -14.605 21.125 -16.126 1.00 15.85 349 ASN B C 1
ATOM 6736 O O . ASN B 1 355 ? -14.900 20.724 -17.242 1.00 16.09 349 ASN B O 1
ATOM 6741 N N . GLU B 1 356 ? -14.806 20.399 -15.032 1.00 14.90 350 GLU B N 1
ATOM 6742 C CA . GLU B 1 356 ? -15.464 19.102 -15.122 1.00 17.36 350 GLU B CA 1
ATOM 6743 C C . GLU B 1 356 ? -16.893 19.260 -15.635 1.00 19.22 350 GLU B C 1
ATOM 6744 O O . GLU B 1 356 ? -17.391 18.421 -16.383 1.00 20.63 350 GLU B O 1
ATOM 6750 N N . SER B 1 357 ? -17.538 20.356 -15.243 1.00 20.04 351 SER B N 1
ATOM 6751 C CA . SER B 1 357 ? -18.959 20.546 -15.500 1.00 18.98 351 SER B CA 1
ATOM 6752 C C . SER B 1 357 ? -19.314 22.017 -15.582 1.00 17.59 351 SER B C 1
ATOM 6753 O O . SER B 1 357 ? -18.525 22.883 -15.195 1.00 15.78 351 SER B O 1
ATOM 6756 N N . LEU B 1 358 ? -20.523 22.292 -16.058 1.00 16.65 352 LEU B N 1
ATOM 6757 C CA . LEU B 1 358 ? -21.064 23.645 -16.029 1.00 17.82 352 LEU B CA 1
ATOM 6758 C C . LEU B 1 358 ? -21.039 24.246 -14.623 1.00 18.01 352 LEU B C 1
ATOM 6759 O O . LEU B 1 358 ? -20.569 25.362 -14.431 1.00 16.87 352 LEU B O 1
ATOM 6764 N N . SER B 1 359 ? -21.541 23.504 -13.640 1.00 19.53 353 SER B N 1
ATOM 6765 C CA A SER B 1 359 ? -21.636 24.034 -12.283 0.19 18.80 353 SER B CA 1
ATOM 6766 C CA B SER B 1 359 ? -21.626 23.998 -12.266 0.81 18.74 353 SER B CA 1
ATOM 6767 C C . SER B 1 359 ? -20.266 24.424 -11.731 1.00 18.12 353 SER B C 1
ATOM 6768 O O . SER B 1 359 ? -20.141 25.437 -11.050 1.00 20.42 353 SER B O 1
ATOM 6773 N N . SER B 1 360 ? -19.241 23.637 -12.037 1.00 17.23 354 SER B N 1
ATOM 6774 C CA . SER B 1 360 ? -17.889 23.973 -11.603 1.00 16.35 354 SER B CA 1
ATOM 6775 C C . SER B 1 360 ? -17.454 25.320 -12.190 1.00 15.54 354 SER B C 1
ATOM 6776 O O . SER B 1 360 ? -16.836 26.138 -11.505 1.00 13.56 354 SER B O 1
ATOM 6779 N N . SER B 1 361 ? -17.798 25.555 -13.454 1.00 14.45 355 SER B N 1
ATOM 6780 C CA . SER B 1 361 ? -17.505 26.832 -14.088 1.00 15.08 355 SER B CA 1
ATOM 6781 C C . SER B 1 361 ? -18.292 27.964 -13.438 1.00 15.63 355 SER B C 1
ATOM 6782 O O . SER B 1 361 ? -17.750 29.024 -13.120 1.00 13.02 355 SER B O 1
ATOM 6785 N N . ILE B 1 362 ? -19.584 27.741 -13.254 1.00 15.71 356 ILE B N 1
ATOM 6786 C CA A ILE B 1 362 ? -20.420 28.757 -12.634 0.50 15.23 356 ILE B CA 1
ATOM 6787 C CA B ILE B 1 362 ? -20.448 28.724 -12.612 0.50 15.23 356 ILE B CA 1
ATOM 6788 C C . ILE B 1 362 ? -19.917 29.062 -11.223 1.00 17.25 356 ILE B C 1
ATOM 6789 O O . ILE B 1 362 ? -19.818 30.227 -10.843 1.00 17.78 356 ILE B O 1
ATOM 6798 N N . ASP B 1 363 ? -19.561 28.024 -10.467 1.00 16.03 357 ASP B N 1
ATOM 6799 C CA . ASP B 1 363 ? -18.994 28.217 -9.130 1.00 16.91 357 ASP B CA 1
ATOM 6800 C C . ASP B 1 363 ? -17.709 29.043 -9.197 1.00 16.50 357 ASP B C 1
ATOM 6801 O O . ASP B 1 363 ? -17.480 29.925 -8.365 1.00 17.55 357 ASP B O 1
ATOM 6806 N N . TYR B 1 364 ? -16.880 28.754 -10.192 1.00 14.62 358 TYR B N 1
ATOM 6807 C CA . TYR B 1 364 ? -15.626 29.470 -10.370 1.00 14.39 358 TYR B CA 1
ATOM 6808 C C . TYR B 1 364 ? -15.885 30.962 -10.557 1.00 15.76 358 TYR B C 1
ATOM 6809 O O . TYR B 1 364 ? -15.269 31.805 -9.913 1.00 18.97 358 TYR B O 1
ATOM 6818 N N . TRP B 1 365 ? -16.821 31.288 -11.431 1.00 16.96 359 TRP B N 1
ATOM 6819 C CA . TRP B 1 365 ? -17.044 32.680 -11.787 1.00 17.99 359 TRP B CA 1
ATOM 6820 C C . TRP B 1 365 ? -17.865 33.456 -10.757 1.00 17.94 359 TRP B C 1
ATOM 6821 O O . TRP B 1 365 ? -17.690 34.661 -10.601 1.00 18.80 359 TRP B O 1
ATOM 6832 N N . ASN B 1 366 ? -18.750 32.771 -10.045 1.00 17.13 360 ASN B N 1
ATOM 6833 C CA . ASN B 1 366 ? -19.426 33.404 -8.918 1.00 19.64 360 ASN B CA 1
ATOM 6834 C C . ASN B 1 366 ? -18.443 33.792 -7.830 1.00 21.17 360 ASN B C 1
ATOM 6835 O O . ASN B 1 366 ? -18.567 34.852 -7.217 1.00 22.76 360 ASN B O 1
ATOM 6840 N N . GLN B 1 367 ? -17.460 32.933 -7.590 1.00 18.59 361 GLN B N 1
ATOM 6841 C CA . GLN B 1 367 ? -16.434 33.235 -6.605 1.00 20.59 361 GLN B CA 1
ATOM 6842 C C . GLN B 1 367 ? -15.620 34.447 -7.019 1.00 19.25 361 GLN B C 1
ATOM 6843 O O . GLN B 1 367 ? -14.999 35.103 -6.185 1.00 22.87 361 GLN B O 1
ATOM 6849 N N . ARG B 1 368 ? -15.646 34.745 -8.312 1.00 18.71 362 ARG B N 1
ATOM 6850 C CA . ARG B 1 368 ? -14.962 35.909 -8.853 1.00 19.94 362 ARG B CA 1
ATOM 6851 C C . ARG B 1 368 ? -15.906 37.046 -9.230 1.00 18.36 362 ARG B C 1
ATOM 6852 O O . ARG B 1 368 ? -15.511 37.962 -9.942 1.00 17.88 362 ARG B O 1
ATOM 6860 N N . ASP B 1 369 ? -17.146 36.982 -8.752 1.00 16.59 363 ASP B N 1
ATOM 6861 C CA . ASP B 1 369 ? -18.101 38.074 -8.920 1.00 16.93 363 ASP B CA 1
ATOM 6862 C C . ASP B 1 369 ? -18.280 38.532 -10.372 1.00 17.44 363 ASP B C 1
ATOM 6863 O O . ASP B 1 369 ? -18.471 39.719 -10.639 1.00 18.69 363 ASP B O 1
ATOM 6868 N N . ALA B 1 370 ? -18.235 37.586 -11.301 1.00 15.40 364 ALA B N 1
ATOM 6869 C CA . ALA B 1 370 ? -18.301 37.901 -12.728 1.00 15.46 364 ALA B CA 1
ATOM 6870 C C . ALA B 1 370 ? -19.730 38.074 -13.239 1.00 18.20 364 ALA B C 1
ATOM 6871 O O . ALA B 1 370 ? -20.644 37.354 -12.829 1.00 21.11 364 ALA B O 1
ATOM 6873 N N . SER B 1 371 ? -19.914 39.031 -14.148 1.00 18.03 365 SER B N 1
ATOM 6874 C CA . SER B 1 371 ? -21.187 39.211 -14.840 1.00 15.21 365 SER B CA 1
ATOM 6875 C C . SER B 1 371 ? -20.902 39.261 -16.329 1.00 15.29 365 SER B C 1
ATOM 6876 O O . SER B 1 371 ? -20.480 40.295 -16.835 1.00 18.33 365 SER B O 1
ATOM 6879 N N . PHE B 1 372 ? -21.122 38.151 -17.027 1.00 14.58 366 PHE B N 1
ATOM 6880 C CA . PHE B 1 372 ? -20.904 38.093 -18.474 1.00 17.33 366 PHE B CA 1
ATOM 6881 C C . PHE B 1 372 ? -22.045 38.763 -19.223 1.00 17.29 366 PHE B C 1
ATOM 6882 O O . PHE B 1 372 ? -23.160 38.824 -18.719 1.00 20.16 366 PHE B O 1
ATOM 6890 N N . ASP B 1 373 ? -21.765 39.268 -20.422 1.00 17.26 367 ASP B N 1
ATOM 6891 C CA . ASP B 1 373 ? -22.759 40.026 -21.185 1.00 17.47 367 ASP B CA 1
ATOM 6892 C C . ASP B 1 373 ? -23.759 39.137 -21.909 1.00 18.18 367 ASP B C 1
ATOM 6893 O O . ASP B 1 373 ? -24.920 39.498 -22.075 1.00 21.58 367 ASP B O 1
ATOM 6898 N N . CYS B 1 374 ? -23.295 37.975 -22.350 1.00 18.53 368 CYS B N 1
ATOM 6899 C CA . CYS B 1 374 ? -24.127 37.060 -23.108 1.00 17.13 368 CYS B CA 1
ATOM 6900 C C . CYS B 1 374 ? -23.564 35.655 -23.021 1.00 14.76 368 CYS B C 1
ATOM 6901 O O . CYS B 1 374 ? -22.498 35.441 -22.458 1.00 15.20 368 CYS B O 1
ATOM 6912 N N . VAL B 1 376 ? -23.195 32.002 -25.557 1.00 14.80 370 VAL B N 1
ATOM 6913 C CA . VAL B 1 376 ? -23.405 31.191 -26.746 1.00 16.42 370 VAL B CA 1
ATOM 6914 C C . VAL B 1 376 ? -22.961 29.784 -26.382 1.00 18.49 370 VAL B C 1
ATOM 6915 O O . VAL B 1 376 ? -21.861 29.599 -25.870 1.00 19.72 370 VAL B O 1
ATOM 6919 N N . ALA B 1 377 ? -23.819 28.795 -26.607 1.00 17.21 371 ALA B N 1
ATOM 6920 C CA . ALA B 1 377 ? -23.505 27.434 -26.184 1.00 15.22 371 ALA B CA 1
ATOM 6921 C C . ALA B 1 377 ? -23.995 26.388 -27.166 1.00 15.70 371 ALA B C 1
ATOM 6922 O O . ALA B 1 377 ? -24.871 26.640 -27.993 1.00 16.28 371 ALA B O 1
ATOM 6924 N N . THR B 1 378 ? -23.417 25.206 -27.057 1.00 14.50 372 THR B N 1
ATOM 6925 C CA . THR B 1 378 ? -23.862 24.054 -27.809 1.00 15.01 372 THR B CA 1
ATOM 6926 C C . THR B 1 378 ? -24.129 22.969 -26.772 1.00 17.56 372 THR B C 1
ATOM 6927 O O . THR B 1 378 ? -23.384 22.859 -25.799 1.00 16.26 372 THR B O 1
ATOM 6931 N N . GLU B 1 379 ? -25.201 22.202 -26.963 1.00 16.35 373 GLU B N 1
ATOM 6932 C CA . GLU B 1 379 ? -25.551 21.084 -26.081 1.00 16.53 373 GLU B CA 1
ATOM 6933 C C . GLU B 1 379 ? -25.709 21.439 -24.603 1.00 17.87 373 GLU B C 1
ATOM 6934 O O . GLU B 1 379 ? -25.459 20.601 -23.733 1.00 18.72 373 GLU B O 1
ATOM 6940 N N . LEU B 1 380 ? -26.116 22.669 -24.317 1.00 17.29 374 LEU B N 1
ATOM 6941 C CA . LEU B 1 380 ? -26.406 23.066 -22.943 1.00 19.43 374 LEU B CA 1
ATOM 6942 C C . LEU B 1 380 ? -27.585 22.267 -22.381 1.00 18.66 374 LEU B C 1
ATOM 6943 O O . LEU B 1 380 ? -27.505 21.693 -21.293 1.00 20.25 374 LEU B O 1
ATOM 6948 N N . LEU B 1 381 ? -28.689 22.245 -23.120 1.00 21.90 375 LEU B N 1
ATOM 6949 C CA . LEU B 1 381 ? -29.863 21.490 -22.694 1.00 21.25 375 LEU B CA 1
ATOM 6950 C C . LEU B 1 381 ? -29.602 19.988 -22.790 1.00 22.12 375 LEU B C 1
ATOM 6951 O O . LEU B 1 381 ? -30.072 19.215 -21.964 1.00 23.28 375 LEU B O 1
ATOM 6956 N N . ALA B 1 382 ? -28.826 19.582 -23.787 1.00 21.06 376 ALA B N 1
ATOM 6957 C CA . ALA B 1 382 ? -28.566 18.163 -24.002 1.00 22.13 376 ALA B CA 1
ATOM 6958 C C . ALA B 1 382 ? -27.747 17.523 -22.880 1.00 22.07 376 ALA B C 1
ATOM 6959 O O . ALA B 1 382 ? -27.840 16.320 -22.658 1.00 26.00 376 ALA B O 1
ATOM 6961 N N . THR B 1 383 ? -26.960 18.331 -22.169 1.00 18.92 377 THR B N 1
ATOM 6962 C CA . THR B 1 383 ? -25.938 17.810 -21.248 1.00 21.16 377 THR B CA 1
ATOM 6963 C C . THR B 1 383 ? -26.011 18.293 -19.788 1.00 22.19 377 THR B C 1
ATOM 6964 O O . THR B 1 383 ? -25.333 17.742 -18.918 1.00 25.35 377 THR B O 1
ATOM 6968 N N . CYS B 1 384 ? -26.810 19.322 -19.520 1.00 21.58 378 CYS B N 1
ATOM 6969 C CA . CYS B 1 384 ? -26.863 19.919 -18.180 1.00 21.02 378 CYS B CA 1
ATOM 6970 C C . CYS B 1 384 ? -28.235 19.820 -17.521 1.00 22.01 378 CYS B C 1
ATOM 6971 O O . CYS B 1 384 ? -29.264 19.991 -18.184 1.00 20.54 378 CYS B O 1
ATOM 6974 N N . ASP B 1 385 ? -28.235 19.568 -16.213 1.00 25.53 379 ASP B N 1
ATOM 6975 C CA . ASP B 1 385 ? -29.472 19.450 -15.432 1.00 30.02 379 ASP B CA 1
ATOM 6976 C C . ASP B 1 385 ? -30.115 20.807 -15.163 1.00 25.48 379 ASP B C 1
ATOM 6977 O O . ASP B 1 385 ? -29.489 21.848 -15.363 1.00 24.05 379 ASP B O 1
ATOM 6982 N N . ASP B 1 386 ? -31.361 20.793 -14.698 1.00 24.60 380 ASP B N 1
ATOM 6983 C CA . ASP B 1 386 ? -32.079 22.033 -14.421 1.00 27.53 380 ASP B CA 1
ATOM 6984 C C . ASP B 1 386 ? -31.401 22.904 -13.360 1.00 27.99 380 ASP B C 1
ATOM 6985 O O . ASP B 1 386 ? -31.306 24.119 -13.527 1.00 28.45 380 ASP B O 1
ATOM 6990 N N . GLU B 1 387 ? -30.942 22.290 -12.274 1.00 28.02 381 GLU B N 1
ATOM 6991 C CA . GLU B 1 387 ? -30.274 23.039 -11.217 1.00 28.69 381 GLU B CA 1
ATOM 6992 C C . GLU B 1 387 ? -29.122 23.877 -11.763 1.00 29.03 381 GLU B C 1
ATOM 6993 O O . GLU B 1 387 ? -29.069 25.084 -11.542 1.00 29.28 381 GLU B O 1
ATOM 6999 N N . SER B 1 388 ? -28.214 23.240 -12.496 1.00 28.26 382 SER B N 1
ATOM 7000 C CA . SER B 1 388 ? -27.045 23.932 -13.032 1.00 24.00 382 SER B CA 1
ATOM 7001 C C . SER B 1 388 ? -27.429 25.006 -14.042 1.00 20.54 382 SER B C 1
ATOM 7002 O O . SER B 1 388 ? -26.879 26.104 -14.031 1.00 20.44 382 SER B O 1
ATOM 7005 N N . ILE B 1 389 ? -28.369 24.682 -14.919 1.00 19.49 383 ILE B N 1
ATOM 7006 C CA . ILE B 1 389 ? -28.818 25.633 -15.927 1.00 19.90 383 ILE B CA 1
ATOM 7007 C C . ILE B 1 389 ? -29.489 26.834 -15.264 1.00 22.11 383 ILE B C 1
ATOM 7008 O O . ILE B 1 389 ? -29.295 27.985 -15.670 1.00 23.66 383 ILE B O 1
ATOM 7013 N N . ASN B 1 390 ? -30.262 26.565 -14.221 1.00 21.56 384 ASN B N 1
ATOM 7014 C CA . ASN B 1 390 ? -30.930 27.632 -13.495 1.00 25.09 384 ASN B CA 1
ATOM 7015 C C . ASN B 1 390 ? -29.951 28.543 -12.754 1.00 25.61 384 ASN B C 1
ATOM 7016 O O . ASN B 1 390 ? -30.300 29.651 -12.357 1.00 29.64 384 ASN B O 1
ATOM 7021 N N . SER B 1 391 ? -28.717 28.080 -12.578 1.00 24.54 385 SER B N 1
ATOM 7022 C CA . SER B 1 391 ? -27.711 28.857 -11.861 1.00 24.56 385 SER B CA 1
ATOM 7023 C C . SER B 1 391 ? -26.910 29.787 -12.771 1.00 19.05 385 SER B C 1
ATOM 7024 O O . SER B 1 391 ? -26.130 30.608 -12.284 1.00 20.29 385 SER B O 1
ATOM 7027 N N . ILE B 1 392 ? -27.097 29.668 -14.082 1.00 18.32 386 ILE B N 1
ATOM 7028 C CA . ILE B 1 392 ? -26.311 30.463 -15.026 1.00 18.70 386 ILE B CA 1
ATOM 7029 C C . ILE B 1 392 ? -26.527 31.959 -14.811 1.00 18.90 386 ILE B C 1
ATOM 7030 O O . ILE B 1 392 ? -25.595 32.748 -14.921 1.00 19.38 386 ILE B O 1
ATOM 7035 N N . ALA B 1 393 ? -27.753 32.339 -14.468 1.00 19.28 387 ALA B N 1
ATOM 7036 C CA . ALA B 1 393 ? -28.089 33.741 -14.251 1.00 21.28 387 ALA B CA 1
ATOM 7037 C C . ALA B 1 393 ? -27.175 34.401 -13.221 1.00 22.71 387 ALA B C 1
ATOM 7038 O O . ALA B 1 393 ? -26.993 35.614 -13.235 1.00 23.46 387 ALA B O 1
ATOM 7040 N N . SER B 1 394 ? -26.598 33.599 -12.333 1.00 18.82 388 SER B N 1
ATOM 7041 C CA . SER B 1 394 ? -25.754 34.132 -11.275 1.00 20.95 388 SER B CA 1
ATOM 7042 C C . SER B 1 394 ? -24.453 34.744 -11.796 1.00 21.08 388 SER B C 1
ATOM 7043 O O . SER B 1 394 ? -23.857 35.588 -11.125 1.00 23.50 388 SER B O 1
ATOM 7046 N N . ILE B 1 395 ? -24.009 34.326 -12.981 1.00 18.87 389 ILE B N 1
ATOM 7047 C CA . ILE B 1 395 ? -22.797 34.900 -13.568 1.00 16.59 389 ILE B CA 1
ATOM 7048 C C . ILE B 1 395 ? -23.080 35.711 -14.840 1.00 17.92 389 ILE B C 1
ATOM 7049 O O . ILE B 1 395 ? -22.205 35.877 -15.693 1.00 20.67 389 ILE B O 1
ATOM 7062 N N . LYS B 1 397 ? -25.123 39.347 -16.577 1.00 20.31 391 LYS B N 1
ATOM 7063 C CA . LYS B 1 397 ? -25.787 40.626 -16.384 1.00 21.20 391 LYS B CA 1
ATOM 7064 C C . LYS B 1 397 ? -27.283 40.427 -16.564 1.00 23.75 391 LYS B C 1
ATOM 7065 O O . LYS B 1 397 ? -27.697 39.525 -17.287 1.00 24.42 391 LYS B O 1
ATOM 7071 N N . PRO B 1 398 ? -28.101 41.255 -15.892 1.00 25.68 392 PRO B N 1
ATOM 7072 C CA . PRO B 1 398 ? -29.551 41.210 -16.116 1.00 26.07 392 PRO B CA 1
ATOM 7073 C C . PRO B 1 398 ? -29.852 41.429 -17.591 1.00 27.23 392 PRO B C 1
ATOM 7074 O O . PRO B 1 398 ? -29.163 42.231 -18.227 1.00 26.61 392 PRO B O 1
ATOM 7078 N N . GLU B 1 399 ? -30.839 40.711 -18.122 1.00 29.70 393 GLU B N 1
ATOM 7079 C CA . GLU B 1 399 ? -31.240 40.818 -19.530 1.00 30.39 393 GLU B CA 1
ATOM 7080 C C . GLU B 1 399 ? -30.167 40.361 -20.512 1.00 26.46 393 GLU B C 1
ATOM 7081 O O . GLU B 1 399 ? -30.171 40.765 -21.669 1.00 28.70 393 GLU B O 1
ATOM 7087 N N . ALA B 1 400 ? -29.257 39.510 -20.051 1.00 23.21 394 ALA B N 1
ATOM 7088 C CA . ALA B 1 400 ? -28.240 38.947 -20.926 1.00 22.18 394 ALA B CA 1
ATOM 7089 C C . ALA B 1 400 ? -28.911 38.049 -21.957 1.00 22.96 394 ALA B C 1
ATOM 7090 O O . ALA B 1 400 ? -29.815 37.284 -21.622 1.00 26.69 394 ALA B O 1
ATOM 7092 N N . LYS B 1 401 ? -28.464 38.136 -23.205 1.00 20.69 395 LYS B N 1
ATOM 7093 C CA . LYS B 1 401 ? -29.035 37.334 -24.282 1.00 18.92 395 LYS B CA 1
ATOM 7094 C C . LYS B 1 401 ? -28.286 36.008 -24.437 1.00 22.02 395 LYS B C 1
ATOM 7095 O O . LYS B 1 401 ? -27.081 35.938 -24.207 1.00 21.62 395 LYS B O 1
ATOM 7101 N N . VAL B 1 402 ? -29.002 34.956 -24.819 1.00 21.55 396 VAL B N 1
ATOM 7102 C CA . VAL B 1 402 ? -28.423 33.620 -24.916 1.00 20.29 396 VAL B CA 1
ATOM 7103 C C . VAL B 1 402 ? -28.763 32.973 -26.262 1.00 21.07 396 VAL B C 1
ATOM 7104 O O . VAL B 1 402 ? -29.908 33.032 -26.713 1.00 21.73 396 VAL B O 1
ATOM 7108 N N . VAL B 1 403 ? -27.759 32.373 -26.898 1.00 16.46 397 VAL B N 1
ATOM 7109 C CA . VAL B 1 403 ? -27.929 31.663 -28.163 1.00 16.26 397 VAL B CA 1
ATOM 7110 C C . VAL B 1 403 ? -27.428 30.236 -27.978 1.00 15.48 397 VAL B C 1
ATOM 7111 O O . VAL B 1 403 ? -26.290 30.022 -27.560 1.00 16.21 397 VAL B O 1
ATOM 7115 N N . LEU B 1 404 ? -28.294 29.263 -28.249 1.00 17.34 398 LEU B N 1
ATOM 7116 C CA . LEU B 1 404 ? -27.976 27.861 -28.006 1.00 15.12 398 LEU B CA 1
ATOM 7117 C C . LEU B 1 404 ? -28.182 27.046 -29.266 1.00 18.80 398 LEU B C 1
ATOM 7118 O O . LEU B 1 404 ? -29.143 27.264 -29.994 1.00 21.47 398 LEU B O 1
ATOM 7123 N N . LEU B 1 405 ? -27.280 26.111 -29.531 1.00 15.80 399 LEU B N 1
ATOM 7124 C CA . LEU B 1 405 ? -27.511 25.133 -30.586 1.00 14.79 399 LEU B CA 1
ATOM 7125 C C . LEU B 1 405 ? -27.621 23.780 -29.916 1.00 15.01 399 LEU B C 1
ATOM 7126 O O . LEU B 1 405 ? -26.685 23.330 -29.256 1.00 15.50 399 LEU B O 1
ATOM 7131 N N . GLU B 1 406 ? -28.774 23.142 -30.068 1.00 14.92 400 GLU B N 1
ATOM 7132 C CA . GLU B 1 406 ? -29.054 21.897 -29.371 1.00 14.92 400 GLU B CA 1
ATOM 7133 C C . GLU B 1 406 ? -29.277 20.734 -30.321 1.00 17.14 400 GLU B C 1
ATOM 7134 O O . GLU B 1 406 ? -30.165 20.802 -31.172 1.00 19.24 400 GLU B O 1
ATOM 7140 N N . PRO B 1 407 ? -28.495 19.650 -30.165 1.00 15.25 401 PRO B N 1
ATOM 7141 C CA . PRO B 1 407 ? -28.842 18.435 -30.898 1.00 14.96 401 PRO B CA 1
ATOM 7142 C C . PRO B 1 407 ? -30.053 17.783 -30.241 1.00 19.51 401 PRO B C 1
ATOM 7143 O O . PRO B 1 407 ? -30.128 17.695 -29.009 1.00 19.34 401 PRO B O 1
ATOM 7147 N N . VAL B 1 408 ? -31.009 17.356 -31.058 1.00 18.39 402 VAL B N 1
ATOM 7148 C CA . VAL B 1 408 ? -32.213 16.704 -30.553 1.00 18.94 402 VAL B CA 1
ATOM 7149 C C . VAL B 1 408 ? -32.591 15.511 -31.428 1.00 19.84 402 VAL B C 1
ATOM 7150 O O . VAL B 1 408 ? -32.075 15.352 -32.530 1.00 21.15 402 VAL B O 1
ATOM 7154 N N . SER B 1 409 ? -33.481 14.665 -30.923 1.00 19.49 403 SER B N 1
ATOM 7155 C CA . SER B 1 409 ? -34.117 13.660 -31.761 1.00 21.64 403 SER B CA 1
ATOM 7156 C C . SER B 1 409 ? -35.448 14.242 -32.207 1.00 20.13 403 SER B C 1
ATOM 7157 O O . SER B 1 409 ? -35.498 15.060 -33.122 1.00 20.69 403 SER B O 1
ATOM 7160 N N . GLY B 1 410 ? -36.525 13.839 -31.549 1.00 21.20 404 GLY B N 1
ATOM 7161 C CA . GLY B 1 410 ? -37.816 14.436 -31.816 1.00 22.25 404 GLY B CA 1
ATOM 7162 C C . GLY B 1 410 ? -37.819 15.890 -31.387 1.00 21.69 404 GLY B C 1
ATOM 7163 O O . GLY B 1 410 ? -37.271 16.241 -30.340 1.00 21.54 404 GLY B O 1
ATOM 7164 N N . ILE B 1 411 ? -38.427 16.744 -32.198 1.00 21.93 405 ILE B N 1
ATOM 7165 C CA . ILE B 1 411 ? -38.525 18.149 -31.855 1.00 21.97 405 ILE B CA 1
ATOM 7166 C C . ILE B 1 411 ? -39.790 18.397 -31.043 1.00 25.14 405 ILE B C 1
ATOM 7167 O O . ILE B 1 411 ? -40.902 18.217 -31.529 1.00 26.28 405 ILE B O 1
ATOM 7172 N N . ASP B 1 412 ? -39.605 18.801 -29.792 1.00 28.24 406 ASP B N 1
ATOM 7173 C CA . ASP B 1 412 ? -40.724 19.077 -28.907 1.00 30.20 406 ASP B CA 1
ATOM 7174 C C . ASP B 1 412 ? -40.502 20.415 -28.241 1.00 28.93 406 ASP B C 1
ATOM 7175 O O . ASP B 1 412 ? -39.893 20.485 -27.171 1.00 29.85 406 ASP B O 1
ATOM 7180 N N . GLU B 1 413 ? -40.987 21.473 -28.882 1.00 28.38 407 GLU B N 1
ATOM 7181 C CA . GLU B 1 413 ? -40.874 22.812 -28.326 1.00 29.38 407 GLU B CA 1
ATOM 7182 C C . GLU B 1 413 ? -41.452 22.859 -26.918 1.00 30.50 407 GLU B C 1
ATOM 7183 O O . GLU B 1 413 ? -40.874 23.480 -26.036 1.00 31.90 407 GLU B O 1
ATOM 7189 N N . THR B 1 414 ? -42.581 22.183 -26.718 1.00 32.67 408 THR B N 1
ATOM 7190 C CA . THR B 1 414 ? -43.248 22.157 -25.416 1.00 35.62 408 THR B CA 1
ATOM 7191 C C . THR B 1 414 ? -42.299 21.789 -24.280 1.00 32.32 408 THR B C 1
ATOM 7192 O O . THR B 1 414 ? -42.173 22.527 -23.307 1.00 30.91 408 THR B O 1
ATOM 7196 N N . SER B 1 415 ? -41.638 20.645 -24.410 1.00 30.71 409 SER B N 1
ATOM 7197 C CA . SER B 1 415 ? -40.673 20.209 -23.411 1.00 33.78 409 SER B CA 1
ATOM 7198 C C . SER B 1 415 ? -39.536 21.210 -23.258 1.00 31.28 409 SER B C 1
ATOM 7199 O O . SER B 1 415 ? -39.161 21.571 -22.144 1.00 30.28 409 SER B O 1
ATOM 7202 N N . VAL B 1 416 ? -38.983 21.647 -24.383 1.00 30.03 410 VAL B N 1
ATOM 7203 C CA . VAL B 1 416 ? -37.906 22.623 -24.354 1.00 27.99 410 VAL B CA 1
ATOM 7204 C C . VAL B 1 416 ? -38.392 23.934 -23.747 1.00 27.87 410 VAL B C 1
ATOM 7205 O O . VAL B 1 416 ? -37.859 24.382 -22.739 1.00 29.63 410 VAL B O 1
ATOM 7209 N N . ARG B 1 417 ? -39.422 24.523 -24.349 1.00 26.74 411 ARG B N 1
ATOM 7210 C CA . ARG B 1 417 ? -39.976 25.791 -23.880 1.00 28.95 411 ARG B CA 1
ATOM 7211 C C . ARG B 1 417 ? -40.328 25.738 -22.391 1.00 30.31 411 ARG B C 1
ATOM 7212 O O . ARG B 1 417 ? -39.968 26.637 -21.633 1.00 31.41 411 ARG B O 1
ATOM 7220 N N . GLN B 1 418 ? -41.011 24.679 -21.974 1.00 30.97 412 GLN B N 1
ATOM 7221 C CA . GLN B 1 418 ? -41.303 24.486 -20.559 1.00 37.65 412 GLN B CA 1
ATOM 7222 C C . GLN B 1 418 ? -40.015 24.528 -19.760 1.00 36.45 412 GLN B C 1
ATOM 7223 O O . GLN B 1 418 ? -39.917 25.216 -18.745 1.00 38.87 412 GLN B O 1
ATOM 7229 N N . ARG B 1 419 ? -39.014 23.805 -20.240 1.00 34.49 413 ARG B N 1
ATOM 7230 C CA . ARG B 1 419 ? -37.786 23.651 -19.484 1.00 32.08 413 ARG B CA 1
ATOM 7231 C C . ARG B 1 419 ? -37.042 24.977 -19.311 1.00 32.33 413 ARG B C 1
ATOM 7232 O O . ARG B 1 419 ? -36.554 25.283 -18.221 1.00 32.11 413 ARG B O 1
ATOM 7248 N N . THR B 1 421 ? -38.240 28.023 -19.334 1.00 25.63 415 THR B N 1
ATOM 7249 C CA . THR B 1 421 ? -38.998 28.856 -18.413 1.00 27.19 415 THR B CA 1
ATOM 7250 C C . THR B 1 421 ? -38.639 28.541 -16.965 1.00 29.89 415 THR B C 1
ATOM 7251 O O . THR B 1 421 ? -38.386 29.447 -16.172 1.00 30.58 415 THR B O 1
ATOM 7255 N N . THR B 1 422 ? -38.610 27.254 -16.631 1.00 30.55 416 THR B N 1
ATOM 7256 C CA . THR B 1 422 ? -38.241 26.810 -15.289 1.00 34.66 416 THR B CA 1
ATOM 7257 C C . THR B 1 422 ? -36.865 27.341 -14.904 1.00 34.55 416 THR B C 1
ATOM 7258 O O . THR B 1 422 ? -36.628 27.716 -13.757 1.00 35.24 416 THR B O 1
ATOM 7262 N N . CYS B 1 423 ? -35.972 27.400 -15.883 1.00 34.59 417 CYS B N 1
ATOM 7263 C CA . CYS B 1 423 ? -34.599 27.813 -15.641 1.00 36.57 417 CYS B CA 1
ATOM 7264 C C . CYS B 1 423 ? -34.414 29.325 -15.748 1.00 36.12 417 CYS B C 1
ATOM 7265 O O . CYS B 1 423 ? -33.289 29.819 -15.775 1.00 38.01 417 CYS B O 1
ATOM 7268 N N . GLY B 1 424 ? -35.523 30.053 -15.806 1.00 34.65 418 GLY B N 1
ATOM 7269 C CA . GLY B 1 424 ? -35.482 31.501 -15.742 1.00 34.27 418 GLY B CA 1
ATOM 7270 C C . GLY B 1 424 ? -35.265 32.216 -17.062 1.00 34.17 418 GLY B C 1
ATOM 7271 O O . GLY B 1 424 ? -35.037 33.425 -17.081 1.00 36.24 418 GLY B O 1
ATOM 7272 N N . PHE B 1 425 ? -35.336 31.487 -18.169 1.00 30.74 419 PHE B N 1
ATOM 7273 C CA . PHE B 1 425 ? -35.192 32.124 -19.473 1.00 26.60 419 PHE B CA 1
ATOM 7274 C C . PHE B 1 425 ? -36.447 32.908 -19.851 1.00 28.35 419 PHE B C 1
ATOM 7275 O O . PHE B 1 425 ? -37.567 32.488 -19.557 1.00 29.18 419 PHE B O 1
ATOM 7283 N N . LYS B 1 426 ? -36.254 34.056 -20.494 1.00 28.31 420 LYS B N 1
ATOM 7284 C CA . LYS B 1 426 ? -37.368 34.844 -21.017 1.00 27.67 420 LYS B CA 1
ATOM 7285 C C . LYS B 1 426 ? -37.249 34.958 -22.537 1.00 25.43 420 LYS B C 1
ATOM 7286 O O . LYS B 1 426 ? -36.260 34.514 -23.111 1.00 26.94 420 LYS B O 1
ATOM 7292 N N . ASN B 1 427 ? -38.258 35.551 -23.173 1.00 27.81 421 ASN B N 1
ATOM 7293 C CA . ASN B 1 427 ? -38.223 35.880 -24.598 1.00 28.34 421 ASN B CA 1
ATOM 7294 C C . ASN B 1 427 ? -37.698 34.759 -25.492 1.00 23.66 421 ASN B C 1
ATOM 7295 O O . ASN B 1 427 ? -36.901 34.998 -26.396 1.00 23.51 421 ASN B O 1
ATOM 7300 N N . ILE B 1 428 ? -38.146 33.538 -25.227 1.00 24.63 422 ILE B N 1
ATOM 7301 C CA . ILE B 1 428 ? -37.626 32.352 -25.900 1.00 23.80 422 ILE B CA 1
ATOM 7302 C C . ILE B 1 428 ? -38.155 32.197 -27.326 1.00 25.91 422 ILE B C 1
ATOM 7303 O O . ILE B 1 428 ? -39.359 32.044 -27.533 1.00 27.77 422 ILE B O 1
ATOM 7308 N N . THR B 1 429 ? -37.255 32.230 -28.306 1.00 22.75 423 THR B N 1
ATOM 7309 C CA . THR B 1 429 ? -37.605 31.883 -29.680 1.00 22.05 423 THR B CA 1
ATOM 7310 C C . THR B 1 429 ? -36.813 30.656 -30.116 1.00 24.05 423 THR B C 1
ATOM 7311 O O . THR B 1 429 ? -35.660 30.484 -29.732 1.00 22.36 423 THR B O 1
ATOM 7315 N N . ILE B 1 430 ? -37.442 29.796 -30.906 1.00 25.37 424 ILE B N 1
ATOM 7316 C CA . ILE B 1 430 ? -36.830 28.538 -31.301 1.00 25.53 424 ILE B CA 1
ATOM 7317 C C . ILE B 1 430 ? -36.987 28.324 -32.806 1.00 23.94 424 ILE B C 1
ATOM 7318 O O . ILE B 1 430 ? -38.051 28.573 -33.364 1.00 23.27 424 ILE B O 1
ATOM 7323 N N . VAL B 1 431 ? -35.915 27.880 -33.457 1.00 21.97 425 VAL B N 1
ATOM 7324 C CA . VAL B 1 431 ? -35.910 27.637 -34.894 1.00 22.67 425 VAL B CA 1
ATOM 7325 C C . VAL B 1 431 ? -35.375 26.236 -35.157 1.00 21.11 425 VAL B C 1
ATOM 7326 O O . VAL B 1 431 ? -34.368 25.842 -34.588 1.00 20.72 425 VAL B O 1
ATOM 7330 N N . ASP B 1 432 ? -36.053 25.473 -36.004 1.00 22.68 426 ASP B N 1
ATOM 7331 C CA . ASP B 1 432 ? -35.507 24.202 -36.443 1.00 17.78 426 ASP B CA 1
ATOM 7332 C C . ASP B 1 432 ? -34.469 24.486 -37.532 1.00 18.13 426 ASP B C 1
ATOM 7333 O O . ASP B 1 432 ? -34.782 25.101 -38.552 1.00 21.93 426 ASP B O 1
ATOM 7338 N N . VAL B 1 433 ? -33.228 24.061 -37.294 1.00 16.22 427 VAL B N 1
ATOM 7339 C CA . VAL B 1 433 ? -32.132 24.269 -38.242 1.00 15.51 427 VAL B CA 1
ATOM 7340 C C . VAL B 1 433 ? -31.486 22.956 -38.695 1.00 15.15 427 VAL B C 1
ATOM 7341 O O . VAL B 1 433 ? -30.309 22.926 -39.042 1.00 16.42 427 VAL B O 1
ATOM 7345 N N . THR B 1 434 ? -32.263 21.880 -38.696 1.00 15.79 428 THR B N 1
ATOM 7346 C CA . THR B 1 434 ? -31.751 20.555 -39.036 1.00 15.74 428 THR B CA 1
ATOM 7347 C C . THR B 1 434 ? -31.182 20.450 -40.457 1.00 15.75 428 THR B C 1
ATOM 7348 O O . THR B 1 434 ? -30.087 19.927 -40.658 1.00 16.37 428 THR B O 1
ATOM 7352 N N . GLN B 1 435 ? -31.923 20.949 -41.439 1.00 16.68 429 GLN B N 1
ATOM 7353 C CA . GLN B 1 435 ? -31.491 20.860 -42.832 1.00 16.89 429 GLN B CA 1
ATOM 7354 C C . GLN B 1 435 ? -30.245 21.701 -43.071 1.00 18.85 429 GLN B C 1
ATOM 7355 O O . GLN B 1 435 ? -29.284 21.242 -43.684 1.00 19.43 429 GLN B O 1
ATOM 7361 N N . GLU B 1 436 ? -30.263 22.928 -42.561 1.00 18.89 430 GLU B N 1
ATOM 7362 C CA . GLU B 1 436 ? -29.103 23.812 -42.606 1.00 17.36 430 GLU B CA 1
ATOM 7363 C C . GLU B 1 436 ? -27.878 23.164 -41.948 1.00 18.27 430 GLU B C 1
ATOM 7364 O O . GLU B 1 436 ? -26.759 23.272 -42.458 1.00 18.24 430 GLU B O 1
ATOM 7370 N N . SER B 1 437 ? -28.104 22.478 -40.829 1.00 17.29 431 SER B N 1
ATOM 7371 C CA . SER B 1 437 ? -27.026 21.815 -40.093 1.00 16.31 431 SER B CA 1
ATOM 7372 C C . SER B 1 437 ? -26.432 20.623 -40.843 1.00 16.05 431 SER B C 1
ATOM 7373 O O . SER B 1 437 ? -25.216 20.442 -40.845 1.00 17.70 431 SER B O 1
ATOM 7376 N N . LEU B 1 438 ? -27.285 19.812 -41.462 1.00 17.91 432 LEU B N 1
ATOM 7377 C CA . LEU B 1 438 ? -26.823 18.658 -42.230 1.00 18.04 432 LEU B CA 1
ATOM 7378 C C . LEU B 1 438 ? -25.898 19.105 -43.348 1.00 15.90 432 LEU B C 1
ATOM 7379 O O . LEU B 1 438 ? -24.830 18.535 -43.558 1.00 15.26 432 LEU B O 1
ATOM 7384 N N . ASN B 1 439 ? -26.309 20.151 -44.049 1.00 16.46 433 ASN B N 1
ATOM 7385 C CA . ASN B 1 439 ? -25.511 20.701 -45.129 1.00 15.79 433 ASN B CA 1
ATOM 7386 C C . ASN B 1 439 ? -24.222 21.329 -44.620 1.00 17.69 433 ASN B C 1
ATOM 7387 O O . ASN B 1 439 ? -23.168 21.144 -45.219 1.00 19.21 433 ASN B O 1
ATOM 7392 N N . ALA B 1 440 ? -24.316 22.073 -43.518 1.00 15.97 434 ALA B N 1
ATOM 7393 C CA . ALA B 1 440 ? -23.146 22.702 -42.919 1.00 15.11 434 ALA B CA 1
ATOM 7394 C C . ALA B 1 440 ? -22.144 21.648 -42.488 1.00 16.13 434 ALA B C 1
ATOM 7395 O O . ALA B 1 440 ? -20.951 21.770 -42.757 1.00 17.24 434 ALA B O 1
ATOM 7397 N N . GLU B 1 441 ? -22.629 20.600 -41.828 1.00 16.66 435 GLU B N 1
ATOM 7398 C CA . GLU B 1 441 ? -21.729 19.574 -41.314 1.00 16.83 435 GLU B CA 1
ATOM 7399 C C . GLU B 1 441 ? -21.061 18.756 -42.419 1.00 15.86 435 GLU B C 1
ATOM 7400 O O . GLU B 1 441 ? -19.853 18.559 -42.387 1.00 15.41 435 GLU B O 1
ATOM 7406 N N . VAL B 1 442 ? -21.822 18.283 -43.400 1.00 16.31 436 VAL B N 1
ATOM 7407 C CA . VAL B 1 442 ? -21.189 17.535 -44.488 1.00 17.40 436 VAL B CA 1
ATOM 7408 C C . VAL B 1 442 ? -20.128 18.376 -45.219 1.00 16.13 436 VAL B C 1
ATOM 7409 O O . VAL B 1 442 ? -19.047 17.879 -45.527 1.00 16.83 436 VAL B O 1
ATOM 7413 N N . SER B 1 443 ? -20.418 19.658 -45.433 1.00 16.13 437 SER B N 1
ATOM 7414 C CA . SER B 1 443 ? -19.500 20.551 -46.131 1.00 18.62 437 SER B CA 1
ATOM 7415 C C . SER B 1 443 ? -18.214 20.677 -45.340 1.00 17.47 437 SER B C 1
ATOM 7416 O O . SER B 1 443 ? -17.117 20.592 -45.887 1.00 16.07 437 SER B O 1
ATOM 7419 N N . PHE B 1 444 ? -18.373 20.881 -44.043 1.00 16.87 438 PHE B N 1
ATOM 7420 C CA . PHE B 1 444 ? -17.258 20.936 -43.120 1.00 14.37 438 PHE B CA 1
ATOM 7421 C C . PHE B 1 444 ? -16.429 19.651 -43.165 1.00 14.85 438 PHE B C 1
ATOM 7422 O O . PHE B 1 444 ? -15.211 19.697 -43.303 1.00 15.06 438 PHE B O 1
ATOM 7430 N N . ILE B 1 445 ? -17.092 18.508 -43.042 1.00 14.32 439 ILE B N 1
ATOM 7431 C CA . ILE B 1 445 ? -16.409 17.218 -43.048 1.00 14.95 439 ILE B CA 1
ATOM 7432 C C . ILE B 1 445 ? -15.591 17.033 -44.323 1.00 18.34 439 ILE B C 1
ATOM 7433 O O . ILE B 1 445 ? -14.422 16.638 -44.277 1.00 20.52 439 ILE B O 1
ATOM 7438 N N . LYS B 1 446 ? -16.209 17.334 -45.461 1.00 17.42 440 LYS B N 1
ATOM 7439 C CA . LYS B 1 446 ? -15.553 17.182 -46.752 1.00 17.09 440 LYS B CA 1
ATOM 7440 C C . LYS B 1 446 ? -14.362 18.122 -46.895 1.00 16.51 440 LYS B C 1
ATOM 7441 O O . LYS B 1 446 ? -13.291 17.707 -47.319 1.00 18.80 440 LYS B O 1
ATOM 7447 N N . ASP B 1 447 ? -14.562 19.384 -46.527 1.00 16.29 441 ASP B N 1
ATOM 7448 C CA . ASP B 1 447 ? -13.569 20.444 -46.718 1.00 18.78 441 ASP B CA 1
ATOM 7449 C C . ASP B 1 447 ? -12.304 20.198 -45.890 1.00 20.94 441 ASP B C 1
ATOM 7450 O O . ASP B 1 447 ? -11.209 20.650 -46.244 1.00 22.30 441 ASP B O 1
ATOM 7455 N N . HIS B 1 448 ? -12.463 19.467 -44.790 1.00 18.84 442 HIS B N 1
ATOM 7456 C CA . HIS B 1 448 ? -11.333 19.092 -43.943 1.00 19.37 442 HIS B CA 1
ATOM 7457 C C . HIS B 1 448 ? -10.859 17.657 -44.191 1.00 20.42 442 HIS B C 1
ATOM 7458 O O . HIS B 1 448 ? -9.914 17.195 -43.548 1.00 22.78 442 HIS B O 1
ATOM 7465 N N . ASN B 1 449 ? -11.513 16.971 -45.128 1.00 18.88 443 ASN B N 1
ATOM 7466 C CA . ASN B 1 449 ? -11.177 15.594 -45.492 1.00 20.48 443 ASN B CA 1
ATOM 7467 C C . ASN B 1 449 ? -11.144 14.665 -44.283 1.00 21.97 443 ASN B C 1
ATOM 7468 O O . ASN B 1 449 ? -10.235 13.847 -44.132 1.00 25.43 443 ASN B O 1
ATOM 7473 N N . LEU B 1 450 ? -12.152 14.799 -43.430 1.00 17.98 444 LEU B N 1
ATOM 7474 C CA . LEU B 1 450 ? -12.235 14.022 -42.205 1.00 19.99 444 LEU B CA 1
ATOM 7475 C C . LEU B 1 450 ? -12.835 12.640 -42.441 1.00 20.99 444 LEU B C 1
ATOM 7476 O O . LEU B 1 450 ? -13.777 12.480 -43.216 1.00 22.78 444 LEU B O 1
ATOM 7481 N N . ASP B 1 451 ? -12.276 11.641 -41.769 1.00 31.97 445 ASP B N 1
ATOM 7482 C CA . ASP B 1 451 ? -12.790 10.284 -41.876 1.00 35.48 445 ASP B CA 1
ATOM 7483 C C . ASP B 1 451 ? -13.876 10.071 -40.835 1.00 32.31 445 ASP B C 1
ATOM 7484 O O . ASP B 1 451 ? -13.684 9.313 -39.888 1.00 33.68 445 ASP B O 1
ATOM 7489 N N . VAL B 1 452 ? -15.013 10.745 -41.006 1.00 29.61 446 VAL B N 1
ATOM 7490 C CA . VAL B 1 452 ? -16.118 10.641 -40.055 1.00 24.60 446 VAL B CA 1
ATOM 7491 C C . VAL B 1 452 ? -17.497 10.749 -40.698 1.00 25.49 446 VAL B C 1
ATOM 7492 O O . VAL B 1 452 ? -17.666 11.363 -41.753 1.00 25.69 446 VAL B O 1
ATOM 7496 N N . GLU B 1 453 ? -18.482 10.151 -40.040 1.00 25.41 447 GLU B N 1
ATOM 7497 C CA . GLU B 1 453 ? -19.875 10.353 -40.397 1.00 28.25 447 GLU B CA 1
ATOM 7498 C C . GLU B 1 453 ? -20.411 11.537 -39.604 1.00 24.32 447 GLU B C 1
ATOM 7499 O O . GLU B 1 453 ? -19.834 11.909 -38.577 1.00 26.07 447 GLU B O 1
ATOM 7505 N N . LEU B 1 454 ? -21.502 12.134 -40.080 1.00 21.65 448 LEU B N 1
ATOM 7506 C CA . LEU B 1 454 ? -22.112 13.277 -39.400 1.00 19.37 448 LEU B CA 1
ATOM 7507 C C . LEU B 1 454 ? -22.615 12.891 -38.012 1.00 20.05 448 LEU B C 1
ATOM 7508 O O . LEU B 1 454 ? -22.831 11.712 -37.737 1.00 20.68 448 LEU B O 1
ATOM 7513 N N . SER B 1 455 ? -22.799 13.889 -37.146 1.00 19.26 449 SER B N 1
ATOM 7514 C CA . SER B 1 455 ? -23.354 13.667 -35.813 1.00 19.59 449 SER B CA 1
ATOM 7515 C C . SER B 1 455 ? -24.686 12.910 -35.858 1.00 18.54 449 SER B C 1
ATOM 7516 O O . SER B 1 455 ? -24.982 12.116 -34.969 1.00 18.46 449 SER B O 1
ATOM 7519 N N . GLY B 1 456 ? -25.481 13.155 -36.895 1.00 17.71 450 GLY B N 1
ATOM 7520 C CA . GLY B 1 456 ? -26.676 12.368 -37.144 1.00 17.84 450 GLY B CA 1
ATOM 7521 C C . GLY B 1 456 ? -27.906 12.811 -36.378 1.00 19.42 450 GLY B C 1
ATOM 7522 O O . GLY B 1 456 ? -28.920 12.112 -36.383 1.00 22.19 450 GLY B O 1
ATOM 7523 N N . CYS B 1 457 ? -27.822 13.967 -35.722 1.00 18.21 451 CYS B N 1
ATOM 7524 C CA . CYS B 1 457 ? -28.927 14.481 -34.922 1.00 20.92 451 CYS B CA 1
ATOM 7525 C C . CYS B 1 457 ? -29.752 15.454 -35.728 1.00 20.06 451 CYS B C 1
ATOM 7526 O O . CYS B 1 457 ? -29.328 15.909 -36.789 1.00 18.10 451 CYS B O 1
ATOM 7529 N N . ASN B 1 458 ? -30.926 15.781 -35.197 1.00 15.74 452 ASN B N 1
ATOM 7530 C CA . ASN B 1 458 ? -31.654 16.964 -35.609 1.00 16.79 452 ASN B CA 1
ATOM 7531 C C . ASN B 1 458 ? -31.164 18.117 -34.731 1.00 18.57 452 ASN B C 1
ATOM 7532 O O . ASN B 1 458 ? -30.567 17.872 -33.683 1.00 19.60 452 ASN B O 1
ATOM 7537 N N . TYR B 1 459 ? -31.370 19.362 -35.154 1.00 18.05 453 TYR B N 1
ATOM 7538 C CA . TYR B 1 459 ? -30.812 20.494 -34.415 1.00 15.42 453 TYR B CA 1
ATOM 7539 C C . TYR B 1 459 ? -31.806 21.627 -34.238 1.00 15.65 453 TYR B C 1
ATOM 7540 O O . TYR B 1 459 ? -32.560 21.950 -35.156 1.00 18.78 453 TYR B O 1
ATOM 7549 N N . LEU B 1 460 ? -31.798 22.231 -33.052 1.00 17.91 454 LEU B N 1
ATOM 7550 C CA . LEU B 1 460 ? -32.605 23.417 -32.786 1.00 19.58 454 LEU B CA 1
ATOM 7551 C C . LEU B 1 460 ? -31.700 24.593 -32.444 1.00 18.85 454 LEU B C 1
ATOM 7552 O O . LEU B 1 460 ? -30.686 24.429 -31.768 1.00 18.12 454 LEU B O 1
ATOM 7557 N N . LEU B 1 461 ? -32.069 25.779 -32.914 1.00 17.99 455 LEU B N 1
ATOM 7558 C CA . LEU B 1 461 ? -31.356 26.996 -32.547 1.00 17.10 455 LEU B CA 1
ATOM 7559 C C . LEU B 1 461 ? -32.259 27.831 -31.650 1.00 16.77 455 LEU B C 1
ATOM 7560 O O . LEU B 1 461 ? -33.332 28.254 -32.074 1.00 17.16 455 LEU B O 1
ATOM 7565 N N . ILE B 1 462 ? -31.819 28.057 -30.414 1.00 19.39 456 ILE B N 1
ATOM 7566 C CA . ILE B 1 462 ? -32.632 28.728 -29.394 1.00 20.90 456 ILE B CA 1
ATOM 7567 C C . ILE B 1 462 ? -32.083 30.103 -29.000 1.00 21.27 456 ILE B C 1
ATOM 7568 O O . ILE B 1 462 ? -30.911 30.233 -28.639 1.00 20.34 456 ILE B O 1
ATOM 7573 N N . LYS B 1 463 ? -32.936 31.123 -29.071 1.00 21.08 457 LYS B N 1
ATOM 7574 C CA . LYS B 1 463 ? -32.584 32.444 -28.576 1.00 20.33 457 LYS B CA 1
ATOM 7575 C C . LYS B 1 463 ? -33.429 32.748 -27.345 1.00 21.62 457 LYS B C 1
ATOM 7576 O O . LYS B 1 463 ? -34.612 32.395 -27.297 1.00 23.67 457 LYS B O 1
ATOM 7582 N N . ALA B 1 464 ? -32.818 33.387 -26.351 1.00 21.98 458 ALA B N 1
ATOM 7583 C CA . ALA B 1 464 ? -33.518 33.742 -25.120 1.00 23.03 458 ALA B CA 1
ATOM 7584 C C . ALA B 1 464 ? -32.769 34.815 -24.346 1.00 22.23 458 ALA B C 1
ATOM 7585 O O . ALA B 1 464 ? -31.708 35.265 -24.763 1.00 23.07 458 ALA B O 1
ATOM 7587 N N . SER B 1 465 ? -33.333 35.226 -23.218 1.00 23.79 459 SER B N 1
ATOM 7588 C CA . SER B 1 465 ? -32.698 36.231 -22.378 1.00 24.73 459 SER B CA 1
ATOM 7589 C C . SER B 1 465 ? -32.722 35.772 -20.932 1.00 26.29 459 SER B C 1
ATOM 7590 O O . SER B 1 465 ? -33.643 35.065 -20.527 1.00 28.24 459 SER B O 1
ATOM 7593 N N . LEU B 1 466 ? -31.712 36.174 -20.162 1.00 25.67 460 LEU B N 1
ATOM 7594 C CA . LEU B 1 466 ? -31.643 35.853 -18.731 1.00 38.32 460 LEU B CA 1
ATOM 7595 C C . LEU B 1 466 ? -31.762 37.105 -17.866 1.00 42.51 460 LEU B C 1
ATOM 7596 O O . LEU B 1 466 ? -31.440 37.117 -16.676 1.00 42.41 460 LEU B O 1
#

Foldseek 3Di:
DDDVCCDQVNLLVVQVVVLVVCLVPQDLVSWFPPSVVQPPLLLCLQVVLDDFAAAFEEEEEQCFLNPNVQVNVVHHQAYEYEHQRDSRQVNNCVVNVVDRYHYDHDDLLPDAAQQAGQEYEYEADSHDLLSVLVSVLRVSNHHAQGKYKYWHQAPADLLGPHDPRGDDPPDDDSDDRHQPLLVVVLQQPADHQHPVRWWGKAWLKKFARLSSCVPRVARRRIMTMIGTHGDPPDDGQDSVNSSCCSPPVPVVVLVVLCVVQQVQPAALCCVVCVVPDDCVLPPAAFEEEEEEAQDLHLRFGHPVVVVCVVRVYAYEYEYQRSSSQSSVSVVSSVVSDSSYTYMYGNDLQSVLVVLLVVQAAGQEEYECPPVPDQLVSLLSVRSRDAFNKYKYKYFDADDDPVVVVVNVSSVWAPKDKDWCFVVSVVSQVVSCVVSVPPDDGSPTTIIIMMITD/DPDVCCDQVNLLVVLVVVLVVCLVPQDQVSFFLPSVVQLPLLLCLQVVQDDFAAAFEEEEEQCFLNSPVQVSVVHHQAYEYEHQRPSRQVNNCVVRVVDRYHYDHDDLLPDAAQQAGQEYEYEADRHDLLSVLVNVLRCSHHHAFGKYKYWHQAPDDLQDDDHPRGDDPDDDDSDDHHQPLLVVVLQQVADDAHPVRWWGKAFLKKFARLSSCVPRVARRGIMTMITTHTDPPDDGDDSVNSSCVSPPVVVVVLVVVCVQQLPQDAALCVVVCVVVDDCVQPPAAFEEEEEEAQPLHLRFGHRQVVCCVVRVYAYEYEYQDSSSLSSVSSVSSVSSDSSYTYMYGNDLQSVLVSQLVVQAAGQEEYECCVVPDDLVSLLSNNSRDAFNKYKYKYFDADDDCPVVVVSVSSVWAPKDKDWCQVVSVVSQVVSCVVSVHPDDDSPTTMMIMMTTD

Sequence (906 aa):
LYFQGHTAEVRRDSFKTFWDKYSDKPDTNSLNQTAQDLEASSDRADILSSLPHLTNKDVVDIGAGIGRFTTVLAETARWVLSTDFIESSFIEKNQERNAHGNISYQIGDAVHLQDEKSVDLVFTNWLYLSDREVIEFLLNARWLRADGYIHLRESCSEPSTGRLKTATHSAVDANPTHYRFSSLYIKLLRAIRYRDSDGKWKFDVQWSCSVPTYIRRCNNWRQVHWLTKKVPAVGDEETSVDDLLNLFSQIWPAEQKTWDEKLDNEKYSWTDKIFSNAIDDEVVPKNSTAYVFTPRQRSPFLHVNSHLLAEKFTCNVWNVETKEYLYRTSLTKANNQKDQRVRFGWNESLSSSSIDYWNQRDASFDCVATELLATCDDESSINSIASIKPEAKVVLLEPVSGIDETSVRQRTTCGFKNITIVDVTQESLNAEVSFIKDHNLDVELSGCNYLLIKASLLYFQGHTAEVRRDSFKTFWDKYSDKPDTNSLNQTAQDLEASDRADILSSLPHLTNKDVVDIGAGIGRFTTVLAETARWVLSTDFIESFIEKNQERNAHGNISYQIGDAVHLQDEKSVDLVFTNWLYLSDREVIEFLLNARWLRADGYIHLRESCSEPSTGRLKTATHSAVDANPTHYRFSSLYIKLLRAIRYRDSDGKWKFDVQWSCSVPTYIRRCNNWRQVHWLTKKVPAVGDEETSVDDLLNLFSQIWPAEQKTWDEKLDNEKYSWTDKIFSNAIDDEVVPKNSTAYVFTPRQRSPFLHVNSHLLAEKFTCNVWNVETKEYLYRTSLTKANNQKDQRVRFGWNESLSSSSIIDYWNQRDASFDCVATELLATCDDESINSIASIKPEAKVVLLEPVSGIDETSVRQRTTCGFKNITIVDVTQESLNAEVSFIKDHNLDVELSGCNYLLIKASL

InterPro domains:
  IPR029063 S-adenosyl-L-methionine-dependent methyltransferase superfamily [G3DSA:3.40.50.150] (13-261)
  IPR029063 S-adenosyl-L-methionine-dependent methyltransferase superfamily [SSF53335] (15-205)
  IPR041698 Methyltransferase domain 25 [PF13649] (61-154)

Solvent-accessible surface area: 39853 Å² total

Nearest PDB structures (foldseek):
  4krg-assembly2_B  TM=1.001E+00  e=1.290E-91  Haemonchus contortus
  6wlf-assembly2_B  TM=9.193E-01  e=1.435E-50  Bursaphelenchus xylophilus
  6wlf-assembly1_A  TM=9.218E-01  e=2.174E-50  Bursaphelenchus xylophilus
  5wp4-assembly1_A  TM=6.028E-01  e=3.290E-32  Arabidopsis thaliana
  7wzg-assembly1_A  TM=6.389E-01  e=6.629E-09  Streptomyces sp.

B-factor: mean 27.46, std 13.5, range [8.9, 285.94]

Secondary structure (DSSP, 8-state):
--TT---HHHHHHHHHHHHHTTTT--STT---TTHHHHHHHHHHHHHTTSPP-BT-EEEEET-TT-HHHHHHHHHBSEEEEEES-HHHHHHHHHHT----EEEEES-GGG---TT-EEEEE-S-----HHHHHHHHHH---EEEEEEEEEEEE-SS-TTTTT-TT---SSS--------HHHHHHHHHH-B---TT---EEEEEEEEE-HHHHHHH----EEEEEEEEE--TT-----HHHHHHIIIIIHHHHHHHHHHHHTT--S-TTHHHHTTT--TTTS-TT-EEEEEE---S-TT-S--HHHHHHHHT-EEEEEE--HHHHHHHHHHHHHH--TTEEEEE-SSHHHHHHHHHHTT------EESHHHHS-HHHHHGGGG--TT-EEEEEEEESS--HHHHHH--TTS-EEEEEEE-HHHHHHHHHHHHHHHT--------EEEEEEEE-/--TT---HHHHHHHHHHHHHTTTT--SS----TTGGGTHHHHHHHHHTTSPP-BT-EEEEET-TTTTTHHHHHHHBSEEEEEES-HHHHHHHHHHT----EEEEES-GGG---TT-EEEEE-S-----HHHHHHHHHH---EEEEEEEEEEEE-SS-TTTTT-TT---SSSPP------HHHHHHHHHH-B---TT---EEEEEEEEE-HHHHHHH----EEEEEEEEE--TTPPPPPHHHHHHIIIIIHHHHHHHHHHHHTT--S-TTHHHHHTT--TTTS-TT-EEEEEE---S-TT-S--HHHHHHHHT-EEEEEE--HHHHHHHHHHHHHHT-TTEEEEE-SSHHHHHHHHHHTT------EESHHHH--HHHHHTGGG--TT-EEEEEEEESS--HHHHHH--TT--EEEEEEE-HHHHHHHHHHHHHHTT--------EEEEEEEE-